Protein 4G3H (pdb70)

Radius of gyration: 38.0 Å; Cα contacts (8 Å, |Δi|>4): 2390; chains: 4; bounding box: 50×94×130 Å

CATH classification: 3.40.800.10

Secondary structure (DSSP, 8-state):
-EEEEEEETTTGGG-HHHHHHHHHHHHHHHTTTSEETTEES--EEEEEEE----GGGTHHHHHHHIIIIIHHHHHHHHTSSSPEEEE-SSGGGHHHHHHHHHHHTTTS-EEEEEE-SB--SS-B--B--HHHHHTT------HHHHHHHHHHHTTT-TT--PPP-GGGEEEES--B--HHHHHHHHHHT--EE-HHHHHH-HHHHHHHHHHHHTT-SEEEEEEEGGGB-TTT--SSSS--SS-B-HHHHHHHHHHHHHHTTTTEEEEEEE---GGG----SSHHHHHHHHHHHHHHHHH--/-E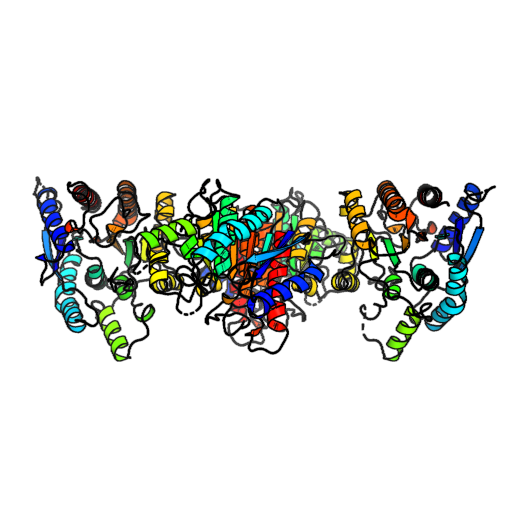EEEEEESSSGGG-HHHHHHHHHHHHHHHHHS------EEEEEEE----GGGTHHHHHHHIIIIIHHHHHHHHHSSSPEEEEEESGGGHHHHHHHHHHHTTTS-EEEEEE-SB--SS-EE-SSS-EEE--HHHHHTT--TT----HHHHHHHHHHHTTT-TTTPPPP-GGGEEEES--B--HHHHHHHHHTT--EE-HHHHHH-HHHHHHHHHHHHTT-SEEEEEEEGGGB-TTT--SSSS--SS-B-HHHHHHHHHHHHHHTTTTEEEEEEE---GGG-SS-SSHHHHHHHHHHHHHHHHH--/-EEEEEEETTTGGG-HHHHHHHHHHHHHHHHHSS-----S--EEEEEEE----GGGTHHHHHHHIIIIIHHHHHHHHHSSSPEEEE-SSGGGHHHHHHHHHHHTTTS-EEEEEE-SB--SS-EE-TT--EEE--HHHHHTT--GGGSS---HHHHHHHHHHHTTTTTT--PPP-GGGEEEES--B--HHHHHHHHHTT--EE-HHHHHH-HHHHHHHHHHHHTT-SEEEEEEEGGGB-TTT---SSS--SS-B-HHHHHHHHHHHHHHTTTTEEEEEEE---GGG-S--SSHHHHHHHHHHHHHHHHH--/-EEEEEEETTTGGG-HHHHHHHHHHHHHHHTTTSEETTEES--EEEEEEE----GGGTHHHHHHHIIIIIHHHHHHHHTSSSPEEEE-SSGGGHHHHHHHHHHHTTTS-EEEEEE-SS--SS------HHHHHTT------HHHHHHHHHHHTTT-TT--PPP-GGGEEEES-----HHHHHHHHHHT--EE-HHHHHH-HHHHHHHHHHHHTT-SEEEEEEEGGGB-TTT--SSSS--SS-B-HHHHHHHHHHHHHHTTTTEEEEEEE---GGG----SSHHHHHHHHHHHHHHHHH--

Solvent-accessible surface area: 50303 Å² total; per-residue (Å²): 16,0,3,0,0,0,62,7,84,131,46,18,91,190,51,13,14,8,83,0,6,106,95,4,41,106,31,2,52,68,61,22,19,62,24,51,56,3,107,78,26,7,73,64,85,58,54,3,80,1,48,68,25,119,59,98,165,6,32,92,77,11,16,78,19,1,101,113,68,5,7,51,39,0,60,95,2,14,101,82,198,52,36,6,0,0,2,0,2,28,8,35,8,0,1,0,0,0,0,0,1,9,11,37,38,112,107,86,61,8,0,0,0,0,0,0,0,3,0,4,0,15,25,4,196,122,23,19,20,3,0,0,4,5,18,91,68,24,222,285,72,59,140,72,83,90,143,23,35,92,78,0,4,22,6,29,23,154,198,31,30,88,157,18,44,33,69,4,0,0,0,0,0,10,62,34,32,74,56,41,0,104,24,4,16,25,94,39,25,8,28,25,21,13,10,69,14,1,124,96,41,17,35,65,5,8,76,83,0,60,100,39,0,131,68,5,66,13,0,0,0,0,0,4,0,5,0,3,17,1,135,89,3,0,3,3,48,41,93,35,72,116,3,0,32,30,43,27,0,36,18,0,0,6,19,0,1,47,24,4,61,126,63,7,82,0,0,0,4,3,32,9,16,16,79,67,29,106,66,182,86,84,88,6,36,99,37,0,40,76,0,0,52,17,0,0,11,12,13,103,122,10,0,0,0,0,0,36,6,81,128,47,19,87,191,46,13,13,9,76,0,6,109,98,4,30,107,25,1,50,75,95,26,24,98,164,99,40,7,70,64,80,59,49,2,76,1,49,71,24,120,44,97,165,7,32,94,77,9,14,81,18,1,82,112,66,4,8,50,40,0,57,96,2,14,101,86,200,54,22,6,0,0,2,0,2,30,8,39,8,0,0,0,0,0,0,0,0,12,14,37,38,112,108,88,60,7,0,0,0,0,0,0,0,3,0,4,0,9,28,3,98,36,66,104,112,122,77,20,14,12,20,3,0,0,5,5,7,44,87,11,110,63,66,264,47,60,139,62,82,60,112,26,29,62,90,0,5,48,1,13,35,106,158,78,26,92,134,10,43,23,86,5,0,0,0,0,0,9,32,0,21,36,58,32,0,68,36,9,15,45,110,29,59,0,0,61,14,42,11,74,38,0,120,127,61,13,108,86,4,7,100,49,0,76,60,13,0,123,63,6,67,12,0,0,0,0,0,4,0,4,0,3,16,2,143,87,2,0,2,3,48,42,99,18,66,68,5,0,32,29,86,27,0,57,92,0,0,15,46,0,2,122,38,2,90,119,61,7,87,0,0,0,4,3,31,9,19,22,79,68,34,118,76,187,72,87,93,5,29,112,41,0,37,79,0,0,59,45,0,1,80,31,8,88,201,12,1,1,0,0,1,62,8,79,130,47,19,87,186,49,12,14,8,78,0,6,111,83,4,40,107,25,2,54,78,79,27,21,81,72,127,194,176,67,37,7,72,64,81,58,52,3,78,1,48,69,24,119,37,99,163,7,35,109,77,8,14,78,18,1,90,113,66,4,6,52,39,0,60,96,2,15,101,83,198,52,16,6,0,0,2,0,2,31,9,37,8,0,0,0,0,0,0,0,0,10,12,37,39,91,107,89,65,7,0,0,0,0,0,0,0,4,0,4,0,9,28,4,98,27,64,116,99,96,77,19,13,13,7,3,0,0,6,6,7,55,79,3,133,63,39,103,142,193,14,65,138,75,84,40,122,32,20,72,109,0,5,36,2,20,32,131,162,41,35,90,150,15,42,22,77,5,0,0,0,0,0,9,33,0,22,37,59,30,0,68,34,5,14,45,110,31,60,0,1,61,13,44,10,72,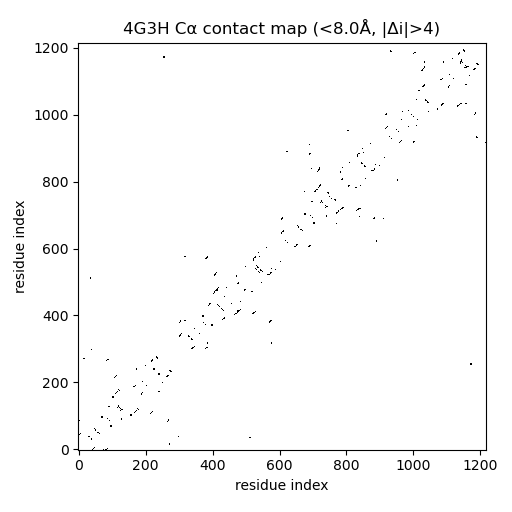37,0,119,122,61,13,112,86,5,7,107,52,0,86,62,14,0,124,63,7,66,13,0,0,0,0,0,4,0,5,0,4,13,2,139,86,2,0,2,4,46,34,95,18,64,66,5,0,31,31,85,29,0,58,94,0,0,27,51,1,3,122,36,2,83,122,60,8,86,0,0,0,4,3,30,7,16,17,78,65,31,112,70,186,87,75,81,7,31,94,37,0,40,83,0,0,59,41,0,1,70,29,7,93,192,14,0,3,0,0,0,61,6,85,130,45,18,92,190,46,12,12,8,65,0,6,118,100,4,42,120,33,1,50,68,62,22,21,62,21,47,49,2,98,74,25,6,73,64,86,59,52,3,77,0,49,74,25,118,75,98,162,8,34,95,76,11,16,78,19,1,80,112,68,4,7,52,39,0,61,94,3,14,100,86,198,49,36,7,0,0,1,0,1,27,9,37,8,0,0,0,0,0,0,0,1,10,10,36,42,105,107,87,62,7,0,0,0,0,0,0,0,3,0,3,0,11,62,36,155,21,18,14,2,0,0,5,6,19,74,44,22,128,77,103,59,157,73,91,53,151,23,31,68,85,0,3,55,1,10,35,118,191,29,31,100,166,16,42,31,68,4,0,0,0,0,0,11,58,29,31,76,58,31,0,102,21,0,16,22,96,41,29,8,28,26,21,14,10,70,14,1,117,98,44,16,32,68,5,8,57,84,0,58,101,39,0,130,66,5,64,12,0,0,0,0,0,4,0,5,0,3,18,1,135,84,2,0,2,3,48,42,87,35,69,117,4,0,32,31,43,28,0,34,20,0,0,8,16,0,1,44,21,4,61,129,65,8,85,0,0,0,5,3,30,8,17,16,79,69,29,104,65,177,80,85,88,6,46,90,37,0,38,75,0,0,53,16,0,0,20,20,15,110,99

Organism: Helicobacter pylori (strain ATCC 700392 / 26695) (NCBI:txid85962)

B-factor: mean 36.38, std 21.06, range [7.25, 158.78]

InterPro domains:
  IPR006035 Ureohydrolase [PF00491] (2-290)
  IPR006035 Ureohydrolase [PS51409] (1-293)
  IPR006035 Ureohydrolase [PTHR43782] (3-308)
  IPR014033 Arginase [TIGR01229] (3-311)
  IPR014033 Arginase [cd09989] (1-303)
  IPR023696 Ureohydrolase domain superfamily [SSF52768] (2-290)

Structure (mmCIF, N/CA/C/O backbone):
data_4G3H
#
_entry.id   4G3H
#
_cell.length_a   94.690
_cell.length_b   102.240
_cell.length_c   148.610
_cell.angle_alpha   90.00
_cell.angle_beta   90.00
_cell.angle_gamma   90.00
#
_symmetry.space_group_name_H-M   'P 21 21 21'
#
loop_
_entity.id
_entity.type
_entity.pdbx_description
1 polymer 'Arginase (RocF)'
2 non-polymer 'MANGANESE (II) ION'
3 water water
#
loop_
_atom_site.group_PDB
_atom_site.id
_atom_site.type_symbol
_atom_site.label_atom_id
_atom_site.label_alt_id
_atom_site.label_comp_id
_atom_site.label_asym_id
_atom_site.label_entity_id
_atom_site.label_seq_id
_atom_site.pdbx_PDB_ins_code
_atom_site.Cartn_x
_atom_site.Cartn_y
_atom_site.Cartn_z
_atom_site.occupancy
_atom_site.B_iso_or_equiv
_atom_site.auth_seq_id
_atom_site.auth_comp_id
_atom_site.auth_asym_id
_atom_site.auth_atom_id
_atom_site.pdbx_PDB_model_num
ATOM 1 N N . MET A 1 1 ? 33.380 12.029 29.280 1.00 18.93 1 MET A N 1
ATOM 2 C CA . MET A 1 1 ? 32.635 11.338 30.371 1.00 19.50 1 MET A CA 1
ATOM 3 C C . MET A 1 1 ? 32.155 9.962 29.922 1.00 19.31 1 MET A C 1
ATOM 4 O O . MET A 1 1 ? 31.887 9.748 28.745 1.00 18.56 1 MET A O 1
ATOM 9 N N . ILE A 1 2 ? 32.056 9.034 30.871 1.00 22.55 2 ILE A N 1
ATOM 10 C CA . ILE A 1 2 ? 31.598 7.676 30.591 1.00 23.37 2 ILE A CA 1
ATOM 11 C C . ILE A 1 2 ? 30.241 7.445 31.265 1.00 22.75 2 ILE A C 1
ATOM 12 O O . ILE A 1 2 ? 30.080 7.702 32.459 1.00 22.57 2 ILE A O 1
ATOM 17 N N . LEU A 1 3 ? 29.269 6.964 30.501 1.00 19.88 3 LEU A N 1
ATOM 18 C CA . LEU A 1 3 ? 27.958 6.676 31.055 1.00 19.23 3 LEU A CA 1
ATOM 19 C C . LEU A 1 3 ? 27.826 5.162 31.174 1.00 19.94 3 LEU A C 1
ATOM 20 O O . LEU A 1 3 ? 27.862 4.446 30.166 1.00 20.37 3 LEU A O 1
ATOM 25 N N . VAL A 1 4 ? 27.692 4.682 32.408 1.00 19.19 4 VAL A N 1
ATOM 26 C CA . VAL A 1 4 ? 27.553 3.253 32.670 1.00 17.44 4 VAL A CA 1
ATOM 27 C C . VAL A 1 4 ? 26.100 2.947 33.007 1.00 17.54 4 VAL A C 1
ATOM 28 O O . VAL A 1 4 ? 25.515 3.567 33.895 1.00 18.20 4 VAL A O 1
ATOM 32 N N . GLY A 1 5 ? 25.515 2.004 32.280 1.00 16.09 5 GLY A N 1
ATOM 33 C CA . GLY A 1 5 ? 24.134 1.632 32.524 1.00 17.00 5 GLY A CA 1
ATOM 34 C C . GLY A 1 5 ? 24.048 0.176 32.950 1.00 18.34 5 GLY A C 1
ATOM 35 O O . GLY A 1 5 ? 24.437 -0.717 32.199 1.00 18.47 5 GLY A O 1
ATOM 36 N N . LEU A 1 6 ? 23.558 -0.063 34.161 1.00 18.93 6 LEU A N 1
ATOM 37 C CA . LEU A 1 6 ? 23.421 -1.426 34.676 1.00 18.81 6 LEU A CA 1
ATOM 38 C C . LEU A 1 6 ? 22.114 -2.052 34.192 1.00 19.66 6 LEU A C 1
ATOM 39 O O . LEU A 1 6 ? 21.085 -1.378 34.094 1.00 17.51 6 LEU A O 1
ATOM 44 N N . GLU A 1 7 ? 22.166 -3.344 33.891 1.00 21.07 7 GLU A N 1
ATOM 45 C CA . GLU A 1 7 ? 20.994 -4.071 33.432 1.00 21.41 7 GLU A CA 1
ATOM 46 C C . GLU A 1 7 ? 21.119 -5.517 33.894 1.00 20.50 7 GLU A C 1
ATOM 47 O O . GLU A 1 7 ? 22.190 -6.124 33.776 1.00 19.89 7 GLU A O 1
ATOM 53 N N . ALA A 1 8 ? 20.031 -6.066 34.426 1.00 13.31 8 ALA A N 1
ATOM 54 C CA . ALA A 1 8 ? 20.053 -7.441 34.909 1.00 15.99 8 ALA A CA 1
ATOM 55 C C . ALA A 1 8 ? 20.293 -8.424 33.772 1.00 15.57 8 ALA A C 1
ATOM 56 O O . ALA A 1 8 ? 19.631 -8.363 32.734 1.00 15.32 8 ALA A O 1
ATOM 58 N N . GLU A 1 9 ? 21.244 -9.329 33.962 1.00 19.82 9 GLU A N 1
ATOM 59 C CA . GLU A 1 9 ? 21.513 -10.326 32.936 1.00 21.46 9 GLU A CA 1
ATOM 60 C C . GLU A 1 9 ? 20.241 -11.131 32.660 1.00 21.33 9 GLU A C 1
ATOM 61 O O . GLU A 1 9 ? 19.984 -11.515 31.518 1.00 19.91 9 GLU A O 1
ATOM 67 N N . LEU A 1 10 ? 19.445 -11.368 33.706 1.00 19.85 10 LEU A N 1
ATOM 68 C CA . LEU A 1 10 ? 18.204 -12.135 33.581 1.00 19.89 10 LEU A CA 1
ATOM 69 C C . LEU A 1 10 ? 16.963 -11.376 34.053 1.00 20.56 10 LEU A C 1
ATOM 70 O O . LEU A 1 10 ? 16.969 -10.766 35.122 1.00 19.81 10 LEU A O 1
ATOM 75 N N . GLY A 1 11 ? 15.901 -11.417 33.249 1.00 22.12 11 GLY A N 1
ATOM 76 C CA . GLY A 1 11 ? 14.649 -10.766 33.605 1.00 21.89 11 GLY A CA 1
ATOM 77 C C . GLY A 1 11 ? 14.633 -9.258 33.755 1.00 25.37 11 GLY A C 1
ATOM 78 O O . GLY A 1 11 ? 13.839 -8.711 34.532 1.00 25.94 11 GLY A O 1
ATOM 79 N N . ALA A 1 12 ? 15.482 -8.567 33.004 1.00 24.94 12 ALA A N 1
ATOM 80 C CA . ALA A 1 12 ? 15.545 -7.113 33.102 1.00 23.22 12 ALA A CA 1
ATOM 81 C C . ALA A 1 12 ? 14.219 -6.442 32.768 1.00 22.18 12 ALA A C 1
ATOM 82 O O . ALA A 1 12 ? 13.866 -5.417 33.355 1.00 19.78 12 ALA A O 1
ATOM 84 N N . SER A 1 13 ? 13.484 -7.015 31.822 1.00 20.12 13 SER A N 1
ATOM 85 C CA . SER A 1 13 ? 12.207 -6.434 31.415 1.00 21.66 13 SER A CA 1
ATOM 86 C C . SER A 1 13 ? 11.131 -6.515 32.499 1.00 21.94 13 SER A C 1
ATOM 87 O O . SER A 1 13 ? 10.077 -5.898 32.375 1.00 21.26 13 SER A O 1
ATOM 90 N N . LYS A 1 14 ? 11.402 -7.275 33.555 1.00 25.10 14 LYS A N 1
ATOM 91 C CA . LYS A 1 14 ? 10.461 -7.414 34.665 1.00 27.77 14 LYS A CA 1
ATOM 92 C C . LYS A 1 14 ? 10.835 -6.428 35.765 1.00 26.73 14 LYS A C 1
ATOM 93 O O . LYS A 1 14 ? 10.096 -6.260 36.733 1.00 29.18 14 LYS A O 1
ATOM 99 N N . ARG A 1 15 ? 11.985 -5.780 35.616 1.00 23.44 15 ARG A N 1
ATOM 100 C CA . ARG A 1 15 ? 12.467 -4.846 36.634 1.00 23.36 15 ARG A CA 1
ATOM 101 C C . ARG A 1 15 ? 12.210 -3.372 36.331 1.00 22.03 15 ARG A C 1
ATOM 102 O O . ARG A 1 15 ? 12.761 -2.818 35.376 1.00 21.90 15 ARG A O 1
ATOM 110 N N . GLY A 1 16 ? 11.378 -2.743 37.161 1.00 20.87 16 GLY A N 1
ATOM 111 C CA . GLY A 1 16 ? 11.048 -1.336 36.983 1.00 20.58 16 GLY A CA 1
ATOM 112 C C . GLY A 1 16 ? 12.236 -0.382 36.989 1.00 19.60 16 GLY A C 1
ATOM 113 O O . GLY A 1 16 ? 12.203 0.660 36.333 1.00 17.53 16 GLY A O 1
ATOM 114 N N . THR A 1 17 ? 13.284 -0.721 37.731 1.00 17.55 17 THR A N 1
ATOM 115 C CA . THR A 1 17 ? 14.464 0.131 37.787 1.00 18.24 17 THR A CA 1
ATOM 116 C C . THR A 1 17 ? 15.298 0.000 36.516 1.00 17.96 17 THR A C 1
ATOM 117 O O . THR A 1 17 ? 15.880 0.974 36.067 1.00 17.88 17 THR A O 1
ATOM 121 N N . ASP A 1 18 ? 15.358 -1.206 35.947 1.00 15.44 18 ASP A N 1
ATOM 122 C CA . ASP A 1 18 ? 16.115 -1.443 34.717 1.00 17.03 18 ASP A CA 1
ATOM 123 C C . ASP A 1 18 ? 15.485 -0.649 33.580 1.00 19.09 18 ASP A C 1
ATOM 124 O O . ASP A 1 18 ? 16.179 -0.154 32.689 1.00 16.54 18 ASP A O 1
ATOM 129 N N . LYS A 1 19 ? 14.160 -0.524 33.617 1.00 22.84 19 LYS A N 1
ATOM 130 C CA . LYS A 1 19 ? 13.443 0.236 32.604 1.00 24.87 19 LYS A CA 1
ATOM 131 C C . LYS A 1 19 ? 13.767 1.705 32.821 1.00 24.97 19 LYS A C 1
ATOM 132 O O . LYS A 1 19 ? 13.873 2.477 31.868 1.00 25.21 19 LYS A O 1
ATOM 138 N N . GLY A 1 20 ? 13.934 2.088 34.084 1.00 24.01 20 GLY A N 1
ATOM 139 C CA . GLY A 1 20 ? 14.280 3.465 34.382 1.00 21.83 20 GLY A CA 1
ATOM 140 C C . GLY A 1 20 ? 15.622 3.787 33.754 1.00 19.63 20 GLY A C 1
ATOM 141 O O . GLY A 1 20 ? 15.791 4.819 33.096 1.00 20.55 20 GLY A O 1
ATOM 142 N N . VAL A 1 21 ? 16.581 2.889 33.953 1.00 16.01 21 VAL A N 1
ATOM 143 C CA . VAL A 1 21 ? 17.919 3.054 33.400 1.00 16.80 21 VAL A CA 1
ATOM 144 C C . VAL A 1 21 ? 17.920 3.165 31.867 1.00 19.39 21 VAL A C 1
ATOM 145 O O . VAL A 1 21 ? 18.615 4.016 31.309 1.00 15.16 21 VAL A O 1
ATOM 149 N N . ARG A 1 22 ? 17.160 2.308 31.183 1.00 20.59 22 ARG A N 1
ATOM 150 C CA . ARG A 1 22 ? 17.136 2.368 29.723 1.00 23.60 22 ARG A CA 1
ATOM 151 C C . ARG A 1 22 ? 16.517 3.661 29.208 1.00 21.03 22 ARG A C 1
ATOM 152 O O . ARG A 1 22 ? 16.929 4.172 28.173 1.00 18.65 22 ARG A O 1
ATOM 160 N N . ARG A 1 23 ? 15.541 4.193 29.938 1.00 24.00 23 ARG A N 1
ATOM 161 C CA . ARG A 1 23 ? 14.895 5.451 29.560 1.00 23.91 23 ARG A CA 1
ATOM 162 C C . ARG A 1 23 ? 15.905 6.595 29.651 1.00 22.36 23 ARG A C 1
ATOM 163 O O . ARG A 1 23 ? 15.998 7.438 28.759 1.00 21.75 23 ARG A O 1
ATOM 171 N N . LEU A 1 24 ? 16.640 6.622 30.758 1.00 15.25 24 LEU A N 1
ATOM 172 C CA . LEU A 1 24 ? 17.638 7.650 30.998 1.00 14.76 24 LEU A CA 1
ATOM 173 C C . LEU A 1 24 ? 18.783 7.546 29.983 1.00 14.33 24 LEU A C 1
ATOM 174 O O . LEU A 1 24 ? 19.268 8.561 29.491 1.00 15.22 24 LEU A O 1
ATOM 179 N N . ARG A 1 25 ? 19.202 6.326 29.662 1.00 18.11 25 ARG A N 1
ATOM 180 C CA . ARG A 1 25 ? 20.276 6.119 28.687 1.00 20.54 25 ARG A CA 1
ATOM 181 C C . ARG A 1 25 ? 19.896 6.688 27.317 1.00 21.54 25 ARG A C 1
ATOM 182 O O . ARG A 1 25 ? 20.702 7.353 26.665 1.00 22.69 25 ARG A O 1
ATOM 190 N N . GLU A 1 26 ? 18.672 6.411 26.880 1.00 21.16 26 GLU A N 1
ATOM 191 C CA . GLU A 1 26 ? 18.208 6.895 25.587 1.00 23.71 26 GLU A CA 1
ATOM 192 C C . GLU A 1 26 ? 18.056 8.415 25.571 1.00 23.55 26 GLU A C 1
ATOM 193 O O . GLU A 1 26 ? 18.410 9.061 24.586 1.00 23.49 26 GLU A O 1
ATOM 199 N N . ALA A 1 27 ? 17.591 9.008 26.638 1.00 19.37 27 ALA A N 1
ATOM 200 C CA . ALA A 1 27 ? 17.494 10.360 26.818 1.00 19.86 27 ALA A CA 1
ATOM 201 C C . ALA A 1 27 ? 18.830 11.089 26.828 1.00 22.08 27 ALA A C 1
ATOM 202 O O . ALA A 1 27 ? 18.957 11.903 26.165 1.00 23.24 27 ALA A O 1
ATOM 204 N N . LEU A 1 28 ? 19.818 10.610 27.487 1.00 22.23 28 LEU A N 1
ATOM 205 C CA . LEU A 1 28 ? 21.112 11.062 27.524 1.00 23.48 28 LEU A CA 1
ATOM 206 C C . LEU A 1 28 ? 21.886 11.017 26.148 1.00 24.79 28 LEU A C 1
ATOM 207 O O . LEU A 1 28 ? 22.591 11.767 25.877 1.00 23.77 28 LEU A O 1
ATOM 212 N N . SER A 1 29 ? 21.638 10.017 25.422 1.00 25.35 29 SER A N 1
ATOM 213 C CA . SER A 1 29 ? 22.205 9.774 24.223 1.00 27.30 29 SER A CA 1
ATOM 214 C C . SER A 1 29 ? 21.936 10.801 23.200 1.00 29.56 29 SER A C 1
ATOM 215 O O . SER A 1 29 ? 22.676 11.124 22.572 1.00 30.43 29 SER A O 1
ATOM 218 N N . ALA A 1 30 ? 20.752 11.268 23.174 1.00 33.80 30 ALA A N 1
ATOM 219 C CA . ALA A 1 30 ? 20.317 12.345 22.475 1.00 34.89 30 ALA A CA 1
ATOM 220 C C . ALA A 1 30 ? 20.921 13.651 22.839 1.00 35.40 30 ALA A C 1
ATOM 221 O O . ALA A 1 30 ? 20.987 14.414 22.105 1.00 35.75 30 ALA A O 1
ATOM 223 N N . THR A 1 31 ? 21.192 13.887 24.063 1.00 30.32 31 THR A N 1
ATOM 224 C CA . THR A 1 31 ? 21.703 15.091 24.452 1.00 26.79 31 THR A CA 1
ATOM 225 C C . THR A 1 31 ? 23.144 15.223 24.763 1.00 26.34 31 THR A C 1
ATOM 226 O O . THR A 1 31 ? 23.827 15.439 23.909 1.00 25.00 31 THR A O 1
ATOM 230 N N . HIS A 1 32 ? 23.571 14.872 25.906 1.00 25.23 32 HIS A N 1
ATOM 231 C CA . HIS A 1 32 ? 24.902 14.817 26.442 1.00 24.23 32 HIS A CA 1
ATOM 232 C C . HIS A 1 32 ? 25.832 13.787 25.641 1.00 24.65 32 HIS A C 1
ATOM 233 O O . HIS A 1 32 ? 26.916 13.931 25.498 1.00 22.14 32 HIS A O 1
ATOM 240 N N . GLY A 1 33 ? 25.215 12.729 25.254 1.00 21.55 33 GLY A N 1
ATOM 241 C CA . GLY A 1 33 ? 25.695 11.706 24.466 1.00 23.99 33 GLY A CA 1
ATOM 242 C C . GLY A 1 33 ? 25.835 11.968 22.960 1.00 25.66 33 GLY A C 1
ATOM 243 O O . GLY A 1 33 ? 26.137 11.252 22.277 1.00 25.34 33 GLY A O 1
ATOM 244 N N . ASP A 1 34 ? 25.566 13.162 22.567 1.00 24.75 34 ASP A N 1
ATOM 245 C CA . ASP A 1 34 ? 25.648 13.530 21.167 1.00 26.77 34 ASP A CA 1
ATOM 246 C C . ASP A 1 34 ? 26.470 14.808 21.093 1.00 27.18 34 ASP A C 1
ATOM 247 O O . ASP A 1 34 ? 26.720 15.439 22.118 1.00 23.91 34 ASP A O 1
ATOM 252 N N . VAL A 1 35 ? 26.910 15.181 19.897 1.00 40.08 35 VAL A N 1
ATOM 253 C CA . VAL A 1 35 ? 27.700 16.397 19.741 1.00 41.97 35 VAL A CA 1
ATOM 254 C C . VAL A 1 35 ? 26.796 17.624 19.835 1.00 41.37 35 VAL A C 1
ATOM 255 O O . VAL A 1 35 ? 25.880 17.799 19.033 1.00 41.86 35 VAL A O 1
ATOM 259 N N . ILE A 1 36 ? 27.050 18.452 20.843 1.00 32.55 36 ILE A N 1
ATOM 260 C CA . ILE A 1 36 ? 26.285 19.673 21.071 1.00 32.06 36 ILE A CA 1
ATOM 261 C C . ILE A 1 36 ? 27.258 20.841 20.985 1.00 32.02 36 ILE A C 1
ATOM 262 O O . ILE A 1 36 ? 28.160 20.971 21.818 1.00 30.07 36 ILE A O 1
ATOM 267 N N . LYS A 1 37 ? 27.078 21.679 19.967 1.00 31.35 37 LYS A N 1
ATOM 268 C CA . LYS A 1 37 ? 27.941 22.837 19.752 1.00 30.69 37 LYS A CA 1
ATOM 269 C C . LYS A 1 37 ? 29.387 22.416 19.556 1.00 30.87 37 LYS A C 1
ATOM 270 O O . LYS A 1 37 ? 30.308 23.045 20.080 1.00 29.29 37 LYS A O 1
ATOM 276 N N . GLY A 1 38 ? 29.570 21.337 18.801 1.00 37.19 38 GLY A N 1
ATOM 277 C CA . GLY A 1 38 ? 30.900 20.835 18.507 1.00 38.73 38 GLY A CA 1
ATOM 278 C C . GLY A 1 38 ? 31.561 19.999 19.585 1.00 39.31 38 GLY A C 1
ATOM 279 O O . GLY A 1 38 ? 32.734 19.651 19.454 1.00 40.34 38 GLY A O 1
ATOM 280 N N . MET A 1 39 ? 30.823 19.653 20.636 1.00 31.96 39 MET A N 1
ATOM 281 C CA . MET A 1 39 ? 31.401 18.870 21.727 1.00 30.96 39 MET A CA 1
ATOM 282 C C . MET A 1 39 ? 30.549 17.689 22.202 1.00 29.58 39 MET A C 1
ATOM 283 O O . MET A 1 39 ? 29.342 17.816 22.401 1.00 28.09 39 MET A O 1
ATOM 288 N N . GLN A 1 40 ? 31.192 16.544 22.398 1.00 25.69 40 GLN A N 1
ATOM 289 C CA . GLN A 1 40 ? 30.484 15.368 22.867 1.00 27.49 40 GLN A CA 1
ATOM 290 C C . GLN A 1 40 ? 30.895 15.103 24.304 1.00 25.32 40 GLN A C 1
ATOM 291 O O . GLN A 1 40 ? 32.004 14.637 24.564 1.00 26.53 40 GLN A O 1
ATOM 297 N N . THR A 1 41 ? 30.001 15.400 25.239 1.00 27.06 41 THR A N 1
ATOM 298 C CA . THR A 1 41 ? 30.298 15.205 26.655 1.00 24.39 41 THR A CA 1
ATOM 299 C C . THR A 1 41 ? 30.463 13.728 27.008 1.00 23.20 41 THR A C 1
ATOM 300 O O . THR A 1 41 ? 31.491 13.330 27.561 1.00 21.79 41 THR A O 1
ATOM 304 N N . ILE A 1 42 ? 29.454 12.917 26.696 1.00 21.67 42 ILE A N 1
ATOM 305 C CA . ILE A 1 42 ? 29.516 11.487 26.979 1.00 20.98 42 ILE A CA 1
ATOM 306 C C . ILE A 1 42 ? 30.114 10.805 25.753 1.00 21.32 42 ILE A C 1
ATOM 307 O O . ILE A 1 42 ? 29.476 10.719 24.702 1.00 18.36 42 ILE A O 1
ATOM 312 N N . THR A 1 43 ? 31.349 10.332 25.894 1.00 21.55 43 THR A N 1
ATOM 313 C CA . THR A 1 43 ? 32.069 9.696 24.795 1.00 21.80 43 THR A CA 1
ATOM 314 C C . THR A 1 43 ? 31.823 8.202 24.706 1.00 22.26 43 THR A C 1
ATOM 315 O O . THR A 1 43 ? 32.176 7.564 23.719 1.00 23.09 43 THR A O 1
ATOM 319 N N . GLN A 1 44 ? 31.217 7.639 25.737 1.00 21.62 44 GLN A N 1
ATOM 320 C CA . GLN A 1 44 ? 30.966 6.215 25.733 1.00 22.03 44 GLN A CA 1
ATOM 321 C C . GLN A 1 44 ? 29.811 5.799 26.631 1.00 20.77 44 GLN A C 1
ATOM 322 O O . GLN A 1 44 ? 29.726 6.211 27.786 1.00 17.71 44 GLN A O 1
ATOM 328 N N . GLU A 1 45 ? 28.917 4.990 26.073 1.00 19.80 45 GLU A N 1
ATOM 329 C CA . GLU A 1 45 ? 27.784 4.465 26.811 1.00 19.28 45 GLU A CA 1
ATOM 330 C C . GLU A 1 45 ? 28.034 2.971 26.974 1.00 18.86 45 GLU A C 1
ATOM 331 O O . GLU A 1 45 ? 27.954 2.212 26.003 1.00 17.24 45 GLU A O 1
ATOM 337 N N . ARG A 1 46 ? 28.355 2.548 28.193 1.00 21.41 46 ARG A N 1
ATOM 338 C CA . ARG A 1 46 ? 28.587 1.134 28.423 1.00 21.76 46 ARG A CA 1
ATOM 339 C C . ARG A 1 46 ? 27.502 0.416 29.227 1.00 21.16 46 ARG A C 1
ATOM 340 O O . ARG A 1 46 ? 27.114 0.867 30.301 1.00 19.77 46 ARG A O 1
ATOM 348 N N . CYS A 1 47 ? 27.035 -0.715 28.708 1.00 19.03 47 CYS A N 1
ATOM 349 C CA . CYS A 1 47 ? 26.037 -1.512 29.405 1.00 19.36 47 CYS A CA 1
ATOM 350 C C . CYS A 1 47 ? 26.792 -2.536 30.236 1.00 18.84 47 CYS A C 1
ATOM 351 O O . CYS A 1 47 ? 27.704 -3.194 29.734 1.00 17.78 47 CYS A O 1
ATOM 354 N N . VAL A 1 48 ? 26.419 -2.656 31.508 1.00 17.83 48 VAL A N 1
ATOM 355 C CA . VAL A 1 48 ? 27.057 -3.604 32.412 1.00 17.56 48 VAL A CA 1
ATOM 356 C C . VAL A 1 48 ? 25.970 -4.485 33.018 1.00 17.69 48 VAL A C 1
ATOM 357 O O . VAL A 1 48 ? 24.998 -3.981 33.583 1.00 15.71 48 VAL A O 1
ATOM 361 N N . LEU A 1 49 ? 26.131 -5.798 32.877 1.00 19.10 49 LEU A N 1
ATOM 362 C CA . LEU A 1 49 ? 25.162 -6.750 33.397 1.00 20.08 49 LEU A CA 1
ATOM 363 C C . LEU A 1 49 ? 25.417 -7.080 34.861 1.00 21.81 49 LEU A C 1
ATOM 364 O O . LEU A 1 49 ? 26.563 -7.125 35.316 1.00 19.92 49 LEU A O 1
ATOM 369 N N . TYR A 1 50 ? 24.339 -7.307 35.601 1.00 19.88 50 TYR A N 1
ATOM 370 C CA . TYR A 1 50 ? 24.458 -7.639 37.011 1.00 20.44 50 TYR A CA 1
ATOM 371 C C . TYR A 1 50 ? 23.527 -8.781 37.380 1.00 21.64 50 TYR A C 1
ATOM 372 O O . TYR A 1 50 ? 22.617 -9.130 36.629 1.00 19.54 50 TYR A O 1
ATOM 381 N N . LYS A 1 51 ? 23.775 -9.360 38.547 1.00 23.86 51 LYS A N 1
ATOM 382 C CA . LYS A 1 51 ? 22.984 -10.463 39.057 1.00 27.61 51 LYS A CA 1
ATOM 383 C C . LYS A 1 51 ? 22.430 -10.017 40.403 1.00 29.81 51 LYS A C 1
ATOM 384 O O . LYS A 1 51 ? 23.164 -9.492 41.237 1.00 29.63 51 LYS A O 1
ATOM 390 N N . GLU A 1 52 ? 21.135 -10.213 40.611 1.00 27.95 52 GLU A N 1
ATOM 391 C CA . GLU A 1 52 ? 20.508 -9.815 41.866 1.00 32.86 52 GLU A CA 1
ATOM 392 C C . GLU A 1 52 ? 20.949 -10.720 43.015 1.00 33.86 52 GLU A C 1
ATOM 393 O O . GLU A 1 52 ? 21.027 -11.936 42.865 1.00 33.20 52 GLU A O 1
ATOM 399 N N . PHE A 1 53 ? 21.236 -10.122 44.164 1.00 34.53 53 PHE A N 1
ATOM 400 C CA . PHE A 1 53 ? 21.653 -10.891 45.331 1.00 38.42 53 PHE A CA 1
ATOM 401 C C . PHE A 1 53 ? 20.415 -11.296 46.131 1.00 41.26 53 PHE A C 1
ATOM 402 O O . PHE A 1 53 ? 19.697 -10.439 46.648 1.00 39.81 53 PHE A O 1
ATOM 410 N N . ARG A 1 54 ? 20.162 -12.600 46.214 1.00 64.19 54 ARG A N 1
ATOM 411 C CA . ARG A 1 54 ? 19.005 -13.107 46.944 1.00 70.34 54 ARG A CA 1
ATOM 412 C C . ARG A 1 54 ? 19.436 -13.831 48.214 1.00 73.37 54 ARG A C 1
ATOM 413 O O . ARG A 1 54 ? 18.768 -14.757 48.675 1.00 74.97 54 ARG A O 1
ATOM 421 N N . TYR A 1 55 ? 20.563 -13.397 48.770 1.00 96.92 55 TYR A N 1
ATOM 422 C CA . TYR A 1 55 ? 21.106 -13.971 49.994 1.00 99.18 55 TYR A CA 1
ATOM 423 C C . TYR A 1 55 ? 21.255 -15.485 49.909 1.00 99.20 55 TYR A C 1
ATOM 424 O O . TYR A 1 55 ? 21.985 -15.997 49.060 1.00 100.77 55 TYR A O 1
ATOM 433 N N . ALA A 1 56 ? 20.561 -16.198 50.787 1.00 70.13 56 ALA A N 1
ATOM 434 C CA . ALA A 1 56 ? 20.630 -17.653 50.809 1.00 70.13 56 ALA A CA 1
ATOM 435 C C . ALA A 1 56 ? 20.191 -18.278 49.486 1.00 70.26 56 ALA A C 1
ATOM 436 O O . ALA A 1 56 ? 20.719 -19.315 49.081 1.00 70.66 56 ALA A O 1
ATOM 438 N N . LYS A 1 57 ? 19.232 -17.647 48.815 1.00 70.17 57 LYS A N 1
ATOM 439 C CA . LYS A 1 57 ? 18.725 -18.165 47.548 1.00 69.44 57 LYS A CA 1
ATOM 440 C C . LYS A 1 57 ? 19.815 -18.441 46.509 1.00 67.92 57 LYS A C 1
ATOM 441 O O . LYS A 1 57 ? 19.806 -19.489 45.860 1.00 67.82 57 LYS A O 1
ATOM 447 N N . ASN A 1 58 ? 20.755 -17.512 46.352 1.00 57.69 58 ASN A N 1
ATOM 448 C CA . ASN A 1 58 ? 21.811 -17.679 45.355 1.00 54.45 58 ASN A CA 1
ATOM 449 C C . ASN A 1 58 ? 23.155 -17.081 45.768 1.00 52.08 58 ASN A C 1
ATOM 450 O O . ASN A 1 58 ? 23.861 -16.501 44.943 1.00 51.24 58 ASN A O 1
ATOM 455 N N . PHE A 1 59 ? 23.518 -17.240 47.035 1.00 41.69 59 PHE A N 1
ATOM 456 C CA . PHE A 1 59 ? 24.769 -16.684 47.537 1.00 39.43 59 PHE A CA 1
ATOM 457 C C . PHE A 1 59 ? 25.986 -16.997 46.672 1.00 39.13 59 PHE A C 1
ATOM 458 O O . PHE A 1 59 ? 26.728 -16.091 46.295 1.00 38.44 59 PHE A O 1
ATOM 466 N N . GLU A 1 60 ? 26.194 -18.271 46.360 1.00 38.24 60 GLU A N 1
ATOM 467 C CA . GLU A 1 60 ? 27.350 -18.671 45.566 1.00 40.03 60 GLU A CA 1
ATOM 468 C C . GLU A 1 60 ? 27.327 -18.093 44.151 1.00 38.26 60 GLU A C 1
ATOM 469 O O . GLU A 1 60 ? 28.343 -17.595 43.664 1.00 37.16 60 GLU A O 1
ATOM 475 N N . ASP A 1 61 ? 26.172 -18.158 43.496 1.00 39.30 61 ASP A N 1
ATOM 476 C CA . ASP A 1 61 ? 26.046 -17.632 42.141 1.00 38.75 61 ASP A CA 1
ATOM 477 C C . ASP A 1 61 ? 26.369 -16.143 42.128 1.00 36.64 61 ASP A C 1
ATOM 478 O O . ASP A 1 61 ? 27.101 -15.662 41.262 1.00 35.20 61 ASP A O 1
ATOM 483 N N . TYR A 1 62 ? 25.820 -15.423 43.101 1.00 38.47 62 TYR A N 1
ATOM 484 C CA . TYR A 1 62 ? 26.042 -13.990 43.213 1.00 35.70 62 TYR A CA 1
ATOM 485 C C . TYR A 1 62 ? 27.522 -13.726 43.434 1.00 33.63 62 TYR A C 1
ATOM 486 O O . TYR A 1 62 ? 28.109 -12.840 42.813 1.00 31.78 62 TYR A O 1
ATOM 495 N N . TYR A 1 63 ? 28.122 -14.503 44.325 1.00 30.74 63 TYR A N 1
ATOM 496 C CA . TYR A 1 63 ? 29.538 -14.346 44.622 1.00 30.95 63 TYR A CA 1
ATOM 497 C C . TYR A 1 63 ? 30.371 -14.481 43.355 1.00 29.65 63 TYR A C 1
ATOM 498 O O . TYR A 1 63 ? 31.168 -13.607 43.029 1.00 27.87 63 TYR A O 1
ATOM 507 N N . LEU A 1 64 ? 30.182 -15.590 42.649 1.00 31.17 64 LEU A N 1
ATOM 508 C CA . LEU A 1 64 ? 30.924 -15.853 41.425 1.00 30.55 64 LEU A CA 1
ATOM 509 C C . LEU A 1 64 ? 30.695 -14.791 40.362 1.00 29.05 64 LEU A C 1
ATOM 510 O O . LEU A 1 64 ? 31.641 -14.349 39.707 1.00 27.95 64 LEU A O 1
ATOM 515 N N . PHE A 1 65 ? 29.443 -14.381 40.190 1.00 26.20 65 PHE A N 1
ATOM 516 C CA . PHE A 1 65 ? 29.125 -13.375 39.186 1.00 27.03 65 PHE A CA 1
ATOM 517 C C . PHE A 1 65 ? 29.865 -12.075 39.466 1.00 27.06 65 PHE A C 1
ATOM 518 O O . PHE A 1 65 ? 30.459 -11.483 38.564 1.00 26.11 65 PHE A O 1
ATOM 526 N N . CYS A 1 66 ? 29.825 -11.632 40.718 1.00 27.86 66 CYS A N 1
ATOM 527 C CA . CYS A 1 66 ? 30.500 -10.399 41.101 1.00 30.20 66 CYS A CA 1
ATOM 528 C C . CYS A 1 66 ? 32.004 -10.485 40.866 1.00 30.91 66 CYS A C 1
ATOM 529 O O . CYS A 1 66 ? 32.601 -9.591 40.258 1.00 28.50 66 CYS A O 1
ATOM 532 N N . LYS A 1 67 ? 32.615 -11.564 41.347 1.00 28.44 67 LYS A N 1
ATOM 533 C CA . LYS A 1 67 ? 34.051 -11.747 41.183 1.00 29.76 67 LYS A CA 1
ATOM 534 C C . LYS A 1 67 ? 34.488 -11.879 39.727 1.00 29.39 67 LYS A C 1
ATOM 535 O O . LYS A 1 67 ? 35.509 -11.330 39.329 1.00 28.51 67 LYS A O 1
ATOM 541 N N . GLU A 1 68 ? 33.707 -12.598 38.931 1.00 30.67 68 GLU A N 1
ATOM 542 C CA . GLU A 1 68 ? 34.070 -12.837 37.539 1.00 32.52 68 GLU A CA 1
ATOM 543 C C . GLU A 1 68 ? 33.517 -11.884 36.485 1.00 31.16 68 GLU A C 1
ATOM 544 O O . GLU A 1 68 ? 34.140 -11.706 35.436 1.00 29.82 68 GLU A O 1
ATOM 550 N N . ASN A 1 69 ? 32.362 -11.276 36.747 1.00 32.94 69 ASN A N 1
ATOM 551 C CA . ASN A 1 69 ? 31.753 -10.375 35.770 1.00 31.88 69 ASN A CA 1
ATOM 552 C C . ASN A 1 69 ? 31.648 -8.907 36.161 1.00 29.56 69 ASN A C 1
ATOM 553 O O . ASN A 1 69 ? 32.367 -8.061 35.630 1.00 28.84 69 ASN A O 1
ATOM 558 N N . LEU A 1 70 ? 30.736 -8.610 37.081 1.00 24.08 70 LEU A N 1
ATOM 559 C CA . LEU A 1 70 ? 30.502 -7.240 37.512 1.00 21.66 70 LEU A CA 1
ATOM 560 C C . LEU A 1 70 ? 31.732 -6.454 37.947 1.00 19.90 70 LEU A C 1
ATOM 561 O O . LEU A 1 70 ? 32.004 -5.383 37.404 1.00 19.03 70 LEU A O 1
ATOM 566 N N . ILE A 1 71 ? 32.471 -6.969 38.923 1.00 23.00 71 ILE A N 1
ATOM 567 C CA . ILE A 1 71 ? 33.651 -6.258 39.413 1.00 23.70 71 ILE A CA 1
ATOM 568 C C . ILE A 1 71 ? 34.712 -6.041 38.333 1.00 23.37 71 ILE A C 1
ATOM 569 O O . ILE A 1 71 ? 35.219 -4.934 38.171 1.00 25.60 71 ILE A O 1
ATOM 574 N N . PRO A 1 72 ? 35.053 -7.087 37.566 1.00 27.02 72 PRO A N 1
ATOM 575 C CA . PRO A 1 72 ? 36.069 -6.887 36.525 1.00 26.42 72 PRO A CA 1
ATOM 576 C C . PRO A 1 72 ? 35.665 -5.814 35.506 1.00 26.79 72 PRO A C 1
ATOM 577 O O . PRO A 1 72 ? 36.495 -5.007 35.083 1.00 25.36 72 PRO A O 1
ATOM 581 N N . CYS A 1 73 ? 34.390 -5.809 35.115 1.00 21.63 73 CYS A N 1
ATOM 582 C CA . CYS A 1 73 ? 33.890 -4.827 34.153 1.00 21.27 73 CYS A CA 1
ATOM 583 C C . CYS A 1 73 ? 33.951 -3.410 34.714 1.00 21.17 73 CYS A C 1
ATOM 584 O O . CYS A 1 73 ? 34.369 -2.477 34.022 1.00 21.07 73 CYS A O 1
ATOM 587 N N . MET A 1 74 ? 33.525 -3.243 35.963 1.00 19.05 74 MET A N 1
ATOM 588 C CA . MET A 1 74 ? 33.553 -1.923 36.571 1.00 20.10 74 MET A CA 1
ATOM 589 C C . MET A 1 74 ? 34.987 -1.437 36.785 1.00 20.59 74 MET A C 1
ATOM 590 O O . MET A 1 74 ? 35.248 -0.235 36.725 1.00 22.66 74 MET A O 1
ATOM 595 N N . LYS A 1 75 ? 35.918 -2.353 37.038 1.00 27.50 75 LYS A N 1
ATOM 596 C CA . LYS A 1 75 ? 37.309 -1.947 37.223 1.00 28.37 75 LYS A CA 1
ATOM 597 C C . LYS A 1 75 ? 37.806 -1.352 35.913 1.00 28.19 75 LYS A C 1
ATOM 598 O O . LYS A 1 75 ? 38.525 -0.356 35.914 1.00 29.74 75 LYS A O 1
ATOM 604 N N . GLU A 1 76 ? 37.415 -1.960 34.796 1.00 22.39 76 GLU A N 1
ATOM 605 C CA . GLU A 1 76 ? 37.812 -1.453 33.482 1.00 24.84 76 GLU A CA 1
ATOM 606 C C . GLU A 1 76 ? 37.344 -0.013 33.329 1.00 24.05 76 GLU A C 1
ATOM 607 O O . GLU A 1 76 ? 38.058 0.831 32.791 1.00 24.87 76 GLU A O 1
ATOM 613 N N . VAL A 1 77 ? 36.132 0.264 33.800 1.00 25.97 77 VAL A N 1
ATOM 614 C CA . VAL A 1 77 ? 35.588 1.614 33.717 1.00 23.61 77 VAL A CA 1
ATOM 615 C C . VAL A 1 77 ? 36.368 2.570 34.618 1.00 24.64 77 VAL A C 1
ATOM 616 O O . VAL A 1 77 ? 36.808 3.631 34.179 1.00 23.72 77 VAL A O 1
ATOM 620 N N . PHE A 1 78 ? 36.559 2.186 35.876 1.00 25.42 78 PHE A N 1
ATOM 621 C CA . PHE A 1 78 ? 37.255 3.055 36.816 1.00 27.19 78 PHE A CA 1
ATOM 622 C C . PHE A 1 78 ? 38.739 3.258 36.525 1.00 30.49 78 PHE A C 1
ATOM 623 O O . PHE A 1 78 ? 39.363 4.166 37.076 1.00 28.15 78 PHE A O 1
ATOM 631 N N . GLU A 1 79 ? 39.302 2.424 35.656 1.00 40.41 79 GLU A N 1
ATOM 632 C CA . GLU A 1 79 ? 40.711 2.546 35.305 1.00 45.02 79 GLU A CA 1
ATOM 633 C C . GLU A 1 79 ? 40.945 3.616 34.240 1.00 47.82 79 GLU A C 1
ATOM 634 O O . GLU A 1 79 ? 42.073 4.063 34.042 1.00 48.69 79 GLU A O 1
ATOM 640 N N . LYS A 1 80 ? 39.879 4.023 33.555 1.00 36.70 80 LYS A N 1
ATOM 641 C CA . LYS A 1 80 ? 39.982 5.066 32.535 1.00 38.55 80 LYS A CA 1
ATOM 642 C C . LYS A 1 80 ? 40.039 6.409 33.259 1.00 39.13 80 LYS A C 1
ATOM 643 O O . LYS A 1 80 ? 39.585 6.522 34.397 1.00 37.10 80 LYS A O 1
ATOM 649 N N . LYS A 1 81 ? 40.583 7.425 32.600 1.00 53.10 81 LYS A N 1
ATOM 650 C CA . LYS A 1 81 ? 40.702 8.751 33.206 1.00 55.14 81 LYS A CA 1
ATOM 651 C C . LYS A 1 81 ? 39.377 9.514 33.188 1.00 51.81 81 LYS A C 1
ATOM 652 O O . LYS A 1 81 ? 39.120 10.364 34.038 1.00 51.92 81 LYS A O 1
ATOM 658 N N . GLU A 1 82 ? 38.541 9.193 32.210 1.00 42.64 82 GLU A N 1
ATOM 659 C CA . GLU A 1 82 ? 37.253 9.842 32.026 1.00 37.55 82 GLU A CA 1
ATOM 660 C C . GLU A 1 82 ? 36.292 9.677 33.210 1.00 33.24 82 GLU A C 1
ATOM 661 O O . GLU A 1 82 ? 36.183 8.596 33.786 1.00 31.71 82 GLU A O 1
ATOM 667 N N . PHE A 1 83 ? 35.595 10.759 33.560 1.00 28.86 83 PHE A N 1
ATOM 668 C CA . PHE A 1 83 ? 34.655 10.751 34.679 1.00 25.18 83 PHE A CA 1
ATOM 669 C C . PHE A 1 83 ? 33.478 9.819 34.406 1.00 23.58 83 PHE A C 1
ATOM 670 O O . PHE A 1 83 ? 32.852 9.884 33.346 1.00 22.06 83 PHE A O 1
ATOM 678 N N . PRO A 1 84 ? 33.156 8.939 35.364 1.00 21.82 84 PRO A N 1
ATOM 679 C CA . PRO A 1 84 ? 32.040 8.019 35.151 1.00 21.15 84 PRO A CA 1
ATOM 680 C C . PRO A 1 84 ? 30.720 8.377 35.837 1.00 21.20 84 PRO A C 1
ATOM 681 O O . PRO A 1 84 ? 30.677 8.667 37.039 1.00 21.21 84 PRO A O 1
ATOM 685 N N . LEU A 1 85 ? 29.644 8.364 35.061 1.00 20.01 85 LEU A N 1
ATOM 686 C CA . LEU A 1 85 ? 28.312 8.609 35.602 1.00 18.45 85 LEU A CA 1
ATOM 687 C C . LEU A 1 85 ? 27.685 7.218 35.571 1.00 17.26 85 LEU A C 1
ATOM 688 O O . LEU A 1 85 ? 27.515 6.628 34.504 1.00 17.53 85 LEU A O 1
ATOM 693 N N . ILE A 1 86 ? 27.346 6.695 36.742 1.00 16.07 86 ILE A N 1
ATOM 694 C CA . ILE A 1 86 ? 26.806 5.345 36.838 1.00 16.01 86 ILE A CA 1
ATOM 695 C C . ILE A 1 86 ? 25.333 5.214 37.232 1.00 17.28 86 ILE A C 1
ATOM 696 O O . ILE A 1 86 ? 24.945 5.568 38.344 1.00 17.58 86 ILE A O 1
ATOM 701 N N . LEU A 1 87 ? 24.578 4.739 36.369 1.00 19.23 87 LEU A N 1
ATOM 702 C CA . LEU A 1 87 ? 23.272 4.311 36.592 1.00 18.80 87 LEU A CA 1
ATOM 703 C C . LEU A 1 87 ? 23.127 2.876 37.006 1.00 17.59 87 LEU A C 1
ATOM 704 O O . LEU A 1 87 ? 22.988 2.114 36.286 1.00 18.46 87 LEU A O 1
ATOM 709 N N . SER A 1 88 ? 23.132 2.705 38.262 1.00 15.79 88 SER A N 1
ATOM 710 C CA . SER A 1 88 ? 23.148 1.526 38.999 1.00 16.69 88 SER A CA 1
ATOM 711 C C . SER A 1 88 ? 21.960 0.573 39.019 1.00 16.57 88 SER A C 1
ATOM 712 O O . SER A 1 88 ? 22.081 -0.370 39.378 1.00 13.83 88 SER A O 1
ATOM 715 N N . SER A 1 89 ? 20.827 1.128 38.668 1.00 15.94 89 SER A N 1
ATOM 716 C CA . SER A 1 89 ? 19.534 0.670 38.634 1.00 15.30 89 SER A CA 1
ATOM 717 C C . SER A 1 89 ? 18.967 0.491 40.012 1.00 17.42 89 SER A C 1
ATOM 718 O O . SER A 1 89 ? 18.286 1.085 40.288 1.00 18.38 89 SER A O 1
ATOM 721 N N . GLU A 1 90 ? 19.495 -0.354 40.775 1.00 17.73 90 GLU A N 1
ATOM 722 C CA . GLU A 1 90 ? 19.193 -0.630 42.102 1.00 21.94 90 GLU A CA 1
ATOM 723 C C . GLU A 1 90 ? 20.297 -0.430 43.080 1.00 20.92 90 GLU A C 1
ATOM 724 O O . GLU A 1 90 ? 21.293 -0.724 42.770 1.00 19.88 90 GLU A O 1
ATOM 730 N N . HIS A 1 91 ? 20.036 0.196 44.222 1.00 20.19 91 HIS A N 1
ATOM 731 C CA . HIS A 1 91 ? 21.122 0.457 45.143 1.00 20.32 91 HIS A CA 1
ATOM 732 C C . HIS A 1 91 ? 21.958 -0.734 45.572 1.00 20.33 91 HIS A C 1
ATOM 733 O O . HIS A 1 91 ? 23.136 -0.576 45.874 1.00 20.98 91 HIS A O 1
ATOM 740 N N . ALA A 1 92 ? 21.377 -1.925 45.595 1.00 21.37 92 ALA A N 1
ATOM 741 C CA . ALA A 1 92 ? 22.138 -3.100 46.000 1.00 22.46 92 ALA A CA 1
ATOM 742 C C . ALA A 1 92 ? 23.377 -3.291 45.127 1.00 22.78 92 ALA A C 1
ATOM 743 O O . ALA A 1 92 ? 24.375 -3.836 45.589 1.00 23.10 92 ALA A O 1
ATOM 745 N N . ASN A 1 93 ? 23.318 -2.832 43.875 1.00 21.76 93 ASN A N 1
ATOM 746 C CA . ASN A 1 93 ? 24.455 -2.969 42.957 1.00 20.44 93 ASN A CA 1
ATOM 747 C C . ASN A 1 93 ? 25.650 -2.110 43.360 1.00 19.89 93 ASN A C 1
ATOM 748 O O . ASN A 1 93 ? 26.754 -2.282 42.840 1.00 19.13 93 ASN A O 1
ATOM 753 N N . MET A 1 94 ? 25.421 -1.182 44.283 1.00 18.88 94 MET A N 1
ATOM 754 C CA . MET A 1 94 ? 26.476 -0.296 44.752 1.00 20.65 94 MET A CA 1
ATOM 755 C C . MET A 1 94 ? 27.638 -1.096 45.346 1.00 20.30 94 MET A C 1
ATOM 756 O O . MET A 1 94 ? 28.787 -0.677 45.266 1.00 18.71 94 MET A O 1
ATOM 761 N N . PHE A 1 95 ? 27.343 -2.252 45.929 1.00 21.50 95 PHE A N 1
ATOM 762 C CA . PHE A 1 95 ? 28.403 -3.064 46.518 1.00 23.11 95 PHE A CA 1
ATOM 763 C C . PHE A 1 95 ? 29.451 -3.468 45.486 1.00 22.94 95 PHE A C 1
ATOM 764 O O . PHE A 1 95 ? 30.626 -3.113 45.611 1.00 22.47 95 PHE A O 1
ATOM 772 N N . GLY A 1 96 ? 29.022 -4.218 44.474 1.00 18.83 96 GLY A N 1
ATOM 773 C CA . GLY A 1 96 ? 29.942 -4.658 43.440 1.00 18.82 96 GLY A CA 1
ATOM 774 C C . GLY A 1 96 ? 30.651 -3.497 42.763 1.00 17.89 96 GLY A C 1
ATOM 775 O O . GLY A 1 96 ? 31.849 -3.563 42.491 1.00 18.34 96 GLY A O 1
ATOM 776 N N . ILE A 1 97 ? 29.917 -2.424 42.494 1.00 19.14 97 ILE A N 1
ATOM 777 C CA . ILE A 1 97 ? 30.497 -1.251 41.845 1.00 19.77 97 ILE A CA 1
ATOM 778 C C . ILE A 1 97 ? 31.581 -0.596 42.715 1.00 20.40 97 ILE A C 1
ATOM 779 O O . ILE A 1 97 ? 32.669 -0.258 42.232 1.00 18.35 97 ILE A O 1
ATOM 784 N N . PHE A 1 98 ? 31.274 -0.420 43.997 1.00 19.84 98 PHE A N 1
ATOM 785 C CA . PHE A 1 98 ? 32.201 0.219 44.922 1.00 21.70 98 PHE A CA 1
ATOM 786 C C . PHE A 1 98 ? 33.437 -0.638 45.205 1.00 22.04 98 PHE A C 1
ATOM 787 O O . PHE A 1 98 ? 34.536 -0.103 45.375 1.00 20.54 98 PHE A O 1
ATOM 795 N N . GLN A 1 99 ? 33.263 -1.957 45.260 1.00 21.69 99 GLN A N 1
ATOM 796 C CA . GLN A 1 99 ? 34.395 -2.844 45.496 1.00 22.23 99 GLN A CA 1
ATOM 797 C C . GLN A 1 99 ? 35.372 -2.683 44.333 1.00 22.88 99 GLN A C 1
ATOM 798 O O . GLN A 1 99 ? 36.592 -2.686 44.527 1.00 21.46 99 GLN A O 1
ATOM 804 N N . ALA A 1 100 ? 34.835 -2.538 43.124 1.00 20.41 100 ALA A N 1
ATOM 805 C CA . ALA A 1 100 ? 35.679 -2.356 41.947 1.00 20.96 100 ALA A CA 1
ATOM 806 C C . ALA A 1 100 ? 36.415 -1.023 42.085 1.00 22.58 100 ALA A C 1
ATOM 807 O O . ALA A 1 100 ? 37.598 -0.911 41.759 1.00 22.22 100 ALA A O 1
ATOM 809 N N . PHE A 1 101 ? 35.697 -0.019 42.582 1.00 20.42 101 PHE A N 1
ATOM 810 C CA . PHE A 1 101 ? 36.242 1.317 42.789 1.00 22.02 101 PHE A CA 1
ATOM 811 C C . PHE A 1 101 ? 37.405 1.260 43.794 1.00 23.48 101 PHE A C 1
ATOM 812 O O . PHE A 1 101 ? 38.463 1.855 43.569 1.00 22.20 101 PHE A O 1
ATOM 820 N N . ARG A 1 102 ? 37.187 0.557 44.904 1.00 27.62 102 ARG A N 1
ATOM 821 C CA . ARG A 1 102 ? 38.204 0.396 45.941 1.00 29.59 102 ARG A CA 1
ATOM 822 C C . ARG A 1 102 ? 39.390 -0.384 45.375 1.00 30.97 102 ARG A C 1
ATOM 823 O O . ARG A 1 102 ? 40.541 -0.073 45.664 1.00 32.18 102 ARG A O 1
ATOM 831 N N . SER A 1 103 ? 39.096 -1.400 44.572 1.00 30.14 103 SER A N 1
ATOM 832 C CA . SER A 1 103 ? 40.130 -2.230 43.973 1.00 32.48 103 SER A CA 1
ATOM 833 C C . SER A 1 103 ? 41.061 -1.422 43.077 1.00 32.99 103 SER A C 1
ATOM 834 O O . SER A 1 103 ? 42.275 -1.597 43.130 1.00 34.91 103 SER A O 1
ATOM 837 N N . VAL A 1 104 ? 40.496 -0.545 42.253 1.00 28.67 104 VAL A N 1
ATOM 838 C CA . VAL A 1 104 ? 41.304 0.293 41.369 1.00 30.37 104 VAL A CA 1
ATOM 839 C C . VAL A 1 104 ? 42.125 1.318 42.161 1.00 33.17 104 VAL A C 1
ATOM 840 O O . VAL A 1 104 ? 43.262 1.621 41.802 1.00 34.32 104 VAL A O 1
ATOM 844 N N . HIS A 1 105 ? 41.547 1.850 43.233 1.00 38.95 105 HIS A N 1
ATOM 845 C CA . HIS A 1 105 ? 42.226 2.841 44.070 1.00 41.17 105 HIS A CA 1
ATOM 846 C C . HIS A 1 105 ? 42.626 2.189 45.390 1.00 44.20 105 HIS A C 1
ATOM 847 O O . HIS A 1 105 ? 42.343 2.722 46.462 1.00 44.75 105 HIS A O 1
ATOM 854 N N . LYS A 1 106 ? 43.292 1.040 45.299 1.00 45.19 106 LYS A N 1
ATOM 855 C CA . LYS A 1 106 ? 43.703 0.269 46.470 1.00 47.56 106 LYS A CA 1
ATOM 856 C C . LYS A 1 106 ? 44.534 0.963 47.541 1.00 47.27 106 LYS A C 1
ATOM 857 O O . LYS A 1 106 ? 44.438 0.608 48.714 1.00 48.33 106 LYS A O 1
ATOM 863 N N . ASP A 1 107 ? 45.339 1.946 47.159 1.00 44.76 107 ASP A N 1
ATOM 864 C CA . ASP A 1 107 ? 46.169 2.646 48.136 1.00 46.30 107 ASP A CA 1
ATOM 865 C C . ASP A 1 107 ? 45.657 4.044 48.466 1.00 44.93 107 ASP A C 1
ATOM 866 O O . ASP A 1 107 ? 46.422 4.903 48.900 1.00 46.19 107 ASP A O 1
ATOM 871 N N . LYS A 1 108 ? 44.364 4.270 48.269 1.00 39.77 108 LYS A N 1
ATOM 872 C CA . LYS A 1 108 ? 43.778 5.574 48.545 1.00 36.54 108 LYS A CA 1
ATOM 873 C C . LYS A 1 108 ? 42.722 5.507 49.638 1.00 33.42 108 LYS A C 1
ATOM 874 O O . LYS A 1 108 ? 42.023 4.505 49.773 1.00 32.69 108 LYS A O 1
ATOM 880 N N . LYS A 1 109 ? 42.622 6.573 50.425 1.00 34.80 109 LYS A N 1
ATOM 881 C CA . LYS A 1 109 ? 41.611 6.651 51.473 1.00 32.31 109 LYS A CA 1
ATOM 882 C C . LYS A 1 109 ? 40.373 7.191 50.754 1.00 29.84 109 LYS A C 1
ATOM 883 O O . LYS A 1 109 ? 40.421 8.252 50.127 1.00 27.21 109 LYS A O 1
ATOM 889 N N . ILE A 1 110 ? 39.269 6.457 50.845 1.00 30.01 110 ILE A N 1
ATOM 890 C CA . ILE A 1 110 ? 38.046 6.834 50.150 1.00 27.52 110 ILE A CA 1
ATOM 891 C C . ILE A 1 110 ? 36.918 7.353 51.024 1.00 24.80 110 ILE A C 1
ATOM 892 O O . ILE A 1 110 ? 36.601 6.775 52.063 1.00 23.70 110 ILE A O 1
ATOM 897 N N . GLY A 1 111 ? 36.315 8.454 50.586 1.00 20.97 111 GLY A N 1
ATOM 898 C CA . GLY A 1 111 ? 35.198 9.030 51.308 1.00 19.42 111 GLY A CA 1
ATOM 899 C C . GLY A 1 111 ? 33.940 8.719 50.522 1.00 19.61 111 GLY A C 1
ATOM 900 O O . GLY A 1 111 ? 33.997 8.582 49.296 1.00 18.73 111 GLY A O 1
ATOM 901 N N . ILE A 1 112 ? 32.806 8.612 51.211 1.00 23.32 112 ILE A N 1
ATOM 902 C CA . ILE A 1 112 ? 31.539 8.303 50.556 1.00 22.06 112 ILE A CA 1
ATOM 903 C C . ILE A 1 112 ? 30.434 9.308 50.884 1.00 19.53 112 ILE A C 1
ATOM 904 O O . ILE A 1 112 ? 30.148 9.565 52.044 1.00 20.57 112 ILE A O 1
ATOM 909 N N . LEU A 1 113 ? 29.824 9.880 49.854 1.00 16.78 113 LEU A N 1
ATOM 910 C CA . LEU A 1 113 ? 28.717 10.814 50.042 1.00 17.03 113 LEU A CA 1
ATOM 911 C C . LEU A 1 113 ? 27.537 9.951 49.647 1.00 17.11 113 LEU A C 1
ATOM 912 O O . LEU A 1 113 ? 27.418 9.552 48.486 1.00 13.17 113 LEU A O 1
ATOM 917 N N . TYR A 1 114 ? 26.685 9.645 50.622 1.00 16.40 114 TYR A N 1
ATOM 918 C CA . TYR A 1 114 ? 25.538 8.769 50.400 1.00 17.22 114 TYR A CA 1
ATOM 919 C C . TYR A 1 114 ? 24.217 9.504 50.623 1.00 17.19 114 TYR A C 1
ATOM 920 O O . TYR A 1 114 ? 23.821 9.737 51.764 1.00 16.89 114 TYR A O 1
ATOM 929 N N . LEU A 1 115 ? 23.540 9.865 49.537 1.00 20.74 115 LEU A N 1
ATOM 930 C CA . LEU A 1 115 ? 22.264 10.575 49.621 1.00 19.96 115 LEU A CA 1
ATOM 931 C C . LEU A 1 115 ? 21.176 9.531 49.495 1.00 21.25 115 LEU A C 1
ATOM 932 O O . LEU A 1 115 ? 21.015 8.920 48.437 1.00 19.32 115 LEU A O 1
ATOM 937 N N . ASP A 1 116 ? 20.408 9.346 50.566 1.00 22.12 116 ASP A N 1
ATOM 938 C CA . ASP A 1 116 ? 19.417 8.279 50.575 1.00 22.21 116 ASP A CA 1
ATOM 939 C C . ASP A 1 116 ? 18.448 8.445 51.746 1.00 23.74 116 ASP A C 1
ATOM 940 O O . ASP A 1 116 ? 18.781 9.062 52.760 1.00 23.01 116 ASP A O 1
ATOM 945 N N . ALA A 1 117 ? 17.249 7.893 51.603 1.00 21.25 117 ALA A N 1
ATOM 946 C CA . ALA A 1 117 ? 16.271 7.950 52.676 1.00 22.88 117 ALA A CA 1
ATOM 947 C C . ALA A 1 117 ? 16.626 6.827 53.650 1.00 23.77 117 ALA A C 1
ATOM 948 O O . ALA A 1 117 ? 16.188 6.835 54.801 1.00 24.48 117 ALA A O 1
ATOM 950 N N . HIS A 1 118 ? 17.432 5.873 53.175 1.00 20.68 118 HIS A N 1
ATOM 951 C CA . HIS A 1 118 ? 17.843 4.715 53.976 1.00 21.35 118 HIS A CA 1
ATOM 952 C C . HIS A 1 118 ? 19.349 4.624 54.225 1.00 19.44 118 HIS A C 1
ATOM 953 O O . HIS A 1 118 ? 20.149 5.186 53.482 1.00 17.74 118 HIS A O 1
ATOM 960 N N . ALA A 1 119 ? 19.724 3.889 55.267 1.00 20.18 119 ALA A N 1
ATOM 961 C CA . ALA A 1 119 ? 21.125 3.696 55.622 1.00 20.96 119 ALA A CA 1
ATOM 962 C C . ALA A 1 119 ? 21.724 2.526 54.835 1.00 21.56 119 ALA A C 1
ATOM 963 O O . ALA A 1 119 ? 22.938 2.451 54.640 1.00 21.29 119 ALA A O 1
ATOM 965 N N . ASP A 1 120 ? 20.864 1.612 54.391 1.00 21.21 120 ASP A N 1
ATOM 966 C CA . ASP A 1 120 ? 21.298 0.446 53.617 1.00 22.24 120 ASP A CA 1
ATOM 967 C C . ASP A 1 120 ? 22.408 -0.364 54.286 1.00 22.49 120 ASP A C 1
ATOM 968 O O . ASP A 1 120 ? 23.303 -0.881 53.611 1.00 21.65 120 ASP A O 1
ATOM 973 N N . ILE A 1 121 ? 22.350 -0.485 55.606 1.00 22.49 121 ILE A N 1
ATOM 974 C CA . ILE A 1 121 ? 23.361 -1.240 56.329 1.00 23.61 121 ILE A CA 1
ATOM 975 C C . ILE A 1 121 ? 22.915 -2.682 56.550 1.00 24.82 121 ILE A C 1
ATOM 976 O O . ILE A 1 121 ? 23.711 -3.613 56.438 1.00 25.19 121 ILE A O 1
ATOM 981 N N . HIS A 1 122 ? 21.637 -2.863 56.855 1.00 23.87 122 HIS A N 1
ATOM 982 C CA . HIS A 1 122 ? 21.094 -4.189 57.097 1.00 25.91 122 HIS A CA 1
ATOM 983 C C . HIS A 1 122 ? 19.807 -4.390 56.314 1.00 29.61 122 HIS A C 1
ATOM 984 O O . HIS A 1 122 ? 18.940 -3.513 56.277 1.00 29.07 122 HIS A O 1
ATOM 991 N N . THR A 1 123 ? 19.682 -5.551 55.687 1.00 38.38 123 THR A N 1
ATOM 992 C CA . THR A 1 123 ? 18.490 -5.860 54.914 1.00 43.21 123 THR A CA 1
ATOM 993 C C . THR A 1 123 ? 17.261 -5.797 55.812 1.00 46.11 123 THR A C 1
ATOM 994 O O . THR A 1 123 ? 17.235 -6.406 56.881 1.00 47.66 123 THR A O 1
ATOM 998 N N . ALA A 1 124 ? 16.248 -5.057 55.375 1.00 51.52 124 ALA A N 1
ATOM 999 C CA . ALA A 1 124 ? 15.015 -4.917 56.141 1.00 55.18 124 ALA A CA 1
ATOM 1000 C C . ALA A 1 124 ? 13.841 -5.433 55.307 1.00 59.42 124 ALA A C 1
ATOM 1001 O O . ALA A 1 124 ? 13.817 -5.254 54.093 1.00 59.61 124 ALA A O 1
ATOM 1003 N N . TYR A 1 125 ? 12.869 -6.077 55.943 1.00 73.66 125 TYR A N 1
ATOM 1004 C CA . TYR A 1 125 ? 11.723 -6.606 55.206 1.00 79.40 125 TYR A CA 1
ATOM 1005 C C . TYR A 1 125 ? 10.404 -5.964 55.618 1.00 80.17 125 TYR A C 1
ATOM 1006 O O . TYR A 1 125 ? 10.301 -5.364 56.686 1.00 81.26 125 TYR A O 1
ATOM 1015 N N . ILE A 1 132 ? 12.391 -4.849 51.099 1.00 58.80 132 ILE A N 1
ATOM 1016 C CA . ILE A 1 132 ? 12.408 -3.393 51.038 1.00 58.94 132 ILE A CA 1
ATOM 1017 C C . ILE A 1 132 ? 13.714 -2.868 50.444 1.00 59.33 132 ILE A C 1
ATOM 1018 O O . ILE A 1 132 ? 13.753 -2.472 49.280 1.00 60.62 132 ILE A O 1
ATOM 1023 N N . HIS A 1 133 ? 14.779 -2.862 51.240 1.00 65.40 133 HIS A N 1
ATOM 1024 C CA . HIS A 1 133 ? 16.070 -2.380 50.759 1.00 62.98 133 HIS A CA 1
ATOM 1025 C C . HIS A 1 133 ? 17.202 -3.345 51.105 1.00 61.56 133 HIS A C 1
ATOM 1026 O O . HIS A 1 133 ? 17.126 -4.080 52.091 1.00 63.52 133 HIS A O 1
ATOM 1033 N N . GLY A 1 134 ? 18.245 -3.339 50.279 1.00 43.47 134 GLY A N 1
ATOM 1034 C CA . GLY A 1 134 ? 19.387 -4.211 50.494 1.00 39.30 134 GLY A CA 1
ATOM 1035 C C . GLY A 1 134 ? 20.347 -3.724 51.568 1.00 37.18 134 GLY A C 1
ATOM 1036 O O . GLY A 1 134 ? 20.002 -2.876 52.395 1.00 35.02 134 GLY A O 1
ATOM 1037 N N . MET A 1 135 ? 21.564 -4.262 51.551 1.00 34.25 135 MET A N 1
ATOM 1038 C CA . MET A 1 135 ? 22.580 -3.897 52.533 1.00 31.85 135 MET A CA 1
ATOM 1039 C C . MET A 1 135 ? 23.973 -3.707 51.922 1.00 29.27 135 MET A C 1
ATOM 1040 O O . MET A 1 135 ? 24.965 -4.241 52.433 1.00 26.38 135 MET A O 1
ATOM 1045 N N . PRO A 1 136 ? 24.070 -2.934 50.826 1.00 27.70 136 PRO A N 1
ATOM 1046 C CA . PRO A 1 136 ? 25.383 -2.724 50.209 1.00 26.45 136 PRO A CA 1
ATOM 1047 C C . PRO A 1 136 ? 26.402 -2.112 51.166 1.00 24.22 136 PRO A C 1
ATOM 1048 O O . PRO A 1 136 ? 27.559 -2.524 51.189 1.00 23.72 136 PRO A O 1
ATOM 1052 N N . LEU A 1 137 ? 25.974 -1.133 51.957 1.00 21.55 137 LEU A N 1
ATOM 1053 C CA . LEU A 1 137 ? 26.886 -0.492 52.897 1.00 22.95 137 LEU A CA 1
ATOM 1054 C C . LEU A 1 137 ? 27.243 -1.425 54.052 1.00 22.83 137 LEU A C 1
ATOM 1055 O O . LEU A 1 137 ? 28.350 -1.358 54.589 1.00 20.32 137 LEU A O 1
ATOM 1060 N N . GLY A 1 138 ? 26.307 -2.295 54.424 1.00 24.13 138 GLY A N 1
ATOM 1061 C CA . GLY A 1 138 ? 26.563 -3.240 55.493 1.00 26.33 138 GLY A CA 1
ATOM 1062 C C . GLY A 1 138 ? 27.672 -4.189 55.074 1.00 29.37 138 GLY A C 1
ATOM 1063 O O . GLY A 1 138 ? 28.426 -4.689 55.910 1.00 31.09 138 GLY A O 1
ATOM 1064 N N . MET A 1 139 ? 27.771 -4.437 53.770 1.00 31.32 139 MET A N 1
ATOM 1065 C CA . MET A 1 139 ? 28.792 -5.325 53.223 1.00 32.99 139 MET A CA 1
ATOM 1066 C C . MET A 1 139 ? 30.096 -4.563 53.013 1.00 33.63 139 MET A C 1
ATOM 1067 O O . MET A 1 139 ? 31.183 -5.122 53.154 1.00 33.92 139 MET A O 1
ATOM 1072 N N . VAL A 1 140 ? 29.985 -3.286 52.663 1.00 32.97 140 VAL A N 1
ATOM 1073 C CA . VAL A 1 140 ? 31.168 -2.462 52.461 1.00 33.08 140 VAL A CA 1
ATOM 1074 C C . VAL A 1 140 ? 31.835 -2.223 53.809 1.00 34.07 140 VAL A C 1
ATOM 1075 O O . VAL A 1 140 ? 33.062 -2.182 53.904 1.00 34.90 140 VAL A O 1
ATOM 1079 N N . LEU A 1 141 ? 31.015 -2.080 54.849 1.00 31.94 141 LEU A N 1
ATOM 1080 C CA . LEU A 1 141 ? 31.505 -1.831 56.202 1.00 33.90 141 LEU A CA 1
ATOM 1081 C C . LEU A 1 141 ? 31.788 -3.101 57.006 1.00 37.51 141 LEU A C 1
ATOM 1082 O O . LEU A 1 141 ? 32.271 -3.030 58.135 1.00 37.91 141 LEU A O 1
ATOM 1087 N N . ASN A 1 142 ? 31.482 -4.259 56.434 1.00 44.50 142 ASN A N 1
ATOM 1088 C CA . ASN A 1 142 ? 31.704 -5.528 57.121 1.00 48.67 142 ASN A CA 1
ATOM 1089 C C . ASN A 1 142 ? 30.881 -5.701 58.390 1.00 50.51 142 ASN A C 1
ATOM 1090 O O . ASN A 1 142 ? 31.343 -6.299 59.360 1.00 51.34 142 ASN A O 1
ATOM 1095 N N . ARG A 1 143 ? 29.665 -5.171 58.383 1.00 42.17 143 ARG A N 1
ATOM 1096 C CA . ARG A 1 143 ? 28.770 -5.297 59.527 1.00 45.26 143 ARG A CA 1
ATOM 1097 C C . ARG A 1 143 ? 27.503 -5.989 59.044 1.00 46.30 143 ARG A C 1
ATOM 1098 O O . ARG A 1 143 ? 26.393 -5.518 59.278 1.00 45.55 143 ARG A O 1
ATOM 1106 N N . VAL A 1 144 ? 27.693 -7.116 58.366 1.00 65.03 144 VAL A N 1
ATOM 1107 C CA . VAL A 1 144 ? 26.593 -7.892 57.808 1.00 68.65 144 VAL A CA 1
ATOM 1108 C C . VAL A 1 144 ? 25.559 -8.367 58.831 1.00 71.09 144 VAL A C 1
ATOM 1109 O O . VAL A 1 144 ? 24.357 -8.317 58.569 1.00 71.19 144 VAL A O 1
ATOM 1113 N N . ARG A 1 145 ? 26.015 -8.828 59.990 1.00 69.62 145 ARG A N 1
ATOM 1114 C CA . ARG A 1 145 ? 25.092 -9.299 61.017 1.00 72.61 145 ARG A CA 1
ATOM 1115 C C . ARG A 1 145 ? 24.356 -8.135 61.680 1.00 72.94 145 ARG A C 1
ATOM 1116 O O . ARG A 1 145 ? 24.756 -7.653 62.741 1.00 72.69 145 ARG A O 1
ATOM 1124 N N . ARG A 1 150 ? 21.443 -15.400 64.031 1.00 83.53 150 ARG A N 1
ATOM 1125 C CA . ARG A 1 150 ? 21.965 -16.733 63.752 1.00 83.90 150 ARG A CA 1
ATOM 1126 C C . ARG A 1 150 ? 22.883 -16.757 62.533 1.00 82.41 150 ARG A C 1
ATOM 1127 O O . ARG A 1 150 ? 22.550 -16.201 61.487 1.00 82.68 150 ARG A O 1
ATOM 1135 N N . MET A 1 151 ? 24.037 -17.406 62.676 1.00 67.40 151 MET A N 1
ATOM 1136 C CA . MET A 1 151 ? 24.996 -17.519 61.580 1.00 65.92 151 MET A CA 1
ATOM 1137 C C . MET A 1 151 ? 26.111 -18.524 61.885 1.00 64.96 151 MET A C 1
ATOM 1138 O O . MET A 1 151 ? 26.832 -18.391 62.874 1.00 63.99 151 MET A O 1
ATOM 1143 N N . SER A 1 152 ? 26.240 -19.528 61.021 1.00 68.85 152 SER A N 1
ATOM 1144 C CA . SER A 1 152 ? 27.252 -20.571 61.168 1.00 68.22 152 SER A CA 1
ATOM 1145 C C . SER A 1 152 ? 28.646 -19.990 60.980 1.00 68.07 152 SER A C 1
ATOM 1146 O O . SER A 1 152 ? 28.796 -18.861 60.512 1.00 68.50 152 SER A O 1
ATOM 1149 N N . GLU A 1 153 ? 29.667 -20.762 61.342 1.00 60.16 153 GLU A N 1
ATOM 1150 C CA . GLU A 1 153 ? 31.040 -20.301 61.176 1.00 59.92 153 GLU A CA 1
ATOM 1151 C C . GLU A 1 153 ? 31.352 -20.379 59.686 1.00 58.75 153 GLU A C 1
ATOM 1152 O O . GLU A 1 153 ? 32.198 -19.647 59.174 1.00 57.49 153 GLU A O 1
ATOM 1158 N N . SER A 1 154 ? 30.665 -21.287 59.001 1.00 62.16 154 SER A N 1
ATOM 1159 C CA . SER A 1 154 ? 30.849 -21.464 57.568 1.00 61.93 154 SER A CA 1
ATOM 1160 C C . SER A 1 154 ? 30.175 -20.302 56.849 1.00 61.52 154 SER A C 1
ATOM 1161 O O . SER A 1 154 ? 30.642 -19.846 55.805 1.00 60.96 154 SER A O 1
ATOM 1164 N N . GLU A 1 155 ? 29.074 -19.826 57.423 1.00 44.36 155 GLU A N 1
ATOM 1165 C CA . GLU A 1 155 ? 28.333 -18.715 56.841 1.00 44.97 155 GLU A CA 1
ATOM 1166 C C . GLU A 1 155 ? 29.088 -17.405 57.009 1.00 44.42 155 GLU A C 1
ATOM 1167 O O . GLU A 1 155 ? 29.092 -16.564 56.109 1.00 42.71 155 GLU A O 1
ATOM 1173 N N . GLU A 1 156 ? 29.728 -17.230 58.162 1.00 58.98 156 GLU A N 1
ATOM 1174 C CA . GLU A 1 156 ? 30.495 -16.018 58.414 1.00 59.58 156 GLU A CA 1
ATOM 1175 C C . GLU A 1 156 ? 31.722 -16.053 57.509 1.00 56.29 156 GLU A C 1
ATOM 1176 O O . GLU A 1 156 ? 32.251 -15.016 57.107 1.00 55.20 156 GLU A O 1
ATOM 1182 N N . LYS A 1 157 ? 32.165 -17.262 57.186 1.00 46.26 157 LYS A N 1
ATOM 1183 C CA . LYS A 1 157 ? 33.322 -17.437 56.322 1.00 43.77 157 LYS A CA 1
ATOM 1184 C C . LYS A 1 157 ? 32.931 -17.027 54.906 1.00 40.13 157 LYS A C 1
ATOM 1185 O O . LYS A 1 157 ? 33.706 -16.390 54.192 1.00 37.62 157 LYS A O 1
ATOM 1191 N N . ALA A 1 158 ? 31.716 -17.399 54.517 1.00 39.45 158 ALA A N 1
ATOM 1192 C CA . ALA A 1 158 ? 31.191 -17.072 53.202 1.00 38.51 158 ALA A CA 1
ATOM 1193 C C . ALA A 1 158 ? 31.044 -15.555 53.073 1.00 37.57 158 ALA A C 1
ATOM 1194 O O . ALA A 1 158 ? 31.458 -14.967 52.074 1.00 35.52 158 ALA A O 1
ATOM 1196 N N . TRP A 1 159 ? 30.454 -14.926 54.085 1.00 38.19 159 TRP A N 1
ATOM 1197 C CA . TRP A 1 159 ? 30.277 -13.479 54.070 1.00 38.38 159 TRP A CA 1
ATOM 1198 C C . TRP A 1 159 ? 31.601 -12.727 54.032 1.00 37.97 159 TRP A C 1
ATOM 1199 O O . TRP A 1 159 ? 31.729 -11.718 53.336 1.00 36.14 159 TRP A O 1
ATOM 1210 N N . GLN A 1 160 ? 32.583 -13.214 54.785 1.00 37.66 160 GLN A N 1
ATOM 1211 C CA . GLN A 1 160 ? 33.888 -12.574 54.812 1.00 39.20 160 GLN A CA 1
ATOM 1212 C C . GLN A 1 160 ? 34.477 -12.687 53.416 1.00 37.99 160 GLN A C 1
ATOM 1213 O O . GLN A 1 160 ? 35.162 -11.785 52.948 1.00 36.87 160 GLN A O 1
ATOM 1219 N N . LYS A 1 161 ? 34.198 -13.806 52.756 1.00 46.15 161 LYS A N 1
ATOM 1220 C CA . LYS A 1 161 ? 34.689 -14.049 51.407 1.00 46.10 161 LYS A CA 1
ATOM 1221 C C . LYS A 1 161 ? 34.077 -13.006 50.467 1.00 44.41 161 LYS A C 1
ATOM 1222 O O . LYS A 1 161 ? 34.776 -12.375 49.675 1.00 43.83 161 LYS A O 1
ATOM 1228 N N . LEU A 1 162 ? 32.764 -12.831 50.579 1.00 38.42 162 LEU A N 1
ATOM 1229 C CA . LEU A 1 162 ? 32.017 -11.892 49.755 1.00 36.98 162 LEU A CA 1
ATOM 1230 C C . LEU A 1 162 ? 32.382 -10.421 49.995 1.00 35.71 162 LEU A C 1
ATOM 1231 O O . LEU A 1 162 ? 32.743 -9.708 49.055 1.00 34.11 162 LEU A O 1
ATOM 1236 N N . CYS A 1 163 ? 32.282 -9.974 51.247 1.00 32.65 163 CYS A N 1
ATOM 1237 C CA . CYS A 1 163 ? 32.603 -8.590 51.617 1.00 31.70 163 CYS A CA 1
ATOM 1238 C C . CYS A 1 163 ? 34.026 -8.260 51.223 1.00 30.70 163 CYS A C 1
ATOM 1239 O O . CYS A 1 163 ? 34.416 -7.097 51.127 1.00 29.05 163 CYS A O 1
ATOM 1242 N N . SER A 1 164 ? 34.832 -9.221 51.049 1.00 35.61 164 SER A N 1
ATOM 1243 C CA . SER A 1 164 ? 36.101 -9.048 50.562 1.00 37.16 164 SER A CA 1
ATOM 1244 C C . SER A 1 164 ? 36.409 -9.060 49.102 1.00 36.08 164 SER A C 1
ATOM 1245 O O . SER A 1 164 ? 37.449 -8.900 48.777 1.00 34.53 164 SER A O 1
ATOM 1248 N N . LEU A 1 165 ? 35.465 -9.302 48.292 1.00 28.45 165 LEU A N 1
ATOM 1249 C CA . LEU A 1 165 ? 35.701 -9.315 46.918 1.00 31.66 165 LEU A CA 1
ATOM 1250 C C . LEU A 1 165 ? 36.161 -8.071 46.386 1.00 32.71 165 LEU A C 1
ATOM 1251 O O . LEU A 1 165 ? 35.892 -7.083 46.783 1.00 30.97 165 LEU A O 1
ATOM 1256 N N . GLY A 1 166 ? 37.121 -8.306 45.631 1.00 41.65 166 GLY A N 1
ATOM 1257 C CA . GLY A 1 166 ? 37.959 -7.412 44.919 1.00 45.84 166 GLY A CA 1
ATOM 1258 C C . GLY A 1 166 ? 39.031 -6.726 45.671 1.00 48.20 166 GLY A C 1
ATOM 1259 O O . GLY A 1 166 ? 39.699 -6.029 45.166 1.00 47.82 166 GLY A O 1
ATOM 1260 N N . LEU A 1 167 ? 39.177 -6.986 46.916 1.00 59.41 167 LEU A N 1
ATOM 1261 C CA . LEU A 1 167 ? 40.278 -6.606 47.731 1.00 63.28 167 LEU A CA 1
ATOM 1262 C C . LEU A 1 167 ? 41.415 -7.623 48.080 1.00 66.70 167 LEU A C 1
ATOM 1263 O O . LEU A 1 167 ? 42.276 -7.341 48.777 1.00 66.31 167 LEU A O 1
ATOM 1268 N N . GLU A 1 168 ? 41.515 -8.802 47.619 1.00 111.74 168 GLU A N 1
ATOM 1269 C CA . GLU A 1 168 ? 42.696 -9.513 48.149 1.00 111.74 168 GLU A CA 1
ATOM 1270 C C . GLU A 1 168 ? 44.093 -9.399 47.520 1.00 111.74 168 GLU A C 1
ATOM 1271 O O . GLU A 1 168 ? 44.918 -10.193 47.766 1.00 111.74 168 GLU A O 1
ATOM 1277 N N . LYS A 1 169 ? 44.269 -8.485 46.646 1.00 104.28 169 LYS A N 1
ATOM 1278 C CA . LYS A 1 169 ? 45.480 -7.948 46.468 1.00 104.28 169 LYS A CA 1
ATOM 1279 C C . LYS A 1 169 ? 45.399 -6.739 47.375 1.00 104.28 169 LYS A C 1
ATOM 1280 O O . LYS A 1 169 ? 46.172 -5.793 47.241 1.00 104.28 169 LYS A O 1
ATOM 1286 N N . GLY A 1 170 ? 44.400 -6.661 48.225 1.00 85.80 170 GLY A N 1
ATOM 1287 C CA . GLY A 1 170 ? 44.369 -5.485 49.057 1.00 85.80 170 GLY A CA 1
ATOM 1288 C C . GLY A 1 170 ? 43.644 -4.152 48.727 1.00 85.80 170 GLY A C 1
ATOM 1289 O O . GLY A 1 170 ? 43.339 -3.844 47.622 1.00 85.80 170 GLY A O 1
ATOM 1290 N N . GLY A 1 171 ? 43.353 -3.411 49.813 1.00 81.59 171 GLY A N 1
ATOM 1291 C CA . GLY A 1 171 ? 42.773 -2.114 49.821 1.00 78.54 171 GLY A CA 1
ATOM 1292 C C . GLY A 1 171 ? 42.643 -1.901 51.228 1.00 76.00 171 GLY A C 1
ATOM 1293 O O . GLY A 1 171 ? 42.717 -2.699 51.954 1.00 75.24 171 GLY A O 1
ATOM 1294 N N . LEU A 1 172 ? 42.433 -0.718 51.551 1.00 59.07 172 LEU A N 1
ATOM 1295 C CA . LEU A 1 172 ? 42.184 -0.251 52.836 1.00 55.77 172 LEU A CA 1
ATOM 1296 C C . LEU A 1 172 ? 40.828 -0.513 53.233 1.00 53.12 172 LEU A C 1
ATOM 1297 O O . LEU A 1 172 ? 39.990 -0.601 52.559 1.00 53.27 172 LEU A O 1
ATOM 1302 N N . GLU A 1 173 ? 40.641 -0.570 54.433 1.00 42.72 173 GLU A N 1
ATOM 1303 C CA . GLU A 1 173 ? 39.292 -0.726 54.945 1.00 39.26 173 GLU A CA 1
ATOM 1304 C C . GLU A 1 173 ? 38.687 0.669 54.932 1.00 33.23 173 GLU A C 1
ATOM 1305 O O . GLU A 1 173 ? 39.405 1.662 55.040 1.00 31.60 173 GLU A O 1
ATOM 1311 N N . ILE A 1 174 ? 37.373 0.748 54.782 1.00 31.12 174 ILE A N 1
ATOM 1312 C CA . ILE A 1 174 ? 36.702 2.031 54.759 1.00 25.87 174 ILE A CA 1
ATOM 1313 C C . ILE A 1 174 ? 36.562 2.554 56.190 1.00 24.36 174 ILE A C 1
ATOM 1314 O O . ILE A 1 174 ? 36.178 1.815 57.091 1.00 22.13 174 ILE A O 1
ATOM 1319 N N . ASP A 1 175 ? 36.895 3.825 56.387 1.00 25.61 175 ASP A N 1
ATOM 1320 C CA . ASP A 1 175 ? 36.795 4.478 57.687 1.00 24.88 175 ASP A CA 1
ATOM 1321 C C . ASP A 1 175 ? 35.329 4.890 57.833 1.00 24.71 175 ASP A C 1
ATOM 1322 O O . ASP A 1 175 ? 34.858 5.787 57.132 1.00 23.09 175 ASP A O 1
ATOM 1327 N N . PRO A 1 176 ? 34.591 4.240 58.748 1.00 29.97 176 PRO A N 1
ATOM 1328 C CA . PRO A 1 176 ? 33.169 4.525 58.983 1.00 30.61 176 PRO A CA 1
ATOM 1329 C C . PRO A 1 176 ? 32.852 6.014 59.150 1.00 31.90 176 PRO A C 1
ATOM 1330 O O . PRO A 1 176 ? 31.734 6.461 58.865 1.00 30.86 176 PRO A O 1
ATOM 1334 N N . LYS A 1 177 ? 33.844 6.767 59.614 1.00 29.04 177 LYS A N 1
ATOM 1335 C CA . LYS A 1 177 ? 33.706 8.203 59.835 1.00 30.01 177 LYS A CA 1
ATOM 1336 C C . LYS A 1 177 ? 33.796 9.002 58.539 1.00 28.91 177 LYS A C 1
ATOM 1337 O O . LYS A 1 177 ? 33.533 10.203 58.527 1.00 28.90 177 LYS A O 1
ATOM 1343 N N . CYS A 1 178 ? 34.165 8.335 57.450 1.00 26.04 178 CYS A N 1
ATOM 1344 C CA . CYS A 1 178 ? 34.275 8.992 56.154 1.00 24.33 178 CYS A CA 1
ATOM 1345 C C . CYS A 1 178 ? 33.094 8.657 55.233 1.00 24.38 178 CYS A C 1
ATOM 1346 O O . CYS A 1 178 ? 33.119 8.923 54.026 1.00 24.32 178 CYS A O 1
ATOM 1349 N N . LEU A 1 179 ? 32.064 8.058 55.822 1.00 27.19 179 LEU A N 1
ATOM 1350 C CA . LEU A 1 179 ? 30.836 7.726 55.117 1.00 25.13 179 LEU A CA 1
ATOM 1351 C C . LEU A 1 179 ? 29.905 8.808 55.631 1.00 26.13 179 LEU A C 1
ATOM 1352 O O . LEU A 1 179 ? 29.714 8.935 56.840 1.00 27.82 179 LEU A O 1
ATOM 1357 N N . VAL A 1 180 ? 29.351 9.609 54.727 1.00 23.36 180 VAL A N 1
ATOM 1358 C CA . VAL A 1 180 ? 28.464 10.684 55.144 1.00 22.42 180 VAL A CA 1
ATOM 1359 C C . VAL A 1 180 ? 27.055 10.498 54.595 1.00 21.64 180 VAL A C 1
ATOM 1360 O O . VAL A 1 180 ? 26.829 10.534 53.382 1.00 22.33 180 VAL A O 1
ATOM 1364 N N . TYR A 1 181 ? 26.109 10.297 55.504 1.00 19.86 181 TYR A N 1
ATOM 1365 C CA . TYR A 1 181 ? 24.713 10.095 55.136 1.00 20.55 181 TYR A CA 1
ATOM 1366 C C . TYR A 1 181 ? 23.960 11.414 55.012 1.00 20.14 181 TYR A C 1
ATOM 1367 O O . TYR A 1 181 ? 24.115 12.304 55.843 1.00 21.48 181 TYR A O 1
ATOM 1376 N N . PHE A 1 182 ? 23.128 11.523 53.983 1.00 20.29 182 PHE A N 1
ATOM 1377 C CA . PHE A 1 182 ? 22.328 12.724 53.762 1.00 21.22 182 PHE A CA 1
ATOM 1378 C C . PHE A 1 182 ? 20.866 12.336 53.577 1.00 20.38 182 PHE A C 1
ATOM 1379 O O . PHE A 1 182 ? 20.541 11.557 52.681 1.00 20.02 182 PHE A O 1
ATOM 1387 N N . GLY A 1 183 ? 19.995 12.873 54.429 1.00 21.85 183 GLY A N 1
ATOM 1388 C CA . GLY A 1 183 ? 18.569 12.600 54.328 1.00 19.69 183 GLY A CA 1
ATOM 1389 C C . GLY A 1 183 ? 18.052 11.268 54.849 1.00 20.62 183 GLY A C 1
ATOM 1390 O O . GLY A 1 183 ? 16.873 10.949 54.668 1.00 21.45 183 GLY A O 1
ATOM 1391 N N . VAL A 1 184 ? 18.909 10.487 55.498 1.00 20.11 184 VAL A N 1
ATOM 1392 C CA . VAL A 1 184 ? 18.496 9.186 56.028 1.00 21.61 184 VAL A CA 1
ATOM 1393 C C . VAL A 1 184 ? 17.373 9.354 57.052 1.00 23.48 184 VAL A C 1
ATOM 1394 O O . VAL A 1 184 ? 17.499 10.121 58.005 1.00 21.44 184 VAL A O 1
ATOM 1398 N N . ARG A 1 185 ? 16.277 8.626 56.860 1.00 27.03 185 ARG A N 1
ATOM 1399 C CA . ARG A 1 185 ? 15.142 8.750 57.762 1.00 27.86 185 ARG A CA 1
ATOM 1400 C C . ARG A 1 185 ? 14.336 7.475 57.964 1.00 28.99 185 ARG A C 1
ATOM 1401 O O . ARG A 1 185 ? 13.359 7.475 58.706 1.00 31.02 185 ARG A O 1
ATOM 1409 N N . SER A 1 186 ? 14.731 6.395 57.304 1.00 23.57 186 SER A N 1
ATOM 1410 C CA . SER A 1 186 ? 14.016 5.133 57.433 1.00 25.18 186 SER A CA 1
ATOM 1411 C C . SER A 1 186 ? 15.040 4.038 57.669 1.00 25.97 186 SER A C 1
ATOM 1412 O O . SER A 1 186 ? 15.726 3.613 56.742 1.00 25.84 186 SER A O 1
ATOM 1415 N N . THR A 1 187 ? 15.135 3.578 58.913 1.00 29.70 187 THR A N 1
ATOM 1416 C CA . THR A 1 187 ? 16.113 2.559 59.276 1.00 31.12 187 THR A CA 1
ATOM 1417 C C . THR A 1 187 ? 15.614 1.548 60.311 1.00 32.91 187 THR A C 1
ATOM 1418 O O . THR A 1 187 ? 14.545 1.712 60.904 1.00 32.18 187 THR A O 1
ATOM 1422 N N . GLU A 1 188 ? 16.409 0.501 60.520 1.00 32.02 188 GLU A N 1
ATOM 1423 C CA . GLU A 1 188 ? 16.105 -0.528 61.513 1.00 32.20 188 GLU A CA 1
ATOM 1424 C C . GLU A 1 188 ? 16.968 -0.192 62.729 1.00 30.47 188 GLU A C 1
ATOM 1425 O O . GLU A 1 188 ? 18.049 0.382 62.581 1.00 28.45 188 GLU A O 1
ATOM 1431 N N . GLN A 1 189 ? 16.500 -0.542 63.924 1.00 31.82 189 GLN A N 1
ATOM 1432 C CA . GLN A 1 189 ? 17.267 -0.266 65.137 1.00 30.95 189 GLN A CA 1
ATOM 1433 C C . GLN A 1 189 ? 18.668 -0.853 65.018 1.00 28.71 189 GLN A C 1
ATOM 1434 O O . GLN A 1 189 ? 19.639 -0.273 65.506 1.00 28.06 189 GLN A O 1
ATOM 1440 N N . SER A 1 190 ? 18.770 -2.006 64.366 1.00 27.61 190 SER A N 1
ATOM 1441 C CA . SER A 1 190 ? 20.066 -2.652 64.194 1.00 27.40 190 SER A CA 1
ATOM 1442 C C . SER A 1 190 ? 20.988 -1.748 63.380 1.00 27.64 190 SER A C 1
ATOM 1443 O O . SER A 1 190 ? 22.197 -1.711 63.619 1.00 28.74 190 SER A O 1
ATOM 1446 N N . GLU A 1 191 ? 20.417 -1.026 62.416 1.00 21.70 191 GLU A N 1
ATOM 1447 C CA . GLU A 1 191 ? 21.201 -0.116 61.591 1.00 22.92 191 GLU A CA 1
ATOM 1448 C C . GLU A 1 191 ? 21.586 1.107 62.421 1.00 22.82 191 GLU A C 1
ATOM 1449 O O . GLU A 1 191 ? 22.711 1.612 62.327 1.00 19.69 191 GLU A O 1
ATOM 1455 N N . ARG A 1 192 ? 20.646 1.584 63.231 1.00 23.13 192 ARG A N 1
ATOM 1456 C CA . ARG A 1 192 ? 20.913 2.734 64.081 1.00 24.37 192 ARG A CA 1
ATOM 1457 C C . ARG A 1 192 ? 22.010 2.395 65.084 1.00 25.29 192 ARG A C 1
ATOM 1458 O O . ARG A 1 192 ? 22.794 3.266 65.462 1.00 24.24 192 ARG A O 1
ATOM 1466 N N . ASP A 1 193 ? 22.064 1.131 65.514 1.00 26.67 193 ASP A N 1
ATOM 1467 C CA . ASP A 1 193 ? 23.086 0.704 66.469 1.00 27.47 193 ASP A CA 1
ATOM 1468 C C . ASP A 1 193 ? 24.473 0.752 65.842 1.00 26.19 193 ASP A C 1
ATOM 1469 O O . ASP A 1 193 ? 25.449 1.088 66.511 1.00 26.48 193 ASP A O 1
ATOM 1474 N N . VAL A 1 194 ? 24.567 0.407 64.561 1.00 28.37 194 VAL A N 1
ATOM 1475 C CA . VAL A 1 194 ? 25.859 0.430 63.873 1.00 29.33 194 VAL A CA 1
ATOM 1476 C C . VAL A 1 194 ? 26.320 1.873 63.676 1.00 28.17 194 VAL A C 1
ATOM 1477 O O . VAL A 1 194 ? 27.492 2.194 63.865 1.00 28.69 194 VAL A O 1
ATOM 1481 N N . ILE A 1 195 ? 25.381 2.732 63.289 1.00 25.90 195 ILE A N 1
ATOM 1482 C CA . ILE A 1 195 ? 25.654 4.143 63.065 1.00 26.67 195 ILE A CA 1
ATOM 1483 C C . ILE A 1 195 ? 26.169 4.783 64.350 1.00 28.37 195 ILE A C 1
ATOM 1484 O O . ILE A 1 195 ? 27.178 5.487 64.338 1.00 27.09 195 ILE A O 1
ATOM 1489 N N . ARG A 1 196 ? 25.480 4.533 65.461 1.00 27.47 196 ARG A N 1
ATOM 1490 C CA . ARG A 1 196 ? 25.903 5.092 66.739 1.00 29.46 196 ARG A CA 1
ATOM 1491 C C . ARG A 1 196 ? 27.271 4.542 67.141 1.00 30.09 196 ARG A C 1
ATOM 1492 O O . ARG A 1 196 ? 28.186 5.297 67.479 1.00 30.70 196 ARG A O 1
ATOM 1500 N N . GLU A 1 197 ? 27.407 3.221 67.095 1.00 30.94 197 GLU A N 1
ATOM 1501 C CA . GLU A 1 197 ? 28.656 2.564 67.462 1.00 32.06 197 GLU A CA 1
ATOM 1502 C C . GLU A 1 197 ? 29.848 3.014 66.626 1.00 30.70 197 GLU A C 1
ATOM 1503 O O . GLU A 1 197 ? 30.905 3.319 67.172 1.00 30.55 197 GLU A O 1
ATOM 1509 N N . LEU A 1 198 ? 29.677 3.052 65.306 1.00 24.37 198 LEU A N 1
ATOM 1510 C CA . LEU A 1 198 ? 30.755 3.449 64.407 1.00 23.11 198 LEU A CA 1
ATOM 1511 C C . LEU A 1 198 ? 30.875 4.969 64.255 1.00 23.27 198 LEU A C 1
ATOM 1512 O O . LEU A 1 198 ? 31.794 5.472 63.600 1.00 21.82 198 LEU A O 1
ATOM 1517 N N . GLN A 1 199 ? 29.936 5.689 64.864 1.00 26.76 199 GLN A N 1
ATOM 1518 C CA . GLN A 1 199 ? 29.912 7.144 64.820 1.00 26.43 199 GLN A CA 1
ATOM 1519 C C . GLN A 1 199 ? 29.935 7.677 63.379 1.00 26.74 199 GLN A C 1
ATOM 1520 O O . GLN A 1 199 ? 30.762 8.522 63.013 1.00 26.64 199 GLN A O 1
ATOM 1526 N N . ILE A 1 200 ? 29.008 7.178 62.564 1.00 29.23 200 ILE A N 1
ATOM 1527 C CA . ILE A 1 200 ? 28.903 7.594 61.162 1.00 28.17 200 ILE A CA 1
ATOM 1528 C C . ILE A 1 200 ? 28.111 8.895 61.058 1.00 26.15 200 ILE A C 1
ATOM 1529 O O . ILE A 1 200 ? 26.954 8.957 61.472 1.00 27.10 200 ILE A O 1
ATOM 1534 N N . PRO A 1 201 ? 28.730 9.958 60.515 1.00 23.27 201 PRO A N 1
ATOM 1535 C CA . PRO A 1 201 ? 28.046 11.252 60.374 1.00 22.60 201 PRO A CA 1
ATOM 1536 C C . PRO A 1 201 ? 26.769 11.121 59.546 1.00 23.26 201 PRO A C 1
ATOM 1537 O O . PRO A 1 201 ? 26.784 10.524 58.471 1.00 23.66 201 PRO A O 1
ATOM 1541 N N . LEU A 1 202 ? 25.672 11.671 60.058 1.00 25.60 202 LEU A N 1
ATOM 1542 C CA . LEU A 1 202 ? 24.375 11.602 59.386 1.00 27.76 202 LEU A CA 1
ATOM 1543 C C . LEU A 1 202 ? 23.634 12.941 59.458 1.00 28.77 202 LEU A C 1
ATOM 1544 O O . LEU A 1 202 ? 23.275 13.413 60.543 1.00 29.22 202 LEU A O 1
ATOM 1549 N N . PHE A 1 203 ? 23.403 13.548 58.298 1.00 21.95 203 PHE A N 1
ATOM 1550 C CA . PHE A 1 203 ? 22.710 14.828 58.241 1.00 21.93 203 PHE A CA 1
ATOM 1551 C C . PHE A 1 203 ? 21.276 14.607 57.790 1.00 21.67 203 PHE A C 1
ATOM 1552 O O . PHE A 1 203 ? 21.025 14.241 56.644 1.00 19.27 203 PHE A O 1
ATOM 1560 N N . SER A 1 204 ? 20.338 14.828 58.707 1.00 24.46 204 SER A N 1
ATOM 1561 C CA . SER A 1 204 ? 18.920 14.624 58.423 1.00 22.94 204 SER A CA 1
ATOM 1562 C C . SER A 1 204 ? 18.334 15.655 57.480 1.00 23.16 204 SER A C 1
ATOM 1563 O O . SER A 1 204 ? 18.944 16.684 57.208 1.00 22.11 204 SER A O 1
ATOM 1566 N N . VAL A 1 205 ? 17.130 15.363 57.002 1.00 22.62 205 VAL A N 1
ATOM 1567 C CA . VAL A 1 205 ? 16.402 16.250 56.118 1.00 23.92 205 VAL A CA 1
ATOM 1568 C C . VAL A 1 205 ? 16.280 17.639 56.737 1.00 25.09 205 VAL A C 1
ATOM 1569 O O . VAL A 1 205 ? 16.424 18.646 56.046 1.00 26.37 205 VAL A O 1
ATOM 1573 N N . ASP A 1 206 ? 16.011 17.688 58.041 1.00 25.67 206 ASP A N 1
ATOM 1574 C CA . ASP A 1 206 ? 15.855 18.958 58.743 1.00 26.71 206 ASP A CA 1
ATOM 1575 C C . ASP A 1 206 ? 17.150 19.760 58.844 1.00 26.49 206 ASP A C 1
ATOM 1576 O O . ASP A 1 206 ? 17.138 20.977 58.662 1.00 28.65 206 ASP A O 1
ATOM 1581 N N . ALA A 1 207 ? 18.265 19.094 59.135 1.00 25.31 207 ALA A N 1
ATOM 1582 C CA . ALA A 1 207 ? 19.544 19.794 59.235 1.00 25.05 207 ALA A CA 1
ATOM 1583 C C . ALA A 1 207 ? 19.899 20.390 57.879 1.00 26.17 207 ALA A C 1
ATOM 1584 O O . ALA A 1 207 ? 20.404 21.508 57.793 1.00 26.78 207 ALA A O 1
ATOM 1586 N N . ILE A 1 208 ? 19.633 19.628 56.822 1.00 22.33 208 ILE A N 1
ATOM 1587 C CA . ILE A 1 208 ? 19.914 20.067 55.462 1.00 22.67 208 ILE A CA 1
ATOM 1588 C C . ILE A 1 208 ? 19.037 21.264 55.112 1.00 22.91 208 ILE A C 1
ATOM 1589 O O . ILE A 1 208 ? 19.503 22.242 54.536 1.00 21.75 208 ILE A O 1
ATOM 1594 N N . ARG A 1 209 ? 17.762 21.177 55.468 1.00 25.45 209 ARG A N 1
ATOM 1595 C CA . ARG A 1 209 ? 16.812 22.241 55.192 1.00 27.53 209 ARG A CA 1
ATOM 1596 C C . ARG A 1 209 ? 17.091 23.496 56.019 1.00 29.96 209 ARG A C 1
ATOM 1597 O O . ARG A 1 209 ? 16.970 24.613 55.517 1.00 28.29 209 ARG A O 1
ATOM 1605 N N . GLU A 1 210 ? 17.472 23.305 57.278 1.00 36.54 210 GLU A N 1
ATOM 1606 C CA . GLU A 1 210 ? 17.758 24.420 58.176 1.00 38.77 210 GLU A CA 1
ATOM 1607 C C . GLU A 1 210 ? 19.044 25.163 57.837 1.00 37.94 210 GLU A C 1
ATOM 1608 O O . GLU A 1 210 ? 19.087 26.391 57.876 1.00 39.47 210 GLU A O 1
ATOM 1614 N N . ASN A 1 211 ? 20.097 24.422 57.520 1.00 29.00 211 ASN A N 1
ATOM 1615 C CA . ASN A 1 211 ? 21.370 25.045 57.191 1.00 26.99 211 ASN A CA 1
ATOM 1616 C C . ASN A 1 211 ? 22.230 24.109 56.343 1.00 26.76 211 ASN A C 1
ATOM 1617 O O . ASN A 1 211 ? 23.031 23.314 56.856 1.00 25.45 211 ASN A O 1
ATOM 1622 N N . MET A 1 212 ? 22.052 24.221 55.035 1.00 25.97 212 MET A N 1
ATOM 1623 C CA . MET A 1 212 ? 22.785 23.412 54.081 1.00 26.46 212 MET A CA 1
ATOM 1624 C C . MET A 1 212 ? 24.268 23.764 54.117 1.00 25.02 212 MET A C 1
ATOM 1625 O O . MET A 1 212 ? 25.119 22.903 53.940 1.00 23.68 212 MET A O 1
ATOM 1630 N N . GLN A 1 213 ? 24.573 25.038 54.340 1.00 28.81 213 GLN A N 1
ATOM 1631 C CA . GLN A 1 213 ? 25.965 25.490 54.391 1.00 29.78 213 GLN A CA 1
ATOM 1632 C C . GLN A 1 213 ? 26.743 24.802 55.518 1.00 29.06 213 GLN A C 1
ATOM 1633 O O . GLN A 1 213 ? 27.880 24.376 55.331 1.00 28.30 213 GLN A O 1
ATOM 1639 N N . GLU A 1 214 ? 26.133 24.694 56.691 1.00 27.01 214 GLU A N 1
ATOM 1640 C CA . GLU A 1 214 ? 26.809 24.060 57.808 1.00 28.15 214 GLU A CA 1
ATOM 1641 C C . GLU A 1 214 ? 26.976 22.573 57.522 1.00 25.84 214 GLU A C 1
ATOM 1642 O O . GLU A 1 214 ? 28.016 21.992 57.815 1.00 26.71 214 GLU A O 1
ATOM 1648 N N . VAL A 1 215 ? 25.949 21.961 56.944 1.00 20.95 215 VAL A N 1
ATOM 1649 C CA . VAL A 1 215 ? 26.011 20.543 56.607 1.00 21.03 215 VAL A CA 1
ATOM 1650 C C . VAL A 1 215 ? 27.223 20.287 55.717 1.00 19.79 215 VAL A C 1
ATOM 1651 O O . VAL A 1 215 ? 28.010 19.389 55.981 1.00 18.72 215 VAL A O 1
ATOM 1655 N N . VAL A 1 216 ? 27.388 21.089 54.672 1.00 24.33 216 VAL A N 1
ATOM 1656 C CA . VAL A 1 216 ? 28.521 20.909 53.771 1.00 26.86 216 VAL A CA 1
ATOM 1657 C C . VAL A 1 216 ? 29.861 21.139 54.473 1.00 28.59 216 VAL A C 1
ATOM 1658 O O . VAL A 1 216 ? 30.830 20.405 54.249 1.00 29.03 216 VAL A O 1
ATOM 1662 N N . GLN A 1 217 ? 29.914 22.154 55.330 1.00 29.92 217 GLN A N 1
ATOM 1663 C CA . GLN A 1 217 ? 31.142 22.474 56.049 1.00 29.81 217 GLN A CA 1
ATOM 1664 C C . GLN A 1 217 ? 31.543 21.321 56.968 1.00 30.54 217 GLN A C 1
ATOM 1665 O O . GLN A 1 217 ? 32.719 20.946 57.041 1.00 30.08 217 GLN A O 1
ATOM 1671 N N . LYS A 1 218 ? 30.564 20.759 57.672 1.00 32.63 218 LYS A N 1
ATOM 1672 C CA . LYS A 1 218 ? 30.831 19.637 58.564 1.00 33.10 218 LYS A CA 1
ATOM 1673 C C . LYS A 1 218 ? 31.209 18.406 57.740 1.00 33.11 218 LYS A C 1
ATOM 1674 O O . LYS A 1 218 ? 31.916 17.520 58.226 1.00 33.25 218 LYS A O 1
ATOM 1680 N N . THR A 1 219 ? 30.731 18.353 56.495 1.00 30.01 219 THR A N 1
ATOM 1681 C CA . THR A 1 219 ? 31.048 17.231 55.608 1.00 29.61 219 THR A CA 1
ATOM 1682 C C . THR A 1 219 ? 32.527 17.305 55.230 1.00 28.84 219 THR A C 1
ATOM 1683 O O . THR A 1 219 ? 33.214 16.282 55.186 1.00 28.68 219 THR A O 1
ATOM 1687 N N . LYS A 1 220 ? 33.007 18.521 54.966 1.00 28.78 220 LYS A N 1
ATOM 1688 C CA . LYS A 1 220 ? 34.411 18.752 54.612 1.00 28.98 220 LYS A CA 1
ATOM 1689 C C . LYS A 1 220 ? 35.308 18.301 55.752 1.00 29.75 220 LYS A C 1
ATOM 1690 O O . LYS A 1 220 ? 36.344 17.675 55.537 1.00 29.61 220 LYS A O 1
ATOM 1696 N N . GLU A 1 221 ? 34.899 18.635 56.970 1.00 31.80 221 GLU A N 1
ATOM 1697 C CA . GLU A 1 221 ? 35.648 18.271 58.162 1.00 32.62 221 GLU A CA 1
ATOM 1698 C C . GLU A 1 221 ? 35.817 16.762 58.238 1.00 32.00 221 GLU A C 1
ATOM 1699 O O . GLU A 1 221 ? 36.926 16.269 58.431 1.00 31.88 221 GLU A O 1
ATOM 1705 N N . SER A 1 222 ? 34.718 16.034 58.065 1.00 33.02 222 SER A N 1
ATOM 1706 C CA . SER A 1 222 ? 34.742 14.573 58.111 1.00 32.38 222 SER A CA 1
ATOM 1707 C C . SER A 1 222 ? 35.576 13.958 56.991 1.00 32.51 222 SER A C 1
ATOM 1708 O O . SER A 1 222 ? 36.147 12.879 57.149 1.00 33.46 222 SER A O 1
ATOM 1711 N N . LEU A 1 223 ? 35.647 14.654 55.862 1.00 29.37 223 LEU A N 1
ATOM 1712 C CA . LEU A 1 223 ? 36.359 14.160 54.690 1.00 28.62 223 LEU A CA 1
ATOM 1713 C C . LEU A 1 223 ? 37.703 14.819 54.403 1.00 28.32 223 LEU A C 1
ATOM 1714 O O . LEU A 1 223 ? 38.324 14.546 53.377 1.00 28.31 223 LEU A O 1
ATOM 1719 N N . LYS A 1 224 ? 38.155 15.675 55.308 1.00 28.02 224 LYS A N 1
ATOM 1720 C CA . LYS A 1 224 ? 39.418 16.390 55.131 1.00 30.38 224 LYS A CA 1
ATOM 1721 C C . LYS A 1 224 ? 40.633 15.510 54.822 1.00 30.14 224 LYS A C 1
ATOM 1722 O O . LYS A 1 224 ? 41.556 15.946 54.133 1.00 30.44 224 LYS A O 1
ATOM 1728 N N . ALA A 1 225 ? 40.633 14.274 55.309 1.00 35.21 225 ALA A N 1
ATOM 1729 C CA . ALA A 1 225 ? 41.773 13.392 55.089 1.00 35.60 225 ALA A CA 1
ATOM 1730 C C . ALA A 1 225 ? 41.684 12.403 53.922 1.00 35.56 225 ALA A C 1
ATOM 1731 O O . ALA A 1 225 ? 42.693 11.793 53.560 1.00 36.49 225 ALA A O 1
ATOM 1733 N N . VAL A 1 226 ? 40.504 12.235 53.328 1.00 33.86 226 VAL A N 1
ATOM 1734 C CA . VAL A 1 226 ? 40.363 11.277 52.224 1.00 30.62 226 VAL A CA 1
ATOM 1735 C C . VAL A 1 226 ? 41.022 11.769 50.945 1.00 29.13 226 VAL A C 1
ATOM 1736 O O . VAL A 1 226 ? 41.111 12.971 50.712 1.00 27.88 226 VAL A O 1
ATOM 1740 N N . ASP A 1 227 ? 41.472 10.829 50.117 1.00 29.49 227 ASP A N 1
ATOM 1741 C CA . ASP A 1 227 ? 42.134 11.157 48.857 1.00 30.05 227 ASP A CA 1
ATOM 1742 C C . ASP A 1 227 ? 41.157 11.276 47.700 1.00 29.16 227 ASP A C 1
ATOM 1743 O O . ASP A 1 227 ? 41.357 12.083 46.796 1.00 29.00 227 ASP A O 1
ATOM 1748 N N . ILE A 1 228 ? 40.119 10.446 47.709 1.00 27.28 228 ILE A N 1
ATOM 1749 C CA . ILE A 1 228 ? 39.126 10.485 46.647 1.00 27.40 228 ILE A CA 1
ATOM 1750 C C . ILE A 1 228 ? 37.736 10.223 47.202 1.00 26.15 228 ILE A C 1
ATOM 1751 O O . ILE A 1 228 ? 37.572 9.570 48.231 1.00 24.37 228 ILE A O 1
ATOM 1756 N N . ILE A 1 229 ? 36.736 10.730 46.495 1.00 27.87 229 ILE A N 1
ATOM 1757 C CA . ILE A 1 229 ? 35.365 10.619 46.939 1.00 26.97 229 ILE A CA 1
ATOM 1758 C C . ILE A 1 229 ? 34.444 9.952 45.925 1.00 27.61 229 ILE A C 1
ATOM 1759 O O . ILE A 1 229 ? 34.595 10.124 44.711 1.00 28.59 229 ILE A O 1
ATOM 1764 N N . TYR A 1 230 ? 33.499 9.177 46.450 1.00 22.50 230 TYR A N 1
ATOM 1765 C CA . TYR A 1 230 ? 32.502 8.473 45.653 1.00 21.52 230 TYR A CA 1
ATOM 1766 C C . TYR A 1 230 ? 31.131 9.000 46.094 1.00 20.04 230 TYR A C 1
ATOM 1767 O O . TYR A 1 230 ? 30.807 8.967 47.286 1.00 18.33 230 TYR A O 1
ATOM 1776 N N . LEU A 1 231 ? 30.338 9.508 45.153 1.00 23.40 231 LEU A N 1
ATOM 1777 C CA . LEU A 1 231 ? 29.003 10.000 45.502 1.00 23.36 231 LEU A CA 1
ATOM 1778 C C . LEU A 1 231 ? 27.924 9.034 45.014 1.00 22.96 231 LEU A C 1
ATOM 1779 O O . LEU A 1 231 ? 27.862 8.687 43.829 1.00 22.14 231 LEU A O 1
ATOM 1784 N N . SER A 1 232 ? 27.079 8.598 45.941 1.00 19.59 232 SER A N 1
ATOM 1785 C CA . SER A 1 232 ? 26.002 7.680 45.607 1.00 20.26 232 SER A CA 1
ATOM 1786 C C . SER A 1 232 ? 24.669 8.339 45.935 1.00 18.85 232 SER A C 1
ATOM 1787 O O . SER A 1 232 ? 24.377 8.626 47.094 1.00 20.51 232 SER A O 1
ATOM 1790 N N . LEU A 1 233 ? 23.864 8.571 44.905 1.00 15.31 233 LEU A N 1
ATOM 1791 C CA . LEU A 1 233 ? 22.573 9.224 45.071 1.00 16.34 233 LEU A CA 1
ATOM 1792 C C . LEU A 1 233 ? 21.379 8.317 44.808 1.00 16.97 233 LEU A C 1
ATOM 1793 O O . LEU A 1 233 ? 21.212 7.796 43.699 1.00 14.47 233 LEU A O 1
ATOM 1798 N N . ASP A 1 234 ? 20.545 8.159 45.834 1.00 18.95 234 ASP A N 1
ATOM 1799 C CA . ASP A 1 234 ? 19.320 7.364 45.754 1.00 20.73 234 ASP A CA 1
ATOM 1800 C C . ASP A 1 234 ? 18.189 8.395 45.688 1.00 20.08 234 ASP A C 1
ATOM 1801 O O . ASP A 1 234 ? 18.014 9.186 46.611 1.00 21.24 234 ASP A O 1
ATOM 1806 N N . LEU A 1 235 ? 17.417 8.377 44.610 1.00 19.68 235 LEU A N 1
ATOM 1807 C CA . LEU A 1 235 ? 16.346 9.344 44.428 1.00 22.14 235 LEU A CA 1
ATOM 1808 C C . LEU A 1 235 ? 15.279 9.375 45.528 1.00 22.45 235 LEU A C 1
ATOM 1809 O O . LEU A 1 235 ? 14.552 10.360 45.660 1.00 20.70 235 LEU A O 1
ATOM 1814 N N . ASP A 1 236 ? 15.177 8.317 46.323 1.00 22.04 236 ASP A N 1
ATOM 1815 C CA . ASP A 1 236 ? 14.169 8.330 47.372 1.00 22.72 236 ASP A CA 1
ATOM 1816 C C . ASP A 1 236 ? 14.537 9.282 48.513 1.00 23.08 236 ASP A C 1
ATOM 1817 O O . ASP A 1 236 ? 13.844 9.337 49.530 1.00 21.36 236 ASP A O 1
ATOM 1822 N N . ILE A 1 237 ? 15.627 10.033 48.347 1.00 24.32 237 ILE A N 1
ATOM 1823 C CA . ILE A 1 237 ? 16.005 10.993 49.373 1.00 21.77 237 ILE A CA 1
ATOM 1824 C C . ILE A 1 237 ? 14.967 12.107 49.277 1.00 24.12 237 ILE A C 1
ATOM 1825 O O . ILE A 1 237 ? 14.692 12.815 50.250 1.00 24.08 237 ILE A O 1
ATOM 1830 N N . MET A 1 238 ? 14.383 12.256 48.092 1.00 16.91 238 MET A N 1
ATOM 1831 C CA . MET A 1 238 ? 13.345 13.262 47.893 1.00 19.87 238 MET A CA 1
ATOM 1832 C C . MET A 1 238 ? 12.068 12.762 48.565 1.00 19.68 238 MET A C 1
ATOM 1833 O O . MET A 1 238 ? 11.826 11.557 48.629 1.00 18.07 238 MET A O 1
ATOM 1838 N N . ASP A 1 239 ? 11.259 13.687 49.069 1.00 20.07 239 ASP A N 1
AT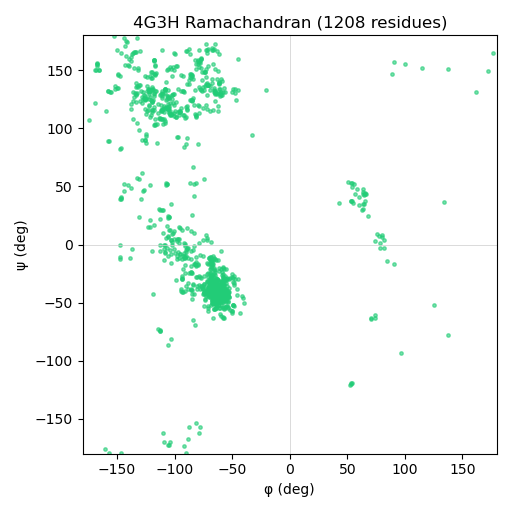OM 1839 C CA . ASP A 1 239 ? 10.020 13.325 49.742 1.00 21.34 239 ASP A CA 1
ATOM 1840 C C . ASP A 1 239 ? 9.169 12.334 48.944 1.00 21.44 239 ASP A C 1
ATOM 1841 O O . ASP A 1 239 ? 8.935 12.523 47.752 1.00 20.37 239 ASP A O 1
ATOM 1846 N N . GLY A 1 240 ? 8.684 11.299 49.625 1.00 29.95 240 GLY A N 1
ATOM 1847 C CA . GLY A 1 240 ? 7.864 10.283 48.986 1.00 30.01 240 GLY A CA 1
ATOM 1848 C C . GLY A 1 240 ? 6.583 10.776 48.334 1.00 31.35 240 GLY A C 1
ATOM 1849 O O . GLY A 1 240 ? 6.083 10.142 47.405 1.00 31.41 240 GLY A O 1
ATOM 1850 N N . LYS A 1 241 ? 6.043 11.891 48.820 1.00 25.89 241 LYS A N 1
ATOM 1851 C CA . LYS A 1 241 ? 4.819 12.457 48.256 1.00 27.74 241 LYS A CA 1
ATOM 1852 C C . LYS A 1 241 ? 5.131 13.255 46.994 1.00 27.22 241 LYS A C 1
ATOM 1853 O O . LYS A 1 241 ? 4.342 13.275 46.049 1.00 26.36 241 LYS A O 1
ATOM 1859 N N . LEU A 1 242 ? 6.281 13.922 46.997 1.00 25.13 242 LEU A N 1
ATOM 1860 C CA . LEU A 1 242 ? 6.708 14.741 45.868 1.00 26.17 242 LEU A CA 1
ATOM 1861 C C . LEU A 1 242 ? 7.284 13.926 44.705 1.00 26.39 242 LEU A C 1
ATOM 1862 O O . LEU A 1 242 ? 7.046 14.258 43.542 1.00 25.07 242 LEU A O 1
ATOM 1867 N N . PHE A 1 243 ? 8.035 12.869 45.013 1.00 28.76 243 PHE A N 1
ATOM 1868 C CA . PHE A 1 243 ? 8.640 12.036 43.971 1.00 28.25 243 PHE A CA 1
ATOM 1869 C C . PHE A 1 243 ? 8.206 10.594 44.179 1.00 28.90 243 PHE A C 1
ATOM 1870 O O . PHE A 1 243 ? 8.570 9.964 45.171 1.00 29.28 243 PHE A O 1
ATOM 1878 N N . THR A 1 244 ? 7.440 10.064 43.232 1.00 26.40 244 THR A N 1
ATOM 1879 C CA . THR A 1 244 ? 6.921 8.710 43.369 1.00 26.57 244 THR A CA 1
ATOM 1880 C C . THR A 1 244 ? 7.529 7.641 42.467 1.00 25.23 244 THR A C 1
ATOM 1881 O O . THR A 1 244 ? 7.215 6.461 42.617 1.00 23.91 244 THR A O 1
ATOM 1885 N N . SER A 1 245 ? 8.396 8.036 41.540 1.00 22.54 245 SER A N 1
ATOM 1886 C CA . SER A 1 245 ? 9.012 7.062 40.641 1.00 22.71 245 SER A CA 1
ATOM 1887 C C . SER A 1 245 ? 10.199 6.341 41.279 1.00 22.95 245 SER A C 1
ATOM 1888 O O . SER A 1 245 ? 11.293 6.298 40.717 1.00 22.55 245 SER A O 1
ATOM 1891 N N . THR A 1 246 ? 9.969 5.771 42.456 1.00 19.46 246 THR A N 1
ATOM 1892 C CA . THR A 1 246 ? 11.003 5.051 43.176 1.00 21.82 246 THR A CA 1
ATOM 1893 C C . THR A 1 246 ? 10.334 3.932 43.982 1.00 23.57 246 THR A C 1
ATOM 1894 O O . THR A 1 246 ? 9.204 4.082 44.459 1.00 23.49 246 THR A O 1
ATOM 1898 N N . GLY A 1 247 ? 11.034 2.813 44.123 1.00 27.43 247 GLY A N 1
ATOM 1899 C CA . GLY A 1 247 ? 10.493 1.661 44.824 1.00 29.56 247 GLY A CA 1
ATOM 1900 C C . GLY A 1 247 ? 10.104 1.771 46.286 1.00 32.01 247 GLY A C 1
ATOM 1901 O O . GLY A 1 247 ? 9.091 1.205 46.695 1.00 34.23 247 GLY A O 1
ATOM 1902 N N . VAL A 1 248 ? 10.899 2.475 47.085 1.00 30.75 248 VAL A N 1
ATOM 1903 C CA . VAL A 1 248 ? 10.598 2.611 48.506 1.00 30.48 248 VAL A CA 1
ATOM 1904 C C . VAL A 1 248 ? 10.527 4.076 48.904 1.00 30.18 248 VAL A C 1
ATOM 1905 O O . VAL A 1 248 ? 11.516 4.662 49.335 1.00 31.49 248 VAL A O 1
ATOM 1909 N N . ARG A 1 249 ? 9.344 4.658 48.749 1.00 29.82 249 ARG A N 1
ATOM 1910 C CA . ARG A 1 249 ? 9.110 6.059 49.075 1.00 28.67 249 ARG A CA 1
ATOM 1911 C C . ARG A 1 249 ? 9.015 6.293 50.578 1.00 27.93 249 ARG A C 1
ATOM 1912 O O . ARG A 1 249 ? 8.356 5.547 51.294 1.00 27.67 249 ARG A O 1
ATOM 1920 N N . GLU A 1 250 ? 9.677 7.344 51.048 1.00 26.31 250 GLU A N 1
ATOM 1921 C CA . GLU A 1 250 ? 9.670 7.682 52.460 1.00 26.53 250 GLU A CA 1
ATOM 1922 C C . GLU A 1 250 ? 9.254 9.139 52.625 1.00 27.90 250 GLU A C 1
ATOM 1923 O O . GLU A 1 250 ? 9.776 10.029 51.942 1.00 25.10 250 GLU A O 1
ATOM 1929 N N . ASN A 1 251 ? 8.303 9.376 53.524 1.00 29.76 251 ASN A N 1
ATOM 1930 C CA . ASN A 1 251 ? 7.817 10.727 53.782 1.00 31.14 251 ASN A CA 1
ATOM 1931 C C . ASN A 1 251 ? 8.859 11.548 54.526 1.00 30.72 251 ASN A C 1
ATOM 1932 O O . ASN A 1 251 ? 9.845 11.007 55.033 1.00 29.86 251 ASN A O 1
ATOM 1937 N N . ASN A 1 252 ? 8.637 12.857 54.578 1.00 29.85 252 ASN A N 1
ATOM 1938 C CA . ASN A 1 252 ? 9.539 13.773 55.262 1.00 30.31 252 ASN A CA 1
ATOM 1939 C C . ASN A 1 252 ? 10.909 13.831 54.591 1.00 29.79 252 ASN A C 1
ATOM 1940 O O . ASN A 1 252 ? 11.950 13.820 55.255 1.00 29.00 252 ASN A O 1
ATOM 1945 N N . GLY A 1 253 ? 10.895 13.903 53.263 1.00 26.49 253 GLY A N 1
ATOM 1946 C CA . GLY A 1 253 ? 12.135 13.976 52.511 1.00 24.79 253 GLY A CA 1
ATOM 1947 C C . GLY A 1 253 ? 12.414 15.371 51.987 1.00 24.07 253 GLY A C 1
ATOM 1948 O O . GLY A 1 253 ? 11.742 16.342 52.358 1.00 22.87 253 GLY A O 1
ATOM 1949 N N . LEU A 1 254 ? 13.416 15.472 51.123 1.00 25.13 254 LEU A N 1
ATOM 1950 C CA . LEU A 1 254 ? 13.791 16.749 50.539 1.00 25.28 254 LEU A CA 1
ATOM 1951 C C . LEU A 1 254 ? 12.901 17.078 49.357 1.00 24.72 254 LEU A C 1
ATOM 1952 O O . LEU A 1 254 ? 12.286 16.194 48.761 1.00 25.24 254 LEU A O 1
ATOM 1957 N N . SER A 1 255 ? 12.845 18.362 49.030 1.00 22.33 255 SER A N 1
ATOM 1958 C CA . SER A 1 255 ? 12.083 18.832 47.886 1.00 21.62 255 SER A CA 1
ATOM 1959 C C . SER A 1 255 ? 13.045 18.707 46.711 1.00 21.43 255 SER A C 1
ATOM 1960 O O . SER A 1 255 ? 14.252 18.571 46.902 1.00 19.57 255 SER A O 1
ATOM 1963 N N . PHE A 1 256 ? 12.515 18.762 45.498 1.00 24.21 256 PHE A N 1
ATOM 1964 C CA . PHE A 1 256 ? 13.339 18.674 44.303 1.00 22.33 256 PHE A CA 1
ATOM 1965 C C . PHE A 1 256 ? 14.412 19.774 44.301 1.00 24.17 256 PHE A C 1
ATOM 1966 O O . PHE A 1 256 ? 15.579 19.511 44.003 1.00 23.94 256 PHE A O 1
ATOM 1974 N N . ASP A 1 257 ? 14.024 21.001 44.647 1.00 21.22 257 ASP A N 1
ATOM 1975 C CA . ASP A 1 257 ? 14.970 22.125 44.670 1.00 21.21 257 ASP A CA 1
ATOM 1976 C C . ASP A 1 257 ? 16.015 22.010 45.777 1.00 20.05 257 ASP A C 1
ATOM 1977 O O . ASP A 1 257 ? 17.163 22.440 45.608 1.00 17.40 257 ASP A O 1
ATOM 1982 N N . GLU A 1 258 ? 15.621 21.439 46.909 1.00 19.84 258 GLU A N 1
ATOM 1983 C CA . GLU A 1 258 ? 16.554 21.256 48.005 1.00 22.21 258 GLU A CA 1
ATOM 1984 C C . GLU A 1 258 ? 17.661 20.294 47.561 1.00 22.27 258 GLU A C 1
ATOM 1985 O O . GLU A 1 258 ? 18.845 20.562 47.783 1.00 21.55 258 GLU A O 1
ATOM 1991 N N . LEU A 1 259 ? 17.275 19.186 46.923 1.00 20.29 259 LEU A N 1
ATOM 1992 C CA . LEU A 1 259 ? 18.247 18.201 46.436 1.00 21.50 259 LEU A CA 1
ATOM 1993 C C . LEU A 1 259 ? 19.185 18.852 45.427 1.00 21.97 259 LEU A C 1
ATOM 1994 O O . LEU A 1 259 ? 20.399 18.661 45.490 1.00 22.93 259 LEU A O 1
ATOM 1999 N N . LYS A 1 260 ? 18.620 19.620 44.495 1.00 22.48 260 LYS A N 1
ATOM 2000 C CA . LYS A 1 260 ? 19.423 20.320 43.490 1.00 24.68 260 LYS A CA 1
ATOM 2001 C C . LYS A 1 260 ? 20.429 21.259 44.149 1.00 23.47 260 LYS A C 1
ATOM 2002 O O . LYS A 1 260 ? 21.575 21.357 43.716 1.00 24.35 260 LYS A O 1
ATOM 2008 N N . GLN A 1 261 ? 19.994 21.950 45.196 1.00 21.56 261 GLN A N 1
ATOM 2009 C CA . GLN A 1 261 ? 20.873 22.860 45.913 1.00 23.30 261 GLN A CA 1
ATOM 2010 C C . GLN A 1 261 ? 21.970 22.091 46.640 1.00 22.36 261 GLN A C 1
ATOM 2011 O O . GLN A 1 261 ? 23.145 22.452 46.556 1.00 21.32 261 GLN A O 1
ATOM 2017 N N . LEU A 1 262 ? 21.587 21.036 47.354 1.00 18.45 262 LEU A N 1
ATOM 2018 C CA . LEU A 1 262 ? 22.571 20.240 48.079 1.00 19.06 262 LEU A CA 1
ATOM 2019 C C . LEU A 1 262 ? 23.561 19.624 47.097 1.00 19.18 262 LEU A C 1
ATOM 2020 O O . LEU A 1 262 ? 24.766 19.662 47.321 1.00 18.58 262 LEU A O 1
ATOM 2025 N N . LEU A 1 263 ? 23.050 19.055 46.010 1.00 21.43 263 LEU A N 1
ATOM 2026 C CA . LEU A 1 263 ? 23.911 18.440 45.008 1.00 22.85 263 LEU A CA 1
ATOM 2027 C C . LEU A 1 263 ? 24.921 19.414 44.413 1.00 21.53 263 LEU A C 1
ATOM 2028 O O . LEU A 1 263 ? 26.103 19.098 44.298 1.00 23.28 263 LEU A O 1
ATOM 2033 N N . GLY A 1 264 ? 24.449 20.595 44.028 1.00 25.00 264 GLY A N 1
ATOM 2034 C CA . GLY A 1 264 ? 25.333 21.589 43.442 1.00 25.11 264 GLY A CA 1
ATOM 2035 C C . GLY A 1 264 ? 26.483 21.981 44.353 1.00 25.90 264 GLY A C 1
ATOM 2036 O O . GLY A 1 264 ? 27.627 22.112 43.905 1.00 25.24 264 GLY A O 1
ATOM 2037 N N . LEU A 1 265 ? 26.173 22.169 45.633 1.00 24.32 265 LEU A N 1
ATOM 2038 C CA . LEU A 1 265 ? 27.169 22.545 46.633 1.00 24.92 265 LEU A CA 1
ATOM 2039 C C . LEU A 1 265 ? 28.176 21.423 46.878 1.00 24.97 265 LEU A C 1
ATOM 2040 O O . LEU A 1 265 ? 29.382 21.664 46.968 1.00 22.43 265 LEU A O 1
ATOM 2045 N N . LEU A 1 266 ? 27.682 20.194 46.992 1.00 21.23 266 LEU A N 1
ATOM 2046 C CA . LEU A 1 266 ? 28.568 19.066 47.222 1.00 22.14 266 LEU A CA 1
ATOM 2047 C C . LEU A 1 266 ? 29.495 18.852 46.027 1.00 22.52 266 LEU A C 1
ATOM 2048 O O . LEU A 1 266 ? 30.684 18.571 46.198 1.00 20.48 266 LEU A O 1
ATOM 2053 N N . LEU A 1 267 ? 28.948 18.972 44.820 1.00 24.64 267 LEU A N 1
ATOM 2054 C CA . LEU A 1 267 ? 29.745 18.772 43.617 1.00 27.30 267 LEU A CA 1
ATOM 2055 C C . LEU A 1 267 ? 30.825 19.842 43.486 1.00 28.61 267 LEU A C 1
ATOM 2056 O O . LEU A 1 267 ? 31.955 19.555 43.089 1.00 30.27 267 LEU A O 1
ATOM 2061 N N . GLU A 1 268 ? 30.478 21.075 43.826 1.00 22.56 268 GLU A N 1
ATOM 2062 C CA . GLU A 1 268 ? 31.432 22.167 43.739 1.00 26.00 268 GLU A CA 1
ATOM 2063 C C . GLU A 1 268 ? 32.452 22.086 44.879 1.00 24.62 268 GLU A C 1
ATOM 2064 O O . GLU A 1 268 ? 33.643 22.307 44.670 1.00 24.36 268 GLU A O 1
ATOM 2070 N N . SER A 1 269 ? 31.986 21.755 46.079 1.00 25.06 269 SER A N 1
ATOM 2071 C CA . SER A 1 269 ? 32.870 21.659 47.235 1.00 25.08 269 SER A CA 1
ATOM 2072 C C . SER A 1 269 ? 33.876 20.519 47.153 1.00 25.81 269 SER A C 1
ATOM 2073 O O . SER A 1 269 ? 34.949 20.600 47.746 1.00 26.15 269 SER A O 1
ATOM 2076 N N . PHE A 1 270 ? 33.537 19.456 46.429 1.00 26.77 270 PHE A N 1
ATOM 2077 C CA . PHE A 1 270 ? 34.435 18.308 46.315 1.00 27.06 270 PHE A CA 1
ATOM 2078 C C . PHE A 1 270 ? 34.823 17.992 44.876 1.00 28.98 270 PHE A C 1
ATOM 2079 O O . PHE A 1 270 ? 35.250 16.882 44.575 1.00 28.43 270 PHE A O 1
ATOM 2087 N N . LYS A 1 271 ? 34.693 18.979 43.998 1.00 31.46 271 LYS A N 1
ATOM 2088 C CA . LYS A 1 271 ? 35.012 18.815 42.581 1.00 35.52 271 LYS A CA 1
ATOM 2089 C C . LYS A 1 271 ? 36.345 18.107 42.300 1.00 35.33 271 LYS A C 1
ATOM 2090 O O . LYS A 1 271 ? 36.420 17.240 41.430 1.00 35.81 271 LYS A O 1
ATOM 2096 N N . ASP A 1 272 ? 37.386 18.474 43.040 1.00 32.92 272 ASP A N 1
ATOM 2097 C CA . ASP A 1 272 ? 38.718 17.903 42.849 1.00 33.66 272 ASP A CA 1
ATOM 2098 C C . ASP A 1 272 ? 38.905 16.437 43.215 1.00 31.46 272 ASP A C 1
ATOM 2099 O O . ASP A 1 272 ? 39.617 15.711 42.521 1.00 31.79 272 ASP A O 1
ATOM 2104 N N . ARG A 1 273 ? 38.280 15.992 44.298 1.00 26.18 273 ARG A N 1
ATOM 2105 C CA . ARG A 1 273 ? 38.447 14.606 44.722 1.00 23.70 273 ARG A CA 1
ATOM 2106 C C . ARG A 1 273 ? 37.318 13.648 44.328 1.00 22.38 273 ARG A C 1
ATOM 2107 O O . ARG A 1 273 ? 37.438 12.440 44.526 1.00 20.26 273 ARG A O 1
ATOM 2115 N N . LEU A 1 274 ? 36.229 14.182 43.781 1.00 28.48 274 LEU A N 1
ATOM 2116 C CA . LEU A 1 274 ? 35.101 13.349 43.355 1.00 28.08 274 LEU A CA 1
ATOM 2117 C C . LEU A 1 274 ? 35.516 12.579 42.106 1.00 27.76 274 LEU A C 1
ATOM 2118 O O . LEU A 1 274 ? 35.782 13.182 41.072 1.00 28.89 274 LEU A O 1
ATOM 2123 N N . LYS A 1 275 ? 35.564 11.251 42.198 1.00 29.27 275 LYS A N 1
ATOM 2124 C CA . LYS A 1 275 ? 35.964 10.426 41.060 1.00 29.28 275 LYS A CA 1
ATOM 2125 C C . LYS A 1 275 ? 34.824 9.638 40.419 1.00 28.20 275 LYS A C 1
ATOM 2126 O O . LYS A 1 275 ? 35.013 9.002 39.383 1.00 29.46 275 LYS A O 1
ATOM 2132 N N . ALA A 1 276 ? 33.645 9.665 41.029 1.00 23.28 276 ALA A N 1
ATOM 2133 C CA . ALA A 1 276 ? 32.510 8.958 40.451 1.00 22.57 276 ALA A CA 1
ATOM 2134 C C . ALA A 1 276 ? 31.188 9.359 41.070 1.00 21.83 276 ALA A C 1
ATOM 2135 O O . ALA A 1 276 ? 31.127 9.747 42.240 1.00 20.70 276 ALA A O 1
ATOM 2137 N N . VAL A 1 277 ? 30.131 9.279 40.266 1.00 20.61 277 VAL A N 1
ATOM 2138 C CA . VAL A 1 277 ? 28.792 9.576 40.739 1.00 18.62 277 VAL A CA 1
ATOM 2139 C C . VAL A 1 277 ? 27.842 8.476 40.286 1.00 19.94 277 VAL A C 1
ATOM 2140 O O . VAL A 1 277 ? 27.818 8.088 39.109 1.00 18.96 277 VAL A O 1
ATOM 2144 N N . GLU A 1 278 ? 27.070 7.974 41.242 1.00 17.07 278 GLU A N 1
ATOM 2145 C CA . GLU A 1 278 ? 26.098 6.924 41.005 1.00 17.82 278 GLU A CA 1
ATOM 2146 C C . GLU A 1 278 ? 24.705 7.474 41.323 1.00 19.37 278 GLU A C 1
ATOM 2147 O O . GLU A 1 278 ? 24.492 8.042 42.401 1.00 19.33 278 GLU A O 1
ATOM 2153 N N . VAL A 1 279 ? 23.769 7.333 40.388 1.00 18.96 279 VAL A N 1
ATOM 2154 C CA . VAL A 1 279 ? 22.392 7.785 40.618 1.00 19.33 279 VAL A CA 1
ATOM 2155 C C . VAL A 1 279 ? 21.574 6.522 40.440 1.00 18.90 279 VAL A C 1
ATOM 2156 O O . VAL A 1 279 ? 21.689 5.835 39.427 1.00 20.62 279 VAL A O 1
ATOM 2160 N N . THR A 1 280 ? 20.747 6.208 41.426 1.00 20.58 280 THR A N 1
ATOM 2161 C CA . THR A 1 280 ? 20.012 4.955 41.391 1.00 20.17 280 THR A CA 1
ATOM 2162 C C . THR A 1 280 ? 18.574 5.024 41.896 1.00 20.37 280 THR A C 1
ATOM 2163 O O . THR A 1 280 ? 18.121 6.047 42.405 1.00 19.42 280 THR A O 1
ATOM 2167 N N . GLU A 1 281 ? 17.871 3.905 41.746 1.00 21.93 281 GLU A N 1
ATOM 2168 C CA . GLU A 1 281 ? 16.490 3.759 42.190 1.00 22.34 281 GLU A CA 1
ATOM 2169 C C . GLU A 1 281 ? 15.467 4.624 41.465 1.00 22.97 281 GLU A C 1
ATOM 2170 O O . GLU A 1 281 ? 14.597 5.241 42.086 1.00 23.96 281 GLU A O 1
ATOM 2176 N N . TYR A 1 282 ? 15.586 4.693 40.147 1.00 20.88 282 TYR A N 1
ATOM 2177 C CA . TYR A 1 282 ? 14.604 5.419 39.364 1.00 20.53 282 TYR A CA 1
ATOM 2178 C C . TYR A 1 282 ? 13.704 4.328 38.806 1.00 20.45 282 TYR A C 1
ATOM 2179 O O . TYR A 1 282 ? 14.135 3.537 37.975 1.00 20.66 282 TYR A O 1
ATOM 2188 N N . ASN A 1 283 ? 12.468 4.267 39.289 1.00 23.25 283 ASN A N 1
ATOM 2189 C CA . ASN A 1 283 ? 11.514 3.261 38.834 1.00 23.73 283 ASN A CA 1
ATOM 2190 C C . ASN A 1 283 ? 10.240 3.955 38.357 1.00 25.68 283 ASN A C 1
ATOM 2191 O O . ASN A 1 283 ? 9.312 4.177 39.133 1.00 25.44 283 ASN A O 1
ATOM 2196 N N . PRO A 1 284 ? 10.177 4.299 37.066 1.00 27.07 284 PRO A N 1
ATOM 2197 C CA . PRO A 1 284 ? 9.004 4.974 36.507 1.00 29.01 284 PRO A CA 1
ATOM 2198 C C . PRO A 1 284 ? 7.714 4.152 36.499 1.00 31.11 284 PRO A C 1
ATOM 2199 O O . PRO A 1 284 ? 6.625 4.722 36.445 1.00 32.55 284 PRO A O 1
ATOM 2203 N N . THR A 1 285 ? 7.824 2.826 36.564 1.00 31.47 285 THR A N 1
ATOM 2204 C CA . THR A 1 285 ? 6.632 1.980 36.528 1.00 33.77 285 THR A CA 1
ATOM 2205 C C . THR A 1 285 ? 5.750 2.056 37.773 1.00 34.27 285 THR A C 1
ATOM 2206 O O . THR A 1 285 ? 4.569 1.717 37.705 1.00 34.77 285 THR A O 1
ATOM 2210 N N . VAL A 1 286 ? 6.308 2.491 38.903 1.00 34.28 286 VAL A N 1
ATOM 2211 C CA . VAL A 1 286 ? 5.525 2.596 40.132 1.00 32.82 286 VAL A CA 1
ATOM 2212 C C . VAL A 1 286 ? 5.025 4.014 40.397 1.00 33.04 286 VAL A C 1
ATOM 2213 O O . VAL A 1 286 ? 4.415 4.281 41.432 1.00 33.68 286 VAL A O 1
ATOM 2217 N N . SER A 1 287 ? 5.274 4.927 39.467 1.00 28.74 287 SER A N 1
ATOM 2218 C CA . SER A 1 287 ? 4.820 6.302 39.657 1.00 31.32 287 SER A CA 1
ATOM 2219 C C . SER A 1 287 ? 3.299 6.370 39.716 1.00 34.22 287 SER A C 1
ATOM 2220 O O . SER A 1 287 ? 2.609 5.648 38.997 1.00 33.76 287 SER A O 1
ATOM 2223 N N . ILE A 1 288 ? 2.782 7.239 40.578 1.00 48.58 288 ILE A N 1
ATOM 2224 C CA . ILE A 1 288 ? 1.341 7.397 40.721 1.00 51.81 288 ILE A CA 1
ATOM 2225 C C . ILE A 1 288 ? 0.858 8.597 39.918 1.00 54.22 288 ILE A C 1
ATOM 2226 O O . ILE A 1 288 ? -0.319 8.939 39.945 1.00 56.68 288 ILE A O 1
ATOM 2231 N N . LYS A 1 289 ? 1.775 9.239 39.204 1.00 40.85 289 LYS A N 1
ATOM 2232 C CA . LYS A 1 289 ? 1.419 10.395 38.394 1.00 42.55 289 LYS A CA 1
ATOM 2233 C C . LYS A 1 289 ? 1.260 9.985 36.939 1.00 43.96 289 LYS A C 1
ATOM 2234 O O . LYS A 1 289 ? 1.692 8.909 36.535 1.00 42.86 289 LYS A O 1
ATOM 2240 N N . HIS A 1 290 ? 0.627 10.842 36.152 1.00 55.75 290 HIS A N 1
ATOM 2241 C CA . HIS A 1 290 ? 0.419 10.538 34.748 1.00 58.59 290 HIS A CA 1
ATOM 2242 C C . HIS A 1 290 ? 0.908 11.689 33.886 1.00 58.58 290 HIS A C 1
ATOM 2243 O O . HIS A 1 290 ? 0.137 12.323 33.164 1.00 59.78 290 HIS A O 1
ATOM 2250 N N . ASN A 1 291 ? 2.204 11.956 33.986 1.00 46.29 291 ASN A N 1
ATOM 2251 C CA . ASN A 1 291 ? 2.840 13.016 33.224 1.00 43.98 291 ASN A CA 1
ATOM 2252 C C . ASN A 1 291 ? 4.351 12.811 33.152 1.00 42.29 291 ASN A C 1
ATOM 2253 O O . ASN A 1 291 ? 4.884 11.816 33.646 1.00 41.26 291 ASN A O 1
ATOM 2258 N N . ASN A 1 292 ? 5.027 13.775 32.539 1.00 38.58 292 ASN A N 1
ATOM 2259 C CA . ASN A 1 292 ? 6.470 13.743 32.353 1.00 36.54 292 ASN A CA 1
ATOM 2260 C C . ASN A 1 292 ? 7.241 14.385 33.500 1.00 33.93 292 ASN A C 1
ATOM 2261 O O . ASN A 1 292 ? 8.468 14.365 33.507 1.00 31.48 292 ASN A O 1
ATOM 2266 N N . GLU A 1 293 ? 6.522 14.960 34.456 1.00 34.63 293 GLU A N 1
ATOM 2267 C CA . GLU A 1 293 ? 7.139 15.646 35.583 1.00 34.12 293 GLU A CA 1
ATOM 2268 C C . GLU A 1 293 ? 8.337 14.985 36.262 1.00 30.40 293 GLU A C 1
ATOM 2269 O O . GLU A 1 293 ? 9.420 15.572 36.330 1.00 28.26 293 GLU A O 1
ATOM 2275 N N . GLU A 1 294 ? 8.149 13.776 36.774 1.00 26.96 294 GLU A N 1
ATOM 2276 C CA . GLU A 1 294 ? 9.224 13.097 37.477 1.00 24.75 294 GLU A CA 1
ATOM 2277 C C . GLU A 1 294 ? 10.408 12.727 36.583 1.00 23.73 294 GLU A C 1
ATOM 2278 O O . GLU A 1 294 ? 11.568 12.875 36.984 1.00 19.27 294 GLU A O 1
ATOM 2284 N N . GLU A 1 295 ? 10.133 12.263 35.370 1.00 22.85 295 GLU A N 1
ATOM 2285 C CA . GLU A 1 295 ? 11.229 11.915 34.490 1.00 23.50 295 GLU A CA 1
ATOM 2286 C C . GLU A 1 295 ? 12.051 13.169 34.205 1.00 22.55 295 GLU A C 1
ATOM 2287 O O . GLU A 1 295 ? 13.289 13.133 34.206 1.00 19.29 295 GLU A O 1
ATOM 2293 N N . LYS A 1 296 ? 11.362 14.282 33.972 1.00 23.71 296 LYS A N 1
ATOM 2294 C CA . LYS A 1 296 ? 12.041 15.541 33.704 1.00 25.68 296 LYS A CA 1
ATOM 2295 C C . LYS A 1 296 ? 12.916 15.946 34.892 1.00 23.85 296 LYS A C 1
ATOM 2296 O O . LYS A 1 296 ? 14.012 16.474 34.715 1.00 23.56 296 LYS A O 1
ATOM 2302 N N . GLN A 1 297 ? 12.434 15.696 36.101 1.00 25.42 297 GLN A N 1
ATOM 2303 C CA . GLN A 1 297 ? 13.205 16.048 37.285 1.00 25.71 297 GLN A CA 1
ATOM 2304 C C . GLN A 1 297 ? 14.501 15.244 37.368 1.00 24.67 297 GLN A C 1
ATOM 2305 O O . GLN A 1 297 ? 15.563 15.800 37.654 1.00 23.76 297 GLN A O 1
ATOM 2311 N N . VAL A 1 298 ? 14.411 13.942 37.110 1.00 21.71 298 VAL A N 1
ATOM 2312 C CA . VAL A 1 298 ? 15.581 13.072 37.142 1.00 21.40 298 VAL A CA 1
ATOM 2313 C C . VAL A 1 298 ? 16.568 13.539 36.065 1.00 21.61 298 VAL A C 1
ATOM 2314 O O . VAL A 1 298 ? 17.766 13.709 36.325 1.00 21.07 298 VAL A O 1
ATOM 2318 N N . LEU A 1 299 ? 16.058 13.766 34.858 1.00 20.64 299 LEU A N 1
ATOM 2319 C CA . LEU A 1 299 ? 16.899 14.231 33.766 1.00 20.07 299 LEU A CA 1
ATOM 2320 C C . LEU A 1 299 ? 17.585 15.546 34.134 1.00 19.46 299 LEU A C 1
ATOM 2321 O O . LEU A 1 299 ? 18.715 15.796 33.727 1.00 19.25 299 LEU A O 1
ATOM 2326 N N . GLU A 1 300 ? 16.904 16.382 34.908 1.00 18.03 300 GLU A N 1
ATOM 2327 C CA . GLU A 1 300 ? 17.488 17.647 35.343 1.00 19.60 300 GLU A CA 1
ATOM 2328 C C . GLU A 1 300 ? 18.590 17.384 36.367 1.00 17.70 300 GLU A C 1
ATOM 2329 O O . GLU A 1 300 ? 19.615 18.063 36.371 1.00 18.66 300 GLU A O 1
ATOM 2335 N N . ILE A 1 301 ? 18.379 16.393 37.228 1.00 21.21 301 ILE A N 1
ATOM 2336 C CA . ILE A 1 301 ? 19.381 16.014 38.222 1.00 20.80 301 ILE A CA 1
ATOM 2337 C C . ILE A 1 301 ? 20.631 15.591 37.444 1.00 18.87 301 ILE A C 1
ATOM 2338 O O . ILE A 1 301 ? 21.755 15.992 37.762 1.00 17.46 301 ILE A O 1
ATOM 2343 N N . LEU A 1 302 ? 20.417 14.777 36.417 1.00 18.47 302 LEU A N 1
ATOM 2344 C CA . LEU A 1 302 ? 21.510 14.284 35.584 1.00 20.79 302 LEU A CA 1
ATOM 2345 C C . LEU A 1 302 ? 22.243 15.418 34.861 1.00 21.25 302 LEU A C 1
ATOM 2346 O O . LEU A 1 302 ? 23.475 15.437 34.848 1.00 18.85 302 LEU A O 1
ATOM 2351 N N . ASP A 1 303 ? 21.501 16.360 34.272 1.00 17.19 303 ASP A N 1
ATOM 2352 C CA . ASP A 1 303 ? 22.132 17.499 33.593 1.00 17.68 303 ASP A CA 1
ATOM 2353 C C . ASP A 1 303 ? 23.030 18.256 34.566 1.00 16.99 303 ASP A C 1
ATOM 2354 O O . ASP A 1 303 ? 24.143 18.646 34.227 1.00 16.33 303 ASP A O 1
ATOM 2359 N N . LEU A 1 304 ? 22.521 18.478 35.772 1.00 18.80 304 LEU A N 1
ATOM 2360 C CA . LEU A 1 304 ? 23.262 19.188 36.800 1.00 20.39 304 LEU A CA 1
ATOM 2361 C C . LEU A 1 304 ? 24.563 18.460 37.147 1.00 20.32 304 LEU A C 1
ATOM 2362 O O . LEU A 1 304 ? 25.619 19.080 37.264 1.00 19.96 304 LEU A O 1
ATOM 2367 N N . ILE A 1 305 ? 24.485 17.146 37.316 1.00 19.36 305 ILE A N 1
ATOM 2368 C CA . ILE A 1 305 ? 25.669 16.356 37.640 1.00 17.63 305 ILE A CA 1
ATOM 2369 C C . ILE A 1 305 ? 26.660 16.366 36.484 1.00 17.40 305 ILE A C 1
ATOM 2370 O O . ILE A 1 305 ? 27.859 16.595 36.671 1.00 15.11 305 ILE A O 1
ATOM 2375 N N . ILE A 1 306 ? 26.149 16.111 35.286 1.00 17.85 306 ILE A N 1
ATOM 2376 C CA . ILE A 1 306 ? 26.986 16.070 34.098 1.00 19.21 306 ILE A CA 1
ATOM 2377 C C . ILE A 1 306 ? 27.649 17.406 33.799 1.00 20.84 306 ILE A C 1
ATOM 2378 O O . ILE A 1 306 ? 28.861 17.467 33.555 1.00 19.84 306 ILE A O 1
ATOM 2383 N N . ASN A 1 307 ? 26.863 18.479 33.833 1.00 21.60 307 ASN A N 1
ATOM 2384 C CA . ASN A 1 307 ? 27.395 19.802 33.549 1.00 24.28 307 ASN A CA 1
ATOM 2385 C C . ASN A 1 307 ? 28.411 20.303 34.572 1.00 24.42 307 ASN A C 1
ATOM 2386 O O . ASN A 1 307 ? 29.271 21.116 34.248 1.00 24.71 307 ASN A O 1
ATOM 2391 N N . SER A 1 308 ? 28.335 19.811 35.800 1.00 26.72 308 SER A N 1
ATOM 2392 C CA . SER A 1 308 ? 29.289 20.230 36.824 1.00 27.65 308 SER A CA 1
ATOM 2393 C C . SER A 1 308 ? 30.571 19.406 36.769 1.00 28.52 308 SER A C 1
ATOM 2394 O O . SER A 1 308 ? 31.661 19.942 36.939 1.00 29.39 308 SER A O 1
ATOM 2397 N N . CYS A 1 309 ? 30.438 18.107 36.516 1.00 28.59 309 CYS A N 1
ATOM 2398 C CA . CYS A 1 309 ? 31.593 17.212 36.490 1.00 31.62 309 CYS A CA 1
ATOM 2399 C C . CYS A 1 309 ? 32.371 17.105 35.178 1.00 33.31 309 CYS A C 1
ATOM 2400 O O . CYS A 1 309 ? 33.516 16.653 35.182 1.00 33.99 309 CYS A O 1
ATOM 2403 N N . LYS A 1 310 ? 31.772 17.509 34.063 1.00 31.52 310 LYS A N 1
ATOM 2404 C CA . LYS A 1 310 ? 32.470 17.394 32.788 1.00 34.47 310 LYS A CA 1
ATOM 2405 C C . LYS A 1 310 ? 33.706 18.289 32.696 1.00 37.86 310 LYS A C 1
ATOM 2406 O O . LYS A 1 310 ? 34.672 17.949 32.016 1.00 37.09 310 LYS A O 1
ATOM 2412 N N . ILE A 1 311 ? 33.682 19.426 33.383 1.00 51.46 311 ILE A N 1
ATOM 2413 C CA . ILE A 1 311 ? 34.821 20.336 33.355 1.00 55.02 311 ILE A CA 1
ATOM 2414 C C . ILE A 1 311 ? 36.063 19.635 33.895 1.00 55.48 311 ILE A C 1
ATOM 2415 O O . ILE A 1 311 ? 37.180 19.924 33.473 1.00 56.59 311 ILE A O 1
ATOM 2420 N N . MET B 1 1 ? 37.350 29.594 -11.768 1.00 36.09 1 MET B N 1
ATOM 2421 C CA . MET B 1 1 ? 36.115 29.812 -10.969 1.00 35.33 1 MET B CA 1
ATOM 2422 C C . MET B 1 1 ? 35.319 31.021 -11.451 1.00 33.67 1 MET B C 1
ATOM 2423 O O . MET B 1 1 ? 35.807 31.825 -12.247 1.00 32.71 1 MET B O 1
ATOM 2428 N N . ILE B 1 2 ? 34.084 31.133 -10.971 1.00 29.41 2 ILE B N 1
ATOM 2429 C CA . ILE B 1 2 ? 33.210 32.235 -11.349 1.00 27.53 2 ILE B CA 1
ATOM 2430 C C . ILE B 1 2 ? 33.251 33.332 -10.289 1.00 26.44 2 ILE B C 1
ATOM 2431 O O . ILE B 1 2 ? 33.183 33.052 -9.091 1.00 26.68 2 ILE B O 1
ATOM 2436 N N . LEU B 1 3 ? 33.382 34.575 -10.733 1.00 26.55 3 LEU B N 1
ATOM 2437 C CA . LEU B 1 3 ? 33.364 35.709 -9.824 1.00 25.73 3 LEU B CA 1
ATOM 2438 C C . LEU B 1 3 ? 32.006 36.379 -10.031 1.00 25.95 3 LEU B C 1
ATOM 2439 O O . LEU B 1 3 ? 31.696 36.854 -11.133 1.00 25.13 3 LEU B O 1
ATOM 2444 N N . VAL B 1 4 ? 31.192 36.383 -8.978 1.00 22.85 4 VAL B N 1
ATOM 2445 C CA . VAL B 1 4 ? 29.874 36.994 -9.024 1.00 20.64 4 VAL B CA 1
ATOM 2446 C C . VAL B 1 4 ? 29.917 38.300 -8.242 1.00 21.78 4 VAL B C 1
ATOM 2447 O O . VAL B 1 4 ? 30.363 38.333 -7.093 1.00 20.45 4 VAL B O 1
ATOM 2451 N N . GLY B 1 5 ? 29.462 39.374 -8.876 1.00 26.95 5 GLY B N 1
ATOM 2452 C CA . GLY B 1 5 ? 29.450 40.668 -8.220 1.00 26.08 5 GLY B CA 1
ATOM 2453 C C . GLY B 1 5 ? 28.045 41.225 -8.105 1.00 26.71 5 GLY B C 1
ATOM 2454 O O . GLY B 1 5 ? 27.349 41.385 -9.108 1.00 27.02 5 GLY B O 1
ATOM 2455 N N . LEU B 1 6 ? 27.617 41.510 -6.880 1.00 19.75 6 LEU B N 1
ATOM 2456 C CA . LEU B 1 6 ? 26.290 42.064 -6.657 1.00 18.66 6 LEU B CA 1
ATOM 2457 C C . LEU B 1 6 ? 26.347 43.580 -6.813 1.00 17.18 6 LEU B C 1
ATOM 2458 O O . LEU B 1 6 ? 27.328 44.230 -6.445 1.00 17.41 6 LEU B O 1
ATOM 2463 N N . GLU B 1 7 ? 25.282 44.131 -7.372 1.00 18.45 7 GLU B N 1
ATOM 2464 C CA . GLU B 1 7 ? 25.174 45.563 -7.597 1.00 18.80 7 GLU B CA 1
ATOM 2465 C C . GLU B 1 7 ? 23.702 45.902 -7.518 1.00 16.89 7 GLU B C 1
ATOM 2466 O O . GLU B 1 7 ? 22.865 45.194 -8.077 1.00 17.38 7 GLU B O 1
ATOM 2472 N N . ALA B 1 8 ? 23.382 46.974 -6.811 1.00 15.77 8 ALA B N 1
ATOM 2473 C CA . ALA B 1 8 ? 22.001 47.381 -6.690 1.00 15.40 8 ALA B CA 1
ATOM 2474 C C . ALA B 1 8 ? 21.487 47.809 -8.051 1.00 17.34 8 ALA B C 1
ATOM 2475 O O . ALA B 1 8 ? 22.155 48.550 -8.774 1.00 15.99 8 ALA B O 1
ATOM 2477 N N . GLU B 1 9 ? 20.295 47.345 -8.399 1.00 18.71 9 GLU B N 1
ATOM 2478 C CA . GLU B 1 9 ? 19.692 47.724 -9.661 1.00 22.25 9 GLU B CA 1
ATOM 2479 C C . GLU B 1 9 ? 19.426 49.232 -9.638 1.00 22.96 9 GLU B C 1
ATOM 2480 O O . GLU B 1 9 ? 19.574 49.919 -10.654 1.00 23.18 9 GLU B O 1
ATOM 2486 N N . LEU B 1 10 ? 19.043 49.745 -8.473 1.00 19.56 10 LEU B N 1
ATOM 2487 C CA . LEU B 1 10 ? 18.743 51.163 -8.334 1.00 20.72 10 LEU B CA 1
ATOM 2488 C C . LEU B 1 10 ? 19.644 51.861 -7.326 1.00 19.46 10 LEU B C 1
ATOM 2489 O O . LEU B 1 10 ? 19.872 51.352 -6.236 1.00 20.33 10 LEU B O 1
ATOM 2494 N N . GLY B 1 11 ? 20.165 53.024 -7.709 1.00 22.54 11 GLY B N 1
ATOM 2495 C CA . GLY B 1 11 ? 21.012 53.813 -6.826 1.00 19.57 11 GLY B CA 1
ATOM 2496 C C . GLY B 1 11 ? 22.321 53.197 -6.375 1.00 20.30 11 GLY B C 1
ATOM 2497 O O . GLY B 1 11 ? 22.820 53.517 -5.293 1.00 20.16 11 GLY B O 1
ATOM 2498 N N . ALA B 1 12 ? 22.901 52.337 -7.204 1.00 16.18 12 ALA B N 1
ATOM 2499 C CA . ALA B 1 12 ? 24.154 51.685 -6.850 1.00 16.01 12 ALA B CA 1
ATOM 2500 C C . ALA B 1 12 ? 25.275 52.674 -6.539 1.00 15.80 12 ALA B C 1
ATOM 2501 O O . ALA B 1 12 ? 26.111 52.416 -5.675 1.00 17.06 12 ALA B O 1
ATOM 2503 N N . SER B 1 13 ? 25.294 53.805 -7.233 1.00 16.48 13 SER B N 1
ATOM 2504 C CA . SER B 1 13 ? 26.340 54.798 -7.017 1.00 18.53 13 SER B CA 1
ATOM 2505 C C . SER B 1 13 ? 26.273 55.491 -5.658 1.00 19.67 13 SER B C 1
ATOM 2506 O O . SER B 1 13 ? 27.237 56.125 -5.238 1.00 18.49 13 SER B O 1
ATOM 2509 N N . LYS B 1 14 ? 25.140 55.372 -4.972 1.00 25.21 14 LYS B N 1
ATOM 2510 C CA . LYS B 1 14 ? 24.989 55.970 -3.644 1.00 26.12 14 LYS B CA 1
ATOM 2511 C C . LYS B 1 14 ? 25.382 54.953 -2.567 1.00 27.22 14 LYS B C 1
ATOM 2512 O O . LYS B 1 14 ? 25.455 55.296 -1.387 1.00 29.43 14 LYS B O 1
ATOM 2518 N N . ARG B 1 15 ? 25.628 53.706 -2.962 1.00 22.32 15 ARG B N 1
ATOM 2519 C CA . ARG B 1 15 ? 25.950 52.663 -1.985 1.00 22.75 15 ARG B CA 1
ATOM 2520 C C . ARG B 1 15 ? 27.433 52.315 -1.850 1.00 22.42 15 ARG B C 1
ATOM 2521 O O . ARG B 1 15 ? 28.048 51.758 -2.766 1.00 20.92 15 ARG B O 1
ATOM 2529 N N . GLY B 1 16 ? 27.988 52.635 -0.686 1.00 20.15 16 GLY B N 1
ATOM 2530 C CA . GLY B 1 16 ? 29.392 52.381 -0.418 1.00 21.06 16 GLY B CA 1
ATOM 2531 C C . GLY B 1 16 ? 29.855 50.957 -0.663 1.00 20.40 16 GLY B C 1
ATOM 2532 O O . GLY B 1 16 ? 30.949 50.743 -1.196 1.00 19.95 16 GLY B O 1
ATOM 2533 N N . THR B 1 17 ? 29.035 49.982 -0.278 1.00 22.40 17 THR B N 1
ATOM 2534 C CA . THR B 1 17 ? 29.395 48.581 -0.462 1.00 21.54 17 THR B CA 1
ATOM 2535 C C . THR B 1 17 ? 29.452 48.204 -1.943 1.00 21.95 17 THR B C 1
ATOM 2536 O O . THR B 1 17 ? 30.317 47.436 -2.355 1.00 23.40 17 THR B O 1
ATOM 2540 N N . ASP B 1 18 ? 28.533 48.739 -2.740 1.00 17.89 18 ASP B N 1
ATOM 2541 C CA . ASP B 1 18 ? 28.527 48.455 -4.172 1.00 20.01 18 ASP B CA 1
ATOM 2542 C C . ASP B 1 18 ? 29.813 48.990 -4.801 1.00 19.40 18 ASP B C 1
ATOM 2543 O O . ASP B 1 18 ? 30.353 48.396 -5.730 1.00 18.31 18 ASP B O 1
ATOM 2548 N N . LYS B 1 19 ? 30.303 50.111 -4.282 1.00 22.71 19 LYS B N 1
ATOM 2549 C CA . LYS B 1 19 ? 31.536 50.702 -4.788 1.00 22.67 19 LYS B CA 1
ATOM 2550 C C . LYS B 1 19 ? 32.688 49.801 -4.397 1.00 22.82 19 LYS B C 1
ATOM 2551 O O . LYS B 1 19 ? 33.663 49.665 -5.135 1.00 23.52 19 LYS B O 1
ATOM 2557 N N . GLY B 1 20 ? 32.572 49.191 -3.220 1.00 21.24 20 GLY B N 1
ATOM 2558 C CA . GLY B 1 20 ? 33.604 48.282 -2.768 1.00 21.14 20 GLY B CA 1
ATOM 2559 C C . GLY B 1 20 ? 33.696 47.136 -3.758 1.00 20.54 20 GLY B C 1
ATOM 2560 O O . GLY B 1 20 ? 34.787 46.762 -4.202 1.00 18.78 20 GLY B O 1
ATOM 2561 N N . VAL B 1 21 ? 32.534 46.592 -4.113 1.00 19.00 21 VAL B N 1
ATOM 2562 C CA . VAL B 1 21 ? 32.445 45.487 -5.056 1.00 18.92 21 VAL B CA 1
ATOM 2563 C C . VAL B 1 21 ? 33.029 45.876 -6.414 1.00 20.46 21 VAL B C 1
ATOM 2564 O O . VAL B 1 21 ? 33.817 45.127 -6.986 1.00 21.36 21 VAL B O 1
ATOM 2568 N N . ARG B 1 22 ? 32.637 47.043 -6.922 1.00 18.84 22 ARG B N 1
ATOM 2569 C CA . ARG B 1 22 ? 33.129 47.545 -8.202 0.50 21.06 22 ARG B CA 1
ATOM 2570 C C . ARG B 1 22 ? 34.662 47.573 -8.185 1.00 24.21 22 ARG B C 1
ATOM 2571 O O . ARG B 1 22 ? 35.319 47.122 -9.123 1.00 23.88 22 ARG B O 1
ATOM 2579 N N . ARG B 1 23 ? 35.221 48.096 -7.100 1.00 27.56 23 ARG B N 1
ATOM 2580 C CA . ARG B 1 23 ? 36.665 48.199 -6.936 1.00 31.53 23 ARG B CA 1
ATOM 2581 C C . ARG B 1 23 ? 37.318 46.815 -6.919 1.00 30.29 23 ARG B C 1
ATOM 2582 O O . ARG B 1 23 ? 38.350 46.597 -7.555 1.00 30.36 23 ARG B O 1
ATOM 2590 N N . LEU B 1 24 ? 36.716 45.881 -6.189 1.00 30.88 24 LEU B N 1
ATOM 2591 C CA . LEU B 1 24 ? 37.256 44.531 -6.105 1.00 28.57 24 LEU B CA 1
ATOM 2592 C C . LEU B 1 24 ? 37.135 43.794 -7.439 1.00 27.49 24 LEU B C 1
ATOM 2593 O O . LEU B 1 24 ? 38.074 43.119 -7.859 1.00 26.37 24 LEU B O 1
ATOM 2598 N N . ARG B 1 25 ? 35.988 43.918 -8.100 1.00 22.52 25 ARG B N 1
ATOM 2599 C CA . ARG B 1 25 ? 35.793 43.254 -9.393 1.00 25.14 25 ARG B CA 1
ATOM 2600 C C . ARG B 1 25 ? 36.885 43.650 -10.395 1.00 25.92 25 ARG B C 1
ATOM 2601 O O . ARG B 1 25 ? 37.422 42.806 -11.109 1.00 26.95 25 ARG B O 1
ATOM 2609 N N . GLU B 1 26 ? 37.207 44.939 -10.437 1.00 28.71 26 GLU B N 1
ATOM 2610 C CA . GLU B 1 26 ? 38.219 45.453 -11.351 1.00 31.10 26 GLU B CA 1
ATOM 2611 C C . GLU B 1 26 ? 39.639 45.020 -10.990 1.00 31.64 26 GLU B C 1
ATOM 2612 O O . GLU B 1 26 ? 40.474 44.812 -11.874 1.00 31.84 26 GLU B O 1
ATOM 2618 N N . ALA B 1 27 ? 39.906 44.866 -9.697 1.00 33.64 27 ALA B N 1
ATOM 2619 C CA . ALA B 1 27 ? 41.228 44.452 -9.243 1.00 34.57 27 ALA B CA 1
ATOM 2620 C C . ALA B 1 27 ? 41.467 42.974 -9.517 1.00 35.56 27 ALA B C 1
ATOM 2621 O O . ALA B 1 27 ? 42.559 42.582 -9.921 1.00 37.41 27 ALA B O 1
ATOM 2623 N N . LEU B 1 28 ? 40.444 42.154 -9.297 1.00 31.24 28 LEU B N 1
ATOM 2624 C CA . LEU B 1 28 ? 40.555 40.715 -9.517 1.00 32.55 28 LEU B CA 1
ATOM 2625 C C . LEU B 1 28 ? 40.542 40.366 -10.994 1.00 34.22 28 LEU B C 1
ATOM 2626 O O . LEU B 1 28 ? 41.192 39.412 -11.421 1.00 33.93 28 LEU B O 1
ATOM 2631 N N . SER B 1 29 ? 39.788 41.132 -11.773 1.00 35.94 29 SER B N 1
ATOM 2632 C CA . SER B 1 29 ? 39.705 40.881 -13.200 1.00 38.67 29 SER B CA 1
ATOM 2633 C C . SER B 1 29 ? 41.086 41.023 -13.819 1.00 41.35 29 SER B C 1
ATOM 2634 O O . SER B 1 29 ? 41.462 40.261 -14.710 1.00 41.98 29 SER B O 1
ATOM 2637 N N . ALA B 1 30 ? 41.845 41.993 -13.320 1.00 50.45 30 ALA B N 1
ATOM 2638 C CA . ALA B 1 30 ? 43.187 42.258 -13.818 1.00 54.10 30 ALA B CA 1
ATOM 2639 C C . ALA B 1 30 ? 44.254 41.277 -13.324 1.00 56.72 30 ALA B C 1
ATOM 2640 O O . ALA B 1 30 ? 45.238 41.032 -14.021 1.00 57.20 30 ALA B O 1
ATOM 2642 N N . THR B 1 31 ? 44.065 40.707 -12.136 1.00 61.54 31 THR B N 1
ATOM 2643 C CA . THR B 1 31 ? 45.055 39.784 -11.581 1.00 64.78 31 THR B CA 1
ATOM 2644 C C . THR B 1 31 ? 44.770 38.290 -11.754 1.00 66.99 31 THR B C 1
ATOM 2645 O O . THR B 1 31 ? 45.703 37.489 -11.851 1.00 67.40 31 THR B O 1
ATOM 2649 N N . HIS B 1 32 ? 43.494 37.911 -11.787 1.00 52.53 32 HIS B N 1
ATOM 2650 C CA . HIS B 1 32 ? 43.127 36.504 -11.926 1.00 54.30 32 HIS B CA 1
ATOM 2651 C C . HIS B 1 32 ? 42.294 36.213 -13.168 1.00 56.60 32 HIS B C 1
ATOM 2652 O O . HIS B 1 32 ? 42.004 35.053 -13.463 1.00 55.30 32 HIS B O 1
ATOM 2659 N N . GLY B 1 33 ? 41.913 37.258 -13.896 1.00 75.58 33 GLY B N 1
ATOM 2660 C CA . GLY B 1 33 ? 41.096 37.067 -15.081 1.00 80.09 33 GLY B CA 1
ATOM 2661 C C . GLY B 1 33 ? 41.841 36.978 -16.399 1.00 83.25 33 GLY B C 1
ATOM 2662 O O . GLY B 1 33 ? 41.229 37.074 -17.461 1.00 84.57 33 GLY B O 1
ATOM 2663 N N . ASP B 1 34 ? 43.155 36.789 -16.346 1.00 78.00 34 ASP B N 1
ATOM 2664 C CA . ASP B 1 34 ? 43.944 36.696 -17.569 1.00 80.69 34 ASP B CA 1
ATOM 2665 C C . ASP B 1 34 ? 44.319 35.263 -17.922 1.00 81.52 34 ASP B C 1
ATOM 2666 O O . ASP B 1 34 ? 44.571 34.439 -17.041 1.00 81.41 34 ASP B O 1
ATOM 2671 N N . VAL B 1 35 ? 44.351 34.974 -19.220 1.00 81.02 35 VAL B N 1
ATOM 2672 C CA . VAL B 1 35 ? 44.694 33.642 -19.707 1.00 81.96 35 VAL B CA 1
ATOM 2673 C C . VAL B 1 35 ? 46.206 33.436 -19.680 1.00 81.88 35 VAL B C 1
ATOM 2674 O O . VAL B 1 35 ? 46.688 32.310 -19.561 1.00 82.11 35 VAL B O 1
ATOM 2678 N N . GLN B 1 40 ? 43.894 30.756 -16.699 1.00 69.98 40 GLN B N 1
ATOM 2679 C CA . GLN B 1 40 ? 42.964 31.778 -16.234 1.00 69.36 40 GLN B CA 1
ATOM 2680 C C . GLN B 1 40 ? 42.117 31.221 -15.090 1.00 66.68 40 GLN B C 1
ATOM 2681 O O . GLN B 1 40 ? 41.229 30.400 -15.314 1.00 67.65 40 GLN B O 1
ATOM 2687 N N . THR B 1 41 ? 42.395 31.666 -13.868 1.00 36.03 41 THR B N 1
ATOM 2688 C CA . THR B 1 41 ? 41.654 31.196 -12.699 1.00 33.49 41 THR B CA 1
ATOM 2689 C C . THR B 1 41 ? 40.174 31.576 -12.733 1.00 31.91 41 THR B C 1
ATOM 2690 O O . THR B 1 41 ? 39.310 30.715 -12.605 1.00 31.33 41 THR B O 1
ATOM 2694 N N . ILE B 1 42 ? 39.881 32.861 -12.888 1.00 36.99 42 ILE B N 1
ATOM 2695 C CA . ILE B 1 42 ? 38.494 33.306 -12.961 1.00 35.34 42 ILE B CA 1
ATOM 2696 C C . ILE B 1 42 ? 38.115 33.324 -14.434 1.00 34.00 42 ILE B C 1
ATOM 2697 O O . ILE B 1 42 ? 38.628 34.136 -15.201 1.00 33.95 42 ILE B O 1
ATOM 2702 N N . THR B 1 43 ? 37.221 32.421 -14.824 1.00 33.22 43 THR B N 1
ATOM 2703 C CA . THR B 1 43 ? 36.802 32.302 -16.216 1.00 34.68 43 THR B CA 1
ATOM 2704 C C . THR B 1 43 ? 35.570 33.118 -16.563 1.00 34.84 43 THR B C 1
ATOM 2705 O O . THR B 1 43 ? 35.208 33.243 -17.735 1.00 36.43 43 THR B O 1
ATOM 2709 N N . GLN B 1 44 ? 34.917 33.667 -15.549 1.00 31.97 44 GLN B N 1
ATOM 2710 C CA . GLN B 1 44 ? 33.718 34.449 -15.789 1.00 30.77 44 GLN B CA 1
ATOM 2711 C C . GLN B 1 44 ? 33.408 35.420 -14.661 1.00 30.41 44 GLN B C 1
ATOM 2712 O O . GLN B 1 44 ? 33.444 35.057 -13.481 1.00 28.64 44 GLN B O 1
ATOM 2718 N N . GLU B 1 45 ? 33.133 36.664 -15.037 1.00 26.06 45 GLU B N 1
ATOM 2719 C CA . GLU B 1 45 ? 32.782 37.701 -14.082 1.00 26.34 45 GLU B CA 1
ATOM 2720 C C . GLU B 1 45 ? 31.336 38.042 -14.372 1.00 27.24 45 GLU B C 1
ATOM 2721 O O . GLU B 1 45 ? 31.039 38.643 -15.403 1.00 29.14 45 GLU B O 1
ATOM 2727 N N . ARG B 1 46 ? 30.432 37.651 -13.481 1.00 23.32 46 ARG B N 1
ATOM 2728 C CA . ARG B 1 46 ? 29.026 37.944 -13.697 1.00 23.63 46 ARG B CA 1
ATOM 2729 C C . ARG B 1 46 ? 28.489 38.966 -12.704 1.00 22.51 46 ARG B C 1
ATOM 2730 O O . ARG B 1 46 ? 28.714 38.868 -11.500 1.00 23.29 46 ARG B O 1
ATOM 2738 N N . CYS B 1 47 ? 27.781 39.956 -13.230 1.00 22.36 47 CYS B N 1
ATOM 2739 C CA . CYS B 1 47 ? 27.180 40.985 -12.406 1.00 21.31 47 CYS B CA 1
ATOM 2740 C C . CYS B 1 47 ? 25.752 40.527 -12.151 1.00 20.65 47 CYS B C 1
ATOM 2741 O O . CYS B 1 47 ? 25.063 40.099 -13.069 1.00 20.98 47 CYS B O 1
ATOM 2744 N N . VAL B 1 48 ? 25.334 40.583 -10.895 1.00 20.85 48 VAL B N 1
ATOM 2745 C CA . VAL B 1 48 ? 23.989 40.189 -10.501 1.00 19.02 48 VAL B CA 1
ATOM 2746 C C . VAL B 1 48 ? 23.356 41.364 -9.767 1.00 19.67 48 VAL B C 1
ATOM 2747 O O . VAL B 1 48 ? 23.933 41.885 -8.811 1.00 20.37 48 VAL B O 1
ATOM 2751 N N . LEU B 1 49 ? 22.182 41.781 -10.232 1.00 20.66 49 LEU B N 1
ATOM 2752 C CA . LEU B 1 49 ? 21.464 42.902 -9.641 1.00 22.36 49 LEU B CA 1
ATOM 2753 C C . LEU B 1 49 ? 20.588 42.471 -8.471 1.00 22.73 49 LEU B C 1
ATOM 2754 O O . LEU B 1 49 ? 20.002 41.389 -8.489 1.00 21.53 49 LEU B O 1
ATOM 2759 N N . TYR B 1 50 ? 20.502 43.328 -7.456 1.00 19.16 50 TYR B N 1
ATOM 2760 C CA . TYR B 1 50 ? 19.693 43.029 -6.288 1.00 22.11 50 TYR B CA 1
ATOM 2761 C C . TYR B 1 50 ? 18.824 44.213 -5.891 1.00 24.16 50 TYR B C 1
ATOM 2762 O O . TYR B 1 50 ? 19.022 45.333 -6.360 1.00 22.12 50 TYR B O 1
ATOM 2771 N N . LYS B 1 51 ? 17.850 43.946 -5.031 1.00 21.48 51 LYS B N 1
ATOM 2772 C CA . LYS B 1 51 ? 16.947 44.974 -4.546 1.00 24.30 51 LYS B CA 1
ATOM 2773 C C . LYS B 1 51 ? 17.072 44.967 -3.030 1.00 25.43 51 LYS B C 1
ATOM 2774 O O . LYS B 1 51 ? 17.069 43.907 -2.415 1.00 23.81 51 LYS B O 1
ATOM 2780 N N . GLU B 1 52 ? 17.200 46.146 -2.433 1.00 27.11 52 GLU B N 1
ATOM 2781 C CA . GLU B 1 52 ? 17.330 46.246 -0.982 1.00 32.64 52 GLU B CA 1
ATOM 2782 C C . GLU B 1 52 ? 16.008 45.938 -0.282 1.00 33.22 52 GLU B C 1
ATOM 2783 O O . GLU B 1 52 ? 14.943 46.381 -0.714 1.00 31.90 52 GLU B O 1
ATOM 2789 N N . PHE B 1 53 ? 16.077 45.177 0.802 1.00 30.51 53 PHE B N 1
ATOM 2790 C CA . PHE B 1 53 ? 14.878 44.841 1.553 1.00 34.69 53 PHE B CA 1
ATOM 2791 C C . PHE B 1 53 ? 14.658 45.926 2.600 1.00 38.31 53 PHE B C 1
ATOM 2792 O O . PHE B 1 53 ? 15.510 46.153 3.464 1.00 36.99 53 PHE B O 1
ATOM 2800 N N . ARG B 1 54 ? 13.523 46.613 2.505 1.00 42.25 54 ARG B N 1
ATOM 2801 C CA . ARG B 1 54 ? 13.201 47.672 3.453 1.00 47.38 54 ARG B CA 1
ATOM 2802 C C . ARG B 1 54 ? 12.001 47.280 4.307 1.00 49.51 54 ARG B C 1
ATOM 2803 O O . ARG B 1 54 ? 11.230 48.131 4.747 1.00 49.89 54 ARG B O 1
ATOM 2811 N N . TYR B 1 55 ? 11.857 45.978 4.536 1.00 44.67 55 TYR B N 1
ATOM 2812 C CA . TYR B 1 55 ? 10.771 45.439 5.346 1.00 47.40 55 TYR B CA 1
ATOM 2813 C C . TYR B 1 55 ? 9.409 45.932 4.876 1.00 47.66 55 TYR B C 1
ATOM 2814 O O . TYR B 1 55 ? 9.022 45.708 3.730 1.00 46.45 55 TYR B O 1
ATOM 2823 N N . ALA B 1 56 ? 8.684 46.605 5.764 1.00 65.30 56 ALA B N 1
ATOM 2824 C CA . ALA B 1 56 ? 7.362 47.120 5.434 1.00 66.29 56 ALA B CA 1
ATOM 2825 C C . ALA B 1 56 ? 7.386 48.085 4.250 1.00 65.64 56 ALA B C 1
ATOM 2826 O O . ALA B 1 56 ? 6.426 48.149 3.480 1.00 66.28 56 ALA B O 1
ATOM 2828 N N . LYS B 1 57 ? 8.481 48.828 4.103 1.00 60.14 57 LYS B N 1
ATOM 2829 C CA . LYS B 1 57 ? 8.605 49.795 3.015 1.00 58.14 57 LYS B CA 1
ATOM 2830 C C . LYS B 1 57 ? 8.364 49.201 1.627 1.00 55.57 57 LYS B C 1
ATOM 2831 O O . LYS B 1 57 ? 7.656 49.796 0.814 1.00 55.44 57 LYS B O 1
ATOM 2837 N N . ASN B 1 58 ? 8.942 48.032 1.354 1.00 48.85 58 ASN B N 1
ATOM 2838 C CA . ASN B 1 58 ? 8.795 47.415 0.036 1.00 46.09 58 ASN B CA 1
ATOM 2839 C C . ASN B 1 58 ? 8.765 45.887 0.065 1.00 44.34 58 ASN B C 1
ATOM 2840 O O . ASN B 1 58 ? 9.326 45.238 -0.824 1.00 42.89 58 ASN B O 1
ATOM 2845 N N . PHE B 1 59 ? 8.097 45.317 1.066 1.00 45.49 59 PHE B N 1
ATOM 2846 C CA . PHE B 1 59 ? 8.029 43.865 1.217 1.00 43.40 59 PHE B CA 1
ATOM 2847 C C . PHE B 1 59 ? 7.651 43.122 -0.061 1.00 43.39 59 PHE B C 1
ATOM 2848 O O . PHE B 1 59 ? 8.357 42.205 -0.482 1.00 42.44 59 PHE B O 1
ATOM 2856 N N . GLU B 1 60 ? 6.545 43.513 -0.681 1.00 37.02 60 GLU B N 1
ATOM 2857 C CA . GLU B 1 60 ? 6.097 42.845 -1.899 1.00 38.14 60 GLU B CA 1
ATOM 2858 C C . GLU B 1 60 ? 7.094 42.973 -3.055 1.00 35.99 60 GLU B C 1
ATOM 2859 O O . GLU B 1 60 ? 7.384 41.993 -3.746 1.00 34.28 60 GLU B O 1
ATOM 2865 N N . ASP B 1 61 ? 7.616 44.176 -3.268 1.00 37.60 61 ASP B N 1
ATOM 2866 C CA . ASP B 1 61 ? 8.580 44.399 -4.342 1.00 36.82 61 ASP B CA 1
ATOM 2867 C C . ASP B 1 61 ? 9.811 43.524 -4.139 1.00 34.74 61 ASP B C 1
ATOM 2868 O O . ASP B 1 61 ? 10.308 42.899 -5.079 1.00 33.21 61 ASP B O 1
ATOM 2873 N N . TYR B 1 62 ? 10.300 43.486 -2.903 1.00 31.46 62 TYR B N 1
ATOM 2874 C CA . TYR B 1 62 ? 11.471 42.688 -2.573 1.00 28.63 62 TYR B CA 1
ATOM 2875 C C . TYR B 1 62 ? 11.167 41.220 -2.837 1.00 26.70 62 TYR B C 1
ATOM 2876 O O . TYR B 1 62 ? 11.961 40.503 -3.458 1.00 22.62 62 TYR B O 1
ATOM 2885 N N . TYR B 1 63 ? 10.006 40.778 -2.363 1.00 28.62 63 TYR B N 1
ATOM 2886 C CA . TYR B 1 63 ? 9.587 39.397 -2.552 1.00 28.24 63 TYR B CA 1
ATOM 2887 C C . TYR B 1 63 ? 9.624 39.017 -4.027 1.00 27.24 63 TYR B C 1
ATOM 2888 O O . TYR B 1 63 ? 10.259 38.034 -4.407 1.00 26.87 63 TYR B O 1
ATOM 2897 N N . LEU B 1 64 ? 8.937 39.801 -4.852 1.00 34.80 64 LEU B N 1
ATOM 2898 C CA . LEU B 1 64 ? 8.882 39.547 -6.290 1.00 35.03 64 LEU B CA 1
ATOM 2899 C C . LEU B 1 64 ? 10.248 39.577 -6.954 1.00 34.26 64 LEU B C 1
ATOM 2900 O O . LEU B 1 64 ? 10.552 38.733 -7.791 1.00 34.93 64 LEU B O 1
ATOM 2905 N N . PHE B 1 65 ? 11.072 40.550 -6.583 1.00 28.67 65 PHE B N 1
ATOM 2906 C CA . PHE B 1 65 ? 12.396 40.665 -7.174 1.00 28.90 65 PHE B CA 1
ATOM 2907 C C . PHE B 1 65 ? 13.237 39.426 -6.881 1.00 28.99 65 PHE B C 1
ATOM 2908 O O . PHE B 1 65 ? 13.893 38.888 -7.772 1.00 27.07 65 PHE B O 1
ATOM 2916 N N . CYS B 1 66 ? 13.222 38.982 -5.627 1.00 31.34 66 CYS B N 1
ATOM 2917 C CA . CYS B 1 66 ? 13.984 37.804 -5.231 1.00 32.91 66 CYS B CA 1
ATOM 2918 C C . CYS B 1 66 ? 13.520 36.562 -5.989 1.00 33.71 66 CYS B C 1
ATOM 2919 O O . CYS B 1 66 ? 14.333 35.828 -6.560 1.00 32.12 66 CYS B O 1
ATOM 2922 N N . LYS B 1 67 ? 12.210 36.338 -6.003 1.00 34.10 67 LYS B N 1
ATOM 2923 C CA . LYS B 1 67 ? 11.649 35.183 -6.685 1.00 35.89 67 LYS B CA 1
ATOM 2924 C C . LYS B 1 67 ? 11.861 35.200 -8.194 1.00 35.82 67 LYS B C 1
ATOM 2925 O O . LYS B 1 67 ? 12.141 34.161 -8.793 1.00 35.68 67 LYS B O 1
ATOM 2931 N N . GLU B 1 68 ? 11.736 36.374 -8.805 1.00 38.82 68 GLU B N 1
ATOM 2932 C CA . GLU B 1 68 ? 11.867 36.492 -10.254 1.00 39.85 68 GLU B CA 1
ATOM 2933 C C . GLU B 1 68 ? 13.241 36.842 -10.812 1.00 39.00 68 GLU B C 1
ATOM 2934 O O . GLU B 1 68 ? 13.565 36.441 -11.929 1.00 40.54 68 GLU B O 1
ATOM 2940 N N . ASN B 1 69 ? 14.047 37.581 -10.053 1.00 31.94 69 ASN B N 1
ATOM 2941 C CA . ASN B 1 69 ? 15.370 37.980 -10.530 1.00 30.18 69 ASN B CA 1
ATOM 2942 C C . ASN B 1 69 ? 16.572 37.376 -9.817 1.00 26.31 69 ASN B C 1
ATOM 2943 O O . ASN B 1 69 ? 17.246 36.506 -10.359 1.00 23.78 69 ASN B O 1
ATOM 2948 N N . LEU B 1 70 ? 16.845 37.863 -8.610 1.00 24.73 70 LEU B N 1
ATOM 2949 C CA . LEU B 1 70 ? 17.988 37.402 -7.835 1.00 23.50 70 LEU B CA 1
ATOM 2950 C C . LEU B 1 70 ? 18.139 35.884 -7.690 1.00 24.17 70 LEU B C 1
ATOM 2951 O O . LEU B 1 70 ? 19.176 35.326 -8.059 1.00 23.68 70 LEU B O 1
ATOM 2956 N N . ILE B 1 71 ? 17.124 35.210 -7.156 1.00 19.66 71 ILE B N 1
ATOM 2957 C CA . ILE B 1 71 ? 17.228 33.767 -6.964 1.00 20.59 71 ILE B CA 1
ATOM 2958 C C . ILE B 1 71 ? 17.444 32.990 -8.265 1.00 19.66 71 ILE B C 1
ATOM 2959 O O . ILE B 1 71 ? 18.316 32.119 -8.339 1.00 18.84 71 ILE B O 1
ATOM 2964 N N . PRO B 1 72 ? 16.660 33.289 -9.311 1.00 27.72 72 PRO B N 1
ATOM 2965 C CA . PRO B 1 72 ? 16.867 32.555 -10.564 1.00 25.96 72 PRO B CA 1
ATOM 2966 C C . PRO B 1 72 ? 18.286 32.731 -11.102 1.00 26.30 72 PRO B C 1
ATOM 2967 O O . PRO B 1 72 ? 18.906 31.773 -11.566 1.00 25.89 72 PRO B O 1
ATOM 2971 N N . CYS B 1 73 ? 18.801 33.959 -11.033 1.00 28.17 73 CYS B N 1
ATOM 2972 C CA . CYS B 1 73 ? 20.145 34.252 -11.520 1.00 26.32 73 CYS B CA 1
ATOM 2973 C C . CYS B 1 73 ? 21.210 33.483 -10.748 1.00 26.75 73 CYS B C 1
ATOM 2974 O O . CYS B 1 73 ? 22.121 32.905 -11.341 1.00 27.59 73 CYS B O 1
ATOM 2977 N N . MET B 1 74 ? 21.095 33.482 -9.424 1.00 28.24 74 MET B N 1
ATOM 2978 C CA . MET B 1 74 ? 22.061 32.784 -8.585 1.00 29.28 74 MET B CA 1
ATOM 2979 C C . MET B 1 74 ? 21.972 31.273 -8.765 1.00 28.78 74 MET B C 1
ATOM 2980 O O . MET B 1 74 ? 22.974 30.575 -8.633 1.00 28.60 74 MET B O 1
ATOM 2985 N N . LYS B 1 75 ? 20.777 30.761 -9.051 1.00 21.67 75 LYS B N 1
ATOM 2986 C CA . LYS B 1 75 ? 20.641 29.325 -9.272 1.00 23.34 75 LYS B CA 1
ATOM 2987 C C . LYS B 1 75 ? 21.461 28.966 -10.500 1.00 24.09 75 LYS B C 1
ATOM 2988 O O . LYS B 1 75 ? 22.119 27.933 -10.525 1.00 25.41 75 LYS B O 1
ATOM 2994 N N . GLU B 1 76 ? 21.428 29.828 -11.515 1.00 32.31 76 GLU B N 1
ATOM 2995 C CA . GLU B 1 76 ? 22.191 29.583 -12.736 1.00 34.19 76 GLU B CA 1
ATOM 2996 C C . GLU B 1 76 ? 23.665 29.465 -12.391 1.00 34.26 76 GLU B C 1
ATOM 2997 O O . GLU B 1 76 ? 24.377 28.613 -12.930 1.00 33.82 76 GLU B O 1
ATOM 3003 N N . VAL B 1 77 ? 24.123 30.320 -11.481 1.00 27.54 77 VAL B N 1
ATOM 3004 C CA . VAL B 1 77 ? 25.520 30.291 -11.076 1.00 27.46 77 VAL B CA 1
ATOM 3005 C C . VAL B 1 77 ? 25.850 29.001 -10.333 1.00 27.05 77 VAL B C 1
ATOM 3006 O O . VAL B 1 77 ? 26.808 28.310 -10.670 1.00 27.24 77 VAL B O 1
ATOM 3010 N N . PHE B 1 78 ? 25.045 28.677 -9.330 1.00 26.17 78 PHE B N 1
ATOM 3011 C CA . PHE B 1 78 ? 25.277 27.488 -8.531 1.00 27.91 78 PHE B CA 1
ATOM 3012 C C . PHE B 1 78 ? 25.097 26.166 -9.277 1.00 30.78 78 PHE B C 1
ATOM 3013 O O . PHE B 1 78 ? 25.563 25.128 -8.809 1.00 30.59 78 PHE B O 1
ATOM 3021 N N . GLU B 1 79 ? 24.435 26.200 -10.430 1.00 37.79 79 GLU B N 1
ATOM 3022 C CA . GLU B 1 79 ? 24.226 24.982 -11.213 1.00 40.89 79 GLU B CA 1
ATOM 3023 C C . GLU B 1 79 ? 25.460 24.606 -12.023 1.00 43.47 79 GLU B C 1
ATOM 3024 O O . GLU B 1 79 ? 25.583 23.473 -12.483 1.00 45.76 79 GLU B O 1
ATOM 3030 N N . LYS B 1 80 ? 26.374 25.556 -12.198 1.00 39.68 80 LYS B N 1
ATOM 3031 C CA . LYS B 1 80 ? 27.607 25.287 -12.930 1.00 43.12 80 LYS B CA 1
ATOM 3032 C C . LYS B 1 80 ? 28.532 24.502 -12.000 1.00 44.58 80 LYS B C 1
ATOM 3033 O O . LYS B 1 80 ? 28.356 24.526 -10.780 1.00 43.35 80 LYS B O 1
ATOM 3039 N N . LYS B 1 81 ? 29.512 23.809 -12.571 1.00 68.33 81 LYS B N 1
ATOM 3040 C CA . LYS B 1 81 ? 30.446 23.012 -11.780 1.00 70.41 81 LYS B CA 1
ATOM 3041 C C . LYS B 1 81 ? 31.550 23.870 -11.177 1.00 67.30 81 LYS B C 1
ATOM 3042 O O . LYS B 1 81 ? 32.106 23.543 -10.130 1.00 69.08 81 LYS B O 1
ATOM 3048 N N . GLU B 1 82 ? 31.858 24.972 -11.849 1.00 41.79 82 GLU B N 1
ATOM 3049 C CA . GLU B 1 82 ? 32.907 25.891 -11.424 1.00 36.63 82 GLU B CA 1
ATOM 3050 C C . GLU B 1 82 ? 32.655 26.519 -10.048 1.00 33.08 82 GLU B C 1
ATOM 3051 O O . GLU B 1 82 ? 31.525 26.892 -9.722 1.00 30.62 82 GLU B O 1
ATOM 3057 N N . PHE B 1 83 ? 33.718 26.641 -9.254 1.00 34.63 83 PHE B N 1
ATOM 3058 C CA . PHE B 1 83 ? 33.623 27.206 -7.911 1.00 31.10 83 PHE B CA 1
ATOM 3059 C C . PHE B 1 83 ? 33.248 28.686 -7.942 1.00 29.83 83 PHE B C 1
ATOM 3060 O O . PHE B 1 83 ? 33.849 29.476 -8.664 1.00 28.33 83 PHE B O 1
ATOM 3068 N N . PRO B 1 84 ? 32.250 29.082 -7.142 1.00 29.82 84 PRO B N 1
ATOM 3069 C CA . PRO B 1 84 ? 31.854 30.490 -7.142 1.00 29.35 84 PRO B CA 1
ATOM 3070 C C . PRO B 1 84 ? 32.344 31.341 -5.969 1.00 29.02 84 PRO B C 1
ATOM 3071 O O . PRO B 1 84 ? 32.170 30.973 -4.803 1.00 29.76 84 PRO B O 1
ATOM 3075 N N . LEU B 1 85 ? 32.959 32.476 -6.292 1.00 24.69 85 LEU B N 1
ATOM 3076 C CA . LEU B 1 85 ? 33.413 33.433 -5.287 1.00 23.54 85 LEU B CA 1
ATOM 3077 C C . LEU B 1 85 ? 32.394 34.570 -5.434 1.00 24.33 85 LEU B C 1
ATOM 3078 O O . LEU B 1 85 ? 32.304 35.211 -6.495 1.00 21.62 85 LEU B O 1
ATOM 3083 N N . ILE B 1 86 ? 31.629 34.809 -4.371 1.00 24.51 86 ILE B N 1
ATOM 3084 C CA . ILE B 1 86 ? 30.569 35.805 -4.393 1.00 24.29 86 ILE B CA 1
ATOM 3085 C C . ILE B 1 86 ? 30.776 37.063 -3.559 1.00 24.84 86 ILE B C 1
ATOM 3086 O O . ILE B 1 86 ? 30.862 37.010 -2.338 1.00 24.79 86 ILE B O 1
ATOM 3091 N N . LEU B 1 87 ? 30.838 38.201 -4.237 1.00 26.41 87 LEU B N 1
ATOM 3092 C CA . LEU B 1 87 ? 30.992 39.493 -3.577 1.00 24.85 87 LEU B CA 1
ATOM 3093 C C . LEU B 1 87 ? 29.568 40.028 -3.503 1.00 23.54 87 LEU B C 1
ATOM 3094 O O . LEU B 1 87 ? 29.107 40.704 -4.402 1.00 23.19 87 LEU B O 1
ATOM 3099 N N . SER B 1 88 ? 28.895 39.801 -2.487 1.00 21.69 88 SER B N 1
ATOM 3100 C CA . SER B 1 88 ? 27.547 40.142 -2.231 1.00 20.87 88 SER B CA 1
ATOM 3101 C C . SER B 1 88 ? 27.207 41.602 -1.886 1.00 21.55 88 SER B C 1
ATOM 3102 O O . SER B 1 88 ? 26.212 41.894 -1.831 1.00 20.02 88 SER B O 1
ATOM 3105 N N . SER B 1 89 ? 28.191 42.395 -1.664 1.00 17.42 89 SER B N 1
ATOM 3106 C CA . SER B 1 89 ? 28.162 43.735 -1.320 1.00 18.54 89 SER B CA 1
ATOM 3107 C C . SER B 1 89 ? 27.742 44.030 0.157 1.00 19.88 89 SER B C 1
ATOM 3108 O O . SER B 1 89 ? 28.439 44.405 0.793 1.00 17.01 89 SER B O 1
ATOM 3111 N N . GLU B 1 90 ? 26.528 43.677 0.519 1.00 20.71 90 GLU B N 1
ATOM 3112 C CA . GLU B 1 90 ? 25.892 43.700 1.827 1.00 24.30 90 GLU B CA 1
ATOM 3113 C C . GLU B 1 90 ? 25.333 42.384 2.309 1.00 24.00 90 GLU B C 1
ATOM 3114 O O . GLU B 1 90 ? 24.811 41.722 1.589 1.00 20.82 90 GLU B O 1
ATOM 3120 N N . HIS B 1 91 ? 25.658 42.066 3.541 1.00 22.01 91 HIS B N 1
ATOM 3121 C CA . HIS B 1 91 ? 25.229 40.786 4.083 1.00 21.92 91 HIS B CA 1
ATOM 3122 C C . HIS B 1 91 ? 23.759 40.433 3.942 1.00 19.13 91 HIS B C 1
ATOM 3123 O O . HIS B 1 91 ? 23.409 39.259 3.871 1.00 20.39 91 HIS B O 1
ATOM 3130 N N . ALA B 1 92 ? 22.891 41.430 3.885 1.00 18.42 92 ALA B N 1
ATOM 3131 C CA . ALA B 1 92 ? 21.469 41.145 3.732 1.00 20.61 92 ALA B CA 1
ATOM 3132 C C . ALA B 1 92 ? 21.189 40.328 2.463 1.00 20.16 92 ALA B C 1
ATOM 3133 O O . ALA B 1 92 ? 20.217 39.576 2.416 1.00 20.88 92 ALA B O 1
ATOM 3135 N N . ASN B 1 93 ? 22.041 40.470 1.447 1.00 23.33 93 ASN B N 1
ATOM 3136 C CA . ASN B 1 93 ? 21.862 39.743 0.184 1.00 24.04 93 ASN B CA 1
ATOM 3137 C C . ASN B 1 93 ? 22.130 38.247 0.317 1.00 24.79 93 ASN B C 1
ATOM 3138 O O . ASN B 1 93 ? 21.833 37.469 -0.590 1.00 26.10 93 ASN B O 1
ATOM 3143 N N . MET B 1 94 ? 22.702 37.851 1.445 1.00 26.86 94 MET B N 1
ATOM 3144 C CA . MET B 1 94 ? 23.003 36.451 1.692 1.00 27.71 94 MET B CA 1
ATOM 3145 C C . MET B 1 94 ? 21.730 35.610 1.638 1.00 27.19 94 MET B C 1
ATOM 3146 O O . MET B 1 94 ? 21.764 34.454 1.223 1.00 27.11 94 MET B O 1
ATOM 3151 N N . PHE B 1 95 ? 20.604 36.192 2.037 1.00 23.49 95 PHE B N 1
ATOM 3152 C CA . PHE B 1 95 ? 19.347 35.449 2.019 1.00 24.10 95 PHE B CA 1
ATOM 3153 C C . PHE B 1 95 ? 19.011 34.926 0.631 1.00 23.85 95 PHE B C 1
ATOM 3154 O O . PHE B 1 95 ? 18.935 33.716 0.421 1.00 24.98 95 PHE B O 1
ATOM 3162 N N . GLY B 1 96 ? 18.801 35.846 -0.309 1.00 26.13 96 GLY B N 1
ATOM 3163 C CA . GLY B 1 96 ? 18.469 35.457 -1.670 1.00 25.00 96 GLY B CA 1
ATOM 3164 C C . GLY B 1 96 ? 19.505 34.536 -2.290 1.00 24.53 96 GLY B C 1
ATOM 3165 O O . GLY B 1 96 ? 19.162 33.601 -3.008 1.00 25.98 96 GLY B O 1
ATOM 3166 N N . ILE B 1 97 ? 20.776 34.804 -2.016 1.00 24.12 97 ILE B N 1
ATOM 3167 C CA . ILE B 1 97 ? 21.865 33.990 -2.542 1.00 24.87 97 ILE B CA 1
ATOM 3168 C C . ILE B 1 97 ? 21.817 32.565 -1.987 1.00 26.65 97 ILE B C 1
ATOM 3169 O O . ILE B 1 97 ? 21.919 31.591 -2.739 1.00 27.03 97 ILE B O 1
ATOM 3174 N N . PHE B 1 98 ? 21.660 32.449 -0.670 1.00 20.74 98 PHE B N 1
ATOM 3175 C CA . PHE B 1 98 ? 21.623 31.145 -0.018 1.00 22.10 98 PHE B CA 1
ATOM 3176 C C . PHE B 1 98 ? 20.368 30.339 -0.377 1.00 22.13 98 PHE B C 1
ATOM 3177 O O . PHE B 1 98 ? 20.427 29.111 -0.495 1.00 19.52 98 PHE B O 1
ATOM 3185 N N . GLN B 1 99 ? 19.236 31.020 -0.539 1.00 25.17 99 GLN B N 1
ATOM 3186 C CA . GLN B 1 99 ? 18.009 30.323 -0.918 1.00 25.23 99 GLN B CA 1
ATOM 3187 C C . GLN B 1 99 ? 18.211 29.674 -2.289 1.00 25.05 99 GLN B C 1
ATOM 3188 O O . GLN B 1 99 ? 17.707 28.585 -2.546 1.00 25.51 99 GLN B O 1
ATOM 3194 N N . ALA B 1 100 ? 18.950 30.344 -3.172 1.00 22.38 100 ALA B N 1
ATOM 3195 C CA . ALA B 1 100 ? 19.211 29.790 -4.495 1.00 23.20 100 ALA B CA 1
ATOM 3196 C C . ALA B 1 100 ? 20.132 28.588 -4.321 1.00 24.71 100 ALA B C 1
ATOM 3197 O O . ALA B 1 100 ? 20.001 27.573 -5.013 1.00 24.46 100 ALA B O 1
ATOM 3199 N N . PHE B 1 101 ? 21.064 28.712 -3.382 1.00 29.38 101 PHE B N 1
ATOM 3200 C CA . PHE B 1 101 ? 22.017 27.647 -3.098 1.00 30.95 101 PHE B CA 1
ATOM 3201 C C . PHE B 1 101 ? 21.265 26.406 -2.600 1.00 32.11 101 PHE B C 1
ATOM 3202 O O . PHE B 1 101 ? 21.529 25.288 -3.040 1.00 31.83 101 PHE B O 1
ATOM 3210 N N . ARG B 1 102 ? 20.329 26.618 -1.681 1.00 31.41 102 ARG B N 1
ATOM 3211 C CA . ARG B 1 102 ? 19.529 25.529 -1.129 1.00 34.39 102 ARG B CA 1
ATOM 3212 C C . ARG B 1 102 ? 18.665 24.909 -2.227 1.00 35.65 102 ARG B C 1
ATOM 3213 O O . ARG B 1 102 ? 18.495 23.694 -2.288 1.00 36.70 102 ARG B O 1
ATOM 3221 N N . SER B 1 103 ? 18.121 25.761 -3.089 1.00 37.18 103 SER B N 1
ATOM 3222 C CA . SER B 1 103 ? 17.263 25.319 -4.177 1.00 38.05 103 SER B CA 1
ATOM 3223 C C . SER B 1 103 ? 17.989 24.391 -5.148 1.00 38.85 103 SER B C 1
ATOM 3224 O O . SER B 1 103 ? 17.428 23.392 -5.592 1.00 40.55 103 SER B O 1
ATOM 3227 N N . VAL B 1 104 ? 19.235 24.720 -5.475 1.00 36.49 104 VAL B N 1
ATOM 3228 C CA . VAL B 1 104 ? 20.020 23.898 -6.389 1.00 36.15 104 VAL B CA 1
ATOM 3229 C C . VAL B 1 104 ? 20.412 22.579 -5.734 1.00 39.23 104 VAL B C 1
ATOM 3230 O O . VAL B 1 104 ? 20.451 21.543 -6.396 1.00 39.45 104 VAL B O 1
ATOM 3234 N N . HIS B 1 105 ? 20.708 22.624 -4.437 1.00 39.73 105 HIS B N 1
ATOM 3235 C CA . HIS B 1 105 ? 21.093 21.430 -3.686 1.00 41.42 105 HIS B CA 1
ATOM 3236 C C . HIS B 1 105 ? 19.937 21.026 -2.770 1.00 44.58 105 HIS B C 1
ATOM 3237 O O . HIS B 1 105 ? 20.126 20.821 -1.568 1.00 45.42 105 HIS B O 1
ATOM 3244 N N . LYS B 1 106 ? 18.746 20.901 -3.346 1.00 43.55 106 LYS B N 1
ATOM 3245 C CA . LYS B 1 106 ? 17.545 20.571 -2.583 1.00 47.42 106 LYS B CA 1
ATOM 3246 C C . LYS B 1 106 ? 17.546 19.301 -1.734 1.00 47.53 106 LYS B C 1
ATOM 3247 O O . LYS B 1 106 ? 16.870 19.247 -0.704 1.00 47.76 106 LYS B O 1
ATOM 3253 N N . ASP B 1 107 ? 18.295 18.284 -2.143 1.00 46.92 107 ASP B N 1
ATOM 3254 C CA . ASP B 1 107 ? 18.327 17.041 -1.381 1.00 47.70 107 ASP B CA 1
ATOM 3255 C C . ASP B 1 107 ? 19.618 16.860 -0.587 1.00 46.41 107 ASP B C 1
ATOM 3256 O O . ASP B 1 107 ? 19.991 15.741 -0.243 1.00 47.30 107 ASP B O 1
ATOM 3261 N N . LYS B 1 108 ? 20.298 17.959 -0.288 1.00 40.99 108 LYS B N 1
ATOM 3262 C CA . LYS B 1 108 ? 21.546 17.883 0.456 1.00 39.24 108 LYS B CA 1
ATOM 3263 C C . LYS B 1 108 ? 21.452 18.577 1.806 1.00 36.29 108 LYS B C 1
ATOM 3264 O O . LYS B 1 108 ? 20.724 19.555 1.959 1.00 37.02 108 LYS B O 1
ATOM 3270 N N . LYS B 1 109 ? 22.181 18.057 2.788 1.00 32.84 109 LYS B N 1
ATOM 3271 C CA . LYS B 1 109 ? 22.207 18.670 4.109 1.00 30.34 109 LYS B CA 1
ATOM 3272 C C . LYS B 1 109 ? 23.304 19.721 3.999 1.00 26.64 109 LYS B C 1
ATOM 3273 O O . LYS B 1 109 ? 24.434 19.404 3.639 1.00 22.79 109 LYS B O 1
ATOM 3279 N N . ILE B 1 110 ? 22.964 20.971 4.303 1.00 28.11 110 ILE B N 1
ATOM 3280 C CA . ILE B 1 110 ? 23.917 22.065 4.179 1.00 25.12 110 ILE B CA 1
ATOM 3281 C C . ILE B 1 110 ? 24.440 22.661 5.482 1.00 22.39 110 ILE B C 1
ATOM 3282 O O . ILE B 1 110 ? 23.672 22.962 6.396 1.00 20.36 110 ILE B O 1
ATOM 3287 N N . GLY B 1 111 ? 25.758 22.828 5.543 1.00 19.29 111 GLY B N 1
ATOM 3288 C CA . GLY B 1 111 ? 26.393 23.425 6.702 1.00 20.43 111 GLY B CA 1
ATOM 3289 C C . GLY B 1 111 ? 26.766 24.861 6.355 1.00 20.90 111 GLY B C 1
ATOM 3290 O O . GLY B 1 111 ? 27.025 25.176 5.186 1.00 21.19 111 GLY B O 1
ATOM 3291 N N . ILE B 1 112 ? 26.798 25.737 7.353 1.00 27.78 112 ILE B N 1
ATOM 3292 C CA . ILE B 1 112 ? 27.133 27.137 7.114 1.00 26.28 112 ILE B CA 1
ATOM 3293 C C . ILE B 1 112 ? 28.245 27.639 8.024 1.00 26.67 112 ILE B C 1
ATOM 3294 O O . ILE B 1 112 ? 28.147 27.540 9.250 1.00 27.68 112 ILE B O 1
ATOM 3299 N N . LEU B 1 113 ? 29.296 28.181 7.419 1.00 23.60 113 LEU B N 1
ATOM 3300 C CA . LEU B 1 113 ? 30.415 28.754 8.162 1.00 23.26 113 LEU B CA 1
ATOM 3301 C C . LEU B 1 113 ? 30.162 30.253 8.041 1.00 23.73 113 LEU B C 1
ATOM 3302 O O . LEU B 1 113 ? 30.249 30.819 6.953 1.00 23.53 113 LEU B O 1
ATOM 3307 N N . TYR B 1 114 ? 29.832 30.887 9.160 1.00 22.03 114 TYR B N 1
ATOM 3308 C CA . TYR B 1 114 ? 29.493 32.309 9.169 1.00 20.39 114 TYR B CA 1
ATOM 3309 C C . TYR B 1 114 ? 30.479 33.128 9.993 1.00 19.69 114 TYR B C 1
ATOM 3310 O O . TYR B 1 114 ? 30.421 33.122 11.226 1.00 20.10 114 TYR B O 1
ATOM 3319 N N . LEU B 1 115 ? 31.386 33.822 9.311 1.00 20.43 115 LEU B N 1
ATOM 3320 C CA . LEU B 1 115 ? 32.385 34.653 9.977 1.00 20.81 115 LEU B CA 1
ATOM 3321 C C . LEU B 1 115 ? 31.820 36.065 10.008 1.00 22.01 115 LEU B C 1
ATOM 3322 O O . LEU B 1 115 ? 31.652 36.697 8.966 1.00 23.06 115 LEU B O 1
ATOM 3327 N N . ASP B 1 116 ? 31.551 36.566 11.208 1.00 17.83 116 ASP B N 1
ATOM 3328 C CA . ASP B 1 116 ? 30.914 37.862 11.335 1.00 18.31 116 ASP B CA 1
ATOM 3329 C C . ASP B 1 116 ? 30.983 38.357 12.776 1.00 18.78 116 ASP B C 1
ATOM 3330 O O . ASP B 1 116 ? 31.110 37.562 13.714 1.00 16.54 116 ASP B O 1
ATOM 3335 N N . ALA B 1 117 ? 30.905 39.672 12.948 1.00 18.48 117 ALA B N 1
ATOM 3336 C CA . ALA B 1 117 ? 30.903 40.261 14.281 1.00 20.10 117 ALA B CA 1
ATOM 3337 C C . ALA B 1 117 ? 29.476 40.158 14.807 1.00 17.93 117 ALA B C 1
ATOM 3338 O O . ALA B 1 117 ? 29.244 40.244 16.005 1.00 20.33 117 ALA B O 1
ATOM 3340 N N . HIS B 1 118 ? 28.530 39.950 13.895 1.00 16.03 118 HIS B N 1
ATOM 3341 C CA . HIS B 1 118 ? 27.106 39.865 14.232 1.00 17.32 118 HIS B CA 1
ATOM 3342 C C . HIS B 1 118 ? 26.481 38.515 13.903 1.00 18.44 118 HIS B C 1
ATOM 3343 O O . HIS B 1 118 ? 26.986 37.774 13.052 1.00 14.88 118 HIS B O 1
ATOM 3350 N N . ALA B 1 119 ? 25.365 38.217 14.566 1.00 21.80 119 ALA B N 1
ATOM 3351 C CA . ALA B 1 119 ? 24.642 36.968 14.343 1.00 23.42 119 ALA B CA 1
ATOM 3352 C C . ALA B 1 119 ? 23.668 37.097 13.164 1.00 23.27 119 ALA B C 1
ATOM 3353 O O . ALA B 1 119 ? 23.305 36.102 12.542 1.00 23.52 119 ALA B O 1
ATOM 3355 N N . ASP B 1 120 ? 23.242 38.323 12.874 1.00 21.13 120 ASP B N 1
ATOM 3356 C CA . ASP B 1 120 ? 22.335 38.589 11.760 1.00 22.36 120 ASP B CA 1
ATOM 3357 C C . ASP B 1 120 ? 21.051 37.766 11.797 1.00 23.58 120 ASP B C 1
ATOM 3358 O O . ASP B 1 120 ? 20.544 37.347 10.753 1.00 22.67 120 ASP B O 1
ATOM 3363 N N . ILE B 1 121 ? 20.519 37.544 12.994 1.00 21.76 121 ILE B N 1
ATOM 3364 C CA . ILE B 1 121 ? 19.289 36.776 13.144 1.00 23.57 121 ILE B CA 1
ATOM 3365 C C . ILE B 1 121 ? 18.059 37.682 13.192 1.00 24.33 121 ILE B C 1
ATOM 3366 O O . ILE B 1 121 ? 17.009 37.355 12.639 1.00 24.95 121 ILE B O 1
ATOM 3371 N N . HIS B 1 122 ? 18.199 38.822 13.858 1.00 26.93 122 HIS B N 1
ATOM 3372 C CA . HIS B 1 122 ? 17.110 39.783 13.984 1.00 28.92 122 HIS B CA 1
ATOM 3373 C C . HIS B 1 122 ? 17.602 41.187 13.671 1.00 30.41 122 HIS B C 1
ATOM 3374 O O . HIS B 1 122 ? 18.676 41.589 14.117 1.00 29.60 122 HIS B O 1
ATOM 3381 N N . THR B 1 123 ? 16.809 41.930 12.908 1.00 24.70 123 THR B N 1
ATOM 3382 C CA . THR B 1 123 ? 17.173 43.288 12.548 1.00 28.87 123 THR B CA 1
ATOM 3383 C C . THR B 1 123 ? 17.327 44.119 13.813 1.00 30.70 123 THR B C 1
ATOM 3384 O O . THR B 1 123 ? 16.459 44.108 14.682 1.00 30.49 123 THR B O 1
ATOM 3388 N N . ALA B 1 124 ? 18.438 44.840 13.910 1.00 29.12 124 ALA B N 1
ATOM 3389 C CA . ALA B 1 124 ? 18.706 45.666 15.077 1.00 31.82 124 ALA B CA 1
ATOM 3390 C C . ALA B 1 124 ? 18.871 47.144 14.729 1.00 34.21 124 ALA B C 1
ATOM 3391 O O . ALA B 1 124 ? 19.359 47.491 13.650 1.00 32.98 124 ALA B O 1
ATOM 3393 N N . TYR B 1 125 ? 18.473 48.000 15.672 1.00 40.17 125 TYR B N 1
ATOM 3394 C CA . TYR B 1 125 ? 18.548 49.455 15.530 1.00 43.72 125 TYR B CA 1
ATOM 3395 C C . TYR B 1 125 ? 19.121 50.106 16.800 1.00 46.37 125 TYR B C 1
ATOM 3396 O O . TYR B 1 125 ? 19.189 49.475 17.855 1.00 46.54 125 TYR B O 1
ATOM 3405 N N . ASP B 1 126 ? 19.519 51.373 16.683 1.00 49.36 126 ASP B N 1
ATOM 3406 C CA . ASP B 1 126 ? 20.057 52.153 17.800 1.00 51.26 126 ASP B CA 1
ATOM 3407 C C . ASP B 1 126 ? 18.911 52.895 18.465 1.00 52.49 126 ASP B C 1
ATOM 3408 O O . ASP B 1 126 ? 17.751 52.696 18.110 1.00 52.45 126 ASP B O 1
ATOM 3413 N N . SER B 1 127 ? 19.242 53.761 19.423 1.00 56.22 127 SER B N 1
ATOM 3414 C CA . SER B 1 127 ? 18.229 54.576 20.080 1.00 58.69 127 SER B CA 1
ATOM 3415 C C . SER B 1 127 ? 17.943 55.623 19.009 1.00 60.15 127 SER B C 1
ATOM 3416 O O . SER B 1 127 ? 16.799 56.048 18.828 1.00 59.52 127 SER B O 1
ATOM 3419 N N . ASP B 1 128 ? 18.994 56.057 18.311 1.00 95.38 128 ASP B N 1
ATOM 3420 C CA . ASP B 1 128 ? 18.773 56.952 17.185 1.00 97.71 128 ASP B CA 1
ATOM 3421 C C . ASP B 1 128 ? 18.159 55.812 16.378 1.00 98.70 128 ASP B C 1
ATOM 3422 O O . ASP B 1 128 ? 18.688 54.706 16.433 1.00 99.97 128 ASP B O 1
ATOM 3427 N N . SER B 1 129 ? 17.064 56.028 15.657 1.00 88.37 129 SER B N 1
ATOM 3428 C CA . SER B 1 129 ? 16.481 54.911 14.911 1.00 87.40 129 SER B CA 1
ATOM 3429 C C . SER B 1 129 ? 17.257 54.509 13.655 1.00 85.47 129 SER B C 1
ATOM 3430 O O . SER B 1 129 ? 16.704 54.475 12.548 1.00 86.65 129 SER B O 1
ATOM 3433 N N . LYS B 1 130 ? 18.542 54.197 13.838 1.00 54.93 130 LYS B N 1
ATOM 3434 C CA . LYS B 1 130 ? 19.401 53.784 12.732 1.00 51.92 130 LYS B CA 1
ATOM 3435 C C . LYS B 1 130 ? 19.665 52.276 12.749 1.00 50.07 130 LYS B C 1
ATOM 3436 O O . LYS B 1 130 ? 20.102 51.691 13.749 1.00 47.90 130 LYS B O 1
ATOM 3442 N N . HIS B 1 131 ? 19.361 51.672 11.609 1.00 55.63 131 HIS B N 1
ATOM 3443 C CA . HIS B 1 131 ? 19.503 50.249 11.349 1.00 53.79 131 HIS B CA 1
ATOM 3444 C C . HIS B 1 131 ? 20.966 49.809 11.441 1.00 51.25 131 HIS B C 1
ATOM 3445 O O . HIS B 1 131 ? 21.814 50.297 10.700 1.00 50.71 131 HIS B O 1
ATOM 3452 N N . ILE B 1 132 ? 21.252 48.896 12.366 1.00 48.87 132 ILE B N 1
ATOM 3453 C CA . ILE B 1 132 ? 22.604 48.382 12.565 1.00 45.43 132 ILE B CA 1
ATOM 3454 C C . ILE B 1 132 ? 22.870 47.254 11.577 1.00 44.89 132 ILE B C 1
ATOM 3455 O O . ILE B 1 132 ? 23.731 47.377 10.706 1.00 47.54 132 ILE B O 1
ATOM 3460 N N . HIS B 1 133 ? 22.140 46.150 11.719 1.00 37.69 133 HIS B N 1
ATOM 3461 C CA . HIS B 1 133 ? 22.279 45.014 10.805 1.00 34.23 133 HIS B CA 1
ATOM 3462 C C . HIS B 1 133 ? 20.921 44.407 10.476 1.00 32.70 133 HIS B C 1
ATOM 3463 O O . HIS B 1 133 ? 19.933 44.626 11.193 1.00 29.27 133 HIS B O 1
ATOM 3470 N N . GLY B 1 134 ? 20.881 43.668 9.370 1.00 31.78 134 GLY B N 1
ATOM 3471 C CA . GLY B 1 134 ? 19.659 43.024 8.934 1.00 27.94 134 GLY B CA 1
ATOM 3472 C C . GLY B 1 134 ? 19.523 41.665 9.581 1.00 26.58 134 GLY B C 1
ATOM 3473 O O . GLY B 1 134 ? 20.126 41.412 10.621 1.00 24.96 134 GLY B O 1
ATOM 3474 N N . MET B 1 135 ? 18.750 40.781 8.964 1.00 28.20 135 MET B N 1
ATOM 3475 C CA . MET B 1 135 ? 18.536 39.453 9.526 1.00 29.34 135 MET B CA 1
ATOM 3476 C C . MET B 1 135 ? 18.505 38.326 8.493 1.00 25.64 135 MET B C 1
ATOM 3477 O O . MET B 1 135 ? 17.574 37.523 8.479 1.00 26.64 135 MET B O 1
ATOM 3482 N N . PRO B 1 136 ? 19.521 38.250 7.614 1.00 25.74 136 PRO B N 1
ATOM 3483 C CA . PRO B 1 136 ? 19.546 37.182 6.604 1.00 24.84 136 PRO B CA 1
ATOM 3484 C C . PRO B 1 136 ? 19.398 35.767 7.185 1.00 26.12 136 PRO B C 1
ATOM 3485 O O . PRO B 1 136 ? 18.667 34.938 6.642 1.00 26.66 136 PRO B O 1
ATOM 3489 N N . LEU B 1 137 ? 20.088 35.495 8.288 1.00 25.99 137 LEU B N 1
ATOM 3490 C CA . LEU B 1 137 ? 20.025 34.178 8.916 1.00 26.85 137 LEU B CA 1
ATOM 3491 C C . LEU B 1 137 ? 18.696 33.922 9.611 1.00 26.36 137 LEU B C 1
ATOM 3492 O O . LEU B 1 137 ? 18.236 32.783 9.686 1.00 27.07 137 LEU B O 1
ATOM 3497 N N . GLY B 1 138 ? 18.085 34.976 10.132 1.00 24.31 138 GLY B N 1
ATOM 3498 C CA . GLY B 1 138 ? 16.806 34.802 10.784 1.00 26.44 138 GLY B CA 1
ATOM 3499 C C . GLY B 1 138 ? 15.803 34.298 9.760 1.00 27.30 138 GLY B C 1
ATOM 3500 O O . GLY B 1 138 ? 14.944 33.466 10.061 1.00 27.00 138 GLY B O 1
ATOM 3501 N N . MET B 1 139 ? 15.918 34.809 8.539 1.00 24.76 139 MET B N 1
ATOM 3502 C CA . MET B 1 139 ? 15.027 34.418 7.458 1.00 25.56 139 MET B CA 1
ATOM 3503 C C . MET B 1 139 ? 15.399 33.030 6.977 1.00 25.22 139 MET B C 1
ATOM 3504 O O . MET B 1 139 ? 14.525 32.196 6.728 1.00 24.35 139 MET B O 1
ATOM 3509 N N . VAL B 1 140 ? 16.697 32.775 6.849 1.00 25.99 140 VAL B N 1
ATOM 3510 C CA . VAL B 1 140 ? 17.154 31.459 6.414 1.00 27.40 140 VAL B CA 1
ATOM 3511 C C . VAL B 1 140 ? 16.659 30.395 7.390 1.00 30.49 140 VAL B C 1
ATOM 3512 O O . VAL B 1 140 ? 16.285 29.294 6.982 1.00 30.12 140 VAL B O 1
ATOM 3516 N N . LEU B 1 141 ? 16.659 30.738 8.678 1.00 35.08 141 LEU B N 1
ATOM 3517 C CA . LEU B 1 141 ? 16.216 29.829 9.733 1.00 37.77 141 LEU B CA 1
ATOM 3518 C C . LEU B 1 141 ? 14.726 29.957 9.985 1.00 40.32 141 LEU B C 1
ATOM 3519 O O . LEU B 1 141 ? 14.164 29.235 10.807 1.00 42.98 141 LEU B O 1
ATOM 3524 N N . ASN B 1 142 ? 14.085 30.881 9.282 1.00 39.79 142 ASN B N 1
ATOM 3525 C CA . ASN B 1 142 ? 12.660 31.108 9.465 1.00 42.63 142 ASN B CA 1
ATOM 3526 C C . ASN B 1 142 ? 12.381 31.272 10.960 1.00 43.72 142 ASN B C 1
ATOM 3527 O O . ASN B 1 142 ? 11.551 30.567 11.531 1.00 43.13 142 ASN B O 1
ATOM 3532 N N . ARG B 1 143 ? 13.099 32.199 11.586 1.00 37.57 143 ARG B N 1
ATOM 3533 C CA . ARG B 1 143 ? 12.949 32.480 13.010 1.00 39.19 143 ARG B CA 1
ATOM 3534 C C . ARG B 1 143 ? 12.769 33.982 13.176 1.00 40.81 143 ARG B C 1
ATOM 3535 O O . ARG B 1 143 ? 13.295 34.583 14.114 1.00 39.60 143 ARG B O 1
ATOM 3543 N N . VAL B 1 144 ? 12.022 34.578 12.254 1.00 44.61 144 VAL B N 1
ATOM 3544 C CA . VAL B 1 144 ? 11.778 36.013 12.263 1.00 48.12 144 VAL B CA 1
ATOM 3545 C C . VAL B 1 144 ? 10.810 36.460 13.357 1.00 50.84 144 VAL B C 1
ATOM 3546 O O . VAL B 1 144 ? 11.085 37.417 14.079 1.00 50.07 144 VAL B O 1
ATOM 3550 N N . ARG B 1 145 ? 9.686 35.765 13.488 1.00 78.84 145 ARG B N 1
ATOM 3551 C CA . ARG B 1 145 ? 8.691 36.132 14.488 1.00 83.88 145 ARG B CA 1
ATOM 3552 C C . ARG B 1 145 ? 9.149 36.012 15.939 1.00 84.43 145 ARG B C 1
ATOM 3553 O O . ARG B 1 145 ? 8.486 36.529 16.837 1.00 85.74 145 ARG B O 1
ATOM 3561 N N . SER B 1 146 ? 10.275 35.344 16.176 1.00 88.04 146 SER B N 1
ATOM 3562 C CA . SER B 1 146 ? 10.776 35.189 17.541 1.00 87.75 146 SER B CA 1
ATOM 3563 C C . SER B 1 146 ? 11.579 36.411 17.982 1.00 87.42 146 SER B C 1
ATOM 3564 O O . SER B 1 146 ? 12.231 36.397 19.027 1.00 88.46 146 SER B O 1
ATOM 3567 N N . GLY B 1 147 ? 11.525 37.469 17.179 1.00 51.75 147 GLY B N 1
ATOM 3568 C CA . GLY B 1 147 ? 12.240 38.689 17.502 1.00 49.63 147 GLY B CA 1
ATOM 3569 C C . GLY B 1 147 ? 11.341 39.904 17.385 1.00 48.29 147 GLY B C 1
ATOM 3570 O O . GLY B 1 147 ? 11.686 40.990 17.847 1.00 46.26 147 GLY B O 1
ATOM 3571 N N . ARG B 1 150 ? 2.069 39.658 18.006 1.00 100.46 150 ARG B N 1
ATOM 3572 C CA . ARG B 1 150 ? 3.030 40.613 17.468 1.00 100.79 150 ARG B CA 1
ATOM 3573 C C . ARG B 1 150 ? 2.696 40.930 16.013 1.00 100.28 150 ARG B C 1
ATOM 3574 O O . ARG B 1 150 ? 2.573 42.095 15.636 1.00 100.79 150 ARG B O 1
ATOM 3582 N N . MET B 1 151 ? 2.549 39.887 15.202 1.00 73.89 151 MET B N 1
ATOM 3583 C CA . MET B 1 151 ? 2.236 40.056 13.786 1.00 72.84 151 MET B CA 1
ATOM 3584 C C . MET B 1 151 ? 0.799 39.653 13.493 1.00 72.68 151 MET B C 1
ATOM 3585 O O . MET B 1 151 ? 0.304 38.659 14.023 1.00 71.92 151 MET B O 1
ATOM 3590 N N . SER B 1 152 ? 0.131 40.426 12.645 1.00 72.94 152 SER B N 1
ATOM 3591 C CA . SER B 1 152 ? -1.239 40.114 12.270 1.00 73.77 152 SER B CA 1
ATOM 3592 C C . SER B 1 152 ? -1.177 38.819 11.466 1.00 74.49 152 SER B C 1
ATOM 3593 O O . SER B 1 152 ? -0.138 38.499 10.889 1.00 74.06 152 SER B O 1
ATOM 3596 N N . GLU B 1 153 ? -2.277 38.073 11.432 1.00 80.39 153 GLU B N 1
ATOM 3597 C CA . GLU B 1 153 ? -2.305 36.816 10.693 1.00 81.52 153 GLU B CA 1
ATOM 3598 C C . GLU B 1 153 ? -1.727 37.005 9.294 1.00 80.24 153 GLU B C 1
ATOM 3599 O O . GLU B 1 153 ? -1.153 36.080 8.720 1.00 79.60 153 GLU B O 1
ATOM 3605 N N . SER B 1 154 ? -1.879 38.212 8.756 1.00 82.10 154 SER B N 1
ATOM 3606 C CA . SER B 1 154 ? -1.374 38.526 7.425 1.00 80.33 154 SER B CA 1
ATOM 3607 C C . SER B 1 154 ? 0.144 38.671 7.433 1.00 79.23 154 SER B C 1
ATOM 3608 O O . SER B 1 154 ? 0.834 38.113 6.580 1.00 79.18 154 SER B O 1
ATOM 3611 N N . GLU B 1 155 ? 0.666 39.425 8.396 1.00 53.15 155 GLU B N 1
ATOM 3612 C CA . GLU B 1 155 ? 2.108 39.617 8.497 1.00 51.40 155 GLU B CA 1
ATOM 3613 C C . GLU B 1 155 ? 2.761 38.252 8.688 1.00 50.84 155 GLU B C 1
ATOM 3614 O O . GLU B 1 155 ? 3.823 37.973 8.129 1.00 48.79 155 GLU B O 1
ATOM 3620 N N . GLU B 1 156 ? 2.103 37.407 9.476 1.00 57.22 156 GLU B N 1
ATOM 3621 C CA . GLU B 1 156 ? 2.577 36.057 9.751 1.00 57.40 156 GLU B CA 1
ATOM 3622 C C . GLU B 1 156 ? 2.728 35.271 8.459 1.00 54.66 156 GLU B C 1
ATOM 3623 O O . GLU B 1 156 ? 3.762 34.653 8.218 1.00 53.69 156 GLU B O 1
ATOM 3629 N N . LYS B 1 157 ? 1.692 35.298 7.625 1.00 56.68 157 LYS B N 1
ATOM 3630 C CA . LYS B 1 157 ? 1.726 34.571 6.363 1.00 53.73 157 LYS B CA 1
ATOM 3631 C C . LYS B 1 157 ? 2.724 35.188 5.385 1.00 49.52 157 LYS B C 1
ATOM 3632 O O . LYS B 1 157 ? 3.419 34.472 4.663 1.00 47.51 157 LYS B O 1
ATOM 3638 N N . ALA B 1 158 ? 2.798 36.515 5.371 1.00 51.07 158 ALA B N 1
ATOM 3639 C CA . ALA B 1 158 ? 3.716 37.219 4.482 1.00 47.44 158 ALA B CA 1
ATOM 3640 C C . ALA B 1 158 ? 5.156 36.747 4.690 1.00 45.01 158 ALA B C 1
ATOM 3641 O O . ALA B 1 158 ? 5.827 36.337 3.743 1.00 44.36 158 ALA B O 1
ATOM 3643 N N . TRP B 1 159 ? 5.625 36.801 5.931 1.00 42.85 159 TRP B N 1
ATOM 3644 C CA . TRP B 1 159 ? 6.987 36.382 6.243 1.00 40.06 159 TRP B CA 1
ATOM 3645 C C . TRP B 1 159 ? 7.261 34.921 5.917 1.00 38.19 159 TRP B C 1
ATOM 3646 O O . TRP B 1 159 ? 8.355 34.575 5.478 1.00 36.71 159 TRP B O 1
ATOM 3657 N N . GLN B 1 160 ? 6.275 34.058 6.127 1.00 37.66 160 GLN B N 1
ATOM 3658 C CA . GLN B 1 160 ? 6.465 32.642 5.833 1.00 38.12 160 GLN B CA 1
ATOM 3659 C C . GLN B 1 160 ? 6.648 32.438 4.334 1.00 36.16 160 GLN B C 1
ATOM 3660 O O . GLN B 1 160 ? 7.439 31.599 3.899 1.00 34.80 160 GLN B O 1
ATOM 3666 N N . LYS B 1 161 ? 5.916 33.219 3.548 1.00 39.07 161 LYS B N 1
ATOM 3667 C CA . LYS B 1 161 ? 5.994 33.143 2.094 1.00 39.85 161 LYS B CA 1
ATOM 3668 C C . LYS B 1 161 ? 7.376 33.593 1.619 1.00 37.76 161 LYS B C 1
ATOM 3669 O O . LYS B 1 161 ? 7.973 32.983 0.730 1.00 37.91 161 LYS B O 1
ATOM 3675 N N . LEU B 1 162 ? 7.872 34.673 2.216 1.00 35.12 162 LEU B N 1
ATOM 3676 C CA . LEU B 1 162 ? 9.179 35.219 1.868 1.00 32.58 162 LEU B CA 1
ATOM 3677 C C . LEU B 1 162 ? 10.308 34.268 2.274 1.00 32.31 162 LEU B C 1
ATOM 3678 O O . LEU B 1 162 ? 11.203 33.974 1.476 1.00 28.36 162 LEU B O 1
ATOM 3683 N N . CYS B 1 163 ? 10.261 33.783 3.513 1.00 31.69 163 CYS B N 1
ATOM 3684 C CA . CYS B 1 163 ? 11.290 32.872 4.003 1.00 32.89 163 CYS B CA 1
ATOM 3685 C C . CYS B 1 163 ? 11.296 31.528 3.277 1.00 33.48 163 CYS B C 1
ATOM 3686 O O . CYS B 1 163 ? 12.243 30.744 3.411 1.00 30.49 163 CYS B O 1
ATOM 3689 N N . SER B 1 164 ? 10.248 31.267 2.499 1.00 39.59 164 SER B N 1
ATOM 3690 C CA . SER B 1 164 ? 10.146 30.009 1.767 1.00 42.80 164 SER B CA 1
ATOM 3691 C C . SER B 1 164 ? 10.619 30.070 0.318 1.00 43.35 164 SER B C 1
ATOM 3692 O O . SER B 1 164 ? 10.648 29.045 -0.362 1.00 44.83 164 SER B O 1
ATOM 3695 N N . LEU B 1 165 ? 11.088 31.191 -0.144 1.00 41.47 165 LEU B N 1
ATOM 3696 C CA . LEU B 1 165 ? 11.515 31.331 -1.517 1.00 42.48 165 LEU B CA 1
ATOM 3697 C C . LEU B 1 165 ? 12.619 30.484 -1.893 1.00 42.88 165 LEU B C 1
ATOM 3698 O O . LEU B 1 165 ? 13.413 30.311 -1.237 1.00 43.02 165 LEU B O 1
ATOM 3703 N N . GLY B 1 166 ? 12.469 29.820 -2.938 1.00 41.24 166 GLY B N 1
ATOM 3704 C CA . GLY B 1 166 ? 13.289 28.857 -3.431 1.00 41.73 166 GLY B CA 1
ATOM 3705 C C . GLY B 1 166 ? 13.137 27.525 -2.854 1.00 43.38 166 GLY B C 1
ATOM 3706 O O . GLY B 1 166 ? 13.749 26.679 -3.240 1.00 42.22 166 GLY B O 1
ATOM 3707 N N . LEU B 1 167 ? 12.291 27.378 -1.897 1.00 61.54 167 LEU B N 1
ATOM 3708 C CA . LEU B 1 167 ? 12.042 26.075 -1.352 1.00 63.15 167 LEU B CA 1
ATOM 3709 C C . LEU B 1 167 ? 10.823 25.387 -1.913 1.00 62.88 167 LEU B C 1
ATOM 3710 O O . LEU B 1 167 ? 10.546 24.371 -1.596 1.00 64.05 167 LEU B O 1
ATOM 3715 N N . GLU B 1 168 ? 10.191 25.946 -2.862 1.00 112.76 168 GLU B N 1
ATOM 3716 C CA . GLU B 1 168 ? 8.921 25.545 -3.304 1.00 112.76 168 GLU B CA 1
ATOM 3717 C C . GLU B 1 168 ? 8.893 24.138 -3.825 1.00 112.76 168 GLU B C 1
ATOM 3718 O O . GLU B 1 168 ? 7.887 23.507 -3.698 1.00 112.76 168 GLU B O 1
ATOM 3724 N N . LYS B 1 169 ? 9.939 23.686 -4.468 1.00 77.42 169 LYS B N 1
ATOM 3725 C CA . LYS B 1 169 ? 9.989 22.351 -4.708 1.00 77.69 169 LYS B CA 1
ATOM 3726 C C . LYS B 1 169 ? 10.522 21.544 -3.609 1.00 77.38 169 LYS B C 1
ATOM 3727 O O . LYS B 1 169 ? 11.412 20.878 -3.844 1.00 78.32 169 LYS B O 1
ATOM 3733 N N . GLY B 1 170 ? 9.892 21.416 -2.463 1.00 116.65 170 GLY B N 1
ATOM 3734 C CA . GLY B 1 170 ? 10.254 20.389 -1.499 1.00 114.48 170 GLY B CA 1
ATOM 3735 C C . GLY B 1 170 ? 11.411 20.454 -0.461 1.00 112.48 170 GLY B C 1
ATOM 3736 O O . GLY B 1 170 ? 11.571 19.513 0.326 1.00 113.61 170 GLY B O 1
ATOM 3737 N N . GLY B 1 171 ? 12.106 21.553 -0.357 1.00 71.17 171 GLY B N 1
ATOM 3738 C CA . GLY B 1 171 ? 13.326 21.604 0.424 1.00 66.31 171 GLY B CA 1
ATOM 3739 C C . GLY B 1 171 ? 13.662 21.443 1.915 1.00 62.48 171 GLY B C 1
ATOM 3740 O O . GLY B 1 171 ? 12.982 21.730 2.784 1.00 61.41 171 GLY B O 1
ATOM 3741 N N . LEU B 1 172 ? 14.846 20.978 2.114 1.00 50.44 172 LEU B N 1
ATOM 3742 C CA . LEU B 1 172 ? 15.373 20.648 3.424 1.00 46.27 172 LEU B CA 1
ATOM 3743 C C . LEU B 1 172 ? 15.517 21.877 4.325 1.00 43.29 172 LEU B C 1
ATOM 3744 O O . LEU B 1 172 ? 16.042 22.915 3.916 1.00 42.15 172 LEU B O 1
ATOM 3749 N N . GLU B 1 173 ? 15.035 21.757 5.555 1.00 35.36 173 GLU B N 1
ATOM 3750 C CA . GLU B 1 173 ? 15.125 22.842 6.518 1.00 32.37 173 GLU B CA 1
ATOM 3751 C C . GLU B 1 173 ? 16.571 22.857 7.010 1.00 28.71 173 GLU B C 1
ATOM 3752 O O . GLU B 1 173 ? 17.177 21.796 7.176 1.00 25.61 173 GLU B O 1
ATOM 3758 N N . ILE B 1 174 ? 17.138 24.043 7.221 1.00 32.82 174 ILE B N 1
ATOM 3759 C CA . ILE B 1 174 ? 18.520 24.123 7.688 1.00 29.86 174 ILE B CA 1
ATOM 3760 C C . ILE B 1 174 ? 18.595 23.786 9.173 1.00 28.27 174 ILE B C 1
ATOM 3761 O O . ILE B 1 174 ? 17.814 24.297 9.973 1.00 27.54 174 ILE B O 1
ATOM 3766 N N . ASP B 1 175 ? 19.535 22.914 9.524 1.00 30.66 175 ASP B N 1
ATOM 3767 C CA . ASP B 1 175 ? 19.746 22.493 10.908 1.00 29.41 175 ASP B CA 1
ATOM 3768 C C . ASP B 1 175 ? 20.574 23.538 11.653 1.00 27.80 175 ASP B C 1
ATOM 3769 O O . ASP B 1 175 ? 21.768 23.681 11.396 1.00 26.76 175 ASP B O 1
ATOM 3774 N N . PRO B 1 176 ? 19.953 24.264 12.599 1.00 25.22 176 PRO B N 1
ATOM 3775 C CA . PRO B 1 176 ? 20.617 25.302 13.399 1.00 25.09 176 PRO B CA 1
ATOM 3776 C C . PRO B 1 176 ? 21.979 24.866 13.960 1.00 24.68 176 PRO B C 1
ATOM 3777 O O . PRO B 1 176 ? 22.923 25.657 14.003 1.00 22.37 176 PRO B O 1
ATOM 3781 N N . LYS B 1 177 ? 22.074 23.608 14.383 1.00 26.98 177 LYS B N 1
ATOM 3782 C CA . LYS B 1 177 ? 23.313 23.079 14.948 1.00 26.86 177 LYS B CA 1
ATOM 3783 C C . LYS B 1 177 ? 24.420 22.999 13.898 1.00 27.73 177 LYS B C 1
ATOM 3784 O O . LYS B 1 177 ? 25.593 22.808 14.227 1.00 26.59 177 LYS B O 1
ATOM 3790 N N . CYS B 1 178 ? 24.041 23.140 12.634 1.00 29.73 178 CYS B N 1
ATOM 3791 C CA . CYS B 1 178 ? 25.006 23.088 11.546 1.00 29.80 178 CYS B CA 1
ATOM 3792 C C . CYS B 1 178 ? 25.364 24.482 11.034 1.00 28.19 178 CYS B C 1
ATOM 3793 O O . CYS B 1 178 ? 26.011 24.639 9.992 1.00 27.47 178 CYS B O 1
ATOM 3796 N N . LEU B 1 179 ? 24.924 25.490 11.779 1.00 22.71 179 LEU B N 1
ATOM 3797 C CA . LEU B 1 179 ? 25.230 26.880 11.471 1.00 20.66 179 LEU B CA 1
ATOM 3798 C C . LEU B 1 179 ? 26.334 27.195 12.469 1.00 20.94 179 LEU B C 1
ATOM 3799 O O . LEU B 1 179 ? 26.097 27.213 13.680 1.00 19.34 179 LEU B O 1
ATOM 3804 N N . VAL B 1 180 ? 27.545 27.413 11.970 1.00 22.41 180 VAL B N 1
ATOM 3805 C CA . VAL B 1 180 ? 28.677 27.703 12.842 1.00 20.99 180 VAL B CA 1
ATOM 3806 C C . VAL B 1 180 ? 29.147 29.158 12.748 1.00 20.78 180 VAL B C 1
ATOM 3807 O O . VAL B 1 180 ? 29.554 29.616 11.685 1.00 21.07 180 VAL B O 1
ATOM 3811 N N . TYR B 1 181 ? 29.088 29.872 13.872 1.00 21.90 181 TYR B N 1
ATOM 3812 C CA . TYR B 1 181 ? 29.503 31.276 13.955 1.00 22.31 181 TYR B CA 1
ATOM 3813 C C . TYR B 1 181 ? 30.946 31.412 14.422 1.00 23.61 181 TYR B C 1
ATOM 3814 O O . TYR B 1 181 ? 31.407 30.622 15.249 1.00 22.93 181 TYR B O 1
ATOM 3823 N N . PHE B 1 182 ? 31.633 32.434 13.907 1.00 26.11 182 PHE B N 1
ATOM 3824 C CA . PHE B 1 182 ? 33.025 32.751 14.270 1.00 25.08 182 PHE B CA 1
ATOM 3825 C C . PHE B 1 182 ? 33.132 34.267 14.487 1.00 25.07 182 PHE B C 1
ATOM 3826 O O . PHE B 1 182 ? 32.732 35.051 13.622 1.00 26.49 182 PHE B O 1
ATOM 3834 N N . GLY B 1 183 ? 33.657 34.678 15.636 1.00 20.08 183 GLY B N 1
ATOM 3835 C CA . GLY B 1 183 ? 33.839 36.098 15.907 1.00 16.66 183 GLY B CA 1
ATOM 3836 C C . GLY B 1 183 ? 32.641 36.928 16.329 1.00 16.05 183 GLY B C 1
ATOM 3837 O O . GLY B 1 183 ? 32.786 38.118 16.612 1.00 16.44 183 GLY B O 1
ATOM 3838 N N . VAL B 1 184 ? 31.459 36.327 16.376 1.00 19.98 184 VAL B N 1
ATOM 3839 C CA . VAL B 1 184 ? 30.266 37.066 16.768 1.00 20.40 184 VAL B CA 1
ATOM 3840 C C . VAL B 1 184 ? 30.507 37.682 18.136 1.00 22.11 184 VAL B C 1
ATOM 3841 O O . VAL B 1 184 ? 30.972 37.006 19.048 1.00 23.11 184 VAL B O 1
ATOM 3845 N N . ARG B 1 185 ? 30.204 38.971 18.269 1.00 22.14 185 ARG B N 1
ATOM 3846 C CA . ARG B 1 185 ? 30.437 39.681 19.526 1.00 24.36 185 ARG B CA 1
ATOM 3847 C C . ARG B 1 185 ? 29.392 40.768 19.772 1.00 24.57 185 ARG B C 1
ATOM 3848 O O . ARG B 1 185 ? 29.307 41.318 20.871 1.00 25.42 185 ARG B O 1
ATOM 3856 N N . SER B 1 186 ? 28.614 41.086 18.743 1.00 24.21 186 SER B N 1
ATOM 3857 C CA . SER B 1 186 ? 27.576 42.111 18.845 1.00 25.61 186 SER B CA 1
ATOM 3858 C C . SER B 1 186 ? 26.238 41.454 18.530 1.00 25.98 186 SER B C 1
ATOM 3859 O O . SER B 1 186 ? 25.987 41.070 17.388 1.00 27.19 186 SER B O 1
ATOM 3862 N N . THR B 1 187 ? 25.378 41.333 19.538 1.00 22.89 187 THR B N 1
ATOM 3863 C CA . THR B 1 187 ? 24.082 40.679 19.356 1.00 24.33 187 THR B CA 1
ATOM 3864 C C . THR B 1 187 ? 22.976 41.289 20.212 1.00 25.38 187 THR B C 1
ATOM 3865 O O . THR B 1 187 ? 23.243 42.039 21.154 1.00 26.72 187 THR B O 1
ATOM 3869 N N . GLU B 1 188 ? 21.735 40.951 19.870 1.00 24.72 188 GLU B N 1
ATOM 3870 C CA . GLU B 1 188 ? 20.553 41.404 20.602 1.00 25.22 188 GLU B CA 1
ATOM 3871 C C . GLU B 1 188 ? 20.117 40.231 21.484 1.00 24.90 188 GLU B C 1
ATOM 3872 O O . GLU B 1 188 ? 20.363 39.076 21.141 1.00 24.70 188 GLU B O 1
ATOM 3878 N N . GLN B 1 189 ? 19.471 40.514 22.609 1.00 26.60 189 GLN B N 1
ATOM 3879 C CA . GLN B 1 189 ? 19.029 39.446 23.509 1.00 25.29 189 GLN B CA 1
ATOM 3880 C C . GLN B 1 189 ? 18.148 38.425 22.783 1.00 24.36 189 GLN B C 1
ATOM 3881 O O . GLN B 1 189 ? 18.239 37.223 23.031 1.00 24.16 189 GLN B O 1
ATOM 3887 N N . SER B 1 190 ? 17.301 38.899 21.877 1.00 24.95 190 SER B N 1
ATOM 3888 C CA . SER B 1 190 ? 16.423 37.992 21.152 1.00 25.08 190 SER B CA 1
ATOM 3889 C C . SER B 1 190 ? 17.256 37.035 20.302 1.00 24.55 190 SER B C 1
ATOM 3890 O O . SER B 1 190 ? 16.871 35.890 20.090 1.00 24.73 190 SER B O 1
ATOM 3893 N N . GLU B 1 191 ? 18.409 37.497 19.830 1.00 23.93 191 GLU B N 1
ATOM 3894 C CA . GLU B 1 191 ? 19.272 36.646 19.015 1.00 24.34 191 GLU B CA 1
ATOM 3895 C C . GLU B 1 191 ? 19.985 35.627 19.895 1.00 24.98 191 GLU B C 1
ATOM 3896 O O . GLU B 1 191 ? 20.195 34.480 19.491 1.00 24.56 191 GLU B O 1
ATOM 3902 N N . ARG B 1 192 ? 20.368 36.047 21.096 1.00 22.54 192 ARG B N 1
ATOM 3903 C CA . ARG B 1 192 ? 21.045 35.145 22.011 1.00 25.17 192 ARG B CA 1
ATOM 3904 C C . ARG B 1 192 ? 20.095 34.040 22.476 1.00 25.11 192 ARG B C 1
ATOM 3905 O O . ARG B 1 192 ? 20.529 32.935 22.789 1.00 26.87 192 ARG B O 1
ATOM 3913 N N . ASP B 1 193 ? 18.799 34.338 22.511 1.00 21.95 193 ASP B N 1
ATOM 3914 C CA . ASP B 1 193 ? 17.813 33.351 22.925 1.00 23.28 193 ASP B CA 1
ATOM 3915 C C . ASP B 1 193 ? 17.719 32.263 21.863 1.00 23.89 193 ASP B C 1
ATOM 3916 O O . ASP B 1 193 ? 17.698 31.070 22.175 1.00 23.77 193 ASP B O 1
ATOM 3921 N N . VAL B 1 194 ? 17.661 32.684 20.604 1.00 32.25 194 VAL B N 1
ATOM 3922 C CA . VAL B 1 194 ? 17.577 31.759 19.482 1.00 30.63 194 VAL B CA 1
ATOM 3923 C C . VAL B 1 194 ? 18.811 30.865 19.448 1.00 31.24 194 VAL B C 1
ATOM 3924 O O . VAL B 1 194 ? 18.717 29.652 19.254 1.00 33.86 194 VAL B O 1
ATOM 3928 N N . ILE B 1 195 ? 19.973 31.477 19.638 1.00 21.69 195 ILE B N 1
ATOM 3929 C CA . ILE B 1 195 ? 21.226 30.745 19.636 1.00 21.07 195 ILE B CA 1
ATOM 3930 C C . ILE B 1 195 ? 21.229 29.705 20.754 1.00 22.01 195 ILE B C 1
ATOM 3931 O O . ILE B 1 195 ? 21.686 28.579 20.560 1.00 20.28 195 ILE B O 1
ATOM 3936 N N . ARG B 1 196 ? 20.704 30.088 21.914 1.00 24.66 196 ARG B N 1
ATOM 3937 C CA . ARG B 1 196 ? 20.650 29.195 23.068 1.00 26.52 196 ARG B CA 1
ATOM 3938 C C . ARG B 1 196 ? 19.634 28.080 22.848 1.00 27.40 196 ARG B C 1
ATOM 3939 O O . ARG B 1 196 ? 19.966 26.894 22.913 1.00 25.12 196 ARG B O 1
ATOM 3947 N N . GLU B 1 197 ? 18.394 28.475 22.585 1.00 28.50 197 GLU B N 1
ATOM 3948 C CA . GLU B 1 197 ? 17.316 27.526 22.366 1.00 31.16 197 GLU B CA 1
ATOM 3949 C C . GLU B 1 197 ? 17.572 26.556 21.212 1.00 30.94 197 GLU B C 1
ATOM 3950 O O . GLU B 1 197 ? 17.256 25.375 21.322 1.00 32.07 197 GLU B O 1
ATOM 3956 N N . LEU B 1 198 ? 18.147 27.035 20.113 1.00 27.63 198 LEU B N 1
ATOM 3957 C CA . LEU B 1 198 ? 18.416 26.153 18.979 1.00 27.38 198 LEU B CA 1
ATOM 3958 C C . LEU B 1 198 ? 19.808 25.528 19.039 1.00 25.34 198 LEU B C 1
ATOM 3959 O O . LEU B 1 198 ? 20.200 24.786 18.143 1.00 25.88 198 LEU B O 1
ATOM 3964 N N . GLN B 1 199 ? 20.552 25.841 20.093 1.00 26.22 199 GLN B N 1
ATOM 3965 C CA . GLN B 1 199 ? 21.897 25.298 20.287 1.00 27.96 199 GLN B CA 1
ATOM 3966 C C . GLN B 1 199 ? 22.845 25.505 19.103 1.00 26.72 199 GLN B C 1
ATOM 3967 O O . GLN B 1 199 ? 23.472 24.560 18.611 1.00 26.26 199 GLN B O 1
ATOM 3973 N N . ILE B 1 200 ? 22.960 26.752 18.658 1.00 27.38 200 ILE B N 1
ATOM 3974 C CA . ILE B 1 200 ? 23.838 27.091 17.542 1.00 23.37 200 ILE B CA 1
ATOM 3975 C C . ILE B 1 200 ? 25.261 27.291 18.070 1.00 22.74 200 ILE B C 1
ATOM 3976 O O . ILE B 1 200 ? 25.474 28.068 19.002 1.00 20.19 200 ILE B O 1
ATOM 3981 N N . PRO B 1 201 ? 26.251 26.580 17.493 1.00 24.40 201 PRO B N 1
ATOM 3982 C CA . PRO B 1 201 ? 27.636 26.736 17.958 1.00 25.26 201 PRO B CA 1
ATOM 3983 C C . PRO B 1 201 ? 28.215 28.098 17.596 1.00 26.88 201 PRO B C 1
ATOM 3984 O O . PRO B 1 201 ? 28.037 28.586 16.476 1.00 28.15 201 PRO B O 1
ATOM 3988 N N . LEU B 1 202 ? 28.910 28.706 18.548 1.00 22.96 202 LEU B N 1
ATOM 3989 C CA . LEU B 1 202 ? 29.512 30.013 18.339 1.00 25.30 202 LEU B CA 1
ATOM 3990 C C . LEU B 1 202 ? 30.911 30.025 18.942 1.00 25.50 202 LEU B C 1
ATOM 3991 O O . LEU B 1 202 ? 31.090 29.787 20.137 1.00 26.11 202 LEU B O 1
ATOM 3996 N N . PHE B 1 203 ? 31.903 30.299 18.104 1.00 28.28 203 PHE B N 1
ATOM 3997 C CA . PHE B 1 203 ? 33.290 30.328 18.539 1.00 27.40 203 PHE B CA 1
ATOM 3998 C C . PHE B 1 203 ? 33.798 31.756 18.566 1.00 27.00 203 PHE B C 1
ATOM 3999 O O . PHE B 1 203 ? 34.082 32.362 17.532 1.00 27.61 203 PHE B O 1
ATOM 4007 N N . SER B 1 204 ? 33.894 32.280 19.783 1.00 18.57 204 SER B N 1
ATOM 4008 C CA . SER B 1 204 ? 34.316 33.649 20.035 1.00 20.48 204 SER B CA 1
ATOM 4009 C C . SER B 1 204 ? 35.714 34.013 19.568 1.00 19.35 204 SER B C 1
ATOM 4010 O O . SER B 1 204 ? 36.549 33.152 19.294 1.00 16.79 204 SER B O 1
ATOM 4013 N N . VAL B 1 205 ? 35.950 35.318 19.493 1.00 25.17 205 VAL B N 1
ATOM 4014 C CA . VAL B 1 205 ? 37.244 35.848 19.104 1.00 27.32 205 VAL B CA 1
ATOM 4015 C C . VAL B 1 205 ? 38.306 35.278 20.046 1.00 28.45 205 VAL B C 1
ATOM 4016 O O . VAL B 1 205 ? 39.361 34.818 19.601 1.00 28.69 205 VAL B O 1
ATOM 4020 N N . ASP B 1 206 ? 38.018 35.296 21.346 1.00 30.81 206 ASP B N 1
ATOM 4021 C CA . ASP B 1 206 ? 38.960 34.777 22.332 1.00 32.03 206 ASP B CA 1
ATOM 4022 C C . ASP B 1 206 ? 39.278 33.297 22.115 1.00 31.49 206 ASP B C 1
ATOM 4023 O O . ASP B 1 206 ? 40.443 32.899 22.161 1.00 30.97 206 ASP B O 1
ATOM 4028 N N . ALA B 1 207 ? 38.252 32.485 21.872 1.00 27.40 207 ALA B N 1
ATOM 4029 C CA . ALA B 1 207 ? 38.464 31.059 21.642 1.00 26.55 207 ALA B CA 1
ATOM 4030 C C . ALA B 1 207 ? 39.277 30.841 20.369 1.00 27.00 207 ALA B C 1
ATOM 4031 O O . ALA B 1 207 ? 40.136 29.956 20.314 1.00 25.89 207 ALA B O 1
ATOM 4033 N N . ILE B 1 208 ? 39.002 31.643 19.344 1.00 25.68 208 ILE B N 1
ATOM 4034 C CA . ILE B 1 208 ? 39.726 31.527 18.081 1.00 27.40 208 ILE B CA 1
ATOM 4035 C C . ILE B 1 208 ? 41.187 31.906 18.298 1.00 29.35 208 ILE B C 1
ATOM 4036 O O . ILE B 1 208 ? 42.093 31.284 17.746 1.00 28.06 208 ILE B O 1
ATOM 4041 N N . ARG B 1 209 ? 41.406 32.925 19.120 1.00 36.04 209 ARG B N 1
ATOM 4042 C CA . ARG B 1 209 ? 42.749 33.390 19.411 1.00 39.59 209 ARG B CA 1
ATOM 4043 C C . ARG B 1 209 ? 43.511 32.419 20.307 1.00 42.78 209 ARG B C 1
ATOM 4044 O O . ARG B 1 209 ? 44.701 32.187 20.097 1.00 44.01 209 ARG B O 1
ATOM 4052 N N . GLU B 1 210 ? 42.830 31.844 21.294 1.00 52.63 210 GLU B N 1
ATOM 4053 C CA . GLU B 1 210 ? 43.477 30.900 22.203 1.00 55.88 210 GLU B CA 1
ATOM 4054 C C . GLU B 1 210 ? 43.880 29.581 21.544 1.00 54.52 210 GLU B C 1
ATOM 4055 O O . GLU B 1 210 ? 45.029 29.161 21.650 1.00 56.32 210 GLU B O 1
ATOM 4061 N N . ASN B 1 211 ? 42.941 28.931 20.863 1.00 41.70 211 ASN B N 1
ATOM 4062 C CA . ASN B 1 211 ? 43.227 27.659 20.208 1.00 38.77 211 ASN B CA 1
ATOM 4063 C C . ASN B 1 211 ? 42.422 27.512 18.919 1.00 37.58 211 ASN B C 1
ATOM 4064 O O . ASN B 1 211 ? 41.371 26.866 18.897 1.00 35.73 211 ASN B O 1
ATOM 4069 N N . MET B 1 212 ? 42.929 28.100 17.844 1.00 33.37 212 MET B N 1
ATOM 4070 C CA . MET B 1 212 ? 42.256 28.054 16.558 1.00 32.29 212 MET B CA 1
ATOM 4071 C C . MET B 1 212 ? 42.039 26.622 16.074 1.00 32.93 212 MET B C 1
ATOM 4072 O O . MET B 1 212 ? 40.946 26.264 15.626 1.00 32.66 212 MET B O 1
ATOM 4077 N N . GLN B 1 213 ? 43.083 25.804 16.160 1.00 34.72 213 GLN B N 1
ATOM 4078 C CA . GLN B 1 213 ? 42.992 24.412 15.731 1.00 36.15 213 GLN B CA 1
ATOM 4079 C C . GLN B 1 213 ? 41.849 23.705 16.457 1.00 34.86 213 GLN B C 1
ATOM 4080 O O . GLN B 1 213 ? 41.131 22.894 15.871 1.00 34.34 213 GLN B O 1
ATOM 4086 N N . GLU B 1 214 ? 41.686 24.018 17.736 1.00 34.86 214 GLU B N 1
ATOM 4087 C CA . GLU B 1 214 ? 40.630 23.416 18.540 1.00 35.75 214 GLU B CA 1
ATOM 4088 C C . GLU B 1 214 ? 39.268 23.805 17.972 1.00 34.29 214 GLU B C 1
ATOM 4089 O O . GLU B 1 214 ? 38.388 22.959 17.784 1.00 33.71 214 GLU B O 1
ATOM 4095 N N . VAL B 1 215 ? 39.107 25.094 17.695 1.00 34.02 215 VAL B N 1
ATOM 4096 C CA . VAL B 1 215 ? 37.867 25.615 17.140 1.00 31.87 215 VAL B CA 1
ATOM 4097 C C . VAL B 1 215 ? 37.503 24.872 15.863 1.00 30.52 215 VAL B C 1
ATOM 4098 O O . VAL B 1 215 ? 36.351 24.496 15.660 1.00 31.21 215 VAL B O 1
ATOM 4102 N N . VAL B 1 216 ? 38.493 24.650 15.006 1.00 26.85 216 VAL B N 1
ATOM 4103 C CA . VAL B 1 216 ? 38.250 23.954 13.750 1.00 27.47 216 VAL B CA 1
ATOM 4104 C C . VAL B 1 216 ? 37.833 22.506 13.987 1.00 28.47 216 VAL B C 1
ATOM 4105 O O . VAL B 1 216 ? 36.989 21.973 13.268 1.00 26.99 216 VAL B O 1
ATOM 4109 N N . GLN B 1 217 ? 38.420 21.863 14.994 1.00 34.75 217 GLN B N 1
ATOM 4110 C CA . GLN B 1 217 ? 38.055 20.479 15.288 1.00 36.36 217 GLN B CA 1
ATOM 4111 C C . GLN B 1 217 ? 36.608 20.383 15.751 1.00 34.16 217 GLN B C 1
ATOM 4112 O O . GLN B 1 217 ? 35.874 19.500 15.317 1.00 34.55 217 GLN B O 1
ATOM 4118 N N . LYS B 1 218 ? 36.196 21.292 16.629 1.00 28.65 218 LYS B N 1
ATOM 4119 C CA . LYS B 1 218 ? 34.822 21.283 17.102 1.00 28.77 218 LYS B CA 1
ATOM 4120 C C . LYS B 1 218 ? 33.913 21.573 15.916 1.00 27.96 218 LYS B C 1
ATOM 4121 O O . LYS B 1 218 ? 32.824 21.005 15.803 1.00 26.27 218 LYS B O 1
ATOM 4127 N N . THR B 1 219 ? 34.374 22.460 15.032 1.00 28.91 219 THR B N 1
ATOM 4128 C CA . THR B 1 219 ? 33.605 22.823 13.846 1.00 28.05 219 THR B CA 1
ATOM 4129 C C . THR B 1 219 ? 33.357 21.570 13.024 1.00 28.77 219 THR B C 1
ATOM 4130 O O . THR B 1 219 ? 32.266 21.384 12.478 1.00 28.61 219 THR B O 1
ATOM 4134 N N . LYS B 1 220 ? 34.368 20.706 12.943 1.00 32.81 220 LYS B N 1
ATOM 4135 C CA . LYS B 1 220 ? 34.233 19.452 12.207 1.00 34.81 220 LYS B CA 1
ATOM 4136 C C . LYS B 1 220 ? 33.176 18.563 12.859 1.00 34.80 220 LYS B C 1
ATOM 4137 O O . LYS B 1 220 ? 32.380 17.934 12.166 1.00 35.43 220 LYS B O 1
ATOM 4143 N N . GLU B 1 221 ? 33.173 18.509 14.190 1.00 31.53 221 GLU B N 1
ATOM 4144 C CA . GLU B 1 221 ? 32.190 17.701 14.916 1.00 31.16 221 GLU B CA 1
ATOM 4145 C C . GLU B 1 221 ? 30.774 18.172 14.600 1.00 29.95 221 GLU B C 1
ATOM 4146 O O . GLU B 1 221 ? 29.865 17.362 14.412 1.00 29.04 221 GLU B O 1
ATOM 4152 N N . SER B 1 222 ? 30.589 19.488 14.547 1.00 27.72 222 SER B N 1
ATOM 4153 C CA . SER B 1 222 ? 29.283 20.055 14.244 1.00 28.48 222 SER B CA 1
ATOM 4154 C C . SER B 1 222 ? 28.858 19.781 12.803 1.00 27.51 222 SER B C 1
ATOM 4155 O O . SER B 1 222 ? 27.676 19.608 12.518 1.00 25.57 222 SER B O 1
ATOM 4158 N N . LEU B 1 223 ? 29.831 19.733 11.901 1.00 33.44 223 LEU B N 1
ATOM 4159 C CA . LEU B 1 223 ? 29.550 19.532 10.484 1.00 35.44 223 LEU B CA 1
ATOM 4160 C C . LEU B 1 223 ? 29.790 18.137 9.907 1.00 36.83 223 LEU B C 1
ATOM 4161 O O . LEU B 1 223 ? 29.544 17.914 8.719 1.00 35.56 223 LEU B O 1
ATOM 4166 N N . LYS B 1 224 ? 30.254 17.200 10.730 1.00 33.20 224 LYS B N 1
ATOM 4167 C CA . LYS B 1 224 ? 30.537 15.847 10.247 1.00 35.80 224 LYS B CA 1
ATOM 4168 C C . LYS B 1 224 ? 29.412 15.194 9.446 1.00 35.91 224 LYS B C 1
ATOM 4169 O O . LYS B 1 224 ? 29.670 14.324 8.618 1.00 37.04 224 LYS B O 1
ATOM 4175 N N . ALA B 1 225 ? 28.172 15.619 9.671 1.00 38.17 225 ALA B N 1
ATOM 4176 C CA . ALA B 1 225 ? 27.044 15.016 8.971 1.00 38.89 225 ALA B CA 1
ATOM 4177 C C . ALA B 1 225 ? 26.496 15.732 7.731 1.00 39.43 225 ALA B C 1
ATOM 4178 O O . ALA B 1 225 ? 25.709 15.146 6.992 1.00 41.18 225 ALA B O 1
ATOM 4180 N N . VAL B 1 226 ? 26.883 16.980 7.489 1.00 37.84 226 VAL B N 1
ATOM 4181 C CA . VAL B 1 226 ? 26.358 17.672 6.313 1.00 35.71 226 VAL B CA 1
ATOM 4182 C C . VAL B 1 226 ? 27.066 17.238 5.034 1.00 34.87 226 VAL B C 1
ATOM 4183 O O . VAL B 1 226 ? 28.230 16.832 5.058 1.00 34.15 226 VAL B O 1
ATOM 4187 N N . ASP B 1 227 ? 26.346 17.336 3.922 1.00 29.32 227 ASP B N 1
ATOM 4188 C CA . ASP B 1 227 ? 26.871 16.971 2.611 1.00 30.84 227 ASP B CA 1
ATOM 4189 C C . ASP B 1 227 ? 27.694 18.095 1.974 1.00 30.71 227 ASP B C 1
ATOM 4190 O O . ASP B 1 227 ? 28.745 17.844 1.386 1.00 30.21 227 ASP B O 1
ATOM 4195 N N . ILE B 1 228 ? 27.207 19.330 2.086 1.00 29.48 228 ILE B N 1
ATOM 4196 C CA . ILE B 1 228 ? 27.894 20.481 1.500 1.00 31.19 228 ILE B CA 1
ATOM 4197 C C . ILE B 1 228 ? 27.978 21.682 2.434 1.00 29.77 228 ILE B C 1
ATOM 4198 O O . ILE B 1 228 ? 27.108 21.889 3.285 1.00 28.94 228 ILE B O 1
ATOM 4203 N N . ILE B 1 229 ? 29.017 22.489 2.241 1.00 31.38 229 ILE B N 1
ATOM 4204 C CA . ILE B 1 229 ? 29.245 23.663 3.073 1.00 31.13 229 ILE B CA 1
ATOM 4205 C C . ILE B 1 229 ? 29.254 24.990 2.310 1.00 30.92 229 ILE B C 1
ATOM 4206 O O . ILE B 1 229 ? 29.733 25.072 1.178 1.00 30.77 229 ILE B O 1
ATOM 4211 N N . TYR B 1 230 ? 28.714 26.021 2.956 1.00 31.85 230 TYR B N 1
ATOM 4212 C CA . TYR B 1 230 ? 28.631 27.373 2.402 1.00 30.16 230 TYR B CA 1
ATOM 4213 C C . TYR B 1 230 ? 29.360 28.325 3.362 1.00 29.81 230 TYR B C 1
ATOM 4214 O O . TYR B 1 230 ? 28.986 28.427 4.533 1.00 29.16 230 TYR B O 1
ATOM 4223 N N . LEU B 1 231 ? 30.396 29.013 2.885 1.00 26.35 231 LEU B N 1
ATOM 4224 C CA . LEU B 1 231 ? 31.129 29.939 3.751 1.00 26.76 231 LEU B CA 1
ATOM 4225 C C . LEU B 1 231 ? 30.816 31.404 3.446 1.00 27.29 231 LEU B C 1
ATOM 4226 O O . LEU B 1 231 ? 30.925 31.857 2.302 1.00 28.15 231 LEU B O 1
ATOM 4231 N N . SER B 1 232 ? 30.432 32.144 4.482 1.00 24.42 232 SER B N 1
ATOM 4232 C CA . SER B 1 232 ? 30.086 33.553 4.331 1.00 22.89 232 SER B CA 1
ATOM 4233 C C . SER B 1 232 ? 30.950 34.400 5.249 1.00 23.22 232 SER B C 1
ATOM 4234 O O . SER B 1 232 ? 30.869 34.282 6.468 1.00 24.31 232 SER B O 1
ATOM 4237 N N . LEU B 1 233 ? 31.779 35.248 4.652 1.00 27.23 233 LEU B N 1
ATOM 4238 C CA . LEU B 1 233 ? 32.681 36.109 5.401 1.00 25.44 233 LEU B CA 1
ATOM 4239 C C . LEU B 1 233 ? 32.304 37.586 5.371 1.00 27.06 233 LEU B C 1
ATOM 4240 O O . LEU B 1 233 ? 32.289 38.215 4.304 1.00 25.40 233 LEU B O 1
ATOM 4245 N N . ASP B 1 234 ? 31.997 38.120 6.553 1.00 23.13 234 ASP B N 1
ATOM 4246 C CA . ASP B 1 234 ? 31.666 39.533 6.732 1.00 22.35 234 ASP B CA 1
ATOM 4247 C C . ASP B 1 234 ? 32.984 40.116 7.223 1.00 20.83 234 ASP B C 1
ATOM 4248 O O . ASP B 1 234 ? 33.517 39.661 8.234 1.00 21.77 234 ASP B O 1
ATOM 4253 N N . LEU B 1 235 ? 33.514 41.107 6.515 1.00 22.41 235 LEU B N 1
ATOM 4254 C CA . LEU B 1 235 ? 34.797 41.704 6.886 1.00 20.40 235 LEU B CA 1
ATOM 4255 C C . LEU B 1 235 ? 34.835 42.334 8.279 1.00 19.55 235 LEU B C 1
ATOM 4256 O O . LEU B 1 235 ? 35.913 42.500 8.856 1.00 17.85 235 LEU B O 1
ATOM 4261 N N . ASP B 1 236 ? 33.674 42.676 8.834 1.00 15.88 236 ASP B N 1
ATOM 4262 C CA . ASP B 1 236 ? 33.668 43.269 10.168 1.00 17.15 236 ASP B CA 1
ATOM 4263 C C . ASP B 1 236 ? 34.002 42.270 11.269 1.00 17.64 236 ASP B C 1
ATOM 4264 O O . ASP B 1 236 ? 33.944 42.605 12.448 1.00 18.58 236 ASP B O 1
ATOM 4269 N N . ILE B 1 237 ? 34.328 41.034 10.905 1.00 20.84 237 ILE B N 1
ATOM 4270 C CA . ILE B 1 237 ? 34.720 40.080 11.934 1.00 21.91 237 ILE B CA 1
ATOM 4271 C C . ILE B 1 237 ? 36.062 40.584 12.459 1.00 22.11 237 ILE B C 1
ATOM 4272 O O . ILE B 1 237 ? 36.427 40.322 13.595 1.00 23.38 237 ILE B O 1
ATOM 4277 N N . MET B 1 238 ? 36.798 41.306 11.617 1.00 19.15 238 MET B N 1
ATOM 4278 C CA . MET B 1 238 ? 38.082 41.867 12.025 1.00 21.03 238 MET B CA 1
ATOM 4279 C C . MET B 1 238 ? 37.832 43.044 12.959 1.00 20.34 238 MET B C 1
ATOM 4280 O O . MET B 1 238 ? 36.834 43.753 12.831 1.00 20.02 238 MET B O 1
ATOM 4285 N N . ASP B 1 239 ? 38.746 43.256 13.895 1.00 23.43 239 ASP B N 1
ATOM 4286 C CA . ASP B 1 239 ? 38.625 44.347 14.856 1.00 23.18 239 ASP B CA 1
ATOM 4287 C C . ASP B 1 239 ? 38.279 45.694 14.207 1.00 23.61 239 ASP B C 1
ATOM 4288 O O . ASP B 1 239 ? 38.933 46.125 13.255 1.00 19.62 239 ASP B O 1
ATOM 4293 N N . GLY B 1 240 ? 37.263 46.361 14.752 1.00 25.78 240 GLY B N 1
ATOM 4294 C CA . GLY B 1 240 ? 36.824 47.644 14.228 1.00 28.29 240 GLY B CA 1
ATOM 4295 C C . GLY B 1 240 ? 37.842 48.773 14.281 1.00 29.56 240 GLY B C 1
ATOM 4296 O O . GLY B 1 240 ? 37.654 49.812 13.652 1.00 28.69 240 GLY B O 1
ATOM 4297 N N . LYS B 1 241 ? 38.915 48.581 15.035 1.00 32.59 241 LYS B N 1
ATOM 4298 C CA . LYS B 1 241 ? 39.962 49.592 15.144 1.00 36.85 241 LYS B CA 1
ATOM 4299 C C . LYS B 1 241 ? 40.982 49.382 14.033 1.00 36.40 241 LYS B C 1
ATOM 4300 O O . LYS B 1 241 ? 41.562 50.339 13.524 1.00 38.90 241 LYS B O 1
ATOM 4306 N N . LEU B 1 242 ? 41.189 48.123 13.661 1.00 35.83 242 LEU B N 1
ATOM 4307 C CA . LEU B 1 242 ? 42.143 47.771 12.616 1.00 36.61 242 LEU B CA 1
ATOM 4308 C C . LEU B 1 242 ? 41.567 47.867 11.205 1.00 35.67 242 LEU B C 1
ATOM 4309 O O . LEU B 1 242 ? 42.200 48.427 10.315 1.00 37.45 242 LEU B O 1
ATOM 4314 N N . PHE B 1 243 ? 40.377 47.315 10.994 1.00 33.37 243 PHE B N 1
ATOM 4315 C CA . PHE B 1 243 ? 39.752 47.362 9.674 1.00 29.82 243 PHE B CA 1
ATOM 4316 C C . PHE B 1 243 ? 38.568 48.315 9.742 1.00 28.19 243 PHE B C 1
ATOM 4317 O O . PHE B 1 243 ? 37.584 48.037 10.424 1.00 28.24 243 PHE B O 1
ATOM 4325 N N . THR B 1 244 ? 38.657 49.431 9.024 1.00 20.31 244 THR B N 1
ATOM 4326 C CA . THR B 1 244 ? 37.598 50.432 9.059 1.00 21.00 244 THR B CA 1
ATOM 4327 C C . THR B 1 244 ? 36.758 50.551 7.792 1.00 21.47 244 THR B C 1
ATOM 4328 O O . THR B 1 244 ? 35.832 51.360 7.742 1.00 22.85 244 THR B O 1
ATOM 4332 N N . SER B 1 245 ? 37.065 49.758 6.772 1.00 24.98 245 SER B N 1
ATOM 4333 C CA . SER B 1 245 ? 36.302 49.827 5.526 1.00 24.39 245 SER B CA 1
ATOM 4334 C C . SER B 1 245 ? 35.071 48.940 5.584 1.00 21.89 245 SER B C 1
ATOM 4335 O O . SER B 1 245 ? 34.846 48.111 4.703 1.00 22.74 245 SER B O 1
ATOM 4338 N N . THR B 1 246 ? 34.275 49.123 6.628 1.00 19.02 246 THR B N 1
ATOM 4339 C CA . THR B 1 246 ? 33.057 48.349 6.806 1.00 19.63 246 THR B CA 1
ATOM 4340 C C . THR B 1 246 ? 32.025 49.238 7.504 1.00 19.37 246 THR B C 1
ATOM 4341 O O . THR B 1 246 ? 32.377 50.073 8.342 1.00 19.67 246 THR B O 1
ATOM 4345 N N . GLY B 1 247 ? 30.755 49.061 7.148 1.00 22.89 247 GLY B N 1
ATOM 4346 C CA . GLY B 1 247 ? 29.683 49.866 7.714 1.00 22.73 247 GLY B CA 1
ATOM 4347 C C . GLY B 1 247 ? 29.484 49.857 9.222 1.00 24.70 247 GLY B C 1
ATOM 4348 O O . GLY B 1 247 ? 29.218 50.899 9.820 1.00 25.58 247 GLY B O 1
ATOM 4349 N N . VAL B 1 248 ? 29.605 48.692 9.845 1.00 25.99 248 VAL B N 1
ATOM 4350 C CA . VAL B 1 248 ? 29.408 48.588 11.284 1.00 27.13 248 VAL B CA 1
ATOM 4351 C C . VAL B 1 248 ? 30.621 47.967 11.963 1.00 27.31 248 VAL B C 1
ATOM 4352 O O . VAL B 1 248 ? 30.747 46.747 12.038 1.00 28.79 248 VAL B O 1
ATOM 4356 N N . ARG B 1 249 ? 31.512 48.812 12.464 1.00 22.58 249 ARG B N 1
ATOM 4357 C CA . ARG B 1 249 ? 32.710 48.328 13.128 1.00 23.03 249 ARG B CA 1
ATOM 4358 C C . ARG B 1 249 ? 32.478 47.949 14.586 1.00 22.45 249 ARG B C 1
ATOM 4359 O O . ARG B 1 249 ? 31.862 48.694 15.348 1.00 22.19 249 ARG B O 1
ATOM 4367 N N . GLU B 1 250 ? 32.984 46.780 14.966 1.00 22.64 250 GLU B N 1
ATOM 4368 C CA . GLU B 1 250 ? 32.843 46.287 16.326 1.00 21.86 250 GLU B CA 1
ATOM 4369 C C . GLU B 1 250 ? 34.218 46.052 16.942 1.00 21.60 250 GLU B C 1
ATOM 4370 O O . GLU B 1 250 ? 35.087 45.433 16.326 1.00 20.52 250 GLU B O 1
ATOM 4376 N N . ASN B 1 251 ? 34.411 46.544 18.160 1.00 22.34 251 ASN B N 1
ATOM 4377 C CA . ASN B 1 251 ? 35.679 46.365 18.855 1.00 23.86 251 ASN B CA 1
ATOM 4378 C C . ASN B 1 251 ? 35.873 44.924 19.316 1.00 23.34 251 ASN B C 1
ATOM 4379 O O . ASN B 1 251 ? 34.922 44.132 19.335 1.00 21.22 251 ASN B O 1
ATOM 4384 N N . ASN B 1 252 ? 37.114 44.594 19.670 1.00 21.58 252 ASN B N 1
ATOM 4385 C CA . ASN B 1 252 ? 37.475 43.265 20.151 1.00 22.39 252 ASN B CA 1
ATOM 4386 C C . ASN B 1 252 ? 37.324 42.167 19.109 1.00 22.34 252 ASN B C 1
ATOM 4387 O O . ASN B 1 252 ? 36.835 41.082 19.409 1.00 24.32 252 ASN B O 1
ATOM 4392 N N . GLY B 1 253 ? 37.760 42.442 17.886 1.00 18.85 253 GLY B N 1
ATOM 4393 C CA . GLY B 1 253 ? 37.662 41.452 16.831 1.00 18.41 253 GLY B CA 1
ATOM 4394 C C . GLY B 1 253 ? 39.005 40.834 16.503 1.00 20.06 253 GLY B C 1
ATOM 4395 O O . GLY B 1 253 ? 39.995 41.073 17.191 1.00 19.74 253 GLY B O 1
ATOM 4396 N N . LEU B 1 254 ? 39.043 40.032 15.447 1.00 22.44 254 LEU B N 1
ATOM 4397 C CA . LEU B 1 254 ? 40.280 39.382 15.037 1.00 23.97 254 LEU B CA 1
ATOM 4398 C C . LEU B 1 254 ? 41.203 40.355 14.319 1.00 23.07 254 LEU B C 1
ATOM 4399 O O . LEU B 1 254 ? 40.767 41.398 13.829 1.00 20.56 254 LEU B O 1
ATOM 4404 N N . SER B 1 255 ? 42.483 39.997 14.265 1.00 28.46 255 SER B N 1
ATOM 4405 C CA . SER B 1 255 ? 43.488 40.802 13.579 1.00 29.99 255 SER B CA 1
ATOM 4406 C C . SER B 1 255 ? 43.499 40.274 12.156 1.00 29.98 255 SER B C 1
ATOM 4407 O O . SER B 1 255 ? 42.942 39.205 11.889 1.00 27.54 255 SER B O 1
ATOM 4410 N N . PHE B 1 256 ? 44.135 41.013 11.251 1.00 34.65 256 PHE B N 1
ATOM 4411 C CA . PHE B 1 256 ? 44.208 40.610 9.851 1.00 36.15 256 PHE B CA 1
ATOM 4412 C C . PHE B 1 256 ? 44.858 39.240 9.690 1.00 35.35 256 PHE B C 1
ATOM 4413 O O . PHE B 1 256 ? 44.400 38.424 8.893 1.00 36.77 256 PHE B O 1
ATOM 4421 N N . ASP B 1 257 ? 45.922 38.983 10.444 1.00 28.42 257 ASP B N 1
ATOM 4422 C CA . ASP B 1 257 ? 46.598 37.689 10.365 1.00 29.59 257 ASP B CA 1
ATOM 4423 C C . ASP B 1 257 ? 45.749 36.553 10.945 1.00 28.07 257 ASP B C 1
ATOM 4424 O O . ASP B 1 257 ? 45.744 35.438 10.421 1.00 28.16 257 ASP B O 1
ATOM 4429 N N . GLU B 1 258 ? 45.033 36.829 12.027 1.00 28.10 258 GLU B N 1
ATOM 4430 C CA . GLU B 1 258 ? 44.192 35.807 12.636 1.00 28.46 258 GLU B CA 1
ATOM 4431 C C . GLU B 1 258 ? 43.102 35.373 11.657 1.00 27.93 258 GLU B C 1
ATOM 4432 O O . GLU B 1 258 ? 42.820 34.176 11.508 1.00 26.08 258 GLU B O 1
ATOM 4438 N N . LEU B 1 259 ? 42.496 36.346 10.982 1.00 27.51 259 LEU B N 1
ATOM 4439 C CA . LEU B 1 259 ? 41.454 36.041 10.007 1.00 27.42 259 LEU B CA 1
ATOM 4440 C C . LEU B 1 259 ? 42.035 35.171 8.893 1.00 27.01 259 LEU B C 1
ATOM 4441 O O . LEU B 1 259 ? 41.422 34.195 8.461 1.00 24.85 259 LEU B O 1
ATOM 4446 N N . LYS B 1 260 ? 43.227 35.523 8.432 1.00 26.28 260 LYS B N 1
ATOM 4447 C CA . LYS B 1 260 ? 43.866 34.757 7.368 1.00 28.72 260 LYS B CA 1
ATOM 4448 C C . LYS B 1 260 ? 44.130 33.320 7.807 1.00 27.72 260 LYS B C 1
ATOM 4449 O O . LYS B 1 260 ? 43.941 32.379 7.032 1.00 25.63 260 LYS B O 1
ATOM 4455 N N . GLN B 1 261 ? 44.569 33.157 9.052 1.00 32.10 261 GLN B N 1
ATOM 4456 C CA . GLN B 1 261 ? 44.857 31.833 9.593 1.00 33.17 261 GLN B CA 1
ATOM 4457 C C . GLN B 1 261 ? 43.586 31.006 9.650 1.00 31.41 261 GLN B C 1
ATOM 4458 O O . GLN B 1 261 ? 43.526 29.898 9.119 1.00 30.06 261 GLN B O 1
ATOM 4464 N N . LEU B 1 262 ? 42.572 31.553 10.311 1.00 29.87 262 LEU B N 1
ATOM 4465 C CA . LEU B 1 262 ? 41.294 30.877 10.438 1.00 29.15 262 LEU B CA 1
ATOM 4466 C C . LEU B 1 262 ? 40.769 30.485 9.054 1.00 30.01 262 LEU B C 1
ATOM 4467 O O . LEU B 1 262 ? 40.355 29.344 8.838 1.00 30.01 262 LEU B O 1
ATOM 4472 N N . LEU B 1 263 ? 40.789 31.435 8.120 1.00 32.55 263 LEU B N 1
ATOM 4473 C CA . LEU B 1 263 ? 40.312 31.187 6.760 1.00 34.29 263 LEU B CA 1
ATOM 4474 C C . LEU B 1 263 ? 41.065 30.025 6.131 1.00 33.80 263 LEU B C 1
ATOM 4475 O O . LEU B 1 263 ? 40.462 29.136 5.530 1.00 34.95 263 LEU B O 1
ATOM 4480 N N . GLY B 1 264 ? 42.387 30.043 6.270 1.00 33.05 264 GLY B N 1
ATOM 4481 C CA . GLY B 1 264 ? 43.204 28.976 5.721 1.00 33.68 264 GLY B CA 1
ATOM 4482 C C . GLY B 1 264 ? 42.792 27.625 6.273 1.00 34.01 264 GLY B C 1
ATOM 4483 O O . GLY B 1 264 ? 42.473 26.711 5.510 1.00 33.35 264 GLY B O 1
ATOM 4484 N N . LEU B 1 265 ? 42.793 27.496 7.600 1.00 33.65 265 LEU B N 1
ATOM 4485 C CA . LEU B 1 265 ? 42.405 26.241 8.247 1.00 33.02 265 LEU B CA 1
ATOM 4486 C C . LEU B 1 265 ? 41.037 25.777 7.771 1.00 31.93 265 LEU B C 1
ATOM 4487 O O . LEU B 1 265 ? 40.866 24.624 7.382 1.00 31.93 265 LEU B O 1
ATOM 4492 N N . LEU B 1 266 ? 40.060 26.679 7.795 1.00 29.61 266 LEU B N 1
ATOM 4493 C CA . LEU B 1 266 ? 38.710 26.332 7.365 1.00 29.29 266 LEU B CA 1
ATOM 4494 C C . LEU B 1 266 ? 38.652 25.875 5.912 1.00 29.91 266 LEU B C 1
ATOM 4495 O O . LEU B 1 266 ? 37.977 24.898 5.591 1.00 29.03 266 LEU B O 1
ATOM 4500 N N . LEU B 1 267 ? 39.352 26.578 5.029 1.00 30.76 267 LEU B N 1
ATOM 4501 C CA . LEU B 1 267 ? 39.342 26.208 3.617 1.00 33.76 267 LEU B CA 1
ATOM 4502 C C . LEU B 1 267 ? 39.923 24.810 3.410 1.00 36.17 267 LEU B C 1
ATOM 4503 O O . LEU B 1 267 ? 39.408 24.024 2.609 1.00 34.49 267 LEU B O 1
ATOM 4508 N N . GLU B 1 268 ? 40.983 24.498 4.148 1.00 43.80 268 GLU B N 1
ATOM 4509 C CA . GLU B 1 268 ? 41.627 23.193 4.043 1.00 47.70 268 GLU B CA 1
ATOM 4510 C C . GLU B 1 268 ? 40.756 22.092 4.644 1.00 46.05 268 GLU B C 1
ATOM 4511 O O . GLU B 1 268 ? 40.467 21.090 3.991 1.00 46.50 268 GLU B O 1
ATOM 4517 N N . SER B 1 269 ? 40.331 22.292 5.887 1.00 36.44 269 SER B N 1
ATOM 4518 C CA . SER B 1 269 ? 39.511 21.312 6.592 1.00 34.69 269 SER B CA 1
ATOM 4519 C C . SER B 1 269 ? 38.194 20.956 5.912 1.00 34.10 269 SER B C 1
ATOM 4520 O O . SER B 1 269 ? 37.663 19.865 6.119 1.00 34.16 269 SER B O 1
ATOM 4523 N N . PHE B 1 270 ? 37.659 21.861 5.102 1.00 33.43 270 PHE B N 1
ATOM 4524 C CA . PHE B 1 270 ? 36.384 21.588 4.452 1.00 33.86 270 PHE B CA 1
ATOM 4525 C C . PHE B 1 270 ? 36.418 21.680 2.931 1.00 34.77 270 PHE B C 1
ATOM 4526 O O . PHE B 1 270 ? 35.376 21.728 2.276 1.00 32.75 270 PHE B O 1
ATOM 4534 N N . LYS B 1 271 ? 37.629 21.685 2.384 1.00 41.66 271 LYS B N 1
ATOM 4535 C CA . LYS B 1 271 ? 37.856 21.763 0.943 1.00 44.69 271 LYS B CA 1
ATOM 4536 C C . LYS B 1 271 ? 36.871 20.925 0.126 1.00 44.85 271 LYS B C 1
ATOM 4537 O O . LYS B 1 271 ? 36.253 21.414 -0.818 1.00 44.53 271 LYS B O 1
ATOM 4543 N N . ASP B 1 272 ? 36.723 19.664 0.512 1.00 44.00 272 ASP B N 1
ATOM 4544 C CA . ASP B 1 272 ? 35.861 18.720 -0.188 1.00 44.68 272 ASP B CA 1
ATOM 4545 C C . ASP B 1 272 ? 34.370 19.031 -0.277 1.00 42.31 272 ASP B C 1
ATOM 4546 O O . ASP B 1 272 ? 33.741 18.749 -1.295 1.00 42.42 272 ASP B O 1
ATOM 4551 N N . ARG B 1 273 ? 33.793 19.604 0.771 1.00 39.40 273 ARG B N 1
ATOM 4552 C CA . ARG B 1 273 ? 32.360 19.884 0.750 1.00 36.65 273 ARG B CA 1
ATOM 4553 C C . ARG B 1 273 ? 31.976 21.355 0.562 1.00 34.81 273 ARG B C 1
ATOM 4554 O O . ARG B 1 273 ? 30.806 21.675 0.329 1.00 33.89 273 ARG B O 1
ATOM 4562 N N . LEU B 1 274 ? 32.966 22.239 0.648 1.00 32.70 274 LEU B N 1
ATOM 4563 C CA . LEU B 1 274 ? 32.746 23.672 0.475 1.00 31.57 274 LEU B CA 1
ATOM 4564 C C . LEU B 1 274 ? 32.389 23.959 -0.987 1.00 30.98 274 LEU B C 1
ATOM 4565 O O . LEU B 1 274 ? 33.219 23.772 -1.877 1.00 31.08 274 LEU B O 1
ATOM 4570 N N . LYS B 1 275 ? 31.165 24.419 -1.236 1.00 30.10 275 LYS B N 1
ATOM 4571 C CA . LYS B 1 275 ? 30.738 24.699 -2.606 1.00 30.50 275 LYS B CA 1
ATOM 4572 C C . LYS B 1 275 ? 30.585 26.176 -2.976 1.00 28.42 275 LYS B C 1
ATOM 4573 O O . LYS B 1 275 ? 30.229 26.502 -4.110 1.00 28.45 275 LYS B O 1
ATOM 4579 N N . ALA B 1 276 ? 30.847 27.073 -2.036 1.00 29.39 276 ALA B N 1
ATOM 4580 C CA . ALA B 1 276 ? 30.732 28.496 -2.331 1.00 27.68 276 ALA B CA 1
ATOM 4581 C C . ALA B 1 276 ? 31.311 29.347 -1.225 1.00 26.57 276 ALA B C 1
ATOM 4582 O O . ALA B 1 276 ? 31.307 28.962 -0.058 1.00 25.94 276 ALA B O 1
ATOM 4584 N N . VAL B 1 277 ? 31.816 30.510 -1.609 1.00 27.95 277 VAL B N 1
ATOM 4585 C CA . VAL B 1 277 ? 32.382 31.443 -0.661 1.00 27.06 277 VAL B CA 1
ATOM 4586 C C . VAL B 1 277 ? 31.844 32.834 -0.954 1.00 28.12 277 VAL B C 1
ATOM 4587 O O . VAL B 1 277 ? 31.888 33.310 -2.092 1.00 27.41 277 VAL B O 1
ATOM 4591 N N . GLU B 1 278 ? 31.328 33.471 0.091 1.00 24.21 278 GLU B N 1
ATOM 4592 C CA . GLU B 1 278 ? 30.774 34.806 -0.010 1.00 23.39 278 GLU B CA 1
ATOM 4593 C C . GLU B 1 278 ? 31.577 35.763 0.865 1.00 23.75 278 GLU B C 1
ATOM 4594 O O . GLU B 1 278 ? 31.841 35.478 2.039 1.00 23.14 278 GLU B O 1
ATOM 4600 N N . VAL B 1 279 ? 31.991 36.884 0.285 1.00 22.27 279 VAL B N 1
ATOM 4601 C CA . VAL B 1 279 ? 32.724 37.891 1.040 1.00 23.24 279 VAL B CA 1
ATOM 4602 C C . VAL B 1 279 ? 31.909 39.170 0.912 1.00 24.41 279 VAL B C 1
ATOM 4603 O O . VAL B 1 279 ? 31.509 39.560 -0.193 1.00 26.12 279 VAL B O 1
ATOM 4607 N N . THR B 1 280 ? 31.653 39.830 2.037 1.00 19.81 280 THR B N 1
ATOM 4608 C CA . THR B 1 280 ? 30.815 41.013 1.996 1.00 19.53 280 THR B CA 1
ATOM 4609 C C . THR B 1 280 ? 31.156 42.111 3.006 1.00 18.66 280 THR B C 1
ATOM 4610 O O . THR B 1 280 ? 32.103 42.000 3.797 1.00 17.58 280 THR B O 1
ATOM 4614 N N . GLU B 1 281 ? 30.366 43.176 2.946 1.00 19.06 281 GLU B N 1
ATOM 4615 C CA . GLU B 1 281 ? 30.503 44.340 3.811 1.00 20.06 281 GLU B CA 1
ATOM 4616 C C . GLU B 1 281 ? 31.796 45.141 3.646 1.00 20.53 281 GLU B C 1
ATOM 4617 O O . GLU B 1 281 ? 32.342 45.671 4.612 1.00 22.63 281 GLU B O 1
ATOM 4623 N N . TYR B 1 282 ? 32.298 45.225 2.422 1.00 21.75 282 TYR B N 1
ATOM 4624 C CA . TYR B 1 282 ? 33.486 46.027 2.181 1.00 21.43 282 TYR B CA 1
ATOM 4625 C C . TYR B 1 282 ? 32.969 47.379 1.695 1.00 21.01 282 TYR B C 1
ATOM 4626 O O . TYR B 1 282 ? 32.381 47.477 0.611 1.00 21.58 282 TYR B O 1
ATOM 4635 N N . ASN B 1 283 ? 33.154 48.404 2.522 1.00 20.50 283 ASN B N 1
ATOM 4636 C CA . ASN B 1 283 ? 32.722 49.760 2.201 1.00 22.67 283 ASN B CA 1
ATOM 4637 C C . ASN B 1 283 ? 33.906 50.702 2.397 1.00 24.03 283 ASN B C 1
ATOM 4638 O O . ASN B 1 283 ? 34.112 51.248 3.487 1.00 23.08 283 ASN B O 1
ATOM 4643 N N . PRO B 1 284 ? 34.699 50.911 1.332 1.00 25.22 284 PRO B N 1
ATOM 4644 C CA . PRO B 1 284 ? 35.870 51.786 1.393 1.00 24.78 284 PRO B CA 1
ATOM 4645 C C . PRO B 1 284 ? 35.557 53.256 1.650 1.00 25.57 284 PRO B C 1
ATOM 4646 O O . PRO B 1 284 ? 36.410 53.998 2.137 1.00 27.82 284 PRO B O 1
ATOM 4650 N N . THR B 1 285 ? 34.331 53.671 1.346 1.00 23.09 285 THR B N 1
ATOM 4651 C CA . THR B 1 285 ? 33.943 55.065 1.525 1.00 24.03 285 THR B CA 1
ATOM 4652 C C . THR B 1 285 ? 33.875 55.532 2.976 1.00 24.39 285 THR B C 1
ATOM 4653 O O . THR B 1 285 ? 33.888 56.734 3.236 1.00 23.94 285 THR B O 1
ATOM 4657 N N . VAL B 1 286 ? 33.803 54.601 3.921 1.00 20.45 286 VAL B N 1
ATOM 4658 C CA . VAL B 1 286 ? 33.737 54.989 5.326 1.00 21.55 286 VAL B CA 1
ATOM 4659 C C . VAL B 1 286 ? 35.071 54.790 6.034 1.00 24.99 286 VAL B C 1
ATOM 4660 O O . VAL B 1 286 ? 35.172 54.989 7.244 1.00 24.83 286 VAL B O 1
ATOM 4664 N N . SER B 1 287 ? 36.089 54.383 5.283 1.00 30.82 287 SER B N 1
ATOM 4665 C CA . SER B 1 287 ? 37.413 54.169 5.852 1.00 35.65 287 SER B CA 1
ATOM 4666 C C . SER B 1 287 ? 37.934 55.463 6.470 1.00 40.41 287 SER B C 1
ATOM 4667 O O . SER B 1 287 ? 37.706 56.546 5.931 1.00 41.00 287 SER B O 1
ATOM 4670 N N . ILE B 1 288 ? 38.624 55.349 7.601 1.00 53.30 288 ILE B N 1
ATOM 4671 C CA . ILE B 1 288 ? 39.178 56.522 8.270 1.00 59.18 288 ILE B CA 1
ATOM 4672 C C . ILE B 1 288 ? 40.613 56.745 7.802 1.00 62.58 288 ILE B C 1
ATOM 4673 O O . ILE B 1 288 ? 41.153 57.844 7.916 1.00 63.48 288 ILE B O 1
ATOM 4678 N N . LYS B 1 289 ? 41.224 55.689 7.277 1.00 57.63 289 LYS B N 1
ATOM 4679 C CA . LYS B 1 289 ? 42.592 55.766 6.786 1.00 61.58 289 LYS B CA 1
ATOM 4680 C C . LYS B 1 289 ? 42.604 56.426 5.414 1.00 66.11 289 LYS B C 1
ATOM 4681 O O . LYS B 1 289 ? 41.556 56.603 4.793 1.00 66.22 289 LYS B O 1
ATOM 4687 N N . HIS B 1 290 ? 43.790 56.801 4.947 1.00 86.88 290 HIS B N 1
ATOM 4688 C CA . HIS B 1 290 ? 43.913 57.426 3.640 1.00 92.57 290 HIS B CA 1
ATOM 4689 C C . HIS B 1 290 ? 45.012 56.734 2.842 1.00 92.51 290 HIS B C 1
ATOM 4690 O O . HIS B 1 290 ? 45.969 57.364 2.395 1.00 93.32 290 HIS B O 1
ATOM 4697 N N . ASN B 1 291 ? 44.864 55.426 2.678 1.00 69.44 291 ASN B N 1
ATOM 4698 C CA . ASN B 1 291 ? 45.819 54.619 1.932 1.00 67.32 291 ASN B CA 1
ATOM 4699 C C . ASN B 1 291 ? 45.074 53.418 1.372 1.00 65.88 291 ASN B C 1
ATOM 4700 O O . ASN B 1 291 ? 43.872 53.278 1.593 1.00 65.81 291 ASN B O 1
ATOM 4705 N N . ASN B 1 292 ? 45.777 52.554 0.648 1.00 52.10 292 ASN B N 1
ATOM 4706 C CA . ASN B 1 292 ? 45.141 51.379 0.064 1.00 50.36 292 ASN B CA 1
ATOM 4707 C C . ASN B 1 292 ? 45.407 50.113 0.867 1.00 47.73 292 ASN B C 1
ATOM 4708 O O . ASN B 1 292 ? 45.115 49.009 0.410 1.00 47.16 292 ASN B O 1
ATOM 4713 N N . GLU B 1 293 ? 45.944 50.274 2.071 1.00 47.28 293 GLU B N 1
ATOM 4714 C CA . GLU B 1 293 ? 46.259 49.125 2.907 1.00 44.59 293 GLU B CA 1
ATOM 4715 C C . GLU B 1 293 ? 45.062 48.215 3.178 1.00 39.53 293 GLU B C 1
ATOM 4716 O O . GLU B 1 293 ? 45.182 46.993 3.089 1.00 37.61 293 GLU B O 1
ATOM 4722 N N . GLU B 1 294 ? 43.912 48.799 3.501 1.00 46.02 294 GLU B N 1
ATOM 4723 C CA . GLU B 1 294 ? 42.722 47.998 3.769 1.00 40.69 294 GLU B CA 1
ATOM 4724 C C . GLU B 1 294 ? 42.224 47.336 2.490 1.00 36.95 294 GLU B C 1
ATOM 4725 O O . GLU B 1 294 ? 41.684 46.234 2.533 1.00 35.44 294 GLU B O 1
ATOM 4731 N N . GLU B 1 295 ? 42.405 47.997 1.350 1.00 34.29 295 GLU B N 1
ATOM 4732 C CA . GLU B 1 295 ? 41.974 47.396 0.094 1.00 33.06 295 GLU B CA 1
ATOM 4733 C C . GLU B 1 295 ? 42.909 46.234 -0.223 1.00 31.35 295 GLU B C 1
ATOM 4734 O O . GLU B 1 295 ? 42.470 45.189 -0.703 1.00 30.41 295 GLU B O 1
ATOM 4740 N N . LYS B 1 296 ? 44.198 46.411 0.049 1.00 33.65 296 LYS B N 1
ATOM 4741 C CA . LYS B 1 296 ? 45.161 45.345 -0.207 1.00 33.71 296 LYS B CA 1
ATOM 4742 C C . LYS B 1 296 ? 44.861 44.135 0.670 1.00 31.66 296 LYS B C 1
ATOM 4743 O O . LYS B 1 296 ? 44.922 42.994 0.208 1.00 30.20 296 LYS B O 1
ATOM 4749 N N . GLN B 1 297 ? 44.535 44.381 1.935 1.00 27.96 297 GLN B N 1
ATOM 4750 C CA . GLN B 1 297 ? 44.211 43.287 2.842 1.00 26.65 297 GLN B CA 1
ATOM 4751 C C . GLN B 1 297 ? 43.028 42.487 2.305 1.00 25.17 297 GLN B C 1
ATOM 4752 O O . GLN B 1 297 ? 43.054 41.254 2.306 1.00 24.07 297 GLN B O 1
ATOM 4758 N N . VAL B 1 298 ? 41.993 43.182 1.841 1.00 25.45 298 VAL B N 1
ATOM 4759 C CA . VAL B 1 298 ? 40.823 42.497 1.304 1.00 25.18 298 VAL B CA 1
ATOM 4760 C C . VAL B 1 298 ? 41.227 41.661 0.093 1.00 25.80 298 VAL B C 1
ATOM 4761 O O . VAL B 1 298 ? 40.753 40.536 -0.078 1.00 25.05 298 VAL B O 1
ATOM 4765 N N . LEU B 1 299 ? 42.118 42.199 -0.738 1.00 28.78 299 LEU B N 1
ATOM 4766 C CA . LEU B 1 299 ? 42.572 41.470 -1.921 1.00 30.09 299 LEU B CA 1
ATOM 4767 C C . LEU B 1 299 ? 43.441 40.263 -1.552 1.00 30.80 299 LEU B C 1
ATOM 4768 O O . LEU B 1 299 ? 43.464 39.268 -2.274 1.00 32.62 299 LEU B O 1
ATOM 4773 N N . GLU B 1 300 ? 44.158 40.344 -0.435 1.00 27.61 300 GLU B N 1
ATOM 4774 C CA . GLU B 1 300 ? 44.976 39.214 0.009 1.00 29.68 300 GLU B CA 1
ATOM 4775 C C . GLU B 1 300 ? 44.041 38.081 0.439 1.00 29.16 300 GLU B C 1
ATOM 4776 O O . GLU B 1 300 ? 44.274 36.914 0.134 1.00 29.20 300 GLU B O 1
ATOM 4782 N N . ILE B 1 301 ? 42.984 38.438 1.162 1.00 30.55 301 ILE B N 1
ATOM 4783 C CA . ILE B 1 301 ? 42.006 37.460 1.625 1.00 29.90 301 ILE B CA 1
ATOM 4784 C C . ILE B 1 301 ? 41.337 36.796 0.424 1.00 29.68 301 ILE B C 1
ATOM 4785 O O . ILE B 1 301 ? 41.137 35.580 0.406 1.00 28.35 301 ILE B O 1
ATOM 4790 N N . LEU B 1 302 ? 41.005 37.597 -0.584 1.00 26.09 302 LEU B N 1
ATOM 4791 C CA . LEU B 1 302 ? 40.385 37.078 -1.798 1.00 28.63 302 LEU B CA 1
ATOM 4792 C C . LEU B 1 302 ? 41.377 36.183 -2.528 1.00 29.63 302 LEU B C 1
ATOM 4793 O O . LEU B 1 302 ? 41.013 35.128 -3.046 1.00 30.91 302 LEU B O 1
ATOM 4798 N N . ASP B 1 303 ? 42.633 36.612 -2.562 1.00 30.23 303 ASP B N 1
ATOM 4799 C CA . ASP B 1 303 ? 43.692 35.844 -3.206 1.00 32.88 303 ASP B CA 1
ATOM 4800 C C . ASP B 1 303 ? 43.792 34.469 -2.544 1.00 31.58 303 ASP B C 1
ATOM 4801 O O . ASP B 1 303 ? 43.910 33.443 -3.211 1.00 29.51 303 ASP B O 1
ATOM 4806 N N . LEU B 1 304 ? 43.743 34.472 -1.218 1.00 32.59 304 LEU B N 1
ATOM 4807 C CA . LEU B 1 304 ? 43.823 33.255 -0.424 1.00 32.67 304 LEU B CA 1
ATOM 4808 C C . LEU B 1 304 ? 42.677 32.309 -0.778 1.00 32.12 304 LEU B C 1
ATOM 4809 O O . LEU B 1 304 ? 42.888 31.111 -0.982 1.00 30.54 304 LEU B O 1
ATOM 4814 N N . ILE B 1 305 ? 41.468 32.855 -0.863 1.00 35.57 305 ILE B N 1
ATOM 4815 C CA . ILE B 1 305 ? 40.283 32.066 -1.190 1.00 34.94 305 ILE B CA 1
ATOM 4816 C C . ILE B 1 305 ? 40.378 31.457 -2.586 1.00 36.72 305 ILE B C 1
ATOM 4817 O O . ILE B 1 305 ? 40.075 30.281 -2.789 1.00 36.38 305 ILE B O 1
ATOM 4822 N N . ILE B 1 306 ? 40.797 32.274 -3.544 1.00 35.80 306 ILE B N 1
ATOM 4823 C CA . ILE B 1 306 ? 40.924 31.846 -4.927 1.00 36.62 306 ILE B CA 1
ATOM 4824 C C . ILE B 1 306 ? 41.920 30.699 -5.109 1.00 38.68 306 ILE B C 1
ATOM 4825 O O . ILE B 1 306 ? 41.553 29.623 -5.579 1.00 38.91 306 ILE B O 1
ATOM 4830 N N . ASN B 1 307 ? 43.173 30.926 -4.730 1.00 50.44 307 ASN B N 1
ATOM 4831 C CA . ASN B 1 307 ? 44.208 29.905 -4.870 1.00 54.24 307 ASN B CA 1
ATOM 4832 C C . ASN B 1 307 ? 43.866 28.584 -4.182 1.00 55.77 307 ASN B C 1
ATOM 4833 O O . ASN B 1 307 ? 44.238 27.512 -4.657 1.00 57.43 307 ASN B O 1
ATOM 4838 N N . SER B 1 308 ? 43.151 28.663 -3.067 1.00 40.55 308 SER B N 1
ATOM 4839 C CA . SER B 1 308 ? 42.775 27.472 -2.322 1.00 40.33 308 SER B CA 1
ATOM 4840 C C . SER B 1 308 ? 41.563 26.741 -2.893 1.00 40.87 308 SER B C 1
ATOM 4841 O O . SER B 1 308 ? 41.518 25.506 -2.905 1.00 39.83 308 SER B O 1
ATOM 4844 N N . CYS B 1 309 ? 40.586 27.501 -3.373 1.00 38.07 309 CYS B N 1
ATOM 4845 C CA . CYS B 1 309 ? 39.363 26.920 -3.917 1.00 40.41 309 CYS B CA 1
ATOM 4846 C C . CYS B 1 309 ? 39.369 26.634 -5.413 1.00 43.52 309 CYS B C 1
ATOM 4847 O O . CYS B 1 309 ? 38.467 25.962 -5.912 1.00 42.95 309 CYS B O 1
ATOM 4850 N N . LYS B 1 310 ? 40.367 27.140 -6.131 1.00 61.25 310 LYS B N 1
ATOM 4851 C CA . LYS B 1 310 ? 40.429 26.912 -7.572 1.00 66.57 310 LYS B CA 1
ATOM 4852 C C . LYS B 1 310 ? 40.442 25.425 -7.913 1.00 70.15 310 LYS B C 1
ATOM 4853 O O . LYS B 1 310 ? 41.158 24.640 -7.292 1.00 71.28 310 LYS B O 1
ATOM 4859 N N . ILE B 1 311 ? 39.632 25.053 -8.903 1.00 95.83 311 ILE B N 1
ATOM 4860 C CA . ILE B 1 311 ? 39.503 23.670 -9.353 1.00 99.57 311 ILE B CA 1
ATOM 4861 C C . ILE B 1 311 ? 38.702 22.855 -8.345 1.00 100.49 311 ILE B C 1
ATOM 4862 O O . ILE B 1 311 ? 37.620 23.265 -7.922 1.00 102.34 311 ILE B O 1
ATOM 4867 N N . MET C 1 1 ? 37.006 21.819 101.441 1.00 28.29 1 MET C N 1
ATOM 4868 C CA . MET C 1 1 ? 35.789 21.526 100.637 1.00 27.83 1 MET C CA 1
ATOM 4869 C C . MET C 1 1 ? 35.013 20.335 101.189 1.00 25.49 1 MET C C 1
ATOM 4870 O O . MET C 1 1 ? 35.485 19.633 102.080 1.00 24.34 1 MET C O 1
ATOM 4875 N N . ILE C 1 2 ? 33.815 20.122 100.657 1.00 24.47 2 ILE C N 1
ATOM 4876 C CA . ILE C 1 2 ? 32.953 19.030 101.095 1.00 22.53 2 ILE C CA 1
ATOM 4877 C C . ILE C 1 2 ? 32.932 17.921 100.056 1.00 21.23 2 ILE C C 1
ATOM 4878 O O . ILE C 1 2 ? 32.772 18.186 98.862 1.00 21.61 2 ILE C O 1
ATOM 4883 N N . LEU C 1 3 ? 33.099 16.683 100.507 1.00 19.88 3 LEU C N 1
ATOM 4884 C CA . LEU C 1 3 ? 33.039 15.545 99.605 1.00 19.62 3 LEU C CA 1
ATOM 4885 C C . LEU C 1 3 ? 31.662 14.896 99.768 1.00 19.54 3 LEU C C 1
ATOM 4886 O O . LEU C 1 3 ? 31.283 14.495 100.869 1.00 18.79 3 LEU C O 1
ATOM 4891 N N . VAL C 1 4 ? 30.915 14.813 98.672 1.00 17.02 4 VAL C N 1
ATOM 4892 C CA . VAL C 1 4 ? 29.596 14.207 98.694 1.00 15.89 4 VAL C CA 1
ATOM 4893 C C . VAL C 1 4 ? 29.647 12.897 97.924 1.00 16.89 4 VAL C C 1
ATOM 4894 O O . VAL C 1 4 ? 30.079 12.857 96.773 1.00 16.88 4 VAL C O 1
ATOM 4898 N N . GLY C 1 5 ? 29.209 11.825 98.568 1.00 20.64 5 GLY C N 1
ATOM 4899 C CA . GLY C 1 5 ? 29.200 10.534 97.917 1.00 19.82 5 GLY C CA 1
ATOM 4900 C C . GLY C 1 5 ? 27.788 9.987 97.852 1.00 21.41 5 GLY C C 1
ATOM 4901 O O . GLY C 1 5 ? 27.121 9.853 98.877 1.00 22.91 5 GLY C O 1
ATOM 4902 N N . LEU C 1 6 ? 27.327 9.685 96.643 1.00 18.08 6 LEU C N 1
ATOM 4903 C CA . LEU C 1 6 ? 25.991 9.140 96.449 1.00 17.08 6 LEU C CA 1
ATOM 4904 C C . LEU C 1 6 ? 26.043 7.624 96.598 1.00 15.49 6 LEU C C 1
ATOM 4905 O O . LEU C 1 6 ? 27.037 6.977 96.250 1.00 14.72 6 LEU C O 1
ATOM 4910 N N . GLU C 1 7 ? 24.964 7.067 97.126 1.00 13.14 7 GLU C N 1
ATOM 4911 C CA . GLU C 1 7 ? 24.851 5.633 97.333 1.00 13.94 7 GLU C CA 1
ATOM 4912 C C . GLU C 1 7 ? 23.378 5.278 97.260 1.00 13.65 7 GLU C C 1
ATOM 4913 O O . GLU C 1 7 ? 22.544 5.955 97.861 1.00 14.03 7 GLU C O 1
ATOM 4919 N N . ALA C 1 8 ? 23.056 4.224 96.522 1.00 13.49 8 ALA C N 1
ATOM 4920 C CA . ALA C 1 8 ? 21.670 3.805 96.395 1.00 15.25 8 ALA C CA 1
ATOM 4921 C C . ALA C 1 8 ? 21.112 3.375 97.742 1.00 16.19 8 ALA C C 1
ATOM 4922 O O . ALA C 1 8 ? 21.717 2.564 98.442 1.00 14.91 8 ALA C O 1
ATOM 4924 N N . GLU C 1 9 ? 19.955 3.911 98.108 1.00 15.53 9 GLU C N 1
ATOM 4925 C CA . GLU C 1 9 ? 19.342 3.523 99.366 1.00 18.75 9 GLU C CA 1
ATOM 4926 C C . GLU C 1 9 ? 19.096 2.004 99.375 1.00 18.75 9 GLU C C 1
ATOM 4927 O O . GLU C 1 9 ? 19.255 1.340 100.403 1.00 17.98 9 GLU C O 1
ATOM 4933 N N . LEU C 1 10 ? 18.719 1.459 98.225 1.00 16.97 10 LEU C N 1
ATOM 4934 C CA . LEU C 1 10 ? 18.447 0.030 98.120 1.00 19.60 10 LEU C CA 1
ATOM 4935 C C . LEU C 1 10 ? 19.367 -0.669 97.131 1.00 18.89 10 LEU C C 1
ATOM 4936 O O . LEU C 1 10 ? 19.591 -0.177 96.029 1.00 20.98 10 LEU C O 1
ATOM 4941 N N . GLY C 1 11 ? 19.906 -1.813 97.546 1.00 20.96 11 GLY C N 1
ATOM 4942 C CA . GLY C 1 11 ? 20.779 -2.609 96.693 1.00 18.80 11 GLY C CA 1
ATOM 4943 C C . GLY C 1 11 ? 22.060 -1.977 96.192 1.00 18.61 11 GLY C C 1
ATOM 4944 O O . GLY C 1 11 ? 22.505 -2.279 95.086 1.00 20.14 11 GLY C O 1
ATOM 4945 N N . ALA C 1 12 ? 22.668 -1.114 96.998 1.00 17.22 12 ALA C N 1
ATOM 4946 C CA . ALA C 1 12 ? 23.910 -0.454 96.603 1.00 17.94 12 ALA C CA 1
ATOM 4947 C C . ALA C 1 12 ? 25.029 -1.452 96.309 1.00 17.65 12 ALA C C 1
ATOM 4948 O O . ALA C 1 12 ? 25.879 -1.207 95.453 1.00 17.65 12 ALA C O 1
ATOM 4950 N N . SER C 1 13 ? 25.032 -2.575 97.019 1.00 18.07 13 SER C N 1
ATOM 4951 C CA . SER C 1 13 ? 26.071 -3.582 96.825 1.00 19.69 13 SER C CA 1
ATOM 4952 C C . SER C 1 13 ? 26.012 -4.286 95.471 1.00 19.53 13 SER C C 1
ATOM 4953 O O . SER C 1 13 ? 26.967 -4.946 95.077 1.00 20.36 13 SER C O 1
ATOM 4956 N N . LYS C 1 14 ? 24.897 -4.146 94.762 1.00 22.18 14 LYS C N 1
ATOM 4957 C CA . LYS C 1 14 ? 24.748 -4.762 93.443 1.00 23.20 14 LYS C CA 1
ATOM 4958 C C . LYS C 1 14 ? 25.142 -3.771 92.340 1.00 23.90 14 LYS C C 1
ATOM 4959 O O . LYS C 1 14 ? 25.311 -4.155 91.177 1.00 22.04 14 LYS C O 1
ATOM 4965 N N . ARG C 1 15 ? 25.290 -2.499 92.704 1.00 22.55 15 ARG C N 1
ATOM 4966 C CA . ARG C 1 15 ? 25.609 -1.467 91.716 1.00 23.22 15 ARG C CA 1
ATOM 4967 C C . ARG C 1 15 ? 27.096 -1.154 91.585 1.00 23.04 15 ARG C C 1
ATOM 4968 O O . ARG C 1 15 ? 27.718 -0.625 92.511 1.00 24.84 15 ARG C O 1
ATOM 4976 N N . GLY C 1 16 ? 27.655 -1.464 90.420 1.00 17.74 16 GLY C N 1
ATOM 4977 C CA . GLY C 1 16 ? 29.069 -1.228 90.183 1.00 15.98 16 GLY C CA 1
ATOM 4978 C C . GLY C 1 16 ? 29.537 0.198 90.433 1.00 16.94 16 GLY C C 1
ATOM 4979 O O . GLY C 1 16 ? 30.600 0.410 91.024 1.00 16.43 16 GLY C O 1
ATOM 4980 N N . THR C 1 17 ? 28.760 1.178 89.979 1.00 15.91 17 THR C N 1
ATOM 4981 C CA . THR C 1 17 ? 29.127 2.573 90.167 1.00 16.01 17 THR C CA 1
ATOM 4982 C C . THR C 1 17 ? 29.177 2.948 91.652 1.00 16.01 17 THR C C 1
ATOM 4983 O O . THR C 1 17 ? 30.009 3.759 92.059 1.00 17.13 17 THR C O 1
ATOM 4987 N N . ASP C 1 18 ? 28.285 2.374 92.457 1.00 15.06 18 ASP C N 1
ATOM 4988 C CA . ASP C 1 18 ? 28.277 2.663 93.894 1.00 17.86 18 ASP C CA 1
ATOM 4989 C C . ASP C 1 18 ? 29.552 2.104 94.547 1.00 18.19 18 ASP C C 1
ATOM 4990 O O . ASP C 1 18 ? 30.092 2.694 95.484 1.00 14.81 18 ASP C O 1
ATOM 4995 N N . LYS C 1 19 ? 30.029 0.964 94.049 1.00 20.21 19 LYS C N 1
ATOM 4996 C CA . LYS C 1 19 ? 31.254 0.370 94.571 1.00 21.39 19 LYS C CA 1
ATOM 4997 C C . LYS C 1 19 ? 32.395 1.311 94.210 1.00 21.90 19 LYS C C 1
ATOM 4998 O O . LYS C 1 19 ? 33.339 1.490 94.978 1.00 23.27 19 LYS C O 1
ATOM 5004 N N . GLY C 1 20 ? 32.309 1.907 93.024 1.00 21.83 20 GLY C N 1
ATOM 5005 C CA . GLY C 1 20 ? 33.332 2.844 92.604 1.00 21.17 20 GLY C CA 1
ATOM 5006 C C . GLY C 1 20 ? 33.386 4.024 93.561 1.00 21.67 20 GLY C C 1
ATOM 5007 O O . GLY C 1 20 ? 34.463 4.432 94.004 1.00 19.49 20 GLY C O 1
ATOM 5008 N N . VAL C 1 21 ? 32.216 4.572 93.882 1.00 20.43 21 VAL C N 1
ATOM 5009 C CA . VAL C 1 21 ? 32.127 5.705 94.797 1.00 19.00 21 VAL C CA 1
ATOM 5010 C C . VAL C 1 21 ? 32.703 5.327 96.163 1.00 20.38 21 VAL C C 1
ATOM 5011 O O . VAL C 1 21 ? 33.453 6.100 96.765 1.00 17.42 21 VAL C O 1
ATOM 5015 N N . ARG C 1 22 ? 32.353 4.135 96.639 1.00 15.85 22 ARG C N 1
ATOM 5016 C CA . ARG C 1 22 ? 32.829 3.648 97.927 1.00 19.57 22 ARG C CA 1
ATOM 5017 C C . ARG C 1 22 ? 34.359 3.642 97.968 1.00 20.66 22 ARG C C 1
ATOM 5018 O O . ARG C 1 22 ? 34.962 4.104 98.930 1.00 18.84 22 ARG C O 1
ATOM 5026 N N . ARG C 1 23 ? 34.985 3.112 96.921 1.00 26.42 23 ARG C N 1
ATOM 5027 C CA . ARG C 1 23 ? 36.440 3.055 96.859 1.00 26.20 23 ARG C CA 1
ATOM 5028 C C . ARG C 1 23 ? 37.074 4.440 96.771 1.00 25.48 23 ARG C C 1
ATOM 5029 O O . ARG C 1 23 ? 38.112 4.692 97.388 1.00 25.50 23 ARG C O 1
ATOM 5037 N N . LEU C 1 24 ? 36.452 5.342 96.015 1.00 22.65 24 LEU C N 1
ATOM 5038 C CA . LEU C 1 24 ? 36.985 6.695 95.887 1.00 20.32 24 LEU C CA 1
ATOM 5039 C C . LEU C 1 24 ? 36.837 7.445 97.208 1.00 18.62 24 LEU C C 1
ATOM 5040 O O . LEU C 1 24 ? 37.760 8.145 97.639 1.00 18.61 24 LEU C O 1
ATOM 5045 N N . ARG C 1 25 ? 35.686 7.291 97.855 1.00 18.06 25 ARG C N 1
ATOM 5046 C CA . ARG C 1 25 ? 35.449 7.956 99.136 1.00 20.42 25 ARG C CA 1
ATOM 5047 C C . ARG C 1 25 ? 36.533 7.605 100.154 1.00 20.58 25 ARG C C 1
ATOM 5048 O O . ARG C 1 25 ? 37.043 8.481 100.848 1.00 20.56 25 ARG C O 1
ATOM 5056 N N . GLU C 1 26 ? 36.880 6.323 100.236 1.00 23.82 26 GLU C N 1
ATOM 5057 C CA . GLU C 1 26 ? 37.892 5.859 101.182 1.00 27.83 26 GLU C CA 1
ATOM 5058 C C . GLU C 1 26 ? 39.303 6.343 100.852 1.00 27.36 26 GLU C C 1
ATOM 5059 O O . GLU C 1 26 ? 40.065 6.705 101.751 1.00 28.92 26 GLU C O 1
ATOM 5065 N N . ALA C 1 27 ? 39.648 6.361 99.569 1.00 24.22 27 ALA C N 1
ATOM 5066 C CA . ALA C 1 27 ? 40.971 6.818 99.153 1.00 24.41 27 ALA C CA 1
ATOM 5067 C C . ALA C 1 27 ? 41.117 8.311 99.416 1.00 24.56 27 ALA C C 1
ATOM 5068 O O . ALA C 1 27 ? 42.130 8.752 99.939 1.00 26.57 27 ALA C O 1
ATOM 5070 N N . LEU C 1 28 ? 40.096 9.091 99.079 1.00 25.18 28 LEU C N 1
ATOM 5071 C CA . LEU C 1 28 ? 40.155 10.535 99.294 1.00 25.85 28 LEU C CA 1
ATOM 5072 C C . LEU C 1 28 ? 40.139 10.903 100.772 1.00 26.36 28 LEU C C 1
ATOM 5073 O O . LEU C 1 28 ? 40.731 11.903 101.175 1.00 25.99 28 LEU C O 1
ATOM 5078 N N . SER C 1 29 ? 39.460 10.105 101.586 1.00 23.57 29 SER C N 1
ATOM 5079 C CA . SER C 1 29 ? 39.401 10.395 103.011 1.00 25.79 29 SER C CA 1
ATOM 5080 C C . SER C 1 29 ? 40.812 10.323 103.586 1.00 27.24 29 SER C C 1
ATOM 5081 O O . SER C 1 29 ? 41.240 11.194 104.349 1.00 26.24 29 SER C O 1
ATOM 5084 N N . ALA C 1 30 ? 41.531 9.280 103.193 1.00 33.78 30 ALA C N 1
ATOM 5085 C CA . ALA C 1 30 ? 42.893 9.054 103.647 1.00 36.88 30 ALA C CA 1
ATOM 5086 C C . ALA C 1 30 ? 43.871 10.147 103.209 1.00 39.43 30 ALA C C 1
ATOM 5087 O O . ALA C 1 30 ? 44.705 10.589 103.999 1.00 39.82 30 ALA C O 1
ATOM 5089 N N . THR C 1 31 ? 43.761 10.599 101.962 1.00 48.26 31 THR C N 1
ATOM 5090 C CA . THR C 1 31 ? 44.685 11.609 101.453 1.00 49.76 31 THR C CA 1
ATOM 5091 C C . THR C 1 31 ? 44.324 13.078 101.675 1.00 51.56 31 THR C C 1
AT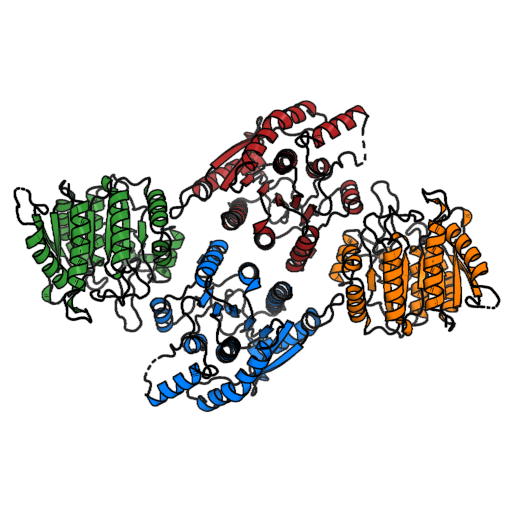OM 5092 O O . THR C 1 31 ? 45.203 13.892 101.949 1.00 53.58 31 THR C O 1
ATOM 5096 N N . HIS C 1 32 ? 43.047 13.426 101.572 1.00 40.66 32 HIS C N 1
ATOM 5097 C CA . HIS C 1 32 ? 42.644 14.820 101.729 1.00 41.49 32 HIS C CA 1
ATOM 5098 C C . HIS C 1 32 ? 41.880 15.150 103.008 1.00 43.30 32 HIS C C 1
ATOM 5099 O O . HIS C 1 32 ? 41.713 16.324 103.347 1.00 40.94 32 HIS C O 1
ATOM 5106 N N . GLY C 1 33 ? 41.418 14.121 103.713 1.00 43.84 33 GLY C N 1
ATOM 5107 C CA . GLY C 1 33 ? 40.660 14.343 104.931 1.00 47.36 33 GLY C CA 1
ATOM 5108 C C . GLY C 1 33 ? 41.505 14.411 106.186 1.00 50.48 33 GLY C C 1
ATOM 5109 O O . GLY C 1 33 ? 41.010 14.778 107.252 1.00 50.09 33 GLY C O 1
ATOM 5110 N N . ASP C 1 34 ? 42.779 14.060 106.072 1.00 59.36 34 ASP C N 1
ATOM 5111 C CA . ASP C 1 34 ? 43.664 14.093 107.227 1.00 63.65 34 ASP C CA 1
ATOM 5112 C C . ASP C 1 34 ? 44.015 15.541 107.559 1.00 65.36 34 ASP C C 1
ATOM 5113 O O . ASP C 1 34 ? 44.360 16.325 106.677 1.00 65.76 34 ASP C O 1
ATOM 5118 N N . VAL C 1 35 ? 43.920 15.901 108.832 1.00 72.14 35 VAL C N 1
ATOM 5119 C CA . VAL C 1 35 ? 44.239 17.264 109.249 1.00 73.73 35 VAL C CA 1
ATOM 5120 C C . VAL C 1 35 ? 45.743 17.486 109.377 1.00 75.34 35 VAL C C 1
ATOM 5121 O O . VAL C 1 35 ? 46.311 17.336 110.459 1.00 76.52 35 VAL C O 1
ATOM 5125 N N . ILE C 1 36 ? 46.379 17.847 108.266 1.00 65.70 36 ILE C N 1
ATOM 5126 C CA . ILE C 1 36 ? 47.811 18.085 108.236 1.00 66.60 36 ILE C CA 1
ATOM 5127 C C . ILE C 1 36 ? 48.023 19.594 108.504 1.00 66.99 36 ILE C C 1
ATOM 5128 O O . ILE C 1 36 ? 48.115 20.434 107.601 1.00 66.02 36 ILE C O 1
ATOM 5133 N N . LYS C 1 37 ? 48.030 19.872 109.814 1.00 73.21 37 LYS C N 1
ATOM 5134 C CA . LYS C 1 37 ? 48.175 21.181 110.487 1.00 73.99 37 LYS C CA 1
ATOM 5135 C C . LYS C 1 37 ? 49.039 22.285 109.864 1.00 73.45 37 LYS C C 1
ATOM 5136 O O . LYS C 1 37 ? 49.540 22.196 108.744 1.00 73.30 37 LYS C O 1
ATOM 5142 N N . MET C 1 39 ? 45.230 22.485 108.954 1.00 64.22 39 MET C N 1
ATOM 5143 C CA . MET C 1 39 ? 44.597 22.409 107.639 1.00 62.69 39 MET C CA 1
ATOM 5144 C C . MET C 1 39 ? 44.268 20.960 107.252 1.00 58.79 39 MET C C 1
ATOM 5145 O O . MET C 1 39 ? 44.981 20.023 107.595 1.00 58.35 39 MET C O 1
ATOM 5150 N N . GLN C 1 40 ? 43.174 20.828 106.516 1.00 54.84 40 GLN C N 1
ATOM 5151 C CA . GLN C 1 40 ? 42.575 19.583 106.053 1.00 50.41 40 GLN C CA 1
ATOM 5152 C C . GLN C 1 40 ? 41.710 20.061 104.885 1.00 46.80 40 GLN C C 1
ATOM 5153 O O . GLN C 1 40 ? 40.767 20.818 105.088 1.00 46.70 40 GLN C O 1
ATOM 5159 N N . THR C 1 41 ? 42.031 19.642 103.666 1.00 34.40 41 THR C N 1
ATOM 5160 C CA . THR C 1 41 ? 41.277 20.094 102.496 1.00 32.50 41 THR C CA 1
ATOM 5161 C C . THR C 1 41 ? 39.803 19.720 102.534 1.00 30.14 41 THR C C 1
ATOM 5162 O O . THR C 1 41 ? 38.940 20.575 102.404 1.00 28.29 41 THR C O 1
ATOM 5166 N N . ILE C 1 42 ? 39.518 18.437 102.705 1.00 31.15 42 ILE C N 1
ATOM 5167 C CA . ILE C 1 42 ? 38.137 17.976 102.770 1.00 29.65 42 ILE C CA 1
ATOM 5168 C C . ILE C 1 42 ? 37.750 17.964 104.238 1.00 28.47 42 ILE C C 1
ATOM 5169 O O . ILE C 1 42 ? 38.250 17.157 105.014 1.00 28.18 42 ILE C O 1
ATOM 5174 N N . THR C 1 43 ? 36.855 18.869 104.614 1.00 22.25 43 THR C N 1
ATOM 5175 C CA . THR C 1 43 ? 36.416 18.995 106.001 1.00 23.02 43 THR C CA 1
ATOM 5176 C C . THR C 1 43 ? 35.182 18.177 106.335 1.00 23.68 43 THR C C 1
ATOM 5177 O O . THR C 1 43 ? 34.809 18.053 107.498 1.00 23.29 43 THR C O 1
ATOM 5181 N N . GLN C 1 44 ? 34.545 17.619 105.319 1.00 24.63 44 GLN C N 1
ATOM 5182 C CA . GLN C 1 44 ? 33.347 16.836 105.552 1.00 24.82 44 GLN C CA 1
ATOM 5183 C C . GLN C 1 44 ? 33.058 15.850 104.430 1.00 24.04 44 GLN C C 1
ATOM 5184 O O . GLN C 1 44 ? 33.115 16.200 103.249 1.00 22.66 44 GLN C O 1
ATOM 5190 N N . GLU C 1 45 ? 32.782 14.608 104.813 1.00 23.80 45 GLU C N 1
ATOM 5191 C CA . GLU C 1 45 ? 32.436 13.563 103.858 1.00 23.96 45 GLU C CA 1
ATOM 5192 C C . GLU C 1 45 ? 30.975 13.215 104.135 1.00 24.45 45 GLU C C 1
ATOM 5193 O O . GLU C 1 45 ? 30.660 12.626 105.168 1.00 24.95 45 GLU C O 1
ATOM 5199 N N . ARG C 1 46 ? 30.083 13.590 103.227 1.00 21.66 46 ARG C N 1
ATOM 5200 C CA . ARG C 1 46 ? 28.668 13.301 103.420 1.00 22.46 46 ARG C CA 1
ATOM 5201 C C . ARG C 1 46 ? 28.121 12.280 102.430 1.00 21.31 46 ARG C C 1
ATOM 5202 O O . ARG C 1 46 ? 28.303 12.393 101.211 1.00 20.84 46 ARG C O 1
ATOM 5210 N N . CYS C 1 47 ? 27.443 11.280 102.974 1.00 18.26 47 CYS C N 1
ATOM 5211 C CA . CYS C 1 47 ? 26.843 10.247 102.166 1.00 17.83 47 CYS C CA 1
ATOM 5212 C C . CYS C 1 47 ? 25.420 10.701 101.890 1.00 17.18 47 CYS C C 1
ATOM 5213 O O . CYS C 1 47 ? 24.713 11.132 102.797 1.00 17.40 47 CYS C O 1
ATOM 5216 N N . VAL C 1 48 ? 25.016 10.628 100.630 1.00 19.12 48 VAL C N 1
ATOM 5217 C CA . VAL C 1 48 ? 23.674 11.017 100.224 1.00 17.83 48 VAL C CA 1
ATOM 5218 C C . VAL C 1 48 ? 23.053 9.840 99.483 1.00 19.33 48 VAL C C 1
ATOM 5219 O O . VAL C 1 48 ? 23.620 9.342 98.509 1.00 19.78 48 VAL C O 1
ATOM 5223 N N . LEU C 1 49 ? 21.893 9.395 99.958 1.00 19.28 49 LEU C N 1
ATOM 5224 C CA . LEU C 1 49 ? 21.190 8.269 99.359 1.00 19.88 49 LEU C CA 1
ATOM 5225 C C . LEU C 1 49 ? 20.327 8.698 98.184 1.00 19.96 49 LEU C C 1
ATOM 5226 O O . LEU C 1 49 ? 19.757 9.789 98.183 1.00 18.24 49 LEU C O 1
ATOM 5231 N N . TYR C 1 50 ? 20.233 7.831 97.181 1.00 18.28 50 TYR C N 1
ATOM 5232 C CA . TYR C 1 50 ? 19.428 8.130 96.011 1.00 20.22 50 TYR C CA 1
ATOM 5233 C C . TYR C 1 50 ? 18.572 6.937 95.604 1.00 21.96 50 TYR C C 1
ATOM 5234 O O . TYR C 1 50 ? 18.778 5.815 96.068 1.00 19.91 50 TYR C O 1
ATOM 5243 N N . LYS C 1 51 ? 17.595 7.201 94.745 1.00 18.68 51 LYS C N 1
ATOM 5244 C CA . LYS C 1 51 ? 16.705 6.170 94.247 1.00 21.68 51 LYS C CA 1
ATOM 5245 C C . LYS C 1 51 ? 16.848 6.188 92.732 1.00 22.52 51 LYS C C 1
ATOM 5246 O O . LYS C 1 51 ? 16.843 7.256 92.120 1.00 21.93 51 LYS C O 1
ATOM 5252 N N . GLU C 1 52 ? 17.004 5.015 92.134 1.00 19.53 52 GLU C N 1
ATOM 5253 C CA . GLU C 1 52 ? 17.142 4.917 90.685 1.00 25.78 52 GLU C CA 1
ATOM 5254 C C . GLU C 1 52 ? 15.812 5.206 89.978 1.00 26.48 52 GLU C C 1
ATOM 5255 O O . GLU C 1 52 ? 14.749 4.763 90.417 1.00 24.78 52 GLU C O 1
ATOM 5261 N N . PHE C 1 53 ? 15.876 5.951 88.882 1.00 32.72 53 PHE C N 1
ATOM 5262 C CA . PHE C 1 53 ? 14.676 6.272 88.122 1.00 37.52 53 PHE C CA 1
ATOM 5263 C C . PHE C 1 53 ? 14.462 5.186 87.072 1.00 40.75 53 PHE C C 1
ATOM 5264 O O . PHE C 1 53 ? 15.307 4.974 86.200 1.00 39.57 53 PHE C O 1
ATOM 5272 N N . ARG C 1 54 ? 13.338 4.484 87.173 1.00 45.53 54 ARG C N 1
ATOM 5273 C CA . ARG C 1 54 ? 13.026 3.420 86.228 1.00 50.83 54 ARG C CA 1
ATOM 5274 C C . ARG C 1 54 ? 11.830 3.801 85.364 1.00 52.99 54 ARG C C 1
ATOM 5275 O O . ARG C 1 54 ? 11.067 2.941 84.922 1.00 53.44 54 ARG C O 1
ATOM 5283 N N . TYR C 1 55 ? 11.680 5.101 85.133 1.00 49.66 55 TYR C N 1
ATOM 5284 C CA . TYR C 1 55 ? 10.597 5.634 84.317 1.00 52.53 55 TYR C CA 1
ATOM 5285 C C . TYR C 1 55 ? 9.232 5.144 84.779 1.00 53.19 55 TYR C C 1
ATOM 5286 O O . TYR C 1 55 ? 8.835 5.380 85.920 1.00 52.44 55 TYR C O 1
ATOM 5295 N N . ALA C 1 56 ? 8.516 4.462 83.892 1.00 69.67 56 ALA C N 1
ATOM 5296 C CA . ALA C 1 56 ? 7.191 3.949 84.216 1.00 70.09 56 ALA C CA 1
ATOM 5297 C C . ALA C 1 56 ? 7.211 2.992 85.405 1.00 69.21 56 ALA C C 1
ATOM 5298 O O . ALA C 1 56 ? 6.251 2.934 86.174 1.00 69.92 56 ALA C O 1
ATOM 5300 N N . LYS C 1 57 ? 8.306 2.249 85.557 1.00 53.30 57 LYS C N 1
ATOM 5301 C CA . LYS C 1 57 ? 8.430 1.285 86.648 1.00 50.97 57 LYS C CA 1
ATOM 5302 C C . LYS C 1 57 ? 8.179 1.880 88.033 1.00 48.42 57 LYS C C 1
ATOM 5303 O O . LYS C 1 57 ? 7.483 1.274 88.847 1.00 47.76 57 LYS C O 1
ATOM 5309 N N . ASN C 1 58 ? 8.738 3.059 88.302 1.00 53.54 58 ASN C N 1
ATOM 5310 C CA . ASN C 1 58 ? 8.584 3.682 89.619 1.00 50.84 58 ASN C CA 1
ATOM 5311 C C . ASN C 1 58 ? 8.553 5.209 89.583 1.00 48.85 58 ASN C C 1
ATOM 5312 O O . ASN C 1 58 ? 9.104 5.864 90.468 1.00 48.16 58 ASN C O 1
ATOM 5317 N N . PHE C 1 59 ? 7.893 5.771 88.576 1.00 39.51 59 PHE C N 1
ATOM 5318 C CA . PHE C 1 59 ? 7.823 7.220 88.418 1.00 37.34 59 PHE C CA 1
ATOM 5319 C C . PHE C 1 59 ? 7.428 7.967 89.688 1.00 37.36 59 PHE C C 1
ATOM 5320 O O . PHE C 1 59 ? 8.119 8.899 90.102 1.00 36.44 59 PHE C O 1
ATOM 5328 N N . GLU C 1 60 ? 6.323 7.565 90.305 1.00 35.30 60 GLU C N 1
ATOM 5329 C CA . GLU C 1 60 ? 5.856 8.236 91.511 1.00 36.88 60 GLU C CA 1
ATOM 5330 C C . GLU C 1 60 ? 6.845 8.125 92.670 1.00 35.07 60 GLU C C 1
ATOM 5331 O O . GLU C 1 60 ? 7.133 9.118 93.341 1.00 34.25 60 GLU C O 1
ATOM 5337 N N . ASP C 1 61 ? 7.361 6.923 92.909 1.00 34.94 61 ASP C N 1
ATOM 5338 C CA . ASP C 1 61 ? 8.321 6.712 93.990 1.00 34.26 61 ASP C CA 1
ATOM 5339 C C . ASP C 1 61 ? 9.548 7.594 93.796 1.00 32.18 61 ASP C C 1
ATOM 5340 O O . ASP C 1 61 ? 10.037 8.219 94.743 1.00 30.71 61 ASP C O 1
ATOM 5345 N N . TYR C 1 62 ? 10.045 7.632 92.562 1.00 34.03 62 TYR C N 1
ATOM 5346 C CA . TYR C 1 62 ? 11.217 8.429 92.228 1.00 31.13 62 TYR C CA 1
ATOM 5347 C C . TYR C 1 62 ? 10.913 9.894 92.489 1.00 29.26 62 TYR C C 1
ATOM 5348 O O . TYR C 1 62 ? 11.702 10.609 93.115 1.00 26.09 62 TYR C O 1
ATOM 5357 N N . TYR C 1 63 ? 9.753 10.334 92.012 1.00 29.56 63 TYR C N 1
ATOM 5358 C CA . TYR C 1 63 ? 9.334 11.717 92.193 1.00 28.42 63 TYR C CA 1
ATOM 5359 C C . TYR C 1 63 ? 9.351 12.108 93.663 1.00 27.86 63 TYR C C 1
ATOM 5360 O O . TYR C 1 63 ? 9.956 13.110 94.046 1.00 27.28 63 TYR C O 1
ATOM 5369 N N . LEU C 1 64 ? 8.672 11.316 94.484 1.00 32.29 64 LEU C N 1
ATOM 5370 C CA . LEU C 1 64 ? 8.595 11.582 95.917 1.00 32.92 64 LEU C CA 1
ATOM 5371 C C . LEU C 1 64 ? 9.952 11.559 96.596 1.00 31.56 64 LEU C C 1
ATOM 5372 O O . LEU C 1 64 ? 10.237 12.402 97.443 1.00 31.27 64 LEU C O 1
ATOM 5377 N N . PHE C 1 65 ? 10.786 10.590 96.233 1.00 25.24 65 PHE C N 1
ATOM 5378 C CA . PHE C 1 65 ? 12.111 10.478 96.834 1.00 24.71 65 PHE C CA 1
ATOM 5379 C C . PHE C 1 65 ? 12.947 11.718 96.529 1.00 24.99 65 PHE C C 1
ATOM 5380 O O . PHE C 1 65 ? 13.607 12.269 97.413 1.00 23.76 65 PHE C O 1
ATOM 5388 N N . CYS C 1 66 ? 12.923 12.151 95.272 1.00 26.05 66 CYS C N 1
ATOM 5389 C CA . CYS C 1 66 ? 13.682 13.327 94.872 1.00 28.54 66 CYS C CA 1
ATOM 5390 C C . CYS C 1 66 ? 13.215 14.573 95.618 1.00 28.98 66 CYS C C 1
ATOM 5391 O O . CYS C 1 66 ? 14.025 15.309 96.182 1.00 28.50 66 CYS C O 1
ATOM 5394 N N . LYS C 1 67 ? 11.906 14.804 95.623 1.00 28.19 67 LYS C N 1
ATOM 5395 C CA . LYS C 1 67 ? 11.334 15.962 96.300 1.00 28.90 67 LYS C CA 1
ATOM 5396 C C . LYS C 1 67 ? 11.530 15.949 97.813 1.00 29.69 67 LYS C C 1
ATOM 5397 O O . LYS C 1 67 ? 11.794 16.990 98.412 1.00 29.58 67 LYS C O 1
ATOM 5403 N N . GLU C 1 68 ? 11.410 14.778 98.430 1.00 37.29 68 GLU C N 1
ATOM 5404 C CA . GLU C 1 68 ? 11.533 14.671 99.882 1.00 39.60 68 GLU C CA 1
ATOM 5405 C C . GLU C 1 68 ? 12.906 14.326 100.457 1.00 38.74 68 GLU C C 1
ATOM 5406 O O . GLU C 1 68 ? 13.219 14.728 101.576 1.00 40.26 68 GLU C O 1
ATOM 5412 N N . ASN C 1 69 ? 13.722 13.585 99.712 1.00 31.19 69 ASN C N 1
ATOM 5413 C CA . ASN C 1 69 ? 15.043 13.197 100.206 1.00 28.83 69 ASN C CA 1
ATOM 5414 C C . ASN C 1 69 ? 16.246 13.809 99.491 1.00 25.26 69 ASN C C 1
ATOM 5415 O O . ASN C 1 69 ? 16.914 14.683 100.034 1.00 22.48 69 ASN C O 1
ATOM 5420 N N . LEU C 1 70 ? 16.523 13.324 98.283 1.00 27.83 70 LEU C N 1
ATOM 5421 C CA . LEU C 1 70 ? 17.666 13.779 97.505 1.00 26.97 70 LEU C CA 1
ATOM 5422 C C . LEU C 1 70 ? 17.820 15.290 97.349 1.00 26.41 70 LEU C C 1
ATOM 5423 O O . LEU C 1 70 ? 18.855 15.848 97.710 1.00 26.85 70 LEU C O 1
ATOM 5428 N N . ILE C 1 71 ? 16.808 15.956 96.809 1.00 21.26 71 ILE C N 1
ATOM 5429 C CA . ILE C 1 71 ? 16.909 17.396 96.611 1.00 20.88 71 ILE C CA 1
ATOM 5430 C C . ILE C 1 71 ? 17.112 18.164 97.914 1.00 20.14 71 ILE C C 1
ATOM 5431 O O . ILE C 1 71 ? 17.995 19.020 98.004 1.00 20.11 71 ILE C O 1
ATOM 5436 N N . PRO C 1 72 ? 16.316 17.867 98.952 1.00 26.09 72 PRO C N 1
ATOM 5437 C CA . PRO C 1 72 ? 16.515 18.598 100.209 1.00 26.09 72 PRO C CA 1
ATOM 5438 C C . PRO C 1 72 ? 17.932 18.433 100.772 1.00 24.90 72 PRO C C 1
ATOM 5439 O O . PRO C 1 72 ? 18.532 19.390 101.258 1.00 24.47 72 PRO C O 1
ATOM 5443 N N . CYS C 1 73 ? 18.464 17.214 100.703 1.00 23.08 73 CYS C N 1
ATOM 5444 C CA . CYS C 1 73 ? 19.809 16.948 101.212 1.00 21.54 73 CYS C CA 1
ATOM 5445 C C . CYS C 1 73 ? 20.861 17.720 100.427 1.00 21.51 73 CYS C C 1
ATOM 5446 O O . CYS C 1 73 ? 21.759 18.333 101.012 1.00 21.11 73 CYS C O 1
ATOM 5449 N N . MET C 1 74 ? 20.752 17.694 99.102 1.00 22.08 74 MET C N 1
ATOM 5450 C CA . MET C 1 74 ? 21.714 18.401 98.266 1.00 23.28 74 MET C CA 1
ATOM 5451 C C . MET C 1 74 ? 21.622 19.912 98.451 1.00 23.64 74 MET C C 1
ATOM 5452 O O . MET C 1 74 ? 22.631 20.610 98.353 1.00 24.25 74 MET C O 1
ATOM 5457 N N . LYS C 1 75 ? 20.423 20.428 98.712 1.00 26.29 75 LYS C N 1
ATOM 5458 C CA . LYS C 1 75 ? 20.286 21.867 98.932 1.00 28.03 75 LYS C CA 1
ATOM 5459 C C . LYS C 1 75 ? 21.094 22.236 100.169 1.00 28.80 75 LYS C C 1
ATOM 5460 O O . LYS C 1 75 ? 21.755 23.272 100.196 1.00 30.03 75 LYS C O 1
ATOM 5466 N N . GLU C 1 76 ? 21.048 21.384 101.191 1.00 27.18 76 GLU C N 1
ATOM 5467 C CA . GLU C 1 76 ? 21.808 21.640 102.411 1.00 29.31 76 GLU C CA 1
ATOM 5468 C C . GLU C 1 76 ? 23.286 21.763 102.065 1.00 29.29 76 GLU C C 1
ATOM 5469 O O . GLU C 1 76 ? 23.993 22.626 102.599 1.00 28.79 76 GLU C O 1
ATOM 5475 N N . VAL C 1 77 ? 23.752 20.899 101.165 1.00 22.93 77 VAL C N 1
ATOM 5476 C CA . VAL C 1 77 ? 25.152 20.929 100.765 1.00 21.61 77 VAL C CA 1
ATOM 5477 C C . VAL C 1 77 ? 25.492 22.212 100.018 1.00 21.45 77 VAL C C 1
ATOM 5478 O O . VAL C 1 77 ? 26.456 22.895 100.352 1.00 20.61 77 VAL C O 1
ATOM 5482 N N . PHE C 1 78 ? 24.691 22.539 99.012 1.00 20.68 78 PHE C N 1
ATOM 5483 C CA . PHE C 1 78 ? 24.927 23.729 98.207 1.00 22.84 78 PHE C CA 1
ATOM 5484 C C . PHE C 1 78 ? 24.732 25.052 98.941 1.00 24.88 78 PHE C C 1
ATOM 5485 O O . PHE C 1 78 ? 25.187 26.092 98.469 1.00 24.03 78 PHE C O 1
ATOM 5493 N N . GLU C 1 79 ? 24.063 25.018 100.090 1.00 30.25 79 GLU C N 1
ATOM 5494 C CA . GLU C 1 79 ? 23.838 26.233 100.866 1.00 34.70 79 GLU C CA 1
ATOM 5495 C C . GLU C 1 79 ? 25.066 26.618 101.683 1.00 38.15 79 GLU C C 1
ATOM 5496 O O . GLU C 1 79 ? 25.180 27.754 102.139 1.00 39.70 79 GLU C O 1
ATOM 5502 N N . LYS C 1 80 ? 25.985 25.673 101.869 1.00 37.91 80 LYS C N 1
ATOM 5503 C CA . LYS C 1 80 ? 27.211 25.951 102.613 1.00 41.54 80 LYS C CA 1
ATOM 5504 C C . LYS C 1 80 ? 28.143 26.729 101.688 1.00 42.80 80 LYS C C 1
ATOM 5505 O O . LYS C 1 80 ? 27.984 26.687 100.466 1.00 41.67 80 LYS C O 1
ATOM 5511 N N . LYS C 1 81 ? 29.113 27.429 102.266 1.00 50.39 81 LYS C N 1
ATOM 5512 C CA . LYS C 1 81 ? 30.050 28.226 101.481 1.00 51.96 81 LYS C CA 1
ATOM 5513 C C . LYS C 1 81 ? 31.160 27.369 100.889 1.00 48.40 81 LYS C C 1
ATOM 5514 O O . LYS C 1 81 ? 31.721 27.694 99.847 1.00 49.46 81 LYS C O 1
ATOM 5520 N N . GLU C 1 82 ? 31.465 26.270 101.565 1.00 37.36 82 GLU C N 1
ATOM 5521 C CA . GLU C 1 82 ? 32.522 25.356 101.151 1.00 32.43 82 GLU C CA 1
ATOM 5522 C C . GLU C 1 82 ? 32.288 24.712 99.780 1.00 28.26 82 GLU C C 1
ATOM 5523 O O . GLU C 1 82 ? 31.171 24.310 99.460 1.00 27.12 82 GLU C O 1
ATOM 5529 N N . PHE C 1 83 ? 33.352 24.607 98.984 1.00 28.17 83 PHE C N 1
ATOM 5530 C CA . PHE C 1 83 ? 33.269 24.034 97.642 1.00 24.25 83 PHE C CA 1
ATOM 5531 C C . PHE C 1 83 ? 32.905 22.553 97.665 1.00 23.35 83 PHE C C 1
ATOM 5532 O O . PHE C 1 83 ? 33.528 21.759 98.365 1.00 22.03 83 PHE C O 1
ATOM 5540 N N . PRO C 1 84 ? 31.899 22.155 96.875 1.00 25.01 84 PRO C N 1
ATOM 5541 C CA . PRO C 1 84 ? 31.513 20.743 96.873 1.00 24.45 84 PRO C CA 1
ATOM 5542 C C . PRO C 1 84 ? 32.028 19.889 95.716 1.00 24.08 84 PRO C C 1
ATOM 5543 O O . PRO C 1 84 ? 31.898 20.260 94.549 1.00 24.66 84 PRO C O 1
ATOM 5547 N N . LEU C 1 85 ? 32.624 18.747 96.052 1.00 23.92 85 LEU C N 1
ATOM 5548 C CA . LEU C 1 85 ? 33.093 17.800 95.048 1.00 23.48 85 LEU C CA 1
ATOM 5549 C C . LEU C 1 85 ? 32.072 16.669 95.179 1.00 23.18 85 LEU C C 1
ATOM 5550 O O . LEU C 1 85 ? 31.966 16.032 96.230 1.00 21.23 85 LEU C O 1
ATOM 5555 N N . ILE C 1 86 ? 31.321 16.427 94.110 1.00 19.99 86 ILE C N 1
ATOM 5556 C CA . ILE C 1 86 ? 30.264 15.419 94.139 1.00 20.83 86 ILE C CA 1
ATOM 5557 C C . ILE C 1 86 ? 30.488 14.149 93.320 1.00 20.32 86 ILE C C 1
ATOM 5558 O O . ILE C 1 86 ? 30.576 14.194 92.096 1.00 21.59 86 ILE C O 1
ATOM 5563 N N . LEU C 1 87 ? 30.558 13.013 94.004 1.00 17.86 87 LEU C N 1
ATOM 5564 C CA . LEU C 1 87 ? 30.717 11.729 93.335 1.00 17.58 87 LEU C CA 1
ATOM 5565 C C . LEU C 1 87 ? 29.288 11.179 93.250 1.00 16.68 87 LEU C C 1
ATOM 5566 O O . LEU C 1 87 ? 28.818 10.484 94.147 1.00 17.21 87 LEU C O 1
ATOM 5571 N N . SER C 1 88 ? 28.615 11.413 92.238 1.00 20.81 88 SER C N 1
ATOM 5572 C CA . SER C 1 88 ? 27.240 11.111 91.893 1.00 20.82 88 SER C CA 1
ATOM 5573 C C . SER C 1 88 ? 26.844 9.622 91.605 1.00 20.67 88 SER C C 1
ATOM 5574 O O . SER C 1 88 ? 25.853 9.373 91.652 1.00 18.88 88 SER C O 1
ATOM 5577 N N . SER C 1 89 ? 27.827 8.790 91.367 1.00 17.15 89 SER C N 1
ATOM 5578 C CA . SER C 1 89 ? 27.861 7.472 91.039 1.00 17.82 89 SER C CA 1
ATOM 5579 C C . SER C 1 89 ? 27.458 7.160 89.607 1.00 19.65 89 SER C C 1
ATOM 5580 O O . SER C 1 89 ? 28.169 6.755 88.965 1.00 17.78 89 SER C O 1
ATOM 5583 N N . GLU C 1 90 ? 26.250 7.484 89.227 1.00 19.75 90 GLU C N 1
ATOM 5584 C CA . GLU C 1 90 ? 25.713 7.420 87.916 1.00 23.42 90 GLU C CA 1
ATOM 5585 C C . GLU C 1 90 ? 25.152 8.740 87.418 1.00 23.70 90 GLU C C 1
ATOM 5586 O O . GLU C 1 90 ? 24.647 9.431 88.133 1.00 23.25 90 GLU C O 1
ATOM 5592 N N . HIS C 1 91 ? 25.434 9.079 86.199 1.00 22.40 91 HIS C N 1
ATOM 5593 C CA . HIS C 1 91 ? 25.008 10.352 85.655 1.00 22.61 91 HIS C CA 1
ATOM 5594 C C . HIS C 1 91 ? 23.540 10.708 85.797 1.00 20.89 91 HIS C C 1
ATOM 5595 O O . HIS C 1 91 ? 23.201 11.886 85.880 1.00 22.18 91 HIS C O 1
ATOM 5602 N N . ALA C 1 92 ? 22.662 9.716 85.844 1.00 19.83 92 ALA C N 1
ATOM 5603 C CA . ALA C 1 92 ? 21.239 10.016 85.984 1.00 22.71 92 ALA C CA 1
ATOM 5604 C C . ALA C 1 92 ? 20.953 10.834 87.246 1.00 22.84 92 ALA C C 1
ATOM 5605 O O . ALA C 1 92 ? 19.988 11.596 87.278 1.00 23.45 92 ALA C O 1
ATOM 5607 N N . ASN C 1 93 ? 21.796 10.686 88.271 1.00 20.18 93 ASN C N 1
ATOM 5608 C CA . ASN C 1 93 ? 21.609 11.413 89.530 1.00 19.63 93 ASN C CA 1
ATOM 5609 C C . ASN C 1 93 ? 21.878 12.901 89.383 1.00 19.65 93 ASN C C 1
ATOM 5610 O O . ASN C 1 93 ? 21.574 13.688 90.279 1.00 19.09 93 ASN C O 1
ATOM 5615 N N . MET C 1 94 ? 22.465 13.288 88.257 1.00 20.60 94 MET C N 1
ATOM 5616 C CA . MET C 1 94 ? 22.763 14.691 88.004 1.00 20.52 94 MET C CA 1
ATOM 5617 C C . MET C 1 94 ? 21.478 15.529 88.048 1.00 20.63 94 MET C C 1
ATOM 5618 O O . MET C 1 94 ? 21.497 16.682 88.479 1.00 18.94 94 MET C O 1
ATOM 5623 N N . PHE C 1 95 ? 20.357 14.945 87.628 1.00 24.18 95 PHE C N 1
ATOM 5624 C CA . PHE C 1 95 ? 19.096 15.680 87.640 1.00 24.09 95 PHE C CA 1
ATOM 5625 C C . PHE C 1 95 ? 18.739 16.205 89.028 1.00 23.93 95 PHE C C 1
ATOM 5626 O O . PHE C 1 95 ? 18.640 17.417 89.235 1.00 24.61 95 PHE C O 1
ATOM 5634 N N . GLY C 1 96 ? 18.534 15.290 89.972 1.00 22.16 96 GLY C N 1
ATOM 5635 C CA . GLY C 1 96 ? 18.183 15.686 91.326 1.00 21.66 96 GLY C CA 1
ATOM 5636 C C . GLY C 1 96 ? 19.210 16.615 91.949 1.00 21.90 96 GLY C C 1
ATOM 5637 O O . GLY C 1 96 ? 18.857 17.556 92.651 1.00 21.71 96 GLY C O 1
ATOM 5638 N N . ILE C 1 97 ? 20.487 16.347 91.691 1.00 22.59 97 ILE C N 1
ATOM 5639 C CA . ILE C 1 97 ? 21.567 17.167 92.224 1.00 22.82 97 ILE C CA 1
ATOM 5640 C C . ILE C 1 97 ? 21.519 18.586 91.662 1.00 22.99 97 ILE C C 1
ATOM 5641 O O . ILE C 1 97 ? 21.625 19.560 92.412 1.00 22.24 97 ILE C O 1
ATOM 5646 N N . PHE C 1 98 ? 21.357 18.698 90.344 1.00 16.59 98 PHE C N 1
ATOM 5647 C CA . PHE C 1 98 ? 21.320 20.003 89.691 1.00 17.29 98 PHE C CA 1
ATOM 5648 C C . PHE C 1 98 ? 20.064 20.808 90.054 1.00 17.40 98 PHE C C 1
ATOM 5649 O O . PHE C 1 98 ? 20.120 22.031 90.198 1.00 15.09 98 PHE C O 1
ATOM 5657 N N . GLN C 1 99 ? 18.931 20.128 90.202 1.00 20.82 99 GLN C N 1
ATOM 5658 C CA . GLN C 1 99 ? 17.706 20.827 90.577 1.00 20.78 99 GLN C CA 1
ATOM 5659 C C . GLN C 1 99 ? 17.922 21.487 91.943 1.00 21.34 99 GLN C C 1
ATOM 5660 O O . GLN C 1 99 ? 17.451 22.597 92.185 1.00 20.09 99 GLN C O 1
ATOM 5666 N N . ALA C 1 100 ? 18.638 20.804 92.833 1.00 18.83 100 ALA C N 1
ATOM 5667 C CA . ALA C 1 100 ? 18.916 21.362 94.153 1.00 21.44 100 ALA C CA 1
ATOM 5668 C C . ALA C 1 100 ? 19.826 22.570 93.988 1.00 22.09 100 ALA C C 1
ATOM 5669 O O . ALA C 1 100 ? 19.695 23.575 94.693 1.00 22.62 100 ALA C O 1
ATOM 5671 N N . PHE C 1 101 ? 20.755 22.457 93.047 1.00 25.04 101 PHE C N 1
ATOM 5672 C CA . PHE C 1 101 ? 21.705 23.522 92.760 1.00 25.27 101 PHE C CA 1
ATOM 5673 C C . PHE C 1 101 ? 20.947 24.752 92.248 1.00 26.10 101 PHE C C 1
ATOM 5674 O O . PHE C 1 101 ? 21.199 25.869 92.689 1.00 25.70 101 PHE C O 1
ATOM 5682 N N . ARG C 1 102 ? 20.022 24.533 91.317 1.00 25.11 102 ARG C N 1
ATOM 5683 C CA . ARG C 1 102 ? 19.215 25.615 90.756 1.00 28.44 102 ARG C CA 1
ATOM 5684 C C . ARG C 1 102 ? 18.331 26.226 91.844 1.00 29.61 102 ARG C C 1
ATOM 5685 O O . ARG C 1 102 ? 18.138 27.438 91.894 1.00 29.83 102 ARG C O 1
ATOM 5693 N N . SER C 1 103 ? 17.797 25.373 92.710 1.00 23.98 103 SER C N 1
ATOM 5694 C CA . SER C 1 103 ? 16.929 25.822 93.787 1.00 26.67 103 SER C CA 1
ATOM 5695 C C . SER C 1 103 ? 17.646 26.763 94.754 1.00 28.66 103 SER C C 1
ATOM 5696 O O . SER C 1 103 ? 17.081 27.772 95.175 1.00 29.48 103 SER C O 1
ATOM 5699 N N . VAL C 1 104 ? 18.890 26.438 95.101 1.00 32.63 104 VAL C N 1
ATOM 5700 C CA . VAL C 1 104 ? 19.666 27.275 96.014 1.00 32.74 104 VAL C CA 1
ATOM 5701 C C . VAL C 1 104 ? 20.057 28.601 95.362 1.00 35.58 104 VAL C C 1
ATOM 5702 O O . VAL C 1 104 ? 20.082 29.638 96.022 1.00 35.71 104 VAL C O 1
ATOM 5706 N N . HIS C 1 105 ? 20.367 28.560 94.069 1.00 35.46 105 HIS C N 1
ATOM 5707 C CA . HIS C 1 105 ? 20.747 29.754 93.315 1.00 36.69 105 HIS C CA 1
ATOM 5708 C C . HIS C 1 105 ? 19.591 30.128 92.388 1.00 39.06 105 HIS C C 1
ATOM 5709 O O . HIS C 1 105 ? 19.781 30.292 91.182 1.00 38.94 105 HIS C O 1
ATOM 5716 N N . LYS C 1 106 ? 18.398 30.268 92.956 1.00 39.73 106 LYS C N 1
ATOM 5717 C CA . LYS C 1 106 ? 17.199 30.575 92.178 1.00 43.98 106 LYS C CA 1
ATOM 5718 C C . LYS C 1 106 ? 17.200 31.837 91.317 1.00 44.00 106 LYS C C 1
ATOM 5719 O O . LYS C 1 106 ? 16.549 31.872 90.273 1.00 44.68 106 LYS C O 1
ATOM 5725 N N . ASP C 1 107 ? 17.929 32.866 91.731 1.00 50.49 107 ASP C N 1
ATOM 5726 C CA . ASP C 1 107 ? 17.960 34.106 90.960 1.00 51.88 107 ASP C CA 1
ATOM 5727 C C . ASP C 1 107 ? 19.259 34.291 90.178 1.00 50.36 107 ASP C C 1
ATOM 5728 O O . ASP C 1 10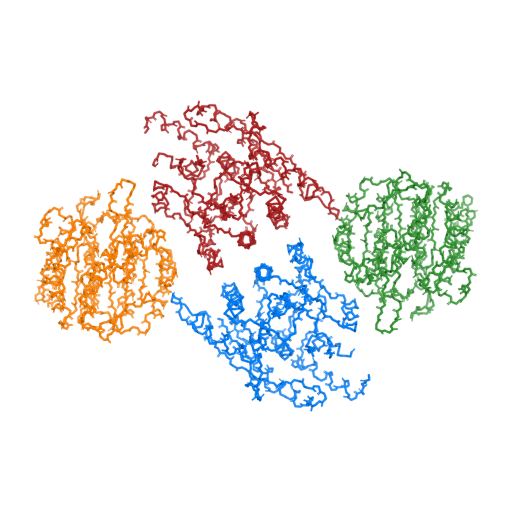7 ? 19.632 35.413 89.840 1.00 51.67 107 ASP C O 1
ATOM 5733 N N . LYS C 1 108 ? 19.942 33.192 89.881 1.00 36.10 108 LYS C N 1
ATOM 5734 C CA . LYS C 1 108 ? 21.198 33.266 89.150 1.00 33.37 108 LYS C CA 1
ATOM 5735 C C . LYS C 1 108 ? 21.123 32.561 87.805 1.00 29.92 108 LYS C C 1
ATOM 5736 O O . LYS C 1 108 ? 20.426 31.560 87.662 1.00 30.33 108 LYS C O 1
ATOM 5742 N N . LYS C 1 109 ? 21.830 33.096 86.816 1.00 31.03 109 LYS C N 1
ATOM 5743 C CA . LYS C 1 109 ? 21.877 32.469 85.503 1.00 28.78 109 LYS C CA 1
ATOM 5744 C C . LYS C 1 109 ? 22.983 31.414 85.620 1.00 25.16 109 LYS C C 1
ATOM 5745 O O . LYS C 1 109 ? 24.115 31.729 85.976 1.00 22.61 109 LYS C O 1
ATOM 5751 N N . ILE C 1 110 ? 22.650 30.163 85.329 1.00 25.47 110 ILE C N 1
ATOM 5752 C CA . ILE C 1 110 ? 23.616 29.081 85.464 1.00 23.72 110 ILE C CA 1
ATOM 5753 C C . ILE C 1 110 ? 24.149 28.486 84.169 1.00 21.46 110 ILE C C 1
ATOM 5754 O O . ILE C 1 110 ? 23.389 28.191 83.249 1.00 20.97 110 ILE C O 1
ATOM 5759 N N . GLY C 1 111 ? 25.466 28.310 84.119 1.00 18.36 111 GLY C N 1
ATOM 5760 C CA . GLY C 1 111 ? 26.099 27.706 82.964 1.00 18.63 111 GLY C CA 1
ATOM 5761 C C . GLY C 1 111 ? 26.482 26.277 83.324 1.00 18.23 111 GLY C C 1
ATOM 5762 O O . GLY C 1 111 ? 26.726 25.968 84.495 1.00 18.50 111 GLY C O 1
ATOM 5763 N N . ILE C 1 112 ? 26.543 25.399 82.332 1.00 20.15 112 ILE C N 1
ATOM 5764 C CA . ILE C 1 112 ? 26.882 24.005 82.591 1.00 18.75 112 ILE C CA 1
ATOM 5765 C C . ILE C 1 112 ? 28.010 23.528 81.692 1.00 19.05 112 ILE C C 1
ATOM 5766 O O . ILE C 1 112 ? 27.942 23.672 80.471 1.00 19.74 112 ILE C O 1
ATOM 5771 N N . LEU C 1 113 ? 29.047 22.968 82.302 1.00 19.23 113 LEU C N 1
ATOM 5772 C CA . LEU C 1 113 ? 30.176 22.405 81.560 1.00 19.82 113 LEU C CA 1
ATOM 5773 C C . LEU C 1 113 ? 29.913 20.909 81.689 1.00 19.19 113 LEU C C 1
ATOM 5774 O O . LEU C 1 113 ? 29.953 20.360 82.789 1.00 17.68 113 LEU C O 1
ATOM 5779 N N . TYR C 1 114 ? 29.620 20.262 80.565 1.00 18.85 114 TYR C N 1
ATOM 5780 C CA . TYR C 1 114 ? 29.277 18.844 80.559 1.00 17.43 114 TYR C CA 1
ATOM 5781 C C . TYR C 1 114 ? 30.268 18.019 79.746 1.00 16.63 114 TYR C C 1
ATOM 5782 O O . TYR C 1 114 ? 30.215 18.016 78.513 1.00 16.87 114 TYR C O 1
ATOM 5791 N N . LEU C 1 115 ? 31.165 17.321 80.440 1.00 17.66 115 LEU C N 1
ATOM 5792 C CA . LEU C 1 115 ? 32.175 16.485 79.788 1.00 18.96 115 LEU C CA 1
ATOM 5793 C C . LEU C 1 115 ? 31.625 15.069 79.750 1.00 19.44 115 LEU C C 1
ATOM 5794 O O . LEU C 1 115 ? 31.467 14.425 80.785 1.00 20.64 115 LEU C O 1
ATOM 5799 N N . ASP C 1 116 ? 31.359 14.573 78.546 1.00 16.48 116 ASP C N 1
ATOM 5800 C CA . ASP C 1 116 ? 30.724 13.274 78.418 1.00 15.10 116 ASP C CA 1
ATOM 5801 C C . ASP C 1 116 ? 30.796 12.770 76.985 1.00 15.82 116 ASP C C 1
ATOM 5802 O O . ASP C 1 116 ? 30.884 13.560 76.046 1.00 14.43 116 ASP C O 1
ATOM 5807 N N . ALA C 1 117 ? 30.766 11.451 76.813 1.00 14.63 117 ALA C N 1
ATOM 5808 C CA . ALA C 1 117 ? 30.762 10.892 75.467 1.00 17.46 117 ALA C CA 1
ATOM 5809 C C . ALA C 1 117 ? 29.318 10.961 74.948 1.00 15.09 117 ALA C C 1
ATOM 5810 O O . ALA C 1 117 ? 29.079 10.840 73.755 1.00 17.94 117 ALA C O 1
ATOM 5812 N N . HIS C 1 118 ? 28.371 11.177 75.858 1.00 13.27 118 HIS C N 1
ATOM 5813 C CA . HIS C 1 118 ? 26.948 11.242 75.518 1.00 15.44 118 HIS C CA 1
ATOM 5814 C C . HIS C 1 118 ? 26.296 12.596 75.824 1.00 16.56 118 HIS C C 1
ATOM 5815 O O . HIS C 1 118 ? 26.770 13.359 76.671 1.00 13.89 118 HIS C O 1
ATOM 5822 N N . ALA C 1 119 ? 25.188 12.876 75.143 1.00 18.47 119 ALA C N 1
ATOM 5823 C CA . ALA C 1 119 ? 24.465 14.124 75.357 1.00 19.08 119 ALA C CA 1
ATOM 5824 C C . ALA C 1 119 ? 23.499 14.000 76.543 1.00 19.02 119 ALA C C 1
ATOM 5825 O O . ALA C 1 119 ? 23.143 14.997 77.166 1.00 20.33 119 ALA C O 1
ATOM 5827 N N . ASP C 1 120 ? 23.078 12.774 76.841 1.00 16.56 120 ASP C N 1
ATOM 5828 C CA . ASP C 1 120 ? 22.166 12.510 77.952 1.00 18.91 120 ASP C CA 1
ATOM 5829 C C . ASP C 1 120 ? 20.875 13.325 77.900 1.00 18.92 120 ASP C C 1
ATOM 5830 O O . ASP C 1 120 ? 20.352 13.736 78.933 1.00 17.52 120 ASP C O 1
ATOM 5835 N N . ILE C 1 121 ? 20.361 13.551 76.698 1.00 20.24 121 ILE C N 1
ATOM 5836 C CA . ILE C 1 121 ? 19.128 14.314 76.537 1.00 21.85 121 ILE C CA 1
ATOM 5837 C C . ILE C 1 121 ? 17.907 13.394 76.503 1.00 22.83 121 ILE C C 1
ATOM 5838 O O . ILE C 1 121 ? 16.874 13.705 77.088 1.00 23.59 121 ILE C O 1
ATOM 5843 N N . HIS C 1 122 ? 18.042 12.263 75.820 1.00 23.76 122 HIS C N 1
ATOM 5844 C CA . HIS C 1 122 ? 16.964 11.289 75.699 1.00 25.90 122 HIS C CA 1
ATOM 5845 C C . HIS C 1 122 ? 17.467 9.893 76.017 1.00 26.49 122 HIS C C 1
ATOM 5846 O O . HIS C 1 122 ? 18.556 9.506 75.587 1.00 25.58 122 HIS C O 1
ATOM 5853 N N . THR C 1 123 ? 16.670 9.145 76.771 1.00 22.33 123 THR C N 1
ATOM 5854 C CA . THR C 1 123 ? 17.030 7.788 77.147 1.00 26.88 123 THR C CA 1
ATOM 5855 C C . THR C 1 123 ? 17.200 6.948 75.894 1.00 28.63 123 THR C C 1
ATOM 5856 O O . THR C 1 123 ? 16.329 6.932 75.027 1.00 29.00 123 THR C O 1
ATOM 5860 N N . ALA C 1 124 ? 18.326 6.249 75.807 1.00 27.18 124 ALA C N 1
ATOM 5861 C CA . ALA C 1 124 ? 18.615 5.409 74.655 1.00 30.35 124 ALA C CA 1
ATOM 5862 C C . ALA C 1 124 ? 18.799 3.935 75.009 1.00 32.74 124 ALA C C 1
ATOM 5863 O O . ALA C 1 124 ? 19.289 3.592 76.089 1.00 31.93 124 ALA C O 1
ATOM 5865 N N . TYR C 1 125 ? 18.415 3.082 74.059 1.00 41.94 125 TYR C N 1
ATOM 5866 C CA . TYR C 1 125 ? 18.500 1.625 74.170 1.00 44.17 125 TYR C CA 1
ATOM 5867 C C . TYR C 1 125 ? 19.001 1.092 72.825 1.00 45.56 125 TYR C C 1
ATOM 5868 O O . TYR C 1 125 ? 18.922 1.786 71.811 1.00 45.88 125 TYR C O 1
ATOM 5877 N N . ASP C 1 126 ? 19.505 -0.137 72.808 1.00 39.94 126 ASP C N 1
ATOM 5878 C CA . ASP C 1 126 ? 19.975 -0.736 71.563 1.00 41.70 126 ASP C CA 1
ATOM 5879 C C . ASP C 1 126 ? 19.002 -1.848 71.177 1.00 43.43 126 ASP C C 1
ATOM 5880 O O . ASP C 1 126 ? 17.875 -1.887 71.682 1.00 42.85 126 ASP C O 1
ATOM 5885 N N . SER C 1 127 ? 19.426 -2.745 70.290 1.00 45.13 127 SER C N 1
ATOM 5886 C CA . SER C 1 127 ? 18.569 -3.848 69.857 1.00 48.80 127 SER C CA 1
ATOM 5887 C C . SER C 1 127 ? 18.307 -4.873 70.956 1.00 51.13 127 SER C C 1
ATOM 5888 O O . SER C 1 127 ? 17.270 -5.533 70.960 1.00 50.23 127 SER C O 1
ATOM 5891 N N . ASP C 1 128 ? 19.245 -5.010 71.885 1.00 98.28 128 ASP C N 1
ATOM 5892 C CA . ASP C 1 128 ? 19.083 -5.960 72.978 1.00 102.07 128 ASP C CA 1
ATOM 5893 C C . ASP C 1 128 ? 18.283 -5.303 74.094 1.00 103.06 128 ASP C C 1
ATOM 5894 O O . ASP C 1 128 ? 18.406 -5.683 75.259 1.00 104.43 128 ASP C O 1
ATOM 5899 N N . SER C 1 129 ? 17.465 -4.318 73.727 1.00 88.08 129 SER C N 1
ATOM 5900 C CA . SER C 1 129 ? 16.656 -3.580 74.694 1.00 86.64 129 SER C CA 1
ATOM 5901 C C . SER C 1 129 ? 17.511 -3.267 75.914 1.00 85.48 129 SER C C 1
ATOM 5902 O O . SER C 1 129 ? 17.036 -3.273 77.050 1.00 86.44 129 SER C O 1
ATOM 5905 N N . LYS C 1 130 ? 18.784 -2.994 75.650 1.00 61.53 130 LYS C N 1
ATOM 5906 C CA . LYS C 1 130 ? 19.752 -2.681 76.685 1.00 58.85 130 LYS C CA 1
ATOM 5907 C C . LYS C 1 130 ? 19.847 -1.166 76.858 1.00 57.66 130 LYS C C 1
ATOM 5908 O O . LYS C 1 130 ? 20.231 -0.440 75.935 1.00 57.09 130 LYS C O 1
ATOM 5914 N N . HIS C 1 131 ? 19.482 -0.703 78.050 1.00 60.14 131 HIS C N 1
ATOM 5915 C CA . HIS C 1 131 ? 19.508 0.715 78.390 1.00 58.24 131 HIS C CA 1
ATOM 5916 C C . HIS C 1 131 ? 20.936 1.262 78.309 1.00 56.40 131 HIS C C 1
ATOM 5917 O O . HIS C 1 131 ? 21.814 0.854 79.069 1.00 56.08 131 HIS C O 1
ATOM 5924 N N . ILE C 1 132 ? 21.156 2.185 77.376 1.00 67.13 132 ILE C N 1
ATOM 5925 C CA . ILE C 1 132 ? 22.471 2.785 77.179 1.00 64.26 132 ILE C CA 1
ATOM 5926 C C . ILE C 1 132 ? 22.721 3.923 78.167 1.00 63.12 132 ILE C C 1
ATOM 5927 O O . ILE C 1 132 ? 23.559 3.795 79.060 1.00 66.52 132 ILE C O 1
ATOM 5932 N N . HIS C 1 133 ? 22.008 5.035 78.002 1.00 42.82 133 HIS C N 1
ATOM 5933 C CA . HIS C 1 133 ? 22.144 6.176 78.911 1.00 36.42 133 HIS C CA 1
ATOM 5934 C C . HIS C 1 133 ? 20.786 6.796 79.225 1.00 34.46 133 HIS C C 1
ATOM 5935 O O . HIS C 1 133 ? 19.837 6.674 78.446 1.00 33.36 133 HIS C O 1
ATOM 5942 N N . GLY C 1 134 ? 20.695 7.439 80.384 1.00 30.22 134 GLY C N 1
ATOM 5943 C CA . GLY C 1 134 ? 19.457 8.076 80.787 1.00 27.28 134 GLY C CA 1
ATOM 5944 C C . GLY C 1 134 ? 19.316 9.432 80.129 1.00 25.75 134 GLY C C 1
ATOM 5945 O O . GLY C 1 134 ? 19.889 9.670 79.066 1.00 23.32 134 GLY C O 1
ATOM 5946 N N . MET C 1 135 ? 18.579 10.334 80.768 1.00 26.53 135 MET C N 1
ATOM 5947 C CA . MET C 1 135 ? 18.362 11.657 80.199 1.00 28.20 135 MET C CA 1
ATOM 5948 C C . MET C 1 135 ? 18.302 12.790 81.226 1.00 25.78 135 MET C C 1
ATOM 5949 O O . MET C 1 135 ? 17.358 13.586 81.221 1.00 27.17 135 MET C O 1
ATOM 5954 N N . PRO C 1 136 ? 19.308 12.885 82.114 1.00 23.41 136 PRO C N 1
ATOM 5955 C CA . PRO C 1 136 ? 19.304 13.957 83.119 1.00 21.77 136 PRO C CA 1
ATOM 5956 C C . PRO C 1 136 ? 19.168 15.363 82.522 1.00 21.67 136 PRO C C 1
ATOM 5957 O O . PRO C 1 136 ? 18.416 16.193 83.037 1.00 21.89 136 PRO C O 1
ATOM 5961 N N . LEU C 1 137 ? 19.882 15.625 81.431 1.00 22.10 137 LEU C N 1
ATOM 5962 C CA . LEU C 1 137 ? 19.833 16.938 80.790 1.00 23.31 137 LEU C CA 1
ATOM 5963 C C . LEU C 1 137 ? 18.514 17.185 80.068 1.00 23.45 137 LEU C C 1
ATOM 5964 O O . LEU C 1 137 ? 18.048 18.321 79.981 1.00 23.72 137 LEU C O 1
ATOM 5969 N N . GLY C 1 138 ? 17.917 16.122 79.544 1.00 22.40 138 GLY C N 1
ATOM 5970 C CA . GLY C 1 138 ? 16.646 16.278 78.867 1.00 25.51 138 GLY C CA 1
ATOM 5971 C C . GLY C 1 138 ? 15.611 16.780 79.862 1.00 26.67 138 GLY C C 1
ATOM 5972 O O . GLY C 1 138 ? 14.754 17.597 79.522 1.00 25.53 138 GLY C O 1
ATOM 5973 N N . MET C 1 139 ? 15.699 16.283 81.095 1.00 26.52 139 MET C N 1
ATOM 5974 C CA . MET C 1 139 ? 14.785 16.666 82.169 1.00 27.80 139 MET C CA 1
ATOM 5975 C C . MET C 1 139 ? 15.128 18.069 82.655 1.00 28.11 139 MET C C 1
ATOM 5976 O O . MET C 1 139 ? 14.244 18.884 82.915 1.00 27.36 139 MET C O 1
ATOM 5981 N N . VAL C 1 140 ? 16.420 18.350 82.781 1.00 29.81 140 VAL C N 1
ATOM 5982 C CA . VAL C 1 140 ? 16.858 19.673 83.207 1.00 30.89 140 VAL C CA 1
ATOM 5983 C C . VAL C 1 140 ? 16.382 20.710 82.191 1.00 31.87 140 VAL C C 1
ATOM 5984 O O . VAL C 1 140 ? 15.920 21.792 82.561 1.00 30.34 140 VAL C O 1
ATOM 5988 N N . LEU C 1 141 ? 16.506 20.369 80.911 1.00 30.17 141 LEU C N 1
ATOM 5989 C CA . LEU C 1 141 ? 16.102 21.259 79.829 1.00 33.16 141 LEU C CA 1
ATOM 5990 C C . LEU C 1 141 ? 14.607 21.192 79.567 1.00 35.57 141 LEU C C 1
ATOM 5991 O O . LEU C 1 141 ? 14.060 22.002 78.819 1.00 37.22 141 LEU C O 1
ATOM 5996 N N . ASN C 1 142 ? 13.950 20.215 80.176 1.00 39.50 142 ASN C N 1
ATOM 5997 C CA . ASN C 1 142 ? 12.520 20.046 79.998 1.00 42.99 142 ASN C CA 1
ATOM 5998 C C . ASN C 1 142 ? 12.199 19.836 78.515 1.00 44.26 142 ASN C C 1
ATOM 5999 O O . ASN C 1 142 ? 11.306 20.479 77.965 1.00 44.62 142 ASN C O 1
ATOM 6004 N N . ARG C 1 143 ? 12.952 18.942 77.876 1.00 37.87 143 ARG C N 1
ATOM 6005 C CA . ARG C 1 143 ? 12.758 18.604 76.468 1.00 38.57 143 ARG C CA 1
ATOM 6006 C C . ARG C 1 143 ? 12.632 17.085 76.342 1.00 39.50 143 ARG C C 1
ATOM 6007 O O . ARG C 1 143 ? 13.246 16.465 75.474 1.00 37.99 143 ARG C O 1
ATOM 6015 N N . VAL C 1 144 ? 11.825 16.498 77.220 1.00 39.87 144 VAL C N 1
ATOM 6016 C CA . VAL C 1 144 ? 11.603 15.054 77.248 1.00 43.25 144 VAL C CA 1
ATOM 6017 C C . VAL C 1 144 ? 10.715 14.504 76.128 1.00 45.75 144 VAL C C 1
ATOM 6018 O O . VAL C 1 144 ? 11.100 13.564 75.432 1.00 44.56 144 VAL C O 1
ATOM 6022 N N . ARG C 1 145 ? 9.528 15.080 75.961 1.00 64.61 145 ARG C N 1
ATOM 6023 C CA . ARG C 1 145 ? 8.583 14.622 74.941 1.00 69.60 145 ARG C CA 1
ATOM 6024 C C . ARG C 1 145 ? 9.138 14.695 73.526 1.00 69.14 145 ARG C C 1
ATOM 6025 O O . ARG C 1 145 ? 8.494 14.250 72.575 1.00 69.00 145 ARG C O 1
ATOM 6033 N N . SER C 1 146 ? 10.336 15.255 73.396 1.00 71.28 146 SER C N 1
ATOM 6034 C CA . SER C 1 146 ? 10.983 15.415 72.101 1.00 69.87 146 SER C CA 1
ATOM 6035 C C . SER C 1 146 ? 11.442 14.097 71.480 1.00 68.86 146 SER C C 1
ATOM 6036 O O . SER C 1 146 ? 11.366 13.921 70.264 1.00 69.17 146 SER C O 1
ATOM 6039 N N . GLY C 1 147 ? 11.911 13.172 72.311 1.00 50.77 147 GLY C N 1
ATOM 6040 C CA . GLY C 1 147 ? 12.387 11.901 71.791 1.00 49.29 147 GLY C CA 1
ATOM 6041 C C . GLY C 1 147 ? 11.469 10.728 72.059 1.00 47.83 147 GLY C C 1
ATOM 6042 O O . GLY C 1 147 ? 11.870 9.572 71.930 1.00 46.70 147 GLY C O 1
ATOM 6043 N N . PHE C 1 148 ? 10.230 11.037 72.418 1.00 79.37 148 PHE C N 1
ATOM 6044 C CA . PHE C 1 148 ? 9.212 10.040 72.741 1.00 79.37 148 PHE C CA 1
ATOM 6045 C C . PHE C 1 148 ? 8.061 10.131 71.744 1.00 79.37 148 PHE C C 1
ATOM 6046 O O . PHE C 1 148 ? 7.847 11.182 71.140 1.00 79.37 148 PHE C O 1
ATOM 6054 N N . ASN C 1 149 ? 7.335 9.031 71.550 1.00 93.15 149 ASN C N 1
ATOM 6055 C CA . ASN C 1 149 ? 6.142 9.090 70.712 1.00 93.15 149 ASN C CA 1
ATOM 6056 C C . ASN C 1 149 ? 5.284 9.720 71.795 1.00 93.15 149 ASN C C 1
ATOM 6057 O O . ASN C 1 149 ? 5.342 9.274 72.943 1.00 93.15 149 ASN C O 1
ATOM 6062 N N . ARG C 1 150 ? 4.496 10.739 71.471 1.00 115.74 150 ARG C N 1
ATOM 6063 C CA . ARG C 1 150 ? 3.750 11.401 72.532 1.00 115.74 150 ARG C CA 1
ATOM 6064 C C . ARG C 1 150 ? 3.046 10.540 73.557 1.00 115.74 150 ARG C C 1
ATOM 6065 O O . ARG C 1 150 ? 2.746 9.363 73.346 1.00 115.74 150 ARG C O 1
ATOM 6073 N N . MET C 1 151 ? 2.778 11.197 74.676 1.00 83.75 151 MET C N 1
ATOM 6074 C CA . MET C 1 151 ? 2.170 10.616 75.854 1.00 83.75 151 MET C CA 1
ATOM 6075 C C . MET C 1 151 ? 0.758 11.145 76.075 1.00 83.75 151 MET C C 1
ATOM 6076 O O . MET C 1 151 ? 0.349 12.125 75.452 1.00 83.75 151 MET C O 1
ATOM 6081 N N . SER C 1 152 ? 0.021 10.494 76.970 1.00 88.54 152 SER C N 1
ATOM 6082 C CA . SER C 1 152 ? -1.332 10.928 77.299 1.00 88.54 152 SER C CA 1
ATOM 6083 C C . SER C 1 152 ? -1.125 12.307 77.901 1.00 88.54 152 SER C C 1
ATOM 6084 O O . SER C 1 152 ? 0.007 12.669 78.216 1.00 88.54 152 SER C O 1
ATOM 6087 N N . GLU C 1 153 ? -2.184 13.091 78.065 1.00 86.19 153 GLU C N 1
ATOM 6088 C CA . GLU C 1 153 ? -1.983 14.396 78.675 1.00 84.91 153 GLU C CA 1
ATOM 6089 C C . GLU C 1 153 ? -1.586 14.102 80.109 1.00 81.87 153 GLU C C 1
ATOM 6090 O O . GLU C 1 153 ? -1.008 14.938 80.800 1.00 81.33 153 GLU C O 1
ATOM 6096 N N . SER C 1 154 ? -1.911 12.890 80.543 1.00 73.50 154 SER C N 1
ATOM 6097 C CA . SER C 1 154 ? -1.610 12.446 81.891 1.00 69.59 154 SER C CA 1
ATOM 6098 C C . SER C 1 154 ? -0.103 12.254 82.041 1.00 66.85 154 SER C C 1
ATOM 6099 O O . SER C 1 154 ? 0.484 12.627 83.058 1.00 66.09 154 SER C O 1
ATOM 6102 N N . GLU C 1 155 ? 0.520 11.677 81.020 1.00 57.38 155 GLU C N 1
ATOM 6103 C CA . GLU C 1 155 ? 1.959 11.445 81.047 1.00 53.82 155 GLU C CA 1
ATOM 6104 C C . GLU C 1 155 ? 2.690 12.767 80.836 1.00 52.26 155 GLU C C 1
ATOM 6105 O O . GLU C 1 155 ? 3.745 13.008 81.424 1.00 49.88 155 GLU C O 1
ATOM 6111 N N . GLU C 1 156 ? 2.112 13.618 79.993 1.00 59.07 156 GLU C N 1
ATOM 6112 C CA . GLU C 1 156 ? 2.673 14.931 79.702 1.00 57.90 156 GLU C CA 1
ATOM 6113 C C . GLU C 1 156 ? 2.684 15.773 80.974 1.00 55.26 156 GLU C C 1
ATOM 6114 O O . GLU C 1 156 ? 3.592 16.572 81.197 1.00 54.55 156 GLU C O 1
ATOM 6120 N N . LYS C 1 157 ? 1.667 15.583 81.807 1.00 45.22 157 LYS C N 1
ATOM 6121 C CA . LYS C 1 157 ? 1.544 16.326 83.054 1.00 43.01 157 LYS C CA 1
ATOM 6122 C C . LYS C 1 157 ? 2.491 15.772 84.115 1.00 38.93 157 LYS C C 1
ATOM 6123 O O . LYS C 1 157 ? 3.040 16.520 84.927 1.00 35.17 157 LYS C O 1
ATOM 6129 N N . ALA C 1 158 ? 2.673 14.457 84.102 1.00 52.45 158 ALA C N 1
ATOM 6130 C CA . ALA C 1 158 ? 3.556 13.794 85.052 1.00 50.02 158 ALA C CA 1
ATOM 6131 C C . ALA C 1 158 ? 4.994 14.265 84.840 1.00 48.15 158 ALA C C 1
ATOM 6132 O O . ALA C 1 158 ? 5.664 14.689 85.781 1.00 47.52 158 ALA C O 1
ATOM 6134 N N . TRP C 1 159 ? 5.462 14.195 83.597 1.00 45.87 159 TRP C N 1
ATOM 6135 C CA . TRP C 1 159 ? 6.819 14.617 83.271 1.00 44.32 159 TRP C CA 1
ATOM 6136 C C . TRP C 1 159 ? 7.069 16.085 83.588 1.00 42.87 159 TRP C C 1
ATOM 6137 O O . TRP C 1 159 ? 8.167 16.460 84.012 1.00 41.19 159 TRP C O 1
ATOM 6148 N N . GLN C 1 160 ? 6.052 16.916 83.392 1.00 36.75 160 GLN C N 1
ATOM 6149 C CA . GLN C 1 160 ? 6.190 18.339 83.671 1.00 35.70 160 GLN C CA 1
ATOM 6150 C C . GLN C 1 160 ? 6.327 18.579 85.177 1.00 33.73 160 GLN C C 1
ATOM 6151 O O . GLN C 1 160 ? 7.034 19.490 85.612 1.00 31.65 160 GLN C O 1
ATOM 6157 N N . LYS C 1 161 ? 5.650 17.758 85.970 1.00 32.81 161 LYS C N 1
ATOM 6158 C CA . LYS C 1 161 ? 5.715 17.883 87.421 1.00 34.75 161 LYS C CA 1
ATOM 6159 C C . LYS C 1 161 ? 7.099 17.451 87.920 1.00 32.22 161 LYS C C 1
ATOM 6160 O O . LYS C 1 161 ? 7.673 18.061 88.823 1.00 31.55 161 LYS C O 1
ATOM 6166 N N . LEU C 1 162 ? 7.625 16.388 87.326 1.00 35.80 162 LEU C N 1
ATOM 6167 C CA . LEU C 1 162 ? 8.932 15.871 87.699 1.00 33.30 162 LEU C CA 1
ATOM 6168 C C . LEU C 1 162 ? 10.049 16.850 87.321 1.00 31.52 162 LEU C C 1
ATOM 6169 O O . LEU C 1 162 ? 10.925 17.150 88.132 1.00 28.81 162 LEU C O 1
ATOM 6174 N N . CYS C 1 163 ? 10.008 17.356 86.093 1.00 29.44 163 CYS C N 1
ATOM 6175 C CA . CYS C 1 163 ? 11.028 18.286 85.622 1.00 30.36 163 CYS C CA 1
ATOM 6176 C C . CYS C 1 163 ? 11.036 19.611 86.373 1.00 31.43 163 CYS C C 1
ATOM 6177 O O . CYS C 1 163 ? 11.981 20.393 86.244 1.00 28.50 163 CYS C O 1
ATOM 6180 N N . SER C 1 164 ? 9.992 19.857 87.162 1.00 39.08 164 SER C N 1
ATOM 6181 C CA . SER C 1 164 ? 9.895 21.098 87.923 1.00 41.17 164 SER C CA 1
ATOM 6182 C C . SER C 1 164 ? 10.370 20.984 89.364 1.00 40.75 164 SER C C 1
ATOM 6183 O O . SER C 1 164 ? 10.451 21.991 90.068 1.00 41.59 164 SER C O 1
ATOM 6186 N N . LEU C 1 165 ? 10.682 19.768 89.807 1.00 33.64 165 LEU C N 1
ATOM 6187 C CA . LEU C 1 165 ? 11.155 19.568 91.173 1.00 34.95 165 LEU C CA 1
ATOM 6188 C C . LEU C 1 165 ? 12.247 20.565 91.536 1.00 36.19 165 LEU C C 1
ATOM 6189 O O . LEU C 1 165 ? 13.174 20.791 90.759 1.00 35.87 165 LEU C O 1
ATOM 6194 N N . GLY C 1 166 ? 12.121 21.163 92.716 1.00 31.96 166 GLY C N 1
ATOM 6195 C CA . GLY C 1 166 ? 13.105 22.119 93.176 1.00 35.95 166 GLY C CA 1
ATOM 6196 C C . GLY C 1 166 ? 12.921 23.540 92.682 1.00 39.77 166 GLY C C 1
ATOM 6197 O O . GLY C 1 166 ? 13.540 24.464 93.213 1.00 39.81 166 GLY C O 1
ATOM 6198 N N . LEU C 1 167 ? 12.080 23.726 91.670 1.00 43.70 167 LEU C N 1
ATOM 6199 C CA . LEU C 1 167 ? 11.850 25.058 91.119 1.00 48.99 167 LEU C CA 1
ATOM 6200 C C . LEU C 1 167 ? 10.516 25.644 91.571 1.00 54.17 167 LEU C C 1
ATOM 6201 O O . LEU C 1 167 ? 10.206 26.799 91.278 1.00 53.93 167 LEU C O 1
ATOM 6206 N N . GLU C 1 168 ? 9.734 24.847 92.289 1.00 92.98 168 GLU C N 1
ATOM 6207 C CA . GLU C 1 168 ? 8.421 25.273 92.758 1.00 100.18 168 GLU C CA 1
ATOM 6208 C C . GLU C 1 168 ? 8.344 26.673 93.365 1.00 100.78 168 GLU C C 1
ATOM 6209 O O . GLU C 1 168 ? 7.302 27.323 93.279 1.00 102.00 168 GLU C O 1
ATOM 6215 N N . LYS C 1 169 ? 9.431 27.144 93.975 1.00 65.84 169 LYS C N 1
ATOM 6216 C CA . LYS C 1 169 ? 9.425 28.476 94.575 1.00 64.94 169 LYS C CA 1
ATOM 6217 C C . LYS C 1 169 ? 10.175 29.475 93.698 1.00 63.84 169 LYS C C 1
ATOM 6218 O O . LYS C 1 169 ? 10.833 30.389 94.199 1.00 62.97 169 LYS C O 1
ATOM 6224 N N . GLY C 1 170 ? 10.065 29.293 92.386 1.00 112.78 170 GLY C N 1
ATOM 6225 C CA . GLY C 1 170 ? 10.737 30.178 91.454 1.00 111.90 170 GLY C CA 1
ATOM 6226 C C . GLY C 1 170 ? 12.021 29.572 90.923 1.00 111.30 170 GLY C C 1
ATOM 6227 O O . GLY C 1 170 ? 12.625 28.714 91.570 1.00 113.16 170 GLY C O 1
ATOM 6228 N N . GLY C 1 171 ? 12.440 30.012 89.742 1.00 75.12 171 GLY C N 1
ATOM 6229 C CA . GLY C 1 171 ? 13.662 29.489 89.162 1.00 70.41 171 GLY C CA 1
ATOM 6230 C C . GLY C 1 171 ? 13.777 29.743 87.674 1.00 66.51 171 GLY C C 1
ATOM 6231 O O . GLY C 1 171 ? 12.847 29.479 86.912 1.00 65.51 171 GLY C O 1
ATOM 6232 N N . LEU C 1 172 ? 14.928 30.262 87.262 1.00 48.91 172 LEU C N 1
ATOM 6233 C CA . LEU C 1 172 ? 15.178 30.547 85.859 1.00 44.59 172 LEU C CA 1
ATOM 6234 C C . LEU C 1 172 ? 15.266 29.262 85.051 1.00 42.03 172 LEU C C 1
ATOM 6235 O O . LEU C 1 172 ? 15.785 28.253 85.531 1.00 41.34 172 LEU C O 1
ATOM 6240 N N . GLU C 1 173 ? 14.739 29.289 83.832 1.00 39.04 173 GLU C N 1
ATOM 6241 C CA . GLU C 1 173 ? 14.846 28.124 82.972 1.00 36.63 173 GLU C CA 1
ATOM 6242 C C . GLU C 1 173 ? 16.307 28.146 82.554 1.00 32.24 173 GLU C C 1
ATOM 6243 O O . GLU C 1 173 ? 16.907 29.219 82.460 1.00 28.74 173 GLU C O 1
ATOM 6249 N N . ILE C 1 174 ? 16.892 26.979 82.320 1.00 30.47 174 ILE C N 1
ATOM 6250 C CA . ILE C 1 174 ? 18.279 26.942 81.903 1.00 26.37 174 ILE C CA 1
ATOM 6251 C C . ILE C 1 174 ? 18.348 27.327 80.431 1.00 24.39 174 ILE C C 1
ATOM 6252 O O . ILE C 1 174 ? 17.561 26.844 79.621 1.00 23.86 174 ILE C O 1
ATOM 6257 N N . ASP C 1 175 ? 19.275 28.220 80.099 1.00 26.44 175 ASP C N 1
ATOM 6258 C CA . ASP C 1 175 ? 19.474 28.666 78.722 1.00 24.52 175 ASP C CA 1
ATOM 6259 C C . ASP C 1 175 ? 20.322 27.614 78.003 1.00 24.35 175 ASP C C 1
ATOM 6260 O O . ASP C 1 175 ? 21.509 27.461 78.297 1.00 22.50 175 ASP C O 1
ATOM 6265 N N . PRO C 1 176 ? 19.724 26.888 77.042 1.00 27.04 176 PRO C N 1
ATOM 6266 C CA . PRO C 1 176 ? 20.404 25.838 76.270 1.00 26.55 176 PRO C CA 1
ATOM 6267 C C . PRO C 1 176 ? 21.762 26.268 75.711 1.00 26.72 176 PRO C C 1
ATOM 6268 O O . PRO C 1 176 ? 22.689 25.463 75.630 1.00 25.41 176 PRO C O 1
ATOM 6272 N N . LYS C 1 177 ? 21.871 27.538 75.325 1.00 27.01 177 LYS C N 1
ATOM 6273 C CA . LYS C 1 177 ? 23.111 28.068 74.765 1.00 27.09 177 LYS C CA 1
ATOM 6274 C C . LYS C 1 177 ? 24.209 28.154 75.815 1.00 26.14 177 LYS C C 1
ATOM 6275 O O . LYS C 1 177 ? 25.370 28.392 75.491 1.00 26.03 177 LYS C O 1
ATOM 6281 N N . CYS C 1 178 ? 23.839 27.959 77.073 1.00 27.80 178 CYS C N 1
ATOM 6282 C CA . CYS C 1 178 ? 24.810 28.011 78.154 1.00 26.81 178 CYS C CA 1
ATOM 6283 C C . CYS C 1 178 ? 25.164 26.619 78.688 1.00 25.76 178 CYS C C 1
ATOM 6284 O O . CYS C 1 178 ? 25.768 26.479 79.755 1.00 25.35 178 CYS C O 1
ATOM 6287 N N . LEU C 1 179 ? 24.762 25.595 77.940 1.00 19.59 179 LEU C N 1
ATOM 6288 C CA . LEU C 1 179 ? 25.090 24.213 78.269 1.00 19.64 179 LEU C CA 1
ATOM 6289 C C . LEU C 1 179 ? 26.186 23.900 77.256 1.00 19.96 179 LEU C C 1
ATOM 6290 O O . LEU C 1 179 ? 25.925 23.861 76.048 1.00 19.14 179 LEU C O 1
ATOM 6295 N N . VAL C 1 180 ? 27.412 23.708 77.737 1.00 18.48 180 VAL C N 1
ATOM 6296 C CA . VAL C 1 180 ? 28.538 23.421 76.849 1.00 17.92 180 VAL C CA 1
ATOM 6297 C C . VAL C 1 180 ? 29.005 21.963 76.948 1.00 18.42 180 VAL C C 1
ATOM 6298 O O . VAL C 1 180 ? 29.433 21.501 78.008 1.00 17.67 180 VAL C O 1
ATOM 6302 N N . TYR C 1 181 ? 28.914 21.247 75.832 1.00 19.24 181 TYR C N 1
ATOM 6303 C CA . TYR C 1 181 ? 29.318 19.845 75.764 1.00 19.54 181 TYR C CA 1
ATOM 6304 C C . TYR C 1 181 ? 30.761 19.691 75.308 1.00 20.83 181 TYR C C 1
ATOM 6305 O O . TYR C 1 181 ? 31.232 20.446 74.454 1.00 19.63 181 TYR C O 1
ATOM 6314 N N . PHE C 1 182 ? 31.441 18.686 75.855 1.00 23.06 182 PHE C N 1
ATOM 6315 C CA . PHE C 1 182 ? 32.829 18.385 75.493 1.00 21.93 182 PHE C CA 1
ATOM 6316 C C . PHE C 1 182 ? 32.955 16.881 75.265 1.00 21.62 182 PHE C C 1
ATOM 6317 O O . PHE C 1 182 ? 32.522 16.092 76.104 1.00 22.33 182 PHE C O 1
ATOM 6325 N N . GLY C 1 183 ? 33.538 16.491 74.134 1.00 18.27 183 GLY C N 1
ATOM 6326 C CA . GLY C 1 183 ? 33.753 15.080 73.843 1.00 14.88 183 GLY C CA 1
ATOM 6327 C C . GLY C 1 183 ? 32.576 14.210 73.445 1.00 15.91 183 GLY C C 1
ATOM 6328 O O . GLY C 1 183 ? 32.740 13.008 73.245 1.00 14.59 183 GLY C O 1
ATOM 6329 N N . VAL C 1 184 ? 31.391 14.794 73.320 1.00 19.74 184 VAL C N 1
ATOM 6330 C CA . VAL C 1 184 ? 30.210 14.022 72.941 1.00 18.77 184 VAL C CA 1
ATOM 6331 C C . VAL C 1 184 ? 30.439 13.392 71.570 1.00 21.51 184 VAL C C 1
ATOM 6332 O O . VAL C 1 184 ? 30.903 14.058 70.643 1.00 20.78 184 VAL C O 1
ATOM 6336 N N . ARG C 1 185 ? 30.118 12.106 71.444 1.00 23.64 185 ARG C N 1
ATOM 6337 C CA . ARG C 1 185 ? 30.344 11.393 70.186 1.00 25.66 185 ARG C CA 1
ATOM 6338 C C . ARG C 1 185 ? 29.291 10.308 69.936 1.00 26.24 185 ARG C C 1
ATOM 6339 O O . ARG C 1 185 ? 29.218 9.734 68.846 1.00 26.56 185 ARG C O 1
ATOM 6347 N N . SER C 1 186 ? 28.490 10.021 70.956 1.00 24.66 186 SER C N 1
ATOM 6348 C CA . SER C 1 186 ? 27.444 9.013 70.851 1.00 25.76 186 SER C CA 1
ATOM 6349 C C . SER C 1 186 ? 26.114 9.683 71.155 1.00 26.80 186 SER C C 1
ATOM 6350 O O . SER C 1 186 ? 25.841 10.050 72.298 1.00 27.87 186 SER C O 1
ATOM 6353 N N . THR C 1 187 ? 25.287 9.844 70.131 1.00 21.93 187 THR C N 1
ATOM 6354 C CA . THR C 1 187 ? 23.996 10.498 70.302 1.00 23.43 187 THR C CA 1
ATOM 6355 C C . THR C 1 187 ? 22.898 9.854 69.457 1.00 23.18 187 THR C C 1
ATOM 6356 O O . THR C 1 187 ? 23.182 9.123 68.510 1.00 21.84 187 THR C O 1
ATOM 6360 N N . GLU C 1 188 ? 21.648 10.141 69.821 1.00 26.55 188 GLU C N 1
ATOM 6361 C CA . GLU C 1 188 ? 20.473 9.658 69.098 1.00 26.76 188 GLU C CA 1
ATOM 6362 C C . GLU C 1 188 ? 20.049 10.819 68.196 1.00 26.76 188 GLU C C 1
ATOM 6363 O O . GLU C 1 188 ? 20.323 11.976 68.509 1.00 26.79 188 GLU C O 1
ATOM 6369 N N . GLN C 1 189 ? 19.383 10.523 67.086 1.00 26.40 189 GLN C N 1
ATOM 6370 C CA . GLN C 1 189 ? 18.945 11.579 66.170 1.00 25.43 189 GLN C CA 1
ATOM 6371 C C . GLN C 1 189 ? 18.079 12.619 66.881 1.00 23.80 189 GLN C C 1
ATOM 6372 O O . GLN C 1 189 ? 18.215 13.821 66.654 1.00 25.19 189 GLN C O 1
ATOM 6378 N N . SER C 1 190 ? 17.189 12.160 67.751 1.00 20.31 190 SER C N 1
ATOM 6379 C CA . SER C 1 190 ? 16.320 13.081 68.468 1.00 19.21 190 SER C CA 1
ATOM 6380 C C . SER C 1 190 ? 17.128 14.029 69.344 1.00 18.81 190 SER C C 1
ATOM 6381 O O . SER C 1 190 ? 16.713 15.158 69.574 1.00 18.94 190 SER C O 1
ATOM 6384 N N . GLU C 1 191 ? 18.279 13.577 69.839 1.00 24.34 191 GLU C N 1
ATOM 6385 C CA . GLU C 1 191 ? 19.114 14.438 70.683 1.00 24.80 191 GLU C CA 1
ATOM 6386 C C . GLU C 1 191 ? 19.833 15.445 69.799 1.00 24.79 191 GLU C C 1
ATOM 6387 O O . GLU C 1 191 ? 20.021 16.603 70.180 1.00 24.86 191 GLU C O 1
ATOM 6393 N N . ARG C 1 192 ? 20.245 14.998 68.619 1.00 22.49 192 ARG C N 1
ATOM 6394 C CA . ARG C 1 192 ? 20.917 15.893 67.690 1.00 27.02 192 ARG C CA 1
ATOM 6395 C C . ARG C 1 192 ? 19.949 16.984 67.229 1.00 26.53 192 ARG C C 1
ATOM 6396 O O . ARG C 1 192 ? 20.361 18.108 66.965 1.00 26.73 192 ARG C O 1
ATOM 6404 N N . ASP C 1 193 ? 18.660 16.654 67.143 1.00 23.77 193 ASP C N 1
ATOM 6405 C CA . ASP C 1 193 ? 17.665 17.642 66.736 1.00 23.72 193 ASP C CA 1
ATOM 6406 C C . ASP C 1 193 ? 17.563 18.732 67.799 1.00 23.27 193 ASP C C 1
ATOM 6407 O O . ASP C 1 193 ? 17.488 19.919 67.478 1.00 22.44 193 ASP C O 1
ATOM 6412 N N . VAL C 1 194 ? 17.559 18.323 69.066 1.00 26.53 194 VAL C N 1
ATOM 6413 C CA . VAL C 1 194 ? 17.472 19.267 70.176 1.00 26.33 194 VAL C CA 1
ATOM 6414 C C . VAL C 1 194 ? 18.692 20.182 70.199 1.00 26.98 194 VAL C C 1
ATOM 6415 O O . VAL C 1 194 ? 18.573 21.402 70.351 1.00 29.90 194 VAL C O 1
ATOM 6419 N N . ILE C 1 195 ? 19.865 19.582 70.046 1.00 22.13 195 ILE C N 1
ATOM 6420 C CA . ILE C 1 195 ? 21.117 20.319 70.039 1.00 20.68 195 ILE C CA 1
ATOM 6421 C C . ILE C 1 195 ? 21.114 21.342 68.911 1.00 21.22 195 ILE C C 1
ATOM 6422 O O . ILE C 1 195 ? 21.588 22.469 69.080 1.00 19.24 195 ILE C O 1
ATOM 6427 N N . ARG C 1 196 ? 20.577 20.942 67.762 1.00 23.16 196 ARG C N 1
ATOM 6428 C CA . ARG C 1 196 ? 20.508 21.825 66.602 1.00 24.14 196 ARG C CA 1
ATOM 6429 C C . ARG C 1 196 ? 19.486 22.932 66.826 1.00 24.99 196 ARG C C 1
ATOM 6430 O O . ARG C 1 196 ? 19.802 24.122 66.715 1.00 21.63 196 ARG C O 1
ATOM 6438 N N . GLU C 1 197 ? 18.258 22.534 67.147 1.00 23.38 197 GLU C N 1
ATOM 6439 C CA . GLU C 1 197 ? 17.187 23.497 67.362 1.00 25.35 197 GLU C CA 1
ATOM 6440 C C . GLU C 1 197 ? 17.461 24.490 68.488 1.00 24.28 197 GLU C C 1
ATOM 6441 O O . GLU C 1 197 ? 17.153 25.670 68.353 1.00 24.42 197 GLU C O 1
ATOM 6447 N N . LEU C 1 198 ? 18.048 24.031 69.593 1.00 22.14 198 LEU C N 1
ATOM 6448 C CA . LEU C 1 198 ? 18.328 24.935 70.708 1.00 20.45 198 LEU C CA 1
ATOM 6449 C C . LEU C 1 198 ? 19.718 25.570 70.628 1.00 19.95 198 LEU C C 1
ATOM 6450 O O . LEU C 1 198 ? 20.110 26.337 71.504 1.00 18.82 198 LEU C O 1
ATOM 6455 N N . GLN C 1 199 ? 20.464 25.239 69.580 1.00 21.74 199 GLN C N 1
ATOM 6456 C CA . GLN C 1 199 ? 21.793 25.810 69.372 1.00 22.84 199 GLN C CA 1
ATOM 6457 C C . GLN C 1 199 ? 22.740 25.605 70.563 1.00 22.56 199 GLN C C 1
ATOM 6458 O O . GLN C 1 199 ? 23.361 26.553 71.058 1.00 20.53 199 GLN C O 1
ATOM 6464 N N . ILE C 1 200 ? 22.854 24.360 71.010 1.00 22.45 200 ILE C N 1
ATOM 6465 C CA . ILE C 1 200 ? 23.716 24.024 72.135 1.00 20.00 200 ILE C CA 1
ATOM 6466 C C . ILE C 1 200 ? 25.147 23.815 71.636 1.00 19.86 200 ILE C C 1
ATOM 6467 O O . ILE C 1 200 ? 25.395 22.992 70.750 1.00 17.76 200 ILE C O 1
ATOM 6472 N N . PRO C 1 201 ? 26.111 24.568 72.190 1.00 20.44 201 PRO C N 1
ATOM 6473 C CA . PRO C 1 201 ? 27.500 24.403 71.746 1.00 20.54 201 PRO C CA 1
ATOM 6474 C C . PRO C 1 201 ? 28.059 23.035 72.106 1.00 21.18 201 PRO C C 1
ATOM 6475 O O . PRO C 1 201 ? 27.908 22.561 73.238 1.00 21.03 201 PRO C O 1
ATOM 6479 N N . LEU C 1 202 ? 28.699 22.405 71.132 1.00 17.33 202 LEU C N 1
ATOM 6480 C CA . LEU C 1 202 ? 29.298 21.095 71.335 1.00 20.52 202 LEU C CA 1
ATOM 6481 C C . LEU C 1 202 ? 30.711 21.095 70.754 1.00 20.09 202 LEU C C 1
ATOM 6482 O O . LEU C 1 202 ? 30.910 21.377 69.568 1.00 19.64 202 LEU C O 1
ATOM 6487 N N . PHE C 1 203 ? 31.690 20.792 71.601 1.00 21.17 203 PHE C N 1
ATOM 6488 C CA . PHE C 1 203 ? 33.084 20.761 71.181 1.00 20.83 203 PHE C CA 1
ATOM 6489 C C . PHE C 1 203 ? 33.589 19.330 71.184 1.00 20.81 203 PHE C C 1
ATOM 6490 O O . PHE C 1 203 ? 33.801 18.714 72.235 1.00 20.41 203 PHE C O 1
ATOM 6498 N N . SER C 1 204 ? 33.772 18.813 69.978 1.00 16.30 204 SER C N 1
ATOM 6499 C CA . SER C 1 204 ? 34.199 17.444 69.767 1.00 17.53 204 SER C CA 1
ATOM 6500 C C . SER C 1 204 ? 35.614 17.132 70.222 1.00 17.68 204 SER C C 1
ATOM 6501 O O . SER C 1 204 ? 36.412 18.029 70.511 1.00 15.57 204 SER C O 1
ATOM 6504 N N . VAL C 1 205 ? 35.900 15.836 70.274 1.00 20.55 205 VAL C N 1
ATOM 6505 C CA . VAL C 1 205 ? 37.208 15.319 70.651 1.00 23.79 205 VAL C CA 1
ATOM 6506 C C . VAL C 1 205 ? 38.270 15.878 69.705 1.00 24.42 205 VAL C C 1
ATOM 6507 O O . VAL C 1 205 ? 39.323 16.347 70.143 1.00 23.19 205 VAL C O 1
ATOM 6511 N N . ASP C 1 206 ? 37.990 15.828 68.406 1.00 24.40 206 ASP C N 1
ATOM 6512 C CA . ASP C 1 206 ? 38.942 16.340 67.430 1.00 27.44 206 ASP C CA 1
ATOM 6513 C C . ASP C 1 206 ? 39.214 17.820 67.639 1.00 26.56 206 ASP C C 1
ATOM 6514 O O . ASP C 1 206 ? 40.360 18.251 67.574 1.00 26.37 206 ASP C O 1
ATOM 6519 N N . ALA C 1 207 ? 38.166 18.597 67.904 1.00 24.84 207 ALA C N 1
ATOM 6520 C CA . ALA C 1 207 ? 38.335 20.027 68.129 1.00 22.56 207 ALA C CA 1
ATOM 6521 C C . ALA C 1 207 ? 39.152 20.261 69.395 1.00 23.65 207 ALA C C 1
ATOM 6522 O O . ALA C 1 207 ? 40.022 21.131 69.432 1.00 22.39 207 ALA C O 1
ATOM 6524 N N . ILE C 1 208 ? 38.861 19.485 70.435 1.00 22.90 208 ILE C N 1
ATOM 6525 C CA . ILE C 1 208 ? 39.573 19.605 71.701 1.00 23.91 208 ILE C CA 1
ATOM 6526 C C . ILE C 1 208 ? 41.035 19.229 71.474 1.00 25.53 208 ILE C C 1
ATOM 6527 O O . ILE C 1 208 ? 41.947 19.882 71.979 1.00 24.72 208 ILE C O 1
ATOM 6532 N N . ARG C 1 209 ? 41.249 18.177 70.697 1.00 30.66 209 ARG C N 1
ATOM 6533 C CA . ARG C 1 209 ? 42.593 17.714 70.391 1.00 34.05 209 ARG C CA 1
ATOM 6534 C C . ARG C 1 209 ? 43.349 18.701 69.502 1.00 36.93 209 ARG C C 1
ATOM 6535 O O . ARG C 1 209 ? 44.514 19.002 69.758 1.00 37.63 209 ARG C O 1
ATOM 6543 N N . GLU C 1 210 ? 42.684 19.211 68.469 1.00 39.97 210 GLU C N 1
ATOM 6544 C CA . GLU C 1 210 ? 43.313 20.160 67.555 1.00 42.81 210 GLU C CA 1
ATOM 6545 C C . GLU C 1 210 ? 43.702 21.476 68.218 1.00 42.01 210 GLU C C 1
ATOM 6546 O O . GLU C 1 210 ? 44.849 21.915 68.115 1.00 42.14 210 GLU C O 1
ATOM 6552 N N . ASN C 1 211 ? 42.756 22.110 68.901 1.00 33.78 211 ASN C N 1
ATOM 6553 C CA . ASN C 1 211 ? 43.048 23.377 69.550 1.00 32.44 211 ASN C CA 1
ATOM 6554 C C . ASN C 1 211 ? 42.241 23.554 70.829 1.00 31.54 211 ASN C C 1
ATOM 6555 O O . ASN C 1 211 ? 41.205 24.221 70.838 1.00 30.38 211 ASN C O 1
ATOM 6560 N N . MET C 1 212 ? 42.735 22.964 71.911 1.00 27.33 212 MET C N 1
ATOM 6561 C CA . MET C 1 212 ? 42.072 23.026 73.202 1.00 26.64 212 MET C CA 1
ATOM 6562 C C . MET C 1 212 ? 41.892 24.467 73.675 1.00 27.69 212 MET C C 1
ATOM 6563 O O . MET C 1 212 ? 40.837 24.833 74.201 1.00 26.92 212 MET C O 1
ATOM 6568 N N . GLN C 1 213 ? 42.918 25.291 73.490 1.00 32.01 213 GLN C N 1
ATOM 6569 C CA . GLN C 1 213 ? 42.837 26.686 73.911 1.00 34.82 213 GLN C CA 1
ATOM 6570 C C . GLN C 1 213 ? 41.678 27.389 73.206 1.00 33.44 213 GLN C C 1
ATOM 6571 O O . GLN C 1 213 ? 40.949 28.177 73.812 1.00 33.25 213 GLN C O 1
ATOM 6577 N N . GLU C 1 214 ? 41.513 27.101 71.922 1.00 32.51 214 GLU C N 1
ATOM 6578 C CA . GLU C 1 214 ? 40.443 27.705 71.142 1.00 32.61 214 GLU C CA 1
ATOM 6579 C C . GLU C 1 214 ? 39.093 27.253 71.691 1.00 30.17 214 GLU C C 1
ATOM 6580 O O . GLU C 1 214 ? 38.177 28.057 71.855 1.00 30.79 214 GLU C O 1
ATOM 6586 N N . VAL C 1 215 ? 38.975 25.965 71.985 1.00 27.68 215 VAL C N 1
ATOM 6587 C CA . VAL C 1 215 ? 37.731 25.433 72.529 1.00 25.57 215 VAL C CA 1
ATOM 6588 C C . VAL C 1 215 ? 37.353 26.175 73.806 1.00 25.39 215 VAL C C 1
ATOM 6589 O O . VAL C 1 215 ? 36.193 26.533 74.006 1.00 26.27 215 VAL C O 1
ATOM 6593 N N . VAL C 1 216 ? 38.336 26.427 74.662 1.00 22.22 216 VAL C N 1
ATOM 6594 C CA . VAL C 1 216 ? 38.072 27.120 75.912 1.00 21.96 216 VAL C CA 1
ATOM 6595 C C . VAL C 1 216 ? 37.690 28.587 75.698 1.00 22.67 216 VAL C C 1
ATOM 6596 O O . VAL C 1 216 ? 36.905 29.148 76.468 1.00 20.38 216 VAL C O 1
ATOM 6600 N N . GLN C 1 217 ? 38.233 29.204 74.651 1.00 28.45 217 GLN C N 1
ATOM 6601 C CA . GLN C 1 217 ? 37.905 30.597 74.349 1.00 29.54 217 GLN C CA 1
ATOM 6602 C C . GLN C 1 217 ? 36.445 30.698 73.911 1.00 28.08 217 GLN C C 1
ATOM 6603 O O . GLN C 1 217 ? 35.718 31.589 74.344 1.00 28.94 217 GLN C O 1
ATOM 6609 N N . LYS C 1 218 ? 36.023 29.786 73.042 1.00 26.78 218 LYS C N 1
ATOM 6610 C CA . LYS C 1 218 ? 34.643 29.782 72.576 1.00 28.68 218 LYS C CA 1
ATOM 6611 C C . LYS C 1 218 ? 33.732 29.500 73.765 1.00 28.15 218 LYS C C 1
ATOM 6612 O O . LYS C 1 218 ? 32.645 30.075 73.880 1.00 27.27 218 LYS C O 1
ATOM 6618 N N . THR C 1 219 ? 34.190 28.615 74.650 1.00 27.24 219 THR C N 1
ATOM 6619 C CA . THR C 1 219 ? 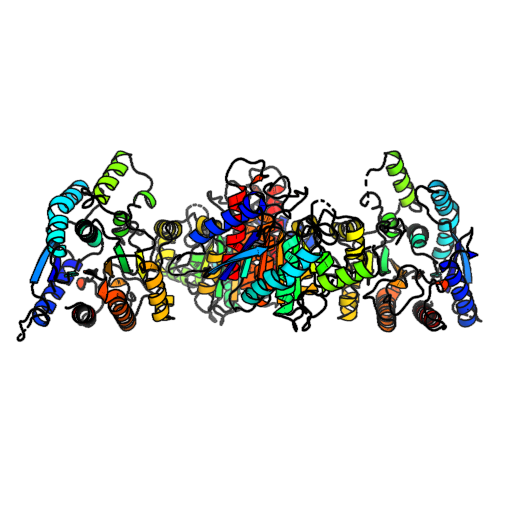33.426 28.269 75.840 1.00 24.96 219 THR C CA 1
ATOM 6620 C C . THR C 1 219 ? 33.189 29.537 76.660 1.00 25.96 219 THR C C 1
ATOM 6621 O O . THR C 1 219 ? 32.099 29.738 77.200 1.00 25.63 219 THR C O 1
ATOM 6625 N N . LYS C 1 220 ? 34.207 30.395 76.741 1.00 21.61 220 LYS C N 1
ATOM 6626 C CA . LYS C 1 220 ? 34.080 31.654 77.476 1.00 23.61 220 LYS C CA 1
ATOM 6627 C C . LYS C 1 220 ? 33.031 32.556 76.822 1.00 24.43 220 LYS C C 1
ATOM 6628 O O . LYS C 1 220 ? 32.254 33.213 77.510 1.00 23.12 220 LYS C O 1
ATOM 6634 N N . GLU C 1 221 ? 33.012 32.586 75.492 1.00 26.67 221 GLU C N 1
ATOM 6635 C CA . GLU C 1 221 ? 32.033 33.397 74.770 1.00 26.69 221 GLU C CA 1
ATOM 6636 C C . GLU C 1 221 ? 30.617 32.918 75.099 1.00 25.27 221 GLU C C 1
ATOM 6637 O O . GLU C 1 221 ? 29.726 33.723 75.367 1.00 23.75 221 GLU C O 1
ATOM 6643 N N . SER C 1 222 ? 30.419 31.603 75.082 1.00 23.84 222 SER C N 1
ATOM 6644 C CA . SER C 1 222 ? 29.109 31.027 75.375 1.00 25.45 222 SER C CA 1
ATOM 6645 C C . SER C 1 222 ? 28.651 31.301 76.811 1.00 24.33 222 SER C C 1
ATOM 6646 O O . SER C 1 222 ? 27.460 31.464 77.079 1.00 25.03 222 SER C O 1
ATOM 6649 N N . LEU C 1 223 ? 29.608 31.353 77.725 1.00 23.79 223 LEU C N 1
ATOM 6650 C CA . LEU C 1 223 ? 29.323 31.553 79.142 1.00 24.29 223 LEU C CA 1
ATOM 6651 C C . LEU C 1 223 ? 29.570 32.953 79.690 1.00 24.86 223 LEU C C 1
ATOM 6652 O O . LEU C 1 223 ? 29.384 33.190 80.885 1.00 24.40 223 LEU C O 1
ATOM 6657 N N . LYS C 1 224 ? 29.980 33.878 78.831 1.00 24.50 224 LYS C N 1
ATOM 6658 C CA . LYS C 1 224 ? 30.277 35.240 79.273 1.00 27.59 224 LYS C CA 1
ATOM 6659 C C . LYS C 1 224 ? 29.198 35.886 80.140 1.00 26.68 224 LYS C C 1
ATOM 6660 O O . LYS C 1 224 ? 29.510 36.716 80.987 1.00 27.24 224 LYS C O 1
ATOM 6666 N N . ALA C 1 225 ? 27.939 35.500 79.956 1.00 32.54 225 ALA C N 1
ATOM 6667 C CA . ALA C 1 225 ? 26.865 36.107 80.736 1.00 33.29 225 ALA C CA 1
ATOM 6668 C C . ALA C 1 225 ? 26.306 35.354 81.946 1.00 33.32 225 ALA C C 1
ATOM 6669 O O . ALA C 1 225 ? 25.446 35.894 82.640 1.00 36.89 225 ALA C O 1
ATOM 6671 N N . VAL C 1 226 ? 26.753 34.133 82.224 1.00 27.09 226 VAL C N 1
ATOM 6672 C CA . VAL C 1 226 ? 26.191 33.438 83.389 1.00 26.51 226 VAL C CA 1
ATOM 6673 C C . VAL C 1 226 ? 26.836 33.874 84.703 1.00 27.22 226 VAL C C 1
ATOM 6674 O O . VAL C 1 226 ? 27.980 34.337 84.728 1.00 26.65 226 VAL C O 1
ATOM 6678 N N . ASP C 1 227 ? 26.089 33.716 85.789 1.00 26.80 227 ASP C N 1
ATOM 6679 C CA . ASP C 1 227 ? 26.557 34.091 87.115 1.00 28.76 227 ASP C CA 1
ATOM 6680 C C . ASP C 1 227 ? 27.364 32.990 87.785 1.00 28.64 227 ASP C C 1
ATOM 6681 O O . ASP C 1 227 ? 28.349 33.265 88.470 1.00 28.50 227 ASP C O 1
ATOM 6686 N N . ILE C 1 228 ? 26.942 31.743 87.600 1.00 24.42 228 ILE C N 1
ATOM 6687 C CA . ILE C 1 228 ? 27.643 30.623 88.213 1.00 25.17 228 ILE C CA 1
ATOM 6688 C C . ILE C 1 228 ? 27.735 29.422 87.285 1.00 24.44 228 ILE C C 1
ATOM 6689 O O . ILE C 1 228 ? 26.901 29.234 86.404 1.00 24.99 228 ILE C O 1
ATOM 6694 N N . ILE C 1 229 ? 28.750 28.599 87.505 1.00 27.34 229 ILE C N 1
ATOM 6695 C CA . ILE C 1 229 ? 28.973 27.436 86.666 1.00 24.42 229 ILE C CA 1
ATOM 6696 C C . ILE C 1 229 ? 28.974 26.114 87.434 1.00 23.67 229 ILE C C 1
ATOM 6697 O O . ILE C 1 229 ? 29.411 26.037 88.585 1.00 21.70 229 ILE C O 1
ATOM 6702 N N . TYR C 1 230 ? 28.453 25.086 86.776 1.00 25.06 230 TYR C N 1
ATOM 6703 C CA . TYR C 1 230 ? 28.369 23.740 87.326 1.00 24.02 230 TYR C CA 1
ATOM 6704 C C . TYR C 1 230 ? 29.116 22.833 86.349 1.00 24.24 230 TYR C C 1
ATOM 6705 O O . TYR C 1 230 ? 28.822 22.844 85.153 1.00 23.83 230 TYR C O 1
ATOM 6714 N N . LEU C 1 231 ? 30.092 22.072 86.839 1.00 22.28 231 LEU C N 1
ATOM 6715 C CA . LEU C 1 231 ? 30.835 21.171 85.957 1.00 22.75 231 LEU C CA 1
ATOM 6716 C C . LEU C 1 231 ? 30.522 19.719 86.280 1.00 23.09 231 LEU C C 1
ATOM 6717 O O . LEU C 1 231 ? 30.621 19.277 87.431 1.00 22.30 231 LEU C O 1
ATOM 6722 N N . SER C 1 232 ? 30.147 18.984 85.243 1.00 17.49 232 SER C N 1
ATOM 6723 C CA . SER C 1 232 ? 29.795 17.582 85.372 1.00 18.10 232 SER C CA 1
ATOM 6724 C C . SER C 1 232 ? 30.705 16.767 84.468 1.00 17.85 232 SER C C 1
ATOM 6725 O O . SER C 1 232 ? 30.711 16.947 83.249 1.00 17.64 232 SER C O 1
ATOM 6728 N N . LEU C 1 233 ? 31.474 15.870 85.068 1.00 20.54 233 LEU C N 1
ATOM 6729 C CA . LEU C 1 233 ? 32.395 15.044 84.314 1.00 19.62 233 LEU C CA 1
ATOM 6730 C C . LEU C 1 233 ? 32.017 13.572 84.346 1.00 20.34 233 LEU C C 1
ATOM 6731 O O . LEU C 1 233 ? 31.933 12.964 85.419 1.00 17.70 233 LEU C O 1
ATOM 6736 N N . ASP C 1 234 ? 31.781 13.014 83.160 1.00 17.24 234 ASP C N 1
ATOM 6737 C CA . ASP C 1 234 ? 31.466 11.595 83.005 1.00 18.16 234 ASP C CA 1
ATOM 6738 C C . ASP C 1 234 ? 32.789 11.026 82.526 1.00 17.91 234 ASP C C 1
ATOM 6739 O O . ASP C 1 234 ? 33.335 11.498 81.528 1.00 18.10 234 ASP C O 1
ATOM 6744 N N . LEU C 1 235 ? 33.308 10.022 83.226 1.00 21.25 235 LEU C N 1
ATOM 6745 C CA . LEU C 1 235 ? 34.594 9.432 82.862 1.00 20.00 235 LEU C CA 1
ATOM 6746 C C . LEU C 1 235 ? 34.641 8.797 81.468 1.00 19.79 235 LEU C C 1
ATOM 6747 O O . LEU C 1 235 ? 35.722 8.657 80.885 1.00 18.24 235 LEU C O 1
ATOM 6752 N N . ASP C 1 236 ? 33.486 8.420 80.919 1.00 15.19 236 ASP C N 1
ATOM 6753 C CA . ASP C 1 236 ? 33.489 7.813 79.591 1.00 14.40 236 ASP C CA 1
ATOM 6754 C C . ASP C 1 236 ? 33.877 8.805 78.499 1.00 14.16 236 ASP C C 1
ATOM 6755 O O . ASP C 1 236 ? 33.889 8.460 77.326 1.00 12.93 236 ASP C O 1
ATOM 6760 N N . ILE C 1 237 ? 34.192 10.042 78.875 1.00 22.93 237 ILE C N 1
ATOM 6761 C CA . ILE C 1 237 ? 34.620 11.016 77.874 1.00 23.16 237 ILE C CA 1
ATOM 6762 C C . ILE C 1 237 ? 35.977 10.541 77.350 1.00 23.85 237 ILE C C 1
ATOM 6763 O O . ILE C 1 237 ? 36.368 10.848 76.223 1.00 23.30 237 ILE C O 1
ATOM 6768 N N . MET C 1 238 ? 36.697 9.787 78.179 1.00 20.84 238 MET C N 1
ATOM 6769 C CA . MET C 1 238 ? 37.994 9.254 77.772 1.00 18.90 238 MET C CA 1
ATOM 6770 C C . MET C 1 238 ? 37.748 8.088 76.831 1.00 19.20 238 MET C C 1
ATOM 6771 O O . MET C 1 238 ? 36.740 7.377 76.948 1.00 15.41 238 MET C O 1
ATOM 6776 N N . ASP C 1 239 ? 38.666 7.897 75.889 1.00 21.95 239 ASP C N 1
ATOM 6777 C CA . ASP C 1 239 ? 38.549 6.814 74.921 1.00 22.49 239 ASP C CA 1
ATOM 6778 C C . ASP C 1 239 ? 38.141 5.492 75.567 1.00 22.20 239 ASP C C 1
ATOM 6779 O O . ASP C 1 239 ? 38.716 5.074 76.576 1.00 20.92 239 ASP C O 1
ATOM 6784 N N . GLY C 1 240 ? 37.164 4.831 74.957 1.00 21.34 240 GLY C N 1
ATOM 6785 C CA . GLY C 1 240 ? 36.667 3.566 75.466 1.00 24.03 240 GLY C CA 1
ATOM 6786 C C . GLY C 1 240 ? 37.671 2.430 75.529 1.00 26.34 240 GLY C C 1
ATOM 6787 O O . GLY C 1 240 ? 37.463 1.456 76.255 1.00 24.99 240 GLY C O 1
ATOM 6788 N N . LYS C 1 241 ? 38.752 2.524 74.767 1.00 31.48 241 LYS C N 1
ATOM 6789 C CA . LYS C 1 241 ? 39.749 1.466 74.812 1.00 35.63 241 LYS C CA 1
ATOM 6790 C C . LYS C 1 241 ? 40.806 1.767 75.865 1.00 36.28 241 LYS C C 1
ATOM 6791 O O . LYS C 1 241 ? 41.442 0.855 76.390 1.00 37.81 241 LYS C O 1
ATOM 6797 N N . LEU C 1 242 ? 40.985 3.045 76.180 1.00 36.60 242 LEU C N 1
ATOM 6798 C CA . LEU C 1 242 ? 41.967 3.445 77.183 1.00 37.98 242 LEU C CA 1
ATOM 6799 C C . LEU C 1 242 ? 41.403 3.368 78.601 1.00 35.97 242 LEU C C 1
ATOM 6800 O O . LEU C 1 242 ? 42.082 2.910 79.514 1.00 38.40 242 LEU C O 1
ATOM 6805 N N . PHE C 1 243 ? 40.166 3.816 78.785 1.00 30.22 243 PHE C N 1
ATOM 6806 C CA . PHE C 1 243 ? 39.534 3.776 80.101 1.00 27.02 243 PHE C CA 1
ATOM 6807 C C . PHE C 1 243 ? 38.359 2.804 80.049 1.00 26.50 243 PHE C C 1
ATOM 6808 O O . PHE C 1 243 ? 37.356 3.063 79.382 1.00 26.43 243 PHE C O 1
ATOM 6816 N N . THR C 1 244 ? 38.472 1.695 80.771 1.00 20.16 244 THR C N 1
ATOM 6817 C CA . THR C 1 244 ? 37.431 0.681 80.738 1.00 19.00 244 THR C CA 1
ATOM 6818 C C . THR C 1 244 ? 36.545 0.589 81.971 1.00 19.96 244 THR C C 1
ATOM 6819 O O . THR C 1 244 ? 35.596 -0.193 81.990 1.00 20.65 244 THR C O 1
ATOM 6823 N N . SER C 1 245 ? 36.830 1.392 82.990 1.00 22.96 245 SER C N 1
ATOM 6824 C CA . SER C 1 245 ? 36.028 1.362 84.209 1.00 22.58 245 SER C CA 1
ATOM 6825 C C . SER C 1 245 ? 34.746 2.198 84.161 1.00 20.97 245 SER C C 1
ATOM 6826 O O . SER C 1 245 ? 34.425 2.893 85.124 1.00 22.09 245 SER C O 1
ATOM 6829 N N . THR C 1 246 ? 34.034 2.146 83.037 1.00 16.23 246 THR C N 1
ATOM 6830 C CA . THR C 1 246 ? 32.759 2.847 82.880 1.00 17.48 246 THR C CA 1
ATOM 6831 C C . THR C 1 246 ? 31.768 1.864 82.299 1.00 15.53 246 THR C C 1
ATOM 6832 O O . THR C 1 246 ? 32.146 0.975 81.541 1.00 18.47 246 THR C O 1
ATOM 6836 N N . GLY C 1 247 ? 30.499 2.047 82.635 1.00 16.65 247 GLY C N 1
ATOM 6837 C CA . GLY C 1 247 ? 29.456 1.166 82.137 1.00 17.85 247 GLY C CA 1
ATOM 6838 C C . GLY C 1 247 ? 29.231 1.214 80.638 1.00 18.40 247 GLY C C 1
ATOM 6839 O O . GLY C 1 247 ? 28.867 0.207 80.050 1.00 22.25 247 GLY C O 1
ATOM 6840 N N . VAL C 1 248 ? 29.444 2.370 80.014 1.00 26.16 248 VAL C N 1
ATOM 6841 C CA . VAL C 1 248 ? 29.237 2.505 78.570 1.00 28.13 248 VAL C CA 1
ATOM 6842 C C . VAL C 1 248 ? 30.438 3.165 77.904 1.00 28.37 248 VAL C C 1
ATOM 6843 O O . VAL C 1 248 ? 30.562 4.387 77.899 1.00 29.94 248 VAL C O 1
ATOM 6847 N N . ARG C 1 249 ? 31.312 2.351 77.328 1.00 21.37 249 ARG C N 1
ATOM 6848 C CA . ARG C 1 249 ? 32.509 2.862 76.674 1.00 22.28 249 ARG C CA 1
ATOM 6849 C C . ARG C 1 249 ? 32.313 3.194 75.201 1.00 21.35 249 ARG C C 1
ATOM 6850 O O . ARG C 1 249 ? 31.675 2.444 74.465 1.00 21.15 249 ARG C O 1
ATOM 6858 N N . GLU C 1 250 ? 32.875 4.324 74.779 1.00 23.69 250 GLU C N 1
ATOM 6859 C CA . GLU C 1 250 ? 32.763 4.782 73.399 1.00 22.85 250 GLU C CA 1
ATOM 6860 C C . GLU C 1 250 ? 34.137 5.070 72.804 1.00 23.26 250 GLU C C 1
ATOM 6861 O O . GLU C 1 250 ? 34.940 5.805 73.386 1.00 21.96 250 GLU C O 1
ATOM 6867 N N . ASN C 1 251 ? 34.401 4.500 71.635 1.00 23.12 251 ASN C N 1
ATOM 6868 C CA . ASN C 1 251 ? 35.675 4.718 70.963 1.00 23.90 251 ASN C CA 1
ATOM 6869 C C . ASN C 1 251 ? 35.834 6.171 70.526 1.00 22.62 251 ASN C C 1
ATOM 6870 O O . ASN C 1 251 ? 34.874 6.943 70.559 1.00 23.21 251 ASN C O 1
ATOM 6875 N N . ASN C 1 252 ? 37.053 6.530 70.125 1.00 17.77 252 ASN C N 1
ATOM 6876 C CA . ASN C 1 252 ? 37.374 7.876 69.659 1.00 18.15 252 ASN C CA 1
ATOM 6877 C C . ASN C 1 252 ? 37.209 8.945 70.730 1.00 19.04 252 ASN C C 1
ATOM 6878 O O . ASN C 1 252 ? 36.682 10.032 70.470 1.00 19.03 252 ASN C O 1
ATOM 6883 N N . GLY C 1 253 ? 37.675 8.639 71.934 1.00 20.23 253 GLY C N 1
ATOM 6884 C CA . GLY C 1 253 ? 37.573 9.593 73.020 1.00 21.48 253 GLY C CA 1
ATOM 6885 C C . GLY C 1 253 ? 38.902 10.253 73.331 1.00 21.76 253 GLY C C 1
ATOM 6886 O O . GLY C 1 253 ? 39.879 10.079 72.602 1.00 21.21 253 GLY C O 1
ATOM 6887 N N . LEU C 1 254 ? 38.933 11.021 74.414 1.00 21.21 254 LEU C N 1
ATOM 6888 C CA . LEU C 1 254 ? 40.148 11.705 74.832 1.00 21.18 254 LEU C CA 1
ATOM 6889 C C . LEU C 1 254 ? 41.083 10.751 75.559 1.00 22.06 254 LEU C C 1
ATOM 6890 O O . LEU C 1 254 ? 40.659 9.712 76.072 1.00 21.21 254 LEU C O 1
ATOM 6895 N N . SER C 1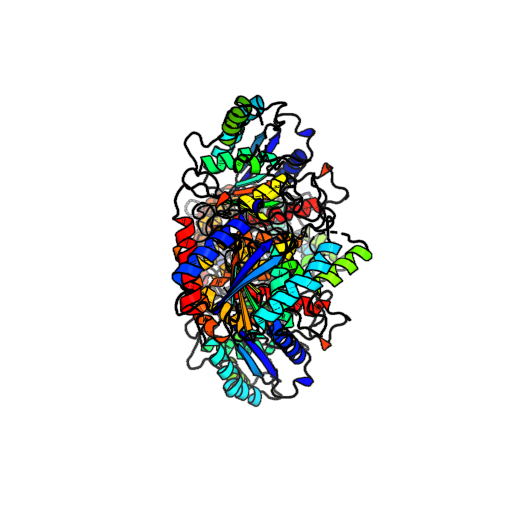 255 ? 42.359 11.118 75.602 1.00 22.39 255 SER C N 1
ATOM 6896 C CA . SER C 1 255 ? 43.362 10.322 76.291 1.00 23.71 255 SER C CA 1
ATOM 6897 C C . SER C 1 255 ? 43.357 10.843 77.713 1.00 23.67 255 SER C C 1
ATOM 6898 O O . SER C 1 255 ? 42.792 11.905 77.975 1.00 21.82 255 SER C O 1
ATOM 6901 N N . PHE C 1 256 ? 43.992 10.106 78.621 1.00 26.93 256 PHE C N 1
ATOM 6902 C CA . PHE C 1 256 ? 44.062 10.515 80.020 1.00 27.09 256 PHE C CA 1
ATOM 6903 C C . PHE C 1 256 ? 44.703 11.897 80.145 1.00 26.79 256 PHE C C 1
ATOM 6904 O O . PHE C 1 256 ? 44.219 12.749 80.887 1.00 27.53 256 PHE C O 1
ATOM 6912 N N . ASP C 1 257 ? 45.790 12.128 79.414 1.00 23.62 257 ASP C N 1
ATOM 6913 C CA . ASP C 1 257 ? 46.456 13.427 79.465 1.00 24.09 257 ASP C CA 1
ATOM 6914 C C . ASP C 1 257 ? 45.605 14.555 78.868 1.00 22.28 257 ASP C C 1
ATOM 6915 O O . ASP C 1 257 ? 45.609 15.676 79.372 1.00 22.04 257 ASP C O 1
ATOM 6920 N N . GLU C 1 258 ? 44.871 14.268 77.801 1.00 24.37 258 GLU C N 1
ATOM 6921 C CA . GLU C 1 258 ? 44.030 15.292 77.192 1.00 25.03 258 GLU C CA 1
ATOM 6922 C C . GLU C 1 258 ? 42.927 15.741 78.161 1.00 24.56 258 GLU C C 1
ATOM 6923 O O . GLU C 1 258 ? 42.661 16.939 78.291 1.00 24.51 258 GLU C O 1
ATOM 6929 N N . LEU C 1 259 ? 42.294 14.790 78.847 1.00 22.05 259 LEU C N 1
ATOM 6930 C CA . LEU C 1 259 ? 41.247 15.138 79.806 1.00 22.53 259 LEU C CA 1
ATOM 6931 C C . LEU C 1 259 ? 41.822 16.013 80.919 1.00 23.28 259 LEU C C 1
ATOM 6932 O O . LEU C 1 259 ? 41.211 17.003 81.332 1.00 22.76 259 LEU C O 1
ATOM 6937 N N . LYS C 1 260 ? 43.004 15.655 81.403 1.00 23.86 260 LYS C N 1
ATOM 6938 C CA . LYS C 1 260 ? 43.634 16.435 82.460 1.00 25.45 260 LYS C CA 1
ATOM 6939 C C . LYS C 1 260 ? 43.897 17.864 81.994 1.00 24.64 260 LYS C C 1
ATOM 6940 O O . LYS C 1 260 ? 43.619 18.817 82.720 1.00 24.52 260 LYS C O 1
ATOM 6946 N N . GLN C 1 261 ? 44.429 18.009 80.784 1.00 23.25 261 GLN C N 1
ATOM 6947 C CA . GLN C 1 261 ? 44.705 19.330 80.226 1.00 24.10 261 GLN C CA 1
ATOM 6948 C C . GLN C 1 261 ? 43.419 20.142 80.119 1.00 22.55 261 GLN C C 1
ATOM 6949 O O . GLN C 1 261 ? 43.359 21.275 80.585 1.00 22.52 261 GLN C O 1
ATOM 6955 N N . LEU C 1 262 ? 42.398 19.560 79.494 1.00 23.89 262 LEU C N 1
ATOM 6956 C CA . LEU C 1 262 ? 41.112 20.235 79.336 1.00 23.29 262 LEU C CA 1
ATOM 6957 C C . LEU C 1 262 ? 40.578 20.668 80.701 1.00 22.54 262 LEU C C 1
ATOM 6958 O O . LEU C 1 262 ? 40.171 21.817 80.886 1.00 21.30 262 LEU C O 1
ATOM 6963 N N . LEU C 1 263 ? 40.586 19.742 81.655 1.00 26.44 263 LEU C N 1
ATOM 6964 C CA . LEU C 1 263 ? 40.110 20.019 83.010 1.00 27.97 263 LEU C CA 1
ATOM 6965 C C . LEU C 1 263 ? 40.875 21.180 83.636 1.00 27.53 263 LEU C C 1
ATOM 6966 O O . LEU C 1 263 ? 40.277 22.087 84.222 1.00 27.95 263 LEU C O 1
ATOM 6971 N N . GLY C 1 264 ? 42.199 21.144 83.509 1.00 24.67 264 GLY C N 1
ATOM 6972 C CA . GLY C 1 264 ? 43.026 22.209 84.055 1.00 22.96 264 GLY C CA 1
ATOM 6973 C C . GLY C 1 264 ? 42.644 23.565 83.493 1.00 23.30 264 GLY C C 1
ATOM 6974 O O . GLY C 1 264 ? 42.487 24.524 84.247 1.00 23.56 264 GLY C O 1
ATOM 6975 N N . LEU C 1 265 ? 42.493 23.653 82.169 1.00 25.66 265 LEU C N 1
ATOM 6976 C CA . LEU C 1 265 ? 42.104 24.911 81.524 1.00 24.16 265 LEU C CA 1
ATOM 6977 C C . LEU C 1 265 ? 40.734 25.363 82.008 1.00 22.60 265 LEU C C 1
ATOM 6978 O O . LEU C 1 265 ? 40.564 26.500 82.440 1.00 25.16 265 LEU C O 1
ATOM 6983 N N . LEU C 1 266 ? 39.752 24.473 81.936 1.00 21.26 266 LEU C N 1
ATOM 6984 C CA . LEU C 1 266 ? 38.405 24.820 82.379 1.00 22.18 266 LEU C CA 1
ATOM 6985 C C . LEU C 1 266 ? 38.397 25.304 83.830 1.00 22.47 266 LEU C C 1
ATOM 6986 O O . LEU C 1 266 ? 37.799 26.330 84.144 1.00 22.63 266 LEU C O 1
ATOM 6991 N N . LEU C 1 267 ? 39.074 24.575 84.710 1.00 26.63 267 LEU C N 1
ATOM 6992 C CA . LEU C 1 267 ? 39.132 24.955 86.120 1.00 29.15 267 LEU C CA 1
ATOM 6993 C C . LEU C 1 267 ? 39.745 26.344 86.311 1.00 30.76 267 LEU C C 1
ATOM 6994 O O . LEU C 1 267 ? 39.268 27.144 87.116 1.00 30.54 267 LEU C O 1
ATOM 6999 N N . GLU C 1 268 ? 40.802 26.629 85.561 1.00 32.33 268 GLU C N 1
ATOM 7000 C CA . GLU C 1 268 ? 41.476 27.919 85.655 1.00 34.48 268 GLU C CA 1
ATOM 7001 C C . GLU C 1 268 ? 40.658 29.053 85.031 1.00 32.13 268 GLU C C 1
ATOM 7002 O O . GLU C 1 268 ? 40.534 30.132 85.609 1.00 31.21 268 GLU C O 1
ATOM 7008 N N . SER C 1 269 ? 40.092 28.801 83.858 1.00 28.04 269 SER C N 1
ATOM 7009 C CA . SER C 1 269 ? 39.315 29.821 83.167 1.00 27.07 269 SER C CA 1
ATOM 7010 C C . SER C 1 269 ? 37.987 30.180 83.833 1.00 26.91 269 SER C C 1
ATOM 7011 O O . SER C 1 269 ? 37.474 31.284 83.643 1.00 27.05 269 SER C O 1
ATOM 7014 N N . PHE C 1 270 ? 37.423 29.266 84.615 1.00 26.21 270 PHE C N 1
ATOM 7015 C CA . PHE C 1 270 ? 36.140 29.554 85.251 1.00 27.81 270 PHE C CA 1
ATOM 7016 C C . PHE C 1 270 ? 36.166 29.473 86.772 1.00 29.18 270 PHE C C 1
ATOM 7017 O O . PHE C 1 270 ? 35.119 29.435 87.424 1.00 28.24 270 PHE C O 1
ATOM 7025 N N . LYS C 1 271 ? 37.378 29.470 87.318 1.00 30.57 271 LYS C N 1
ATOM 7026 C CA . LYS C 1 271 ? 37.620 29.399 88.757 1.00 33.33 271 LYS C CA 1
ATOM 7027 C C . LYS C 1 271 ? 36.667 30.251 89.593 1.00 33.84 271 LYS C C 1
ATOM 7028 O O . LYS C 1 271 ? 36.124 29.792 90.596 1.00 33.86 271 LYS C O 1
ATOM 7034 N N . ASP C 1 272 ? 36.459 31.492 89.172 1.00 35.47 272 ASP C N 1
ATOM 7035 C CA . ASP C 1 272 ? 35.608 32.413 89.911 1.00 36.69 272 ASP C CA 1
ATOM 7036 C C . ASP C 1 272 ? 34.114 32.115 89.965 1.00 34.02 272 ASP C C 1
ATOM 7037 O O . ASP C 1 272 ? 33.469 32.397 90.973 1.00 33.24 272 ASP C O 1
ATOM 7042 N N . ARG C 1 273 ? 33.555 31.545 88.904 1.00 28.63 273 ARG C N 1
ATOM 7043 C CA . ARG C 1 273 ? 32.121 31.259 88.897 1.00 27.00 273 ARG C CA 1
ATOM 7044 C C . ARG C 1 273 ? 31.763 29.797 89.137 1.00 25.05 273 ARG C C 1
ATOM 7045 O O . ARG C 1 273 ? 30.609 29.475 89.444 1.00 23.35 273 ARG C O 1
ATOM 7053 N N . LEU C 1 274 ? 32.751 28.918 88.999 1.00 26.34 274 LEU C N 1
ATOM 7054 C CA . LEU C 1 274 ? 32.544 27.488 89.208 1.00 26.83 274 LEU C CA 1
ATOM 7055 C C . LEU C 1 274 ? 32.219 27.231 90.680 1.00 26.13 274 LEU C C 1
ATOM 7056 O O . LEU C 1 274 ? 33.053 27.461 91.560 1.00 27.25 274 LEU C O 1
ATOM 7061 N N . LYS C 1 275 ? 31.011 26.744 90.944 1.00 25.52 275 LYS C N 1
ATOM 7062 C CA . LYS C 1 275 ? 30.582 26.492 92.316 1.00 25.94 275 LYS C CA 1
ATOM 7063 C C . LYS C 1 275 ? 30.388 25.023 92.684 1.00 24.24 275 LYS C C 1
ATOM 7064 O O . LYS C 1 275 ? 30.024 24.703 93.813 1.00 25.55 275 LYS C O 1
ATOM 7070 N N . ALA C 1 276 ? 30.614 24.123 91.741 1.00 20.67 276 ALA C N 1
ATOM 7071 C CA . ALA C 1 276 ? 30.465 22.705 92.043 1.00 19.69 276 ALA C CA 1
ATOM 7072 C C . ALA C 1 276 ? 31.026 21.848 90.936 1.00 17.99 276 ALA C C 1
ATOM 7073 O O . ALA C 1 276 ? 31.032 22.234 89.766 1.00 16.39 276 ALA C O 1
ATOM 7075 N N . VAL C 1 277 ? 31.501 20.676 91.323 1.00 21.37 277 VAL C N 1
ATOM 7076 C CA . VAL C 1 277 ? 32.047 19.734 90.379 1.00 19.97 277 VAL C CA 1
ATOM 7077 C C . VAL C 1 277 ? 31.529 18.345 90.698 1.00 20.49 277 VAL C C 1
ATOM 7078 O O . VAL C 1 277 ? 31.564 17.892 91.846 1.00 19.30 277 VAL C O 1
ATOM 7082 N N . GLU C 1 278 ? 31.042 17.682 89.655 1.00 16.85 278 GLU C N 1
ATOM 7083 C CA . GLU C 1 278 ? 30.507 16.341 89.754 1.00 17.41 278 GLU C CA 1
ATOM 7084 C C . GLU C 1 278 ? 31.345 15.389 88.889 1.00 16.84 278 GLU C C 1
ATOM 7085 O O . GLU C 1 278 ? 31.626 15.682 87.726 1.00 16.15 278 GLU C O 1
ATOM 7091 N N . VAL C 1 279 ? 31.765 14.266 89.465 1.00 15.31 279 VAL C N 1
ATOM 7092 C CA . VAL C 1 279 ? 32.514 13.266 88.706 1.00 16.45 279 VAL C CA 1
ATOM 7093 C C . VAL C 1 279 ? 31.697 11.992 88.839 1.00 16.99 279 VAL C C 1
ATOM 7094 O O . VAL C 1 279 ? 31.338 11.585 89.951 1.00 17.51 279 VAL C O 1
ATOM 7098 N N . THR C 1 280 ? 31.411 11.347 87.714 1.00 15.92 280 THR C N 1
ATOM 7099 C CA . THR C 1 280 ? 30.562 10.171 87.755 1.00 17.09 280 THR C CA 1
ATOM 7100 C C . THR C 1 280 ? 30.924 9.064 86.761 1.00 16.48 280 THR C C 1
ATOM 7101 O O . THR C 1 280 ? 31.864 9.186 85.968 1.00 15.03 280 THR C O 1
ATOM 7105 N N . GLU C 1 281 ? 30.161 7.978 86.840 1.00 16.92 281 GLU C N 1
ATOM 7106 C CA . GLU C 1 281 ? 30.315 6.808 85.989 1.00 17.39 281 GLU C CA 1
ATOM 7107 C C . GLU C 1 281 ? 31.623 6.032 86.166 1.00 18.27 281 GLU C C 1
ATOM 7108 O O . GLU C 1 281 ? 32.208 5.542 85.206 1.00 18.75 281 GLU C O 1
ATOM 7114 N N . TYR C 1 282 ? 32.093 5.926 87.400 1.00 19.30 282 TYR C N 1
ATOM 7115 C CA . TYR C 1 282 ? 33.287 5.138 87.652 1.00 19.21 282 TYR C CA 1
ATOM 7116 C C . TYR C 1 282 ? 32.778 3.791 88.146 1.00 17.89 282 TYR C C 1
ATOM 7117 O O . TYR C 1 282 ? 32.223 3.695 89.243 1.00 17.35 282 TYR C O 1
ATOM 7126 N N . ASN C 1 283 ? 32.938 2.770 87.308 1.00 19.72 283 ASN C N 1
ATOM 7127 C CA . ASN C 1 283 ? 32.513 1.410 87.621 1.00 21.42 283 ASN C CA 1
ATOM 7128 C C . ASN C 1 283 ? 33.722 0.490 87.455 1.00 21.21 283 ASN C C 1
ATOM 7129 O O . ASN C 1 283 ? 34.001 0.002 86.359 1.00 22.23 283 ASN C O 1
ATOM 7134 N N . PRO C 1 284 ? 34.453 0.235 88.548 1.00 20.53 284 PRO C N 1
ATOM 7135 C CA . PRO C 1 284 ? 35.637 -0.629 88.492 1.00 19.92 284 PRO C CA 1
ATOM 7136 C C . PRO C 1 284 ? 35.348 -2.105 88.225 1.00 21.95 284 PRO C C 1
ATOM 7137 O O . PRO C 1 284 ? 36.234 -2.851 87.799 1.00 20.94 284 PRO C O 1
ATOM 7141 N N . THR C 1 285 ? 34.106 -2.518 88.463 1.00 24.97 285 THR C N 1
ATOM 7142 C CA . THR C 1 285 ? 33.722 -3.911 88.283 1.00 25.50 285 THR C CA 1
ATOM 7143 C C . THR C 1 285 ? 33.635 -4.365 86.830 1.00 27.76 285 THR C C 1
ATOM 7144 O O . THR C 1 285 ? 33.612 -5.566 86.558 1.00 27.20 285 THR C O 1
ATOM 7148 N N . VAL C 1 286 ? 33.583 -3.424 85.893 1.00 23.42 286 VAL C N 1
ATOM 7149 C CA . VAL C 1 286 ? 33.502 -3.812 84.488 1.00 24.02 286 VAL C CA 1
ATOM 7150 C C . VAL C 1 286 ? 34.841 -3.646 83.775 1.00 25.43 286 VAL C C 1
ATOM 7151 O O . VAL C 1 286 ? 34.943 -3.859 82.570 1.00 25.18 286 VAL C O 1
ATOM 7155 N N . SER C 1 287 ? 35.866 -3.267 84.528 1.00 27.65 287 SER C N 1
ATOM 7156 C CA . SER C 1 287 ? 37.202 -3.083 83.973 1.00 31.76 287 SER C CA 1
ATOM 7157 C C . SER C 1 287 ? 37.711 -4.384 83.342 1.00 36.28 287 SER C C 1
ATOM 7158 O O . SER C 1 287 ? 37.484 -5.472 83.884 1.00 37.13 287 SER C O 1
ATOM 7161 N N . ILE C 1 288 ? 38.388 -4.273 82.200 1.00 49.44 288 ILE C N 1
ATOM 7162 C CA . ILE C 1 288 ? 38.932 -5.451 81.527 1.00 54.67 288 ILE C CA 1
ATOM 7163 C C . ILE C 1 288 ? 40.369 -5.697 81.987 1.00 57.80 288 ILE C C 1
ATOM 7164 O O . ILE C 1 288 ? 40.955 -6.741 81.707 1.00 59.17 288 ILE C O 1
ATOM 7169 N N . LYS C 1 289 ? 40.930 -4.719 82.687 1.00 46.30 289 LYS C N 1
ATOM 7170 C CA . LYS C 1 289 ? 42.279 -4.828 83.218 1.00 50.61 289 LYS C CA 1
ATOM 7171 C C . LYS C 1 289 ? 42.128 -5.433 84.607 1.00 54.94 289 LYS C C 1
ATOM 7172 O O . LYS C 1 289 ? 41.010 -5.727 85.032 1.00 55.37 289 LYS C O 1
ATOM 7178 N N . HIS C 1 290 ? 43.233 -5.631 85.313 1.00 100.87 290 HIS C N 1
ATOM 7179 C CA . HIS C 1 290 ? 43.162 -6.201 86.654 1.00 106.42 290 HIS C CA 1
ATOM 7180 C C . HIS C 1 290 ? 44.081 -5.472 87.622 1.00 106.55 290 HIS C C 1
ATOM 7181 O O . HIS C 1 290 ? 44.106 -5.770 88.817 1.00 108.09 290 HIS C O 1
ATOM 7188 N N . ASN C 1 291 ? 44.833 -4.511 87.093 1.00 67.90 291 ASN C N 1
ATOM 7189 C CA . ASN C 1 291 ? 45.743 -3.715 87.904 1.00 63.92 291 ASN C CA 1
ATOM 7190 C C . ASN C 1 291 ? 44.969 -2.519 88.452 1.00 61.61 291 ASN C C 1
ATOM 7191 O O . ASN C 1 291 ? 43.741 -2.485 88.376 1.00 61.13 291 ASN C O 1
ATOM 7196 N N . ASN C 1 292 ? 45.681 -1.538 88.997 1.00 46.31 292 ASN C N 1
ATOM 7197 C CA . ASN C 1 292 ? 45.033 -0.358 89.560 1.00 43.48 292 ASN C CA 1
ATOM 7198 C C . ASN C 1 292 ? 45.300 0.928 88.786 1.00 39.50 292 ASN C C 1
ATOM 7199 O O . ASN C 1 292 ? 45.161 2.021 89.328 1.00 37.74 292 ASN C O 1
ATOM 7204 N N . GLU C 1 293 ? 45.671 0.800 87.518 1.00 38.39 293 GLU C N 1
ATOM 7205 C CA . GLU C 1 293 ? 45.955 1.973 86.698 1.00 34.76 293 GLU C CA 1
ATOM 7206 C C . GLU C 1 293 ? 44.762 2.920 86.567 1.00 29.39 293 GLU C C 1
ATOM 7207 O O . GLU C 1 293 ? 44.898 4.123 86.777 1.00 25.48 293 GLU C O 1
ATOM 7213 N N . GLU C 1 294 ? 43.600 2.370 86.217 1.00 34.59 294 GLU C N 1
ATOM 7214 C CA . GLU C 1 294 ? 42.389 3.164 86.035 1.00 28.97 294 GLU C CA 1
ATOM 7215 C C . GLU C 1 294 ? 41.933 3.820 87.332 1.00 26.20 294 GLU C C 1
ATOM 7216 O O . GLU C 1 294 ? 41.481 4.962 87.324 1.00 24.57 294 GLU C O 1
ATOM 7222 N N . GLU C 1 295 ? 42.056 3.119 88.453 1.00 24.97 295 GLU C N 1
ATOM 7223 C CA . GLU C 1 295 ? 41.656 3.729 89.712 1.00 25.52 295 GLU C CA 1
ATOM 7224 C C . GLU C 1 295 ? 42.590 4.892 90.049 1.00 25.25 295 GLU C C 1
ATOM 7225 O O . GLU C 1 295 ? 42.140 5.936 90.527 1.00 25.06 295 GLU C O 1
ATOM 7231 N N . LYS C 1 296 ? 43.885 4.717 89.794 1.00 26.10 296 LYS C N 1
ATOM 7232 C CA . LYS C 1 296 ? 44.856 5.777 90.060 1.00 26.58 296 LYS C CA 1
ATOM 7233 C C . LYS C 1 296 ? 44.580 6.987 89.171 1.00 25.46 296 LYS C C 1
ATOM 7234 O O . LYS C 1 296 ? 44.666 8.128 89.622 1.00 23.95 296 LYS C O 1
ATOM 7240 N N . GLN C 1 297 ? 44.251 6.734 87.907 1.00 22.20 297 GLN C N 1
ATOM 7241 C CA . GLN C 1 297 ? 43.940 7.818 86.987 1.00 20.82 297 GLN C CA 1
ATOM 7242 C C . GLN C 1 297 ? 42.758 8.623 87.515 1.00 20.32 297 GLN C C 1
ATOM 7243 O O . GLN C 1 297 ? 42.782 9.854 87.490 1.00 19.16 297 GLN C O 1
ATOM 7249 N N . VAL C 1 298 ? 41.723 7.934 87.999 1.00 18.84 298 VAL C N 1
ATOM 7250 C CA . VAL C 1 298 ? 40.563 8.637 88.535 1.00 18.34 298 VAL C CA 1
ATOM 7251 C C . VAL C 1 298 ? 40.982 9.472 89.746 1.00 18.06 298 VAL C C 1
ATOM 7252 O O . VAL C 1 298 ? 40.553 10.615 89.896 1.00 18.96 298 VAL C O 1
ATOM 7256 N N . LEU C 1 299 ? 41.834 8.917 90.604 1.00 22.65 299 LEU C N 1
ATOM 7257 C CA . LEU C 1 299 ? 42.282 9.657 91.783 1.00 22.02 299 LEU C CA 1
ATOM 7258 C C . LEU C 1 299 ? 43.166 10.852 91.415 1.00 22.89 299 LEU C C 1
ATOM 7259 O O . LEU C 1 299 ? 43.151 11.874 92.103 1.00 24.60 299 LEU C O 1
ATOM 7264 N N . GLU C 1 300 ? 43.927 10.730 90.328 1.00 23.58 300 GLU C N 1
ATOM 7265 C CA . GLU C 1 300 ? 44.778 11.828 89.860 1.00 24.29 300 GLU C CA 1
ATOM 7266 C C . GLU C 1 300 ? 43.894 12.949 89.314 1.00 23.53 300 GLU C C 1
ATOM 7267 O O . GLU C 1 300 ? 44.208 14.130 89.453 1.00 23.13 300 GLU C O 1
ATOM 7273 N N . ILE C 1 301 ? 42.792 12.569 88.673 1.00 24.21 301 ILE C N 1
ATOM 7274 C CA . ILE C 1 301 ? 41.853 13.548 88.129 1.00 23.40 301 ILE C CA 1
ATOM 7275 C C . ILE C 1 301 ? 41.168 14.269 89.286 1.00 22.90 301 ILE C C 1
ATOM 7276 O O . ILE C 1 301 ? 40.998 15.483 89.254 1.00 23.54 301 ILE C O 1
ATOM 7281 N N . LEU C 1 302 ? 40.800 13.523 90.322 1.00 22.22 302 LEU C N 1
ATOM 7282 C CA . LEU C 1 302 ? 40.154 14.118 91.491 1.00 24.27 302 LEU C CA 1
ATOM 7283 C C . LEU C 1 302 ? 41.128 15.021 92.240 1.00 24.02 302 LEU C C 1
ATOM 7284 O O . LEU C 1 302 ? 40.745 16.080 92.739 1.00 25.02 302 LEU C O 1
ATOM 7289 N N . ASP C 1 303 ? 42.386 14.599 92.314 1.00 22.46 303 ASP C N 1
ATOM 7290 C CA . ASP C 1 303 ? 43.418 15.386 92.984 1.00 23.62 303 ASP C CA 1
ATOM 7291 C C . ASP C 1 303 ? 43.553 16.732 92.279 1.00 22.46 303 ASP C C 1
ATOM 7292 O O . ASP C 1 303 ? 43.648 17.781 92.920 1.00 20.39 303 ASP C O 1
ATOM 7297 N N . LEU C 1 304 ? 43.559 16.682 90.950 1.00 24.03 304 LEU C N 1
ATOM 7298 C CA . LEU C 1 304 ? 43.673 17.870 90.114 1.00 25.31 304 LEU C CA 1
ATOM 7299 C C . LEU C 1 304 ? 42.539 18.831 90.433 1.00 25.71 304 LEU C C 1
ATOM 7300 O O . LEU C 1 304 ? 42.756 20.030 90.608 1.00 25.26 304 LEU C O 1
ATOM 7305 N N . ILE C 1 305 ? 41.325 18.297 90.513 1.00 27.42 305 ILE C N 1
ATOM 7306 C CA . ILE C 1 305 ? 40.155 19.114 90.807 1.00 26.17 305 ILE C CA 1
ATOM 7307 C C . ILE C 1 305 ? 40.228 19.729 92.197 1.00 27.66 305 ILE C C 1
ATOM 7308 O O . ILE C 1 305 ? 39.938 20.912 92.382 1.00 27.35 305 ILE C O 1
ATOM 7313 N N . ILE C 1 306 ? 40.624 18.921 93.173 1.00 26.19 306 ILE C N 1
ATOM 7314 C CA . ILE C 1 306 ? 40.706 19.384 94.548 1.00 26.42 306 ILE C CA 1
ATOM 7315 C C . ILE C 1 306 ? 41.715 20.508 94.755 1.00 27.86 306 ILE C C 1
ATOM 7316 O O . ILE C 1 306 ? 41.379 21.547 95.317 1.00 27.89 306 ILE C O 1
ATOM 7321 N N . ASN C 1 307 ? 42.945 20.315 94.298 1.00 37.09 307 ASN C N 1
ATOM 7322 C CA . ASN C 1 307 ? 43.964 21.346 94.461 1.00 39.94 307 ASN C CA 1
ATOM 7323 C C . ASN C 1 307 ? 43.541 22.664 93.832 1.00 40.22 307 ASN C C 1
ATOM 7324 O O . ASN C 1 307 ? 43.807 23.733 94.371 1.00 41.30 307 ASN C O 1
ATOM 7329 N N . SER C 1 308 ? 42.860 22.582 92.698 1.00 29.17 308 SER C N 1
ATOM 7330 C CA . SER C 1 308 ? 42.415 23.772 91.996 1.00 29.52 308 SER C CA 1
ATOM 7331 C C . SER C 1 308 ? 41.212 24.474 92.622 1.00 30.91 308 SER C C 1
ATOM 7332 O O . SER C 1 308 ? 41.187 25.705 92.726 1.00 30.19 308 SER C O 1
ATOM 7335 N N . CYS C 1 309 ? 40.220 23.697 93.045 1.00 34.29 309 CYS C N 1
ATOM 7336 C CA . CYS C 1 309 ? 39.003 24.268 93.618 1.00 37.50 309 CYS C CA 1
ATOM 7337 C C . CYS C 1 309 ? 39.021 24.583 95.106 1.00 39.73 309 CYS C C 1
ATOM 7338 O O . CYS C 1 309 ? 38.127 25.268 95.604 1.00 39.36 309 CYS C O 1
ATOM 7341 N N . LYS C 1 310 ? 40.025 24.089 95.819 1.00 52.09 310 LYS C N 1
ATOM 7342 C CA . LYS C 1 310 ? 40.113 24.347 97.249 1.00 55.81 310 LYS C CA 1
ATOM 7343 C C . LYS C 1 310 ? 40.383 25.824 97.512 1.00 59.15 310 LYS C C 1
ATOM 7344 O O . LYS C 1 310 ? 41.168 26.455 96.805 1.00 60.52 310 LYS C O 1
ATOM 7350 N N . ILE C 1 311 ? 39.717 26.371 98.524 1.00 68.88 311 ILE C N 1
ATOM 7351 C CA . ILE C 1 311 ? 39.887 27.773 98.892 1.00 72.59 311 ILE C CA 1
ATOM 7352 C C . ILE C 1 311 ? 41.022 27.923 99.904 1.00 73.18 311 ILE C C 1
ATOM 7353 O O . ILE C 1 311 ? 42.068 28.501 99.600 1.00 74.55 311 ILE C O 1
ATOM 7358 N N . MET D 1 1 ? 33.270 39.196 60.486 1.00 21.41 1 MET D N 1
ATOM 7359 C CA . MET D 1 1 ? 32.506 39.873 59.399 1.00 22.65 1 MET D CA 1
ATOM 7360 C C . MET D 1 1 ? 31.963 41.220 59.870 1.00 21.54 1 MET D C 1
ATOM 7361 O O . MET D 1 1 ? 31.628 41.388 61.039 1.00 21.77 1 MET D O 1
ATOM 7366 N N . ILE D 1 2 ? 31.883 42.173 58.945 1.00 22.69 2 ILE D N 1
ATOM 7367 C CA . ILE D 1 2 ? 31.384 43.511 59.234 1.00 22.01 2 ILE D CA 1
ATOM 7368 C C . ILE D 1 2 ? 30.042 43.708 58.539 1.00 22.35 2 ILE D C 1
ATOM 7369 O O . ILE D 1 2 ? 29.911 43.436 57.345 1.00 23.86 2 ILE D O 1
ATOM 7374 N N . LEU D 1 3 ? 29.050 44.177 59.284 1.00 20.93 3 LEU D N 1
ATOM 7375 C CA . LEU D 1 3 ? 27.740 44.443 58.714 1.00 20.65 3 LEU D CA 1
ATOM 7376 C C . LEU D 1 3 ? 27.611 45.953 58.567 1.00 20.47 3 LEU D C 1
ATOM 7377 O O . LEU D 1 3 ? 27.662 46.689 59.559 1.00 20.76 3 LEU D O 1
ATOM 7382 N N . VAL D 1 4 ? 27.465 46.417 57.330 1.00 19.71 4 VAL D N 1
ATOM 7383 C CA . VAL D 1 4 ? 27.313 47.843 57.080 1.00 17.21 4 VAL D CA 1
ATOM 7384 C C . VAL D 1 4 ? 25.858 48.112 56.701 1.00 18.97 4 VAL D C 1
ATOM 7385 O O . VAL D 1 4 ? 25.296 47.457 55.818 1.00 17.57 4 VAL D O 1
ATOM 7389 N N . GLY D 1 5 ? 25.244 49.062 57.395 1.00 17.55 5 GLY D N 1
ATOM 7390 C CA . GLY D 1 5 ? 23.870 49.411 57.112 1.00 19.08 5 GLY D CA 1
ATOM 7391 C C . GLY D 1 5 ? 23.800 50.867 56.710 1.00 20.15 5 GLY D C 1
ATOM 7392 O O . GLY D 1 5 ? 24.231 51.741 57.461 1.00 22.73 5 GLY D O 1
ATOM 7393 N N . LEU D 1 6 ? 23.277 51.132 55.519 1.00 19.81 6 LEU D N 1
ATOM 7394 C CA . LEU D 1 6 ? 23.152 52.503 55.040 1.00 18.99 6 LEU D CA 1
ATOM 7395 C C . LEU D 1 6 ? 21.849 53.100 55.543 1.00 18.56 6 LEU D C 1
ATOM 7396 O O . LEU D 1 6 ? 20.850 52.398 55.693 1.00 17.28 6 LEU D O 1
ATOM 7401 N N . GLU D 1 7 ? 21.867 54.399 55.805 1.00 20.87 7 GLU D N 1
ATOM 7402 C CA . GLU D 1 7 ? 20.685 55.105 56.283 1.00 21.54 7 GLU D CA 1
ATOM 7403 C C . GLU D 1 7 ? 20.825 56.545 55.800 1.00 20.65 7 GLU D C 1
ATOM 7404 O O . GLU D 1 7 ? 21.914 57.117 55.872 1.00 20.30 7 GLU D O 1
ATOM 7410 N N . ALA D 1 8 ? 19.740 57.125 55.292 1.00 16.88 8 ALA D N 1
ATOM 7411 C CA . ALA D 1 8 ? 19.802 58.498 54.801 1.00 19.50 8 ALA D CA 1
ATOM 7412 C C . ALA D 1 8 ? 19.987 59.476 55.954 1.00 18.67 8 ALA D C 1
ATOM 7413 O O . ALA D 1 8 ? 19.311 59.381 56.977 1.00 18.43 8 ALA D O 1
ATOM 7415 N N . GLU D 1 9 ? 20.917 60.407 55.792 1.00 21.22 9 GLU D N 1
ATOM 7416 C CA . GLU D 1 9 ? 21.137 61.411 56.822 1.00 22.27 9 GLU D CA 1
ATOM 7417 C C . GLU D 1 9 ? 19.823 62.155 57.082 1.00 20.42 9 GLU D C 1
ATOM 7418 O O . GLU D 1 9 ? 19.497 62.464 58.225 1.00 18.40 9 GLU D O 1
ATOM 7424 N N . LEU D 1 10 ? 19.060 62.411 56.019 1.00 20.45 10 LEU D N 1
ATOM 7425 C CA . LEU D 1 10 ? 17.790 63.129 56.136 1.00 21.73 10 LEU D CA 1
ATOM 7426 C C . LEU D 1 10 ? 16.566 62.342 55.664 1.00 19.98 10 LEU D C 1
ATOM 7427 O O . LEU D 1 10 ? 16.579 61.745 54.592 1.00 20.81 10 LEU D O 1
ATOM 7432 N N . GLY D 1 11 ? 15.515 62.346 56.479 1.00 19.48 11 GLY D N 1
ATOM 7433 C CA . GLY D 1 11 ? 14.268 61.676 56.128 1.00 21.27 11 GLY D CA 1
ATOM 7434 C C . GLY D 1 11 ? 14.227 60.159 56.049 1.00 21.71 11 GLY D C 1
ATOM 7435 O O . GLY D 1 11 ? 13.365 59.595 55.369 1.00 19.72 11 GLY D O 1
ATOM 7436 N N . ALA D 1 12 ? 15.132 59.491 56.759 1.00 21.32 12 ALA D N 1
ATOM 7437 C CA . ALA D 1 12 ? 15.187 58.035 56.721 1.00 19.62 12 ALA D CA 1
ATOM 7438 C C . ALA D 1 12 ? 13.861 57.372 57.046 1.00 18.00 12 ALA D C 1
ATOM 7439 O O . ALA D 1 12 ? 13.485 56.386 56.414 1.00 14.78 12 ALA D O 1
ATOM 7441 N N . SER D 1 13 ? 13.147 57.906 58.027 1.00 18.46 13 SER D N 1
ATOM 7442 C CA . SER D 1 13 ? 11.879 57.300 58.420 1.00 21.62 13 SER D CA 1
ATOM 7443 C C . SER D 1 13 ? 10.818 57.397 57.333 1.00 22.26 13 SER D C 1
ATOM 7444 O O . SER D 1 13 ? 9.760 56.772 57.434 1.00 21.63 13 SER D O 1
ATOM 7447 N N . LYS D 1 14 ? 11.118 58.175 56.297 1.00 23.89 14 LYS D N 1
ATOM 7448 C CA . LYS D 1 14 ? 10.217 58.344 55.165 1.00 29.21 14 LYS D CA 1
ATOM 7449 C C . LYS D 1 14 ? 10.584 57.380 54.029 1.00 28.50 14 LYS D C 1
ATOM 7450 O O . LYS D 1 14 ? 9.850 57.280 53.042 1.00 30.00 14 LYS D O 1
ATOM 7456 N N . ARG D 1 15 ? 11.713 56.680 54.151 1.00 21.58 15 ARG D N 1
ATOM 7457 C CA . ARG D 1 15 ? 12.112 55.752 53.090 1.00 22.85 15 ARG D CA 1
ATOM 7458 C C . ARG D 1 15 ? 11.921 54.281 53.414 1.00 21.00 15 ARG D C 1
ATOM 7459 O O . ARG D 1 15 ? 12.488 53.761 54.384 1.00 19.91 15 ARG D O 1
ATOM 7467 N N . GLY D 1 16 ? 11.115 53.619 52.583 1.00 24.48 16 GLY D N 1
ATOM 7468 C CA . GLY D 1 16 ? 10.826 52.206 52.760 1.00 23.30 16 GLY D CA 1
ATOM 7469 C C . GLY D 1 16 ? 12.058 51.319 52.820 1.00 21.46 16 GLY D C 1
ATOM 7470 O O . GLY D 1 16 ? 12.114 50.384 53.620 1.00 20.88 16 GLY D O 1
ATOM 7471 N N . THR D 1 17 ? 13.050 51.614 51.986 1.00 18.86 17 THR D N 1
ATOM 7472 C CA . THR D 1 17 ? 14.274 50.821 51.963 1.00 17.75 17 THR D CA 1
ATOM 7473 C C . THR D 1 17 ? 15.081 50.970 53.241 1.00 17.75 17 THR D C 1
ATOM 7474 O O . THR D 1 17 ? 15.699 50.008 53.690 1.00 16.03 17 THR D O 1
ATOM 7478 N N . ASP D 1 18 ? 15.089 52.169 53.823 1.00 17.59 18 ASP D N 1
ATOM 7479 C CA . ASP D 1 18 ? 15.831 52.388 55.067 1.00 18.72 18 ASP D CA 1
ATOM 7480 C C . ASP D 1 18 ? 15.168 51.583 56.176 1.00 20.42 18 ASP D C 1
ATOM 7481 O O . ASP D 1 18 ? 15.841 51.038 57.052 1.00 21.39 18 ASP D O 1
ATOM 7486 N N . LYS D 1 19 ? 13.841 51.506 56.133 1.00 21.11 19 LYS D N 1
ATOM 7487 C CA . LYS D 1 19 ? 13.103 50.736 57.122 1.00 22.34 19 LYS D CA 1
ATOM 7488 C C . LYS D 1 19 ? 13.475 49.265 56.932 1.00 21.52 19 LYS D C 1
ATOM 7489 O O . LYS D 1 19 ? 13.648 48.530 57.903 1.00 21.47 19 LYS D O 1
ATOM 7495 N N . GLY D 1 20 ? 13.603 48.844 55.677 1.00 18.68 20 GLY D N 1
ATOM 7496 C CA . GLY D 1 20 ? 13.993 47.470 55.401 1.00 18.49 20 GLY D CA 1
ATOM 7497 C C . GLY D 1 20 ? 15.360 47.169 56.004 1.00 16.56 20 GLY D C 1
ATOM 7498 O O . GLY D 1 20 ? 15.561 46.139 56.658 1.00 16.37 20 GLY D O 1
ATOM 7499 N N . VAL D 1 21 ? 16.305 48.081 55.799 1.00 16.70 21 VAL D N 1
ATOM 7500 C CA . VAL D 1 21 ? 17.657 47.923 56.336 1.00 16.39 21 VAL D CA 1
ATOM 7501 C C . VAL D 1 21 ? 17.643 47.809 57.863 1.00 18.64 21 VAL D C 1
ATOM 7502 O O . VAL D 1 21 ? 18.300 46.941 58.435 1.00 16.88 21 VAL D O 1
ATOM 7506 N N . ARG D 1 22 ? 16.891 48.690 58.515 1.00 15.28 22 ARG D N 1
ATOM 7507 C CA . ARG D 1 22 ? 16.798 48.694 59.966 1.00 18.04 22 ARG D CA 1
ATOM 7508 C C . ARG D 1 22 ? 16.271 47.366 60.507 1.00 18.51 22 ARG D C 1
ATOM 7509 O O . ARG D 1 22 ? 16.749 46.869 61.534 1.00 14.93 22 ARG D O 1
ATOM 7517 N N . ARG D 1 23 ? 15.285 46.797 59.816 1.00 23.07 23 ARG D N 1
ATOM 7518 C CA . ARG D 1 23 ? 14.716 45.509 60.205 1.00 23.30 23 ARG D CA 1
ATOM 7519 C C . ARG D 1 23 ? 15.763 44.396 60.091 1.00 20.18 23 ARG D C 1
ATOM 7520 O O . ARG D 1 23 ? 15.928 43.589 61.002 1.00 20.47 23 ARG D O 1
ATOM 7528 N N . LEU D 1 24 ? 16.444 44.343 58.950 1.00 15.22 24 LEU D N 1
ATOM 7529 C CA . LEU D 1 24 ? 17.471 43.329 58.713 1.00 15.26 24 LEU D CA 1
ATOM 7530 C C . LEU D 1 24 ? 18.611 43.442 59.734 1.00 15.15 24 LEU D C 1
ATOM 7531 O O . LEU D 1 24 ? 19.094 42.433 60.238 1.00 15.50 24 LEU D O 1
ATOM 7536 N N . ARG D 1 25 ? 19.035 44.667 60.031 1.00 18.62 25 ARG D N 1
ATOM 7537 C CA . ARG D 1 25 ? 20.097 44.899 61.011 1.00 20.53 25 ARG D CA 1
ATOM 7538 C C . ARG D 1 25 ? 19.709 44.318 62.375 1.00 21.12 25 ARG D C 1
ATOM 7539 O O . ARG D 1 25 ? 20.502 43.630 63.015 1.00 20.95 25 ARG D O 1
ATOM 7547 N N . GLU D 1 26 ? 18.488 44.607 62.816 1.00 22.63 26 GLU D N 1
ATOM 7548 C CA . GLU D 1 26 ? 18.017 44.118 64.102 1.00 24.34 26 GLU D CA 1
ATOM 7549 C C . GLU D 1 26 ? 17.867 42.604 64.118 1.00 23.71 26 GLU D C 1
ATOM 7550 O O . GLU D 1 26 ? 18.223 41.966 65.108 1.00 24.99 26 GLU D O 1
ATOM 7556 N N . ALA D 1 27 ? 17.359 42.028 63.056 1.00 17.42 27 ALA D N 1
ATOM 7557 C CA . ALA D 1 27 ? 17.268 40.617 62.864 1.00 18.57 27 ALA D CA 1
ATOM 7558 C C . ALA D 1 27 ? 18.679 39.879 62.898 1.00 19.80 27 ALA D C 1
ATOM 7559 O O . ALA D 1 27 ? 18.843 39.005 63.531 1.00 19.46 27 ALA D O 1
ATOM 7561 N N . LEU D 1 28 ? 19.618 40.422 62.249 1.00 19.58 28 LEU D N 1
ATOM 7562 C CA . LEU D 1 28 ? 20.936 40.017 62.238 1.00 21.51 28 LEU D CA 1
ATOM 7563 C C . LEU D 1 28 ? 21.655 40.108 63.626 1.00 23.64 28 LEU D C 1
ATOM 7564 O O . LEU D 1 28 ? 22.265 39.342 63.912 1.00 23.15 28 LEU D O 1
ATOM 7569 N N . SER D 1 29 ? 21.415 41.078 64.375 1.00 21.97 29 SER D N 1
ATOM 7570 C CA . SER D 1 29 ? 21.971 41.310 65.557 1.00 25.16 29 SER D CA 1
ATOM 7571 C C . SER D 1 29 ? 21.713 40.258 66.534 1.00 26.93 29 SER D C 1
ATOM 7572 O O . SER D 1 29 ? 22.518 39.938 67.185 1.00 29.15 29 SER D O 1
ATOM 7575 N N . ALA D 1 30 ? 20.538 39.771 66.518 1.00 28.66 30 ALA D N 1
ATOM 7576 C CA . ALA D 1 30 ? 20.101 38.680 67.214 1.00 30.13 30 ALA D CA 1
ATOM 7577 C C . ALA D 1 30 ? 20.753 37.362 66.901 1.00 31.17 30 ALA D C 1
ATOM 7578 O O . ALA D 1 30 ? 20.834 36.664 67.649 1.00 32.05 30 ALA D O 1
ATOM 7580 N N . THR D 1 31 ? 21.088 37.102 65.684 1.00 29.47 31 THR D N 1
ATOM 7581 C CA . THR D 1 31 ? 21.656 35.911 65.244 1.00 26.60 31 THR D CA 1
ATOM 7582 C C . THR D 1 31 ? 23.123 35.874 64.904 1.00 26.51 31 THR D C 1
ATOM 7583 O O . THR D 1 31 ? 23.839 35.688 65.748 1.00 27.54 31 THR D O 1
ATOM 7587 N N . HIS D 1 32 ? 23.525 36.202 63.742 1.00 21.64 32 HIS D N 1
ATOM 7588 C CA . HIS D 1 32 ? 24.808 36.257 63.292 1.00 20.04 32 HIS D CA 1
ATOM 7589 C C . HIS D 1 32 ? 25.686 37.299 64.061 1.00 20.58 32 HIS D C 1
ATOM 7590 O O . HIS D 1 32 ? 26.765 37.155 64.180 1.00 19.17 32 HIS D O 1
ATOM 7597 N N . GLY D 1 33 ? 25.034 38.333 64.518 1.00 20.12 33 GLY D N 1
ATOM 7598 C CA . GLY D 1 33 ? 25.691 39.405 65.243 1.00 20.92 33 GLY D CA 1
ATOM 7599 C C . GLY D 1 33 ? 25.748 39.148 66.737 1.00 24.34 33 GLY D C 1
ATOM 7600 O O . GLY D 1 33 ? 26.023 40.042 67.531 1.00 22.55 33 GLY D O 1
ATOM 7601 N N . ASP D 1 34 ? 25.480 37.915 67.135 1.00 25.01 34 ASP D N 1
ATOM 7602 C CA . ASP D 1 34 ? 25.534 37.576 68.546 1.00 26.34 34 ASP D CA 1
ATOM 7603 C C . ASP D 1 34 ? 26.321 36.285 68.680 1.00 25.64 34 ASP D C 1
ATOM 7604 O O . ASP D 1 34 ? 26.741 35.719 67.678 1.00 25.19 34 ASP D O 1
ATOM 7609 N N . VAL D 1 35 ? 26.529 35.826 69.907 1.00 30.55 35 VAL D N 1
ATOM 7610 C CA . VAL D 1 35 ? 27.268 34.588 70.133 1.00 31.34 35 VAL D CA 1
ATOM 7611 C C . VAL D 1 35 ? 26.388 33.367 69.887 1.00 31.39 35 VAL D C 1
ATOM 7612 O O . VAL D 1 35 ? 25.367 33.179 70.546 1.00 32.23 35 VAL D O 1
ATOM 7616 N N . ILE D 1 36 ? 26.792 32.544 68.927 1.00 25.50 36 ILE D N 1
ATOM 7617 C CA . ILE D 1 36 ? 26.069 31.331 68.593 1.00 24.27 36 ILE D CA 1
ATOM 7618 C C . ILE D 1 36 ? 27.061 30.181 68.694 1.00 25.66 36 ILE D C 1
ATOM 7619 O O . ILE D 1 36 ? 28.013 30.087 67.908 1.00 24.03 36 ILE D O 1
ATOM 7624 N N . LYS D 1 37 ? 26.845 29.316 69.678 1.00 28.19 37 LYS D N 1
ATOM 7625 C CA . LYS D 1 37 ? 27.721 28.175 69.905 1.00 28.68 37 LYS D CA 1
ATOM 7626 C C . LYS D 1 37 ? 29.162 28.621 70.109 1.00 27.63 37 LYS D C 1
ATOM 7627 O O . LYS D 1 37 ? 30.093 28.031 69.565 1.00 26.88 37 LYS D O 1
ATOM 7633 N N . GLY D 1 38 ? 29.327 29.683 70.892 1.00 27.06 38 GLY D N 1
ATOM 7634 C CA . GLY D 1 38 ? 30.652 30.198 71.202 1.00 28.37 38 GLY D CA 1
ATOM 7635 C C . GLY D 1 38 ? 31.331 31.072 70.164 1.00 29.34 38 GLY D C 1
ATOM 7636 O O . GLY D 1 38 ? 32.487 31.453 70.346 1.00 28.21 38 GLY D O 1
ATOM 7637 N N . MET D 1 39 ? 30.630 31.420 69.090 1.00 26.60 39 MET D N 1
ATOM 7638 C CA . MET D 1 39 ? 31.251 32.238 68.054 1.00 27.12 39 MET D CA 1
ATOM 7639 C C . MET D 1 39 ? 30.398 33.402 67.577 1.00 27.05 39 MET D C 1
ATOM 7640 O O . MET D 1 39 ? 29.185 33.269 67.391 1.00 25.59 39 MET D O 1
ATOM 7645 N N . GLN D 1 40 ? 31.042 34.546 67.369 1.00 26.29 40 GLN D N 1
ATOM 7646 C CA . GLN D 1 40 ? 30.333 35.722 66.899 1.00 27.76 40 GLN D CA 1
ATOM 7647 C C . GLN D 1 40 ? 30.752 36.017 65.467 1.00 24.89 40 GLN D C 1
ATOM 7648 O O . GLN D 1 40 ? 31.836 36.541 65.226 1.00 26.40 40 GLN D O 1
ATOM 7654 N N . THR D 1 41 ? 29.888 35.683 64.517 1.00 25.29 41 THR D N 1
ATOM 7655 C CA . THR D 1 41 ? 30.194 35.898 63.108 1.00 23.44 41 THR D CA 1
ATOM 7656 C C . THR D 1 41 ? 30.332 37.381 62.765 1.00 21.49 41 THR D C 1
ATOM 7657 O O . THR D 1 41 ? 31.356 37.804 62.228 1.00 18.87 41 THR D O 1
ATOM 7661 N N . ILE D 1 42 ? 29.308 38.172 63.073 1.00 20.51 42 ILE D N 1
ATOM 7662 C CA . ILE D 1 42 ? 29.360 39.601 62.788 1.00 19.21 42 ILE D CA 1
ATOM 7663 C C . ILE D 1 42 ? 29.952 40.282 64.010 1.00 19.08 42 ILE D C 1
ATOM 7664 O O . ILE D 1 42 ? 29.317 40.348 65.059 1.00 16.67 42 ILE D O 1
ATOM 7669 N N . THR D 1 43 ? 31.177 40.783 63.869 1.00 19.14 43 THR D N 1
ATOM 7670 C CA . THR D 1 43 ? 31.875 41.419 64.983 1.00 20.38 43 THR D CA 1
ATOM 7671 C C . THR D 1 43 ? 31.624 42.917 65.067 1.00 21.25 43 THR D C 1
ATOM 7672 O O . THR D 1 43 ? 31.978 43.563 66.052 1.00 21.70 43 THR D O 1
ATOM 7676 N N . GLN D 1 44 ? 31.018 43.474 64.030 1.00 19.75 44 GLN D N 1
ATOM 7677 C CA . GLN D 1 44 ? 30.759 44.896 64.028 1.00 20.50 44 GLN D CA 1
ATOM 7678 C C . GLN D 1 44 ? 29.596 45.310 63.134 1.00 18.99 44 GLN D C 1
ATOM 7679 O O . GLN D 1 44 ? 29.505 44.900 61.975 1.00 14.49 44 GLN D O 1
ATOM 7685 N N . GLU D 1 45 ? 28.705 46.120 63.695 1.00 16.07 45 GLU D N 1
ATOM 7686 C CA . GLU D 1 45 ? 27.565 46.637 62.958 1.00 17.95 45 GLU D CA 1
ATOM 7687 C C . GLU D 1 45 ? 27.798 48.134 62.816 1.00 17.89 45 GLU D C 1
ATOM 7688 O O . GLU D 1 45 ? 27.694 48.874 63.791 1.00 17.59 45 GLU D O 1
ATOM 7694 N N . ARG D 1 46 ? 28.119 48.580 61.608 1.00 24.05 46 ARG D N 1
ATOM 7695 C CA . ARG D 1 46 ? 28.367 49.995 61.384 1.00 23.84 46 ARG D CA 1
ATOM 7696 C C . ARG D 1 46 ? 27.291 50.679 60.554 1.00 22.78 46 ARG D C 1
ATOM 7697 O O . ARG D 1 46 ? 26.916 50.203 59.483 1.00 20.60 46 ARG D O 1
ATOM 7705 N N . CYS D 1 47 ? 26.793 51.800 61.066 1.00 19.38 47 CYS D N 1
ATOM 7706 C CA . CYS D 1 47 ? 25.786 52.570 60.358 1.00 20.87 47 CYS D CA 1
ATOM 7707 C C . CYS D 1 47 ? 26.530 53.604 59.531 1.00 20.24 47 CYS D C 1
ATOM 7708 O O . CYS D 1 47 ? 27.432 54.275 60.039 1.00 19.99 47 CYS D O 1
ATOM 7711 N N . VAL D 1 48 ? 26.169 53.707 58.254 1.00 18.50 48 VAL D N 1
ATOM 7712 C CA . VAL D 1 48 ? 26.793 54.668 57.352 1.00 18.96 48 VAL D CA 1
ATOM 7713 C C . VAL D 1 48 ? 25.694 55.533 56.736 1.00 19.60 48 VAL D C 1
ATOM 7714 O O . VAL D 1 48 ? 24.732 55.011 56.163 1.00 15.44 48 VAL D O 1
ATOM 7718 N N . LEU D 1 49 ? 25.840 56.851 56.873 1.00 22.31 49 LEU D N 1
ATOM 7719 C CA . LEU D 1 49 ? 24.863 57.803 56.349 1.00 22.86 49 LEU D CA 1
ATOM 7720 C C . LEU D 1 49 ? 25.129 58.131 54.887 1.00 22.93 49 LEU D C 1
ATOM 7721 O O . LEU D 1 49 ? 26.278 58.172 54.435 1.00 22.02 49 LEU D O 1
ATOM 7726 N N . TYR D 1 50 ? 24.056 58.354 54.143 1.00 18.24 50 TYR D N 1
ATOM 7727 C CA . TYR D 1 50 ? 24.179 58.683 52.731 1.00 19.45 50 TYR D CA 1
ATOM 7728 C C . TYR D 1 50 ? 23.233 59.812 52.354 1.00 20.44 50 TYR D C 1
ATOM 7729 O O . TYR D 1 50 ? 22.301 60.139 53.090 1.00 17.67 50 TYR D O 1
ATOM 7738 N N . LYS D 1 51 ? 23.493 60.406 51.198 1.00 26.75 51 LYS D N 1
ATOM 7739 C CA . LYS D 1 51 ? 22.685 61.500 50.687 1.00 30.00 51 LYS D CA 1
ATOM 7740 C C . LYS D 1 51 ? 22.148 61.051 49.338 1.00 31.86 51 LYS D C 1
ATOM 7741 O O . LYS D 1 51 ? 22.898 60.538 48.511 1.00 32.17 51 LYS D O 1
ATOM 7747 N N . GLU D 1 52 ? 20.853 61.235 49.122 1.00 26.16 52 GLU D N 1
ATOM 7748 C CA . GLU D 1 52 ? 20.233 60.833 47.868 1.00 31.52 52 GLU D CA 1
ATOM 7749 C C . GLU D 1 52 ? 20.667 61.744 46.726 1.00 33.19 52 GLU D C 1
ATOM 7750 O O . GLU D 1 52 ? 20.727 62.963 46.884 1.00 33.06 52 GLU D O 1
ATOM 7756 N N . PHE D 1 53 ? 20.970 61.151 45.577 1.00 36.68 53 PHE D N 1
ATOM 7757 C CA . PHE D 1 53 ? 21.380 61.927 44.412 1.00 40.44 53 PHE D CA 1
ATOM 7758 C C . PHE D 1 53 ? 20.143 62.315 43.604 1.00 43.40 53 PHE D C 1
ATOM 7759 O O . PHE D 1 53 ? 19.429 61.451 43.098 1.00 42.72 53 PHE D O 1
ATOM 7767 N N . ARG D 1 54 ? 19.884 63.614 43.501 1.00 72.10 54 ARG D N 1
ATOM 7768 C CA . ARG D 1 54 ? 18.732 64.093 42.750 1.00 77.75 54 ARG D CA 1
ATOM 7769 C C . ARG D 1 54 ? 19.167 64.808 41.485 1.00 80.53 54 ARG D C 1
ATOM 7770 O O . ARG D 1 54 ? 18.491 65.726 41.018 1.00 82.42 54 ARG D O 1
ATOM 7778 N N . TYR D 1 55 ? 20.308 64.401 40.946 1.00 106.17 55 TYR D N 1
ATOM 7779 C CA . TYR D 1 55 ? 20.832 64.992 39.724 1.00 108.69 55 TYR D CA 1
ATOM 7780 C C . TYR D 1 55 ? 20.962 66.509 39.819 1.00 109.02 55 TYR D C 1
ATOM 7781 O O . TYR D 1 55 ? 21.690 67.025 40.668 1.00 110.30 55 TYR D O 1
ATOM 7790 N N . ALA D 1 56 ? 20.257 67.219 38.945 1.00 79.13 56 ALA D N 1
ATOM 7791 C CA . ALA D 1 56 ? 20.306 68.674 38.927 1.00 79.81 56 ALA D CA 1
ATOM 7792 C C . ALA D 1 56 ? 19.851 69.286 40.248 1.00 79.51 56 ALA D C 1
ATOM 7793 O O . ALA D 1 56 ? 20.370 70.324 40.662 1.00 80.46 56 ALA D O 1
ATOM 7795 N N . LYS D 1 57 ? 18.892 68.643 40.912 1.00 85.07 57 LYS D N 1
ATOM 7796 C CA . LYS D 1 57 ? 18.380 69.162 42.180 1.00 83.60 57 LYS D CA 1
ATOM 7797 C C . LYS D 1 57 ? 19.469 69.453 43.211 1.00 81.70 57 LYS D C 1
ATOM 7798 O O . LYS D 1 57 ? 19.453 70.509 43.841 1.00 81.86 57 LYS D O 1
ATOM 7804 N N . ASN D 1 58 ? 20.415 68.530 43.380 1.00 61.71 58 ASN D N 1
ATOM 7805 C CA . ASN D 1 58 ? 21.469 68.709 44.378 1.00 58.55 58 ASN D CA 1
ATOM 7806 C C . ASN D 1 58 ? 22.819 68.120 43.973 1.00 56.75 58 ASN D C 1
ATOM 7807 O O . ASN D 1 58 ? 23.525 67.542 44.802 1.00 56.11 58 ASN D O 1
ATOM 7812 N N . PHE D 1 59 ? 23.189 68.283 42.708 1.00 44.55 59 PHE D N 1
ATOM 7813 C CA . PHE D 1 59 ? 24.447 67.739 42.215 1.00 42.52 59 PHE D CA 1
ATOM 7814 C C . PHE D 1 59 ? 25.657 68.069 43.087 1.00 43.17 59 PHE D C 1
ATOM 7815 O O . PHE D 1 59 ? 26.403 67.171 43.481 1.00 42.51 59 PHE D O 1
ATOM 7823 N N . GLU D 1 60 ? 25.855 69.348 43.390 1.00 47.07 60 GLU D N 1
ATOM 7824 C CA . GLU D 1 60 ? 26.999 69.757 44.195 1.00 48.52 60 GLU D CA 1
ATOM 7825 C C . GLU D 1 60 ? 26.974 69.169 45.609 1.00 46.50 60 GLU D C 1
ATOM 7826 O O . GLU D 1 60 ? 27.988 68.661 46.090 1.00 45.84 60 GLU D O 1
ATOM 7832 N N . ASP D 1 61 ? 25.822 69.236 46.271 1.00 42.30 61 ASP D N 1
ATOM 7833 C CA . ASP D 1 61 ? 25.696 68.699 47.624 1.00 40.82 61 ASP D CA 1
ATOM 7834 C C . ASP D 1 61 ? 26.029 67.211 47.630 1.00 39.03 61 ASP D C 1
ATOM 7835 O O . ASP D 1 61 ? 26.764 66.730 48.491 1.00 37.46 61 ASP D O 1
ATOM 7840 N N . TYR D 1 62 ? 25.482 66.489 46.657 1.00 41.79 62 TYR D N 1
ATOM 7841 C CA . TYR D 1 62 ? 25.720 65.059 46.543 1.00 38.92 62 TYR D CA 1
ATOM 7842 C C . TYR D 1 62 ? 27.202 64.802 46.326 1.00 36.65 62 TYR D C 1
ATOM 7843 O O . TYR D 1 62 ? 27.784 63.900 46.928 1.00 35.29 62 TYR D O 1
ATOM 7852 N N . TYR D 1 63 ? 27.804 65.600 45.454 1.00 28.86 63 TYR D N 1
ATOM 7853 C CA . TYR D 1 63 ? 29.218 65.459 45.150 1.00 28.76 63 TYR D CA 1
ATOM 7854 C C . TYR D 1 63 ? 30.050 65.595 46.409 1.00 27.27 63 TYR D C 1
ATOM 7855 O O . TYR D 1 63 ? 30.864 64.734 46.720 1.00 25.89 63 TYR D O 1
ATOM 7864 N N . LEU D 1 64 ? 29.847 66.696 47.122 1.00 33.24 64 LEU D N 1
ATOM 7865 C CA . LEU D 1 64 ? 30.585 66.964 48.349 1.00 33.51 64 LEU D CA 1
ATOM 7866 C C . LEU D 1 64 ? 30.366 65.901 49.416 1.00 31.35 64 LEU D C 1
ATOM 7867 O O . LEU D 1 64 ? 31.312 65.479 50.077 1.00 31.48 64 LEU D O 1
ATOM 7872 N N . PHE D 1 65 ? 29.120 65.474 49.588 1.00 31.70 65 PHE D N 1
ATOM 7873 C CA . PHE D 1 65 ? 28.808 64.465 50.592 1.00 31.39 65 PHE D CA 1
ATOM 7874 C C . PHE D 1 65 ? 29.558 63.170 50.303 1.00 32.04 65 PHE D C 1
ATOM 7875 O O . PHE D 1 65 ? 30.159 62.579 51.201 1.00 31.74 65 PHE D O 1
ATOM 7883 N N . CYS D 1 66 ? 29.522 62.731 49.048 1.00 29.55 66 CYS D N 1
ATOM 7884 C CA . CYS D 1 66 ? 30.201 61.503 48.661 1.00 30.95 66 CYS D CA 1
ATOM 7885 C C . CYS D 1 66 ? 31.704 61.598 48.904 1.00 32.49 66 CYS D C 1
ATOM 7886 O O . CYS D 1 66 ? 32.301 60.705 49.512 1.00 31.07 66 CYS D O 1
ATOM 7889 N N . LYS D 1 67 ? 32.312 62.686 48.435 1.00 34.38 67 LYS D N 1
ATOM 7890 C CA . LYS D 1 67 ? 33.747 62.881 48.602 1.00 34.43 67 LYS D CA 1
ATOM 7891 C C . LYS D 1 67 ? 34.177 63.020 50.060 1.00 33.43 67 LYS D C 1
ATOM 7892 O O . LYS D 1 67 ? 35.207 62.486 50.462 1.00 32.16 67 LYS D O 1
ATOM 7898 N N . GLU D 1 68 ? 33.384 63.730 50.850 1.00 31.92 68 GLU D N 1
ATOM 7899 C CA . GLU D 1 68 ? 33.732 63.970 52.246 1.00 34.44 68 GLU D CA 1
ATOM 7900 C C . GLU D 1 68 ? 33.184 63.003 53.294 1.00 33.30 68 GLU D C 1
ATOM 7901 O O . GLU D 1 68 ? 33.810 62.804 54.333 1.00 32.99 68 GLU D O 1
ATOM 7907 N N . ASN D 1 69 ? 32.025 62.407 53.039 1.00 31.91 69 ASN D N 1
ATOM 7908 C CA . ASN D 1 69 ? 31.433 61.497 54.012 1.00 30.96 69 ASN D CA 1
ATOM 7909 C C . ASN D 1 69 ? 31.358 60.025 53.617 1.00 28.54 69 ASN D C 1
ATOM 7910 O O . ASN D 1 69 ? 32.109 59.194 54.130 1.00 27.99 69 ASN D O 1
ATOM 7915 N N . LEU D 1 70 ? 30.438 59.709 52.712 1.00 28.32 70 LEU D N 1
ATOM 7916 C CA . LEU D 1 70 ? 30.229 58.334 52.270 1.00 25.41 70 LEU D CA 1
ATOM 7917 C C . LEU D 1 70 ? 31.480 57.567 51.842 1.00 23.10 70 LEU D C 1
ATOM 7918 O O . LEU D 1 70 ? 31.789 56.525 52.409 1.00 22.48 70 LEU D O 1
ATOM 7923 N N . ILE D 1 71 ? 32.199 58.072 50.847 1.00 23.76 71 ILE D N 1
ATOM 7924 C CA . ILE D 1 71 ? 33.391 57.377 50.369 1.00 23.91 71 ILE D CA 1
ATOM 7925 C C . ILE D 1 71 ? 34.450 57.175 51.452 1.00 23.84 71 ILE D C 1
ATOM 7926 O O . ILE D 1 71 ? 34.977 56.077 51.607 1.00 25.35 71 ILE D O 1
ATOM 7931 N N . PRO D 1 72 ? 34.780 58.226 52.216 1.00 24.86 72 PRO D N 1
ATOM 7932 C CA . PRO D 1 72 ? 35.790 58.044 53.265 1.00 24.15 72 PRO D CA 1
ATOM 7933 C C . PRO D 1 72 ? 35.389 56.970 54.279 1.00 23.90 72 PRO D C 1
ATOM 7934 O O . PRO D 1 72 ? 36.219 56.167 54.702 1.00 22.59 72 PRO D O 1
ATOM 7938 N N . CYS D 1 73 ? 34.114 56.959 54.664 1.00 23.60 73 CYS D N 1
ATOM 7939 C CA . CYS D 1 73 ? 33.614 55.974 55.625 1.00 24.22 73 CYS D CA 1
ATOM 7940 C C . CYS D 1 73 ? 33.699 54.554 55.076 1.00 23.14 73 CYS D C 1
ATOM 7941 O O . CYS D 1 73 ? 34.130 53.633 55.774 1.00 22.83 73 CYS D O 1
ATOM 7944 N N . MET D 1 74 ? 33.278 54.373 53.828 1.00 20.95 74 MET D N 1
ATOM 7945 C CA . MET D 1 74 ? 33.319 53.052 53.230 1.00 22.28 74 MET D CA 1
ATOM 7946 C C . MET D 1 74 ? 34.755 52.584 53.024 1.00 22.27 74 MET D C 1
ATOM 7947 O O . MET D 1 74 ? 35.029 51.385 53.094 1.00 23.22 74 MET D O 1
ATOM 7952 N N . LYS D 1 75 ? 35.675 53.515 52.778 1.00 27.75 75 LYS D N 1
ATOM 7953 C CA . LYS D 1 75 ? 37.073 53.135 52.596 1.00 30.40 75 LYS D CA 1
ATOM 7954 C C . LYS D 1 75 ? 37.587 52.537 53.897 1.00 30.40 75 LYS D C 1
ATOM 7955 O O . LYS D 1 75 ? 38.341 51.568 53.886 1.00 33.13 75 LYS D O 1
ATOM 7961 N N . GLU D 1 76 ? 37.173 53.117 55.018 1.00 26.89 76 GLU D N 1
ATOM 7962 C CA . GLU D 1 76 ? 37.580 52.611 56.326 1.00 29.10 76 GLU D CA 1
ATOM 7963 C C . GLU D 1 76 ? 37.122 51.167 56.468 1.00 28.64 76 GLU D C 1
ATOM 7964 O O . GLU D 1 76 ? 37.842 50.321 56.995 1.00 29.65 76 GLU D O 1
ATOM 7970 N N . VAL D 1 77 ? 35.914 50.886 55.991 1.00 28.14 77 VAL D N 1
ATOM 7971 C CA . VAL D 1 77 ? 35.381 49.535 56.068 1.00 26.58 77 VAL D CA 1
ATOM 7972 C C . VAL D 1 77 ? 36.168 48.587 55.170 1.00 26.95 77 VAL D C 1
ATOM 7973 O O . VAL D 1 77 ? 36.611 47.527 55.612 1.00 26.07 77 VAL D O 1
ATOM 7977 N N . PHE D 1 78 ? 36.360 48.973 53.911 1.00 24.89 78 PHE D N 1
ATOM 7978 C CA . PHE D 1 78 ? 37.068 48.109 52.972 1.00 26.11 78 PHE D CA 1
ATOM 7979 C C . PHE D 1 78 ? 38.558 47.923 53.268 1.00 29.80 78 PHE D C 1
ATOM 7980 O O . PHE D 1 78 ? 39.200 47.027 52.714 1.00 26.84 78 PHE D O 1
ATOM 7988 N N . GLU D 1 79 ? 39.106 48.758 54.144 1.00 42.12 79 GLU D N 1
ATOM 7989 C CA . GLU D 1 79 ? 40.516 48.649 54.499 1.00 45.90 79 GLU D CA 1
ATOM 7990 C C . GLU D 1 79 ? 40.748 47.582 55.564 1.00 48.19 79 GLU D C 1
ATOM 7991 O O . GLU D 1 79 ? 41.877 47.139 55.765 1.00 47.62 79 GLU D O 1
ATOM 7997 N N . LYS D 1 80 ? 39.679 47.172 56.244 1.00 36.02 80 LYS D N 1
ATOM 7998 C CA . LYS D 1 80 ? 39.788 46.129 57.262 1.00 38.46 80 LYS D CA 1
ATOM 7999 C C . LYS D 1 80 ? 39.874 44.787 56.536 1.00 39.25 80 LYS D C 1
ATOM 8000 O O . LYS D 1 80 ? 39.447 44.673 55.387 1.00 37.36 80 LYS D O 1
ATOM 8006 N N . LYS D 1 81 ? 40.417 43.773 57.202 1.00 49.79 81 LYS D N 1
ATOM 8007 C CA . LYS D 1 81 ? 40.557 42.450 56.595 1.00 52.06 81 LYS D CA 1
ATOM 8008 C C . LYS D 1 81 ? 39.240 41.673 56.610 1.00 48.61 81 LYS D C 1
ATOM 8009 O O . LYS D 1 81 ? 38.996 40.820 55.761 1.00 49.03 81 LYS D O 1
ATOM 8015 N N . GLU D 1 82 ? 38.396 41.985 57.582 1.00 36.67 82 GLU D N 1
ATOM 8016 C CA . GLU D 1 82 ? 37.117 41.314 57.758 1.00 32.28 82 GLU D CA 1
ATOM 8017 C C . GLU D 1 82 ? 36.162 41.468 56.566 1.00 27.82 82 GLU D C 1
ATOM 8018 O O . GLU D 1 82 ? 36.043 42.546 55.981 1.00 25.29 82 GLU D O 1
ATOM 8024 N N . PHE D 1 83 ? 35.481 40.381 56.214 1.00 27.87 83 PHE D N 1
ATOM 8025 C CA . PHE D 1 83 ? 34.549 40.391 55.092 1.00 23.71 83 PHE D CA 1
ATOM 8026 C C . PHE D 1 83 ? 33.362 41.313 55.365 1.00 21.39 83 PHE D C 1
ATOM 8027 O O . PHE D 1 83 ? 32.754 41.256 56.433 1.00 19.68 83 PHE D O 1
ATOM 8035 N N . PRO D 1 84 ? 33.024 42.184 54.404 1.00 20.99 84 PRO D N 1
ATOM 8036 C CA . PRO D 1 84 ? 31.895 43.093 54.613 1.00 21.37 84 PRO D CA 1
ATOM 8037 C C . PRO D 1 84 ? 30.585 42.724 53.907 1.00 21.50 84 PRO D C 1
ATOM 8038 O O . PRO D 1 84 ? 30.560 42.460 52.700 1.00 21.37 84 PRO D O 1
ATOM 8042 N N . LEU D 1 85 ? 29.500 42.699 54.675 1.00 21.82 85 LEU D N 1
ATOM 8043 C CA . LEU D 1 85 ? 28.174 42.452 54.124 1.00 21.55 85 LEU D CA 1
ATOM 8044 C C . LEU D 1 85 ? 27.539 43.847 54.161 1.00 19.88 85 LEU D C 1
ATOM 8045 O O . LEU D 1 85 ? 27.384 44.440 55.229 1.00 20.61 85 LEU D O 1
ATOM 8050 N N . ILE D 1 86 ? 27.183 44.370 52.997 1.00 18.79 86 ILE D N 1
ATOM 8051 C CA . ILE D 1 86 ? 26.638 45.718 52.917 1.00 19.29 86 ILE D CA 1
ATOM 8052 C C . ILE D 1 86 ? 25.171 45.847 52.523 1.00 20.19 86 ILE D C 1
ATOM 8053 O O . ILE D 1 86 ? 24.785 45.489 51.416 1.00 22.06 86 ILE D O 1
ATOM 8058 N N . LEU D 1 87 ? 24.408 46.327 53.392 1.00 19.11 87 LEU D N 1
ATOM 8059 C CA . LEU D 1 87 ? 23.095 46.705 53.221 1.00 18.84 87 LEU D CA 1
ATOM 8060 C C . LEU D 1 87 ? 22.926 48.178 52.793 1.00 18.89 87 LEU D C 1
ATOM 8061 O O . LEU D 1 87 ? 22.694 48.956 53.507 1.00 18.82 87 LEU D O 1
ATOM 8066 N N . SER D 1 88 ? 22.982 48.378 51.547 1.00 18.36 88 SER D N 1
ATOM 8067 C CA . SER D 1 88 ? 22.942 49.588 50.843 1.00 19.16 88 SER D CA 1
ATOM 8068 C C . SER D 1 88 ? 21.655 50.406 50.801 1.00 18.44 88 SER D C 1
ATOM 8069 O O . SER D 1 88 ? 21.683 51.301 50.434 1.00 17.14 88 SER D O 1
ATOM 8072 N N . SER D 1 89 ? 20.577 49.834 51.124 1.00 16.36 89 SER D N 1
ATOM 8073 C CA . SER D 1 89 ? 19.273 50.352 51.091 1.00 16.45 89 SER D CA 1
ATOM 8074 C C . SER D 1 89 ? 18.746 50.544 49.695 1.00 16.71 89 SER D C 1
ATOM 8075 O O . SER D 1 89 ? 18.074 49.942 49.426 1.00 19.65 89 SER D O 1
ATOM 8078 N N . GLU D 1 90 ? 19.296 51.364 48.912 1.00 17.95 90 GLU D N 1
ATOM 8079 C CA . GLU D 1 90 ? 19.059 51.736 47.554 1.00 21.85 90 GLU D CA 1
ATOM 8080 C C . GLU D 1 90 ? 20.131 51.437 46.638 1.00 20.77 90 GLU D C 1
ATOM 8081 O O . GLU D 1 90 ? 21.177 51.721 46.994 1.00 19.71 90 GLU D O 1
ATOM 8087 N N . HIS D 1 91 ? 19.874 50.828 45.484 1.00 20.03 91 HIS D N 1
ATOM 8088 C CA . HIS D 1 91 ? 20.970 50.550 44.578 1.00 19.58 91 HIS D CA 1
ATOM 8089 C C . HIS D 1 91 ? 21.806 51.749 44.160 1.00 19.11 91 HIS D C 1
ATOM 8090 O O . HIS D 1 91 ? 22.994 51.609 43.888 1.00 19.07 91 HIS D O 1
ATOM 8097 N N . ALA D 1 92 ? 21.204 52.927 44.105 1.00 21.28 92 ALA D N 1
ATOM 8098 C CA . ALA D 1 92 ? 21.951 54.114 43.716 1.00 23.36 92 ALA D CA 1
ATOM 8099 C C . ALA D 1 92 ? 23.173 54.327 44.615 1.00 22.79 92 ALA D C 1
ATOM 8100 O O . ALA D 1 92 ? 24.161 54.907 44.181 1.00 22.47 92 ALA D O 1
ATOM 8102 N N . ASN D 1 93 ? 23.113 53.847 45.858 1.00 20.89 93 ASN D N 1
ATOM 8103 C CA . ASN D 1 93 ? 24.232 54.008 46.792 1.00 20.63 93 ASN D CA 1
ATOM 8104 C C . ASN D 1 93 ? 25.439 53.167 46.401 1.00 20.29 93 ASN D C 1
ATOM 8105 O O . ASN D 1 93 ? 26.539 53.361 46.926 1.00 19.09 93 ASN D O 1
ATOM 8110 N N . MET D 1 94 ? 25.225 52.234 45.481 1.00 20.62 94 MET D N 1
ATOM 8111 C CA . MET D 1 94 ? 26.296 51.361 45.007 1.00 22.64 94 MET D CA 1
ATOM 8112 C C . MET D 1 94 ? 27.459 52.177 44.431 1.00 22.08 94 MET D C 1
ATOM 8113 O O . MET D 1 94 ? 28.618 51.782 44.542 1.00 20.17 94 MET D O 1
ATOM 8118 N N . PHE D 1 95 ? 27.156 53.318 43.824 1.00 21.84 95 PHE D N 1
ATOM 8119 C CA . PHE D 1 95 ? 28.220 54.148 43.252 1.00 24.08 95 PHE D CA 1
ATOM 8120 C C . PHE D 1 95 ? 29.250 54.566 44.300 1.00 22.84 95 PHE D C 1
ATOM 8121 O O . PHE D 1 95 ? 30.432 54.224 44.200 1.00 20.92 95 PHE D O 1
ATOM 8129 N N . GLY D 1 96 ? 28.793 55.314 45.301 1.00 22.81 96 GLY D N 1
ATOM 8130 C CA . GLY D 1 96 ? 29.689 55.767 46.351 1.00 22.74 96 GLY D CA 1
ATOM 8131 C C . GLY D 1 96 ? 30.428 54.614 47.007 1.00 22.14 96 GLY D C 1
ATOM 8132 O O . GLY D 1 96 ? 31.633 54.692 47.236 1.00 20.23 96 GLY D O 1
ATOM 8133 N N . ILE D 1 97 ? 29.705 53.536 47.298 1.00 22.70 97 ILE D N 1
ATOM 8134 C CA . ILE D 1 97 ? 30.294 52.361 47.930 1.00 22.40 97 ILE D CA 1
ATOM 8135 C C . ILE D 1 97 ? 31.375 51.715 47.061 1.00 23.33 97 ILE D C 1
ATOM 8136 O O . ILE D 1 97 ? 32.464 51.391 47.544 1.00 22.28 97 ILE D O 1
ATOM 8141 N N . PHE D 1 98 ? 31.072 51.527 45.779 1.00 21.75 98 PHE D N 1
ATOM 8142 C CA . PHE D 1 98 ? 32.014 50.893 44.865 1.00 20.82 98 PHE D CA 1
ATOM 8143 C C . PHE D 1 98 ? 33.242 51.769 44.595 1.00 21.45 98 PHE D C 1
ATOM 8144 O O . PHE D 1 98 ? 34.352 51.253 44.432 1.00 19.87 98 PHE D O 1
ATOM 8152 N N . GLN D 1 99 ? 33.047 53.084 44.532 1.00 24.30 99 GLN D N 1
ATOM 8153 C CA . GLN D 1 99 ? 34.174 53.984 44.305 1.00 25.72 99 GLN D CA 1
ATOM 8154 C C . GLN D 1 99 ? 35.155 53.836 45.468 1.00 26.40 99 GLN D C 1
ATOM 8155 O O . GLN D 1 99 ? 36.368 53.857 45.271 1.00 25.83 99 GLN D O 1
ATOM 8161 N N . ALA D 1 100 ? 34.627 53.689 46.682 1.00 24.48 100 ALA D N 1
ATOM 8162 C CA . ALA D 1 100 ? 35.476 53.517 47.855 1.00 24.49 100 ALA D CA 1
ATOM 8163 C C . ALA D 1 100 ? 36.213 52.190 47.717 1.00 26.05 100 ALA D C 1
ATOM 8164 O O . ALA D 1 100 ? 37.393 52.078 48.059 1.00 26.31 100 ALA D O 1
ATOM 8166 N N . PHE D 1 101 ? 35.501 51.188 47.207 1.00 21.25 101 PHE D N 1
ATOM 8167 C CA . PHE D 1 101 ? 36.052 49.854 46.997 1.00 22.63 101 PHE D CA 1
ATOM 8168 C C . PHE D 1 101 ? 37.218 49.920 46.004 1.00 24.04 101 PHE D C 1
ATOM 8169 O O . PHE D 1 101 ? 38.276 49.328 46.229 1.00 24.37 101 PHE D O 1
ATOM 8177 N N . ARG D 1 102 ? 37.005 50.628 44.898 1.00 28.59 102 ARG D N 1
ATOM 8178 C CA . ARG D 1 102 ? 38.027 50.790 43.869 1.00 30.54 102 ARG D CA 1
ATOM 8179 C C . ARG D 1 102 ? 39.205 51.576 44.436 1.00 31.30 102 ARG D C 1
ATOM 8180 O O . ARG D 1 102 ? 40.358 51.288 44.137 1.00 32.29 102 ARG D O 1
ATOM 8188 N N . SER D 1 103 ? 38.900 52.576 45.254 1.00 36.51 103 SER D N 1
ATOM 8189 C CA . SER D 1 103 ? 39.928 53.413 45.850 1.00 39.47 103 SER D CA 1
ATOM 8190 C C . SER D 1 103 ? 40.859 52.614 46.755 1.00 39.71 103 SER D C 1
ATOM 8191 O O . SER D 1 103 ? 42.072 52.800 46.722 1.00 41.71 103 SER D O 1
ATOM 8194 N N . VAL D 1 104 ? 40.294 51.727 47.565 1.00 31.03 104 VAL D N 1
ATOM 8195 C CA . VAL D 1 104 ? 41.106 50.903 48.454 1.00 32.26 104 VAL D CA 1
ATOM 8196 C C . VAL D 1 104 ? 41.939 49.893 47.661 1.00 33.96 104 VAL D C 1
ATOM 8197 O O . VAL D 1 104 ? 43.077 49.608 48.018 1.00 35.89 104 VAL D O 1
ATOM 8201 N N . HIS D 1 105 ? 41.365 49.353 46.590 1.00 34.14 105 HIS D N 1
ATOM 8202 C CA . HIS D 1 105 ? 42.055 48.376 45.744 1.00 36.82 105 HIS D CA 1
ATOM 8203 C C . HIS D 1 105 ? 42.447 49.037 44.425 1.00 39.87 105 HIS D C 1
ATOM 8204 O O . HIS D 1 105 ? 42.159 48.510 43.349 1.00 38.71 105 HIS D O 1
ATOM 8211 N N . LYS D 1 106 ? 43.115 50.184 44.522 1.00 46.52 106 LYS D N 1
ATOM 8212 C CA . LYS D 1 106 ? 43.523 50.963 43.356 1.00 49.61 106 LYS D CA 1
ATOM 8213 C C . LYS D 1 106 ? 44.363 50.271 42.289 1.00 49.35 106 LYS D C 1
ATOM 8214 O O . LYS D 1 106 ? 44.257 50.611 41.114 1.00 50.18 106 LYS D O 1
ATOM 8220 N N . ASP D 1 107 ? 45.184 49.303 42.677 1.00 47.59 107 ASP D N 1
ATOM 8221 C CA . ASP D 1 107 ? 46.019 48.607 41.701 1.00 48.53 107 ASP D CA 1
ATOM 8222 C C . ASP D 1 107 ? 45.518 47.205 41.365 1.00 47.06 107 ASP D C 1
ATOM 8223 O O . ASP D 1 107 ? 46.287 46.356 40.922 1.00 48.44 107 ASP D O 1
ATOM 8228 N N . LYS D 1 108 ? 44.230 46.962 41.569 1.00 40.12 108 LYS D N 1
ATOM 8229 C CA . LYS D 1 108 ? 43.658 45.652 41.285 1.00 37.25 108 LYS D CA 1
ATOM 8230 C C . LYS D 1 108 ? 42.602 45.708 40.185 1.00 34.29 108 LYS D C 1
ATOM 8231 O O . LYS D 1 108 ? 41.885 46.700 40.048 1.00 34.08 108 LYS D O 1
ATOM 8237 N N . LYS D 1 109 ? 42.521 44.643 39.392 1.00 34.73 109 LYS D N 1
ATOM 8238 C CA . LYS D 1 109 ? 41.517 44.558 38.338 1.00 31.82 109 LYS D CA 1
ATOM 8239 C C . LYS D 1 109 ? 40.284 44.013 39.051 1.00 29.14 109 LYS D C 1
ATOM 8240 O O . LYS D 1 109 ? 40.342 42.955 39.677 1.00 28.24 109 LYS D O 1
ATOM 8246 N N . ILE D 1 110 ? 39.174 44.738 38.957 1.00 29.08 110 ILE D N 1
ATOM 8247 C CA . ILE D 1 110 ? 37.954 44.349 39.648 1.00 27.06 110 ILE D CA 1
ATOM 8248 C C . ILE D 1 110 ? 36.827 43.822 38.770 1.00 25.47 110 ILE D C 1
ATOM 8249 O O . ILE D 1 110 ? 36.503 44.398 37.734 1.00 25.44 110 ILE D O 1
ATOM 8254 N N . GLY D 1 111 ? 36.232 42.720 39.206 1.00 25.31 111 GLY D N 1
ATOM 8255 C CA . GLY D 1 111 ? 35.120 42.135 38.484 1.00 25.47 111 GLY D CA 1
ATOM 8256 C C . GLY D 1 111 ? 33.849 42.419 39.262 1.00 24.75 111 GLY D C 1
ATOM 8257 O O . GLY D 1 111 ? 33.881 42.531 40.489 1.00 23.66 111 GLY D O 1
ATOM 8258 N N . ILE D 1 112 ? 32.729 42.532 38.557 1.00 23.14 112 ILE D N 1
ATOM 8259 C CA . ILE D 1 112 ? 31.457 42.818 39.205 1.00 23.09 112 ILE D CA 1
ATOM 8260 C C . ILE D 1 112 ? 30.368 41.806 38.870 1.00 21.95 112 ILE D C 1
ATOM 8261 O O . ILE D 1 112 ? 30.083 41.554 37.702 1.00 21.06 112 ILE D O 1
ATOM 8266 N N . LEU D 1 113 ? 29.770 41.223 39.904 1.00 20.37 113 LEU D N 1
ATOM 8267 C CA . LEU D 1 113 ? 28.670 40.283 39.721 1.00 20.06 113 LEU D CA 1
ATOM 8268 C C . LEU D 1 113 ? 27.462 41.125 40.101 1.00 18.12 113 LEU D C 1
ATOM 8269 O O . LEU D 1 113 ? 27.298 41.498 41.259 1.00 16.94 113 LEU D O 1
ATOM 8274 N N . TYR D 1 114 ? 26.629 41.437 39.115 1.00 15.59 114 TYR D N 1
ATOM 8275 C CA . TYR D 1 114 ? 25.468 42.294 39.336 1.00 15.88 114 TYR D CA 1
ATOM 8276 C C . TYR D 1 114 ? 24.148 41.554 39.105 1.00 15.91 114 TYR D C 1
ATOM 8277 O O . TYR D 1 114 ? 23.754 41.331 37.961 1.00 16.06 114 TYR D O 1
ATOM 8286 N N . LEU D 1 115 ? 23.471 41.180 40.188 1.00 19.54 115 LEU D N 1
ATOM 8287 C CA . LEU D 1 115 ? 22.192 40.466 40.100 1.00 19.30 115 LEU D CA 1
ATOM 8288 C C . LEU D 1 115 ? 21.102 41.509 40.229 1.00 20.90 115 LEU D C 1
ATOM 8289 O O . LEU D 1 115 ? 20.939 42.127 41.286 1.00 17.98 115 LEU D O 1
ATOM 8294 N N . ASP D 1 116 ? 20.332 41.683 39.160 1.00 21.35 116 ASP D N 1
ATOM 8295 C CA . ASP D 1 116 ? 19.336 42.741 39.148 1.00 22.05 116 ASP D CA 1
ATOM 8296 C C . ASP D 1 116 ? 18.380 42.555 37.972 1.00 22.94 116 ASP D C 1
ATOM 8297 O O . ASP D 1 116 ? 18.733 41.937 36.973 1.00 22.44 116 ASP D O 1
ATOM 8302 N N . ALA D 1 117 ? 17.174 43.096 38.097 1.00 17.80 117 ALA D N 1
ATOM 8303 C CA . ALA D 1 117 ? 16.200 43.021 37.019 1.00 18.87 117 ALA D CA 1
ATOM 8304 C C . ALA D 1 117 ? 16.532 44.154 36.049 1.00 19.92 117 ALA D C 1
ATOM 8305 O O . ALA D 1 117 ? 16.098 44.139 34.895 1.00 19.34 117 ALA D O 1
ATOM 8307 N N . HIS D 1 118 ? 17.322 45.120 36.528 1.00 22.27 118 HIS D N 1
ATOM 8308 C CA . HIS D 1 118 ? 17.725 46.284 35.730 1.00 23.27 118 HIS D CA 1
ATOM 8309 C C . HIS D 1 118 ? 19.235 46.382 35.495 1.00 22.65 118 HIS D C 1
ATOM 8310 O O . HIS D 1 118 ? 20.027 45.831 36.253 1.00 21.38 118 HIS D O 1
ATOM 8317 N N . ALA D 1 119 ? 19.622 47.116 34.454 1.00 20.12 119 ALA D N 1
ATOM 8318 C CA . ALA D 1 119 ? 21.030 47.315 34.122 1.00 19.50 119 ALA D CA 1
ATOM 8319 C C . ALA D 1 119 ? 21.604 48.494 34.914 1.00 20.96 119 ALA D C 1
ATOM 8320 O O . ALA D 1 119 ? 22.817 48.591 35.121 1.00 20.28 119 ALA D O 1
ATOM 8322 N N . ASP D 1 120 ? 20.727 49.398 35.345 1.00 18.53 120 ASP D N 1
ATOM 8323 C CA . ASP D 1 120 ? 21.147 50.569 36.118 1.00 20.74 120 ASP D CA 1
ATOM 8324 C C . ASP D 1 120 ? 22.252 51.386 35.445 1.00 19.06 120 ASP D C 1
ATOM 8325 O O . ASP D 1 120 ? 23.138 51.897 36.118 1.00 19.22 120 ASP D O 1
ATOM 8330 N N . ILE D 1 121 ? 22.200 51.510 34.123 1.00 23.32 121 ILE D N 1
ATOM 8331 C CA . ILE D 1 121 ? 23.211 52.278 33.407 1.00 24.61 121 ILE D CA 1
ATOM 8332 C C . ILE D 1 121 ? 22.758 53.720 33.192 1.00 25.45 121 ILE D C 1
ATOM 8333 O O . ILE D 1 121 ? 23.544 54.659 33.335 1.00 25.39 121 ILE D O 1
ATOM 8338 N N . HIS D 1 122 ? 21.487 53.893 32.855 1.00 22.88 122 HIS D N 1
ATOM 8339 C CA . HIS D 1 122 ? 20.934 55.222 32.629 1.00 25.37 122 HIS D CA 1
ATOM 8340 C C . HIS D 1 122 ? 19.648 55.408 33.419 1.00 28.23 122 HIS D C 1
ATOM 8341 O O . HIS D 1 122 ? 18.803 54.513 33.474 1.00 28.55 122 HIS D O 1
ATOM 8348 N N . THR D 1 123 ? 19.504 56.571 34.040 1.00 39.02 123 THR D N 1
ATOM 8349 C CA . THR D 1 123 ? 18.307 56.865 34.815 1.00 42.74 123 THR D CA 1
ATOM 8350 C C . THR D 1 123 ? 17.084 56.789 33.911 1.00 45.85 123 THR D C 1
ATOM 8351 O O . THR D 1 123 ? 17.053 57.411 32.849 1.00 47.83 123 THR D O 1
ATOM 8355 N N . ALA D 1 124 ? 16.081 56.027 34.338 1.00 65.48 124 ALA D N 1
ATOM 8356 C CA . ALA D 1 124 ? 14.859 55.865 33.561 1.00 67.71 124 ALA D CA 1
ATOM 8357 C C . ALA D 1 124 ? 13.644 56.373 34.330 1.00 69.51 124 ALA D C 1
ATOM 8358 O O . ALA D 1 124 ? 13.584 56.265 35.553 1.00 71.93 124 ALA D O 1
ATOM 8360 N N . ILE D 1 132 ? 12.241 56.001 38.670 1.00 61.75 132 ILE D N 1
ATOM 8361 C CA . ILE D 1 132 ? 12.271 54.544 38.697 1.00 62.36 132 ILE D CA 1
ATOM 8362 C C . ILE D 1 132 ? 13.579 54.037 39.305 1.00 61.77 132 ILE D C 1
ATOM 8363 O O . ILE D 1 132 ? 13.689 53.907 40.524 1.00 62.45 132 ILE D O 1
ATOM 8368 N N . HIS D 1 133 ? 14.570 53.755 38.464 1.00 65.85 133 HIS D N 1
ATOM 8369 C CA . HIS D 1 133 ? 15.855 53.269 38.953 1.00 63.14 133 HIS D CA 1
ATOM 8370 C C . HIS D 1 133 ? 16.977 54.251 38.621 1.00 61.31 133 HIS D C 1
ATOM 8371 O O . HIS D 1 133 ? 16.886 55.008 37.653 1.00 62.03 133 HIS D O 1
ATOM 8378 N N . GLY D 1 134 ? 18.030 54.233 39.435 1.00 50.08 134 GLY D N 1
ATOM 8379 C CA . GLY D 1 134 ? 19.159 55.127 39.238 1.00 45.84 134 GLY D CA 1
ATOM 8380 C C . GLY D 1 134 ? 20.109 54.712 38.133 1.00 43.75 134 GLY D C 1
ATOM 8381 O O . GLY D 1 134 ? 19.738 53.964 37.229 1.00 43.82 134 GLY D O 1
ATOM 8382 N N . MET D 1 135 ? 21.347 55.189 38.211 1.00 38.48 135 MET D N 1
ATOM 8383 C CA . MET D 1 135 ? 22.351 54.883 37.194 1.00 35.91 135 MET D CA 1
ATOM 8384 C C . MET D 1 135 ? 23.750 54.711 37.786 1.00 32.56 135 MET D C 1
ATOM 8385 O O . MET D 1 135 ? 24.735 55.245 37.251 1.00 29.30 135 MET D O 1
ATOM 8390 N N . PRO D 1 136 ? 23.862 53.951 38.889 1.00 28.95 136 PRO D N 1
ATOM 8391 C CA . PRO D 1 136 ? 25.179 53.750 39.507 1.00 26.50 136 PRO D CA 1
ATOM 8392 C C . PRO D 1 136 ? 26.229 53.188 38.549 1.00 24.54 136 PRO D C 1
ATOM 8393 O O . PRO D 1 136 ? 27.370 53.643 38.538 1.00 24.79 136 PRO D O 1
ATOM 8397 N N . LEU D 1 137 ? 25.842 52.208 37.739 1.00 24.08 137 LEU D N 1
ATOM 8398 C CA . LEU D 1 137 ? 26.768 51.596 36.794 1.00 23.96 137 LEU D CA 1
ATOM 8399 C C . LEU D 1 137 ? 27.113 52.541 35.642 1.00 24.27 137 LEU D C 1
ATOM 8400 O O . LEU D 1 137 ? 28.200 52.460 35.062 1.00 22.03 137 LEU D O 1
ATOM 8405 N N . GLY D 1 138 ? 26.185 53.438 35.316 1.00 24.34 138 GLY D N 1
ATOM 8406 C CA . GLY D 1 138 ? 26.435 54.397 34.257 1.00 25.79 138 GLY D CA 1
ATOM 8407 C C . GLY D 1 138 ? 27.575 55.299 34.689 1.00 27.99 138 GLY D C 1
ATOM 8408 O O . GLY D 1 138 ? 28.409 55.705 33.880 1.00 28.36 138 GLY D O 1
ATOM 8409 N N . MET D 1 139 ? 27.613 55.610 35.980 1.00 31.87 139 MET D N 1
ATOM 8410 C CA . MET D 1 139 ? 28.657 56.459 36.535 1.00 33.39 139 MET D CA 1
ATOM 8411 C C . MET D 1 139 ? 29.938 55.662 36.737 1.00 34.23 139 MET D C 1
ATOM 8412 O O . MET D 1 139 ? 31.039 56.188 36.568 1.00 35.88 139 MET D O 1
ATOM 8417 N N . VAL D 1 140 ? 29.795 54.393 37.102 1.00 26.56 140 VAL D N 1
ATOM 8418 C CA . VAL D 1 140 ? 30.955 53.540 37.306 1.00 28.49 140 VAL D CA 1
ATOM 8419 C C . VAL D 1 140 ? 31.656 53.295 35.975 1.00 29.89 140 VAL D C 1
ATOM 8420 O O . VAL D 1 140 ? 32.883 53.285 35.904 1.00 29.74 140 VAL D O 1
ATOM 8424 N N . LEU D 1 141 ? 30.866 53.101 34.923 1.00 34.03 141 LEU D N 1
ATOM 8425 C CA . LEU D 1 141 ? 31.402 52.845 33.592 1.00 35.85 141 LEU D CA 1
ATOM 8426 C C . LEU D 1 141 ? 31.715 54.128 32.826 1.00 38.82 141 LEU D C 1
ATOM 8427 O O . LEU D 1 141 ? 32.271 54.084 31.731 1.00 39.14 141 LEU D O 1
ATOM 8432 N N . ASN D 1 142 ? 31.356 55.267 33.404 1.00 43.21 142 ASN D N 1
ATOM 8433 C CA . ASN D 1 142 ? 31.584 56.553 32.766 1.00 46.86 142 ASN D CA 1
ATOM 8434 C C . ASN D 1 142 ? 30.797 56.671 31.466 1.00 48.35 142 ASN D C 1
ATOM 8435 O O . ASN D 1 142 ? 31.325 57.108 30.443 1.00 49.30 142 ASN D O 1
ATOM 8440 N N . ARG D 1 143 ? 29.533 56.266 31.512 1.00 46.46 143 ARG D N 1
ATOM 8441 C CA . ARG D 1 143 ? 28.654 56.347 30.351 1.00 48.20 143 ARG D CA 1
ATOM 8442 C C . ARG D 1 143 ? 27.382 57.090 30.740 1.00 48.99 143 ARG D C 1
ATOM 8443 O O . ARG D 1 143 ? 26.277 56.650 30.431 1.00 49.57 143 ARG D O 1
ATOM 8451 N N . VAL D 1 144 ? 27.548 58.218 31.427 1.00 55.61 144 VAL D N 1
ATOM 8452 C CA . VAL D 1 144 ? 26.414 59.033 31.856 1.00 58.29 144 VAL D CA 1
ATOM 8453 C C . VAL D 1 144 ? 25.724 59.625 30.629 1.00 61.01 144 VAL D C 1
ATOM 8454 O O . VAL D 1 144 ? 24.556 59.338 30.371 1.00 59.86 144 VAL D O 1
ATOM 8458 N N . ARG D 1 145 ? 26.437 60.464 29.882 1.00 92.28 145 ARG D N 1
ATOM 8459 C CA . ARG D 1 145 ? 25.870 61.032 28.666 1.00 96.33 145 ARG D CA 1
ATOM 8460 C C . ARG D 1 145 ? 25.850 59.857 27.702 1.00 95.07 145 ARG D C 1
ATOM 8461 O O . ARG D 1 145 ? 26.859 59.180 27.536 1.00 95.01 145 ARG D O 1
ATOM 8469 N N . SER D 1 146 ? 24.692 59.609 27.101 1.00 77.30 146 SER D N 1
ATOM 8470 C CA . SER D 1 146 ? 24.481 58.495 26.174 1.00 76.53 146 SER D CA 1
ATOM 8471 C C . SER D 1 146 ? 23.166 57.852 26.596 1.00 76.26 146 SER D C 1
ATOM 8472 O O . SER D 1 146 ? 22.590 58.226 27.623 1.00 74.53 146 SER D O 1
ATOM 8475 N N . MET D 1 151 ? 24.794 67.623 26.939 1.00 59.84 151 MET D N 1
ATOM 8476 C CA . MET D 1 151 ? 25.121 68.450 28.095 1.00 59.92 151 MET D CA 1
ATOM 8477 C C . MET D 1 151 ? 26.219 69.460 27.771 1.00 59.32 151 MET D C 1
ATOM 8478 O O . MET D 1 151 ? 27.071 69.218 26.915 1.00 58.38 151 MET D O 1
ATOM 8483 N N . SER D 1 152 ? 26.188 70.596 28.460 1.00 64.38 152 SER D N 1
ATOM 8484 C CA . SER D 1 152 ? 27.167 71.652 28.241 1.00 64.63 152 SER D CA 1
ATOM 8485 C C . SER D 1 152 ? 28.571 71.219 28.632 1.00 65.14 152 SER D C 1
ATOM 8486 O O . SER D 1 152 ? 28.768 70.145 29.201 1.00 66.21 152 SER D O 1
ATOM 8489 N N . GLU D 1 153 ? 29.543 72.070 28.321 1.00 56.60 153 GLU D N 1
ATOM 8490 C CA . GLU D 1 153 ? 30.944 71.800 28.625 1.00 56.82 153 GLU D CA 1
ATOM 8491 C C . GLU D 1 153 ? 31.168 71.669 30.129 1.00 55.50 153 GLU D C 1
ATOM 8492 O O . GLU D 1 153 ? 31.925 70.808 30.582 1.00 53.33 153 GLU D O 1
ATOM 8498 N N . SER D 1 154 ? 30.503 72.531 30.895 1.00 55.94 154 SER D N 1
ATOM 8499 C CA . SER D 1 154 ? 30.635 72.526 32.348 1.00 55.58 154 SER D CA 1
ATOM 8500 C C . SER D 1 154 ? 29.966 71.311 32.985 1.00 54.94 154 SER D C 1
ATOM 8501 O O . SER D 1 154 ? 30.527 70.682 33.886 1.00 53.40 154 SER D O 1
ATOM 8504 N N . GLU D 1 155 ? 28.763 70.987 32.520 1.00 51.21 155 GLU D N 1
ATOM 8505 C CA . GLU D 1 155 ? 28.030 69.852 33.064 1.00 52.22 155 GLU D CA 1
ATOM 8506 C C . GLU D 1 155 ? 28.816 68.578 32.824 1.00 51.09 155 GLU D C 1
ATOM 8507 O O . GLU D 1 155 ? 28.838 67.681 33.667 1.00 50.74 155 GLU D O 1
ATOM 8513 N N . GLU D 1 156 ? 29.470 68.508 31.672 1.00 54.40 156 GLU D N 1
ATOM 8514 C CA . GLU D 1 156 ? 30.270 67.344 31.335 1.00 53.67 156 GLU D CA 1
ATOM 8515 C C . GLU D 1 156 ? 31.453 67.292 32.290 1.00 51.40 156 GLU D C 1
ATOM 8516 O O . GLU D 1 156 ? 31.830 66.225 32.774 1.00 49.91 156 GLU D O 1
ATOM 8522 N N . LYS D 1 157 ? 32.019 68.460 32.571 1.00 45.06 157 LYS D N 1
ATOM 8523 C CA . LYS D 1 157 ? 33.152 68.565 33.475 1.00 43.44 157 LYS D CA 1
ATOM 8524 C C . LYS D 1 157 ? 32.686 68.125 34.861 1.00 40.69 157 LYS D C 1
ATOM 8525 O O . LYS D 1 157 ? 33.391 67.401 35.569 1.00 38.42 157 LYS D O 1
ATOM 8531 N N . ALA D 1 158 ? 31.487 68.567 35.233 1.00 34.83 158 ALA D N 1
ATOM 8532 C CA . ALA D 1 158 ? 30.896 68.222 36.518 1.00 33.94 158 ALA D CA 1
ATOM 8533 C C . ALA D 1 158 ? 30.784 66.705 36.651 1.00 33.73 158 ALA D C 1
ATOM 8534 O O . ALA D 1 158 ? 31.280 66.121 37.617 1.00 32.54 158 ALA D O 1
ATOM 8536 N N . TRP D 1 159 ? 30.134 66.068 35.679 1.00 35.69 159 TRP D N 1
ATOM 8537 C CA . TRP D 1 159 ? 29.974 64.618 35.697 1.00 36.48 159 TRP D CA 1
ATOM 8538 C C . TRP D 1 159 ? 31.293 63.857 35.735 1.00 36.14 159 TRP D C 1
ATOM 8539 O O . TRP D 1 159 ? 31.391 62.810 36.376 1.00 35.67 159 TRP D O 1
ATOM 8550 N N . GLN D 1 160 ? 32.307 64.374 35.051 1.00 36.90 160 GLN D N 1
ATOM 8551 C CA . GLN D 1 160 ? 33.607 63.718 35.036 1.00 37.80 160 GLN D CA 1
ATOM 8552 C C . GLN D 1 160 ? 34.206 63.833 36.424 1.00 36.32 160 GLN D C 1
ATOM 8553 O O . GLN D 1 160 ? 34.885 62.926 36.900 1.00 34.46 160 GLN D O 1
ATOM 8559 N N . LYS D 1 161 ? 33.945 64.967 37.065 1.00 42.84 161 LYS D N 1
ATOM 8560 C CA . LYS D 1 161 ? 34.438 65.232 38.406 1.00 42.08 161 LYS D CA 1
ATOM 8561 C C . LYS D 1 161 ? 33.837 64.183 39.339 1.00 40.24 161 LYS D C 1
ATOM 8562 O O . LYS D 1 161 ? 34.542 63.542 40.115 1.00 39.79 161 LYS D O 1
ATOM 8568 N N . LEU D 1 162 ? 32.522 64.022 39.243 1.00 33.68 162 LEU D N 1
ATOM 8569 C CA . LEU D 1 162 ? 31.777 63.071 40.054 1.00 32.30 162 LEU D CA 1
ATOM 8570 C C . LEU D 1 162 ? 32.220 61.626 39.804 1.00 31.25 162 LEU D C 1
ATOM 8571 O O . LEU D 1 162 ? 32.586 60.912 40.740 1.00 29.41 162 LEU D O 1
ATOM 8576 N N . CYS D 1 163 ? 32.196 61.203 38.543 1.00 33.80 163 CYS D N 1
ATOM 8577 C CA . CYS D 1 163 ? 32.596 59.840 38.178 1.00 33.26 163 CYS D CA 1
ATOM 8578 C C . CYS D 1 163 ? 34.019 59.504 38.609 1.00 32.47 163 CYS D C 1
ATOM 8579 O O . CYS D 1 163 ? 34.386 58.331 38.719 1.00 30.26 163 CYS D O 1
ATOM 8582 N N . SER D 1 164 ? 34.816 60.539 38.848 1.00 33.57 164 SER D N 1
ATOM 8583 C CA . SER D 1 164 ? 36.201 60.351 39.251 1.00 34.66 164 SER D CA 1
ATOM 8584 C C . SER D 1 164 ? 36.353 60.271 40.766 1.00 32.84 164 SER D C 1
ATOM 8585 O O . SER D 1 164 ? 37.443 60.003 41.267 1.00 30.47 164 SER D O 1
ATOM 8588 N N . LEU D 1 165 ? 35.266 60.509 41.492 1.00 33.85 165 LEU D N 1
ATOM 8589 C CA . LEU D 1 165 ? 35.316 60.443 42.951 1.00 36.95 165 LEU D CA 1
ATOM 8590 C C . LEU D 1 165 ? 36.031 59.179 43.428 1.00 37.51 165 LEU D C 1
ATOM 8591 O O . LEU D 1 165 ? 35.663 58.065 43.041 1.00 36.75 165 LEU D O 1
ATOM 8596 N N . GLY D 1 166 ? 37.066 59.363 44.246 1.00 40.09 166 GLY D N 1
ATOM 8597 C CA . GLY D 1 166 ? 37.811 58.237 44.788 1.00 41.49 166 GLY D CA 1
ATOM 8598 C C . GLY D 1 166 ? 39.013 57.718 44.014 1.00 43.08 166 GLY D C 1
ATOM 8599 O O . GLY D 1 166 ? 39.840 56.999 44.576 1.00 42.05 166 GLY D O 1
ATOM 8600 N N . LEU D 1 167 ? 39.124 58.071 42.738 1.00 50.58 167 LEU D N 1
ATOM 8601 C CA . LEU D 1 167 ? 40.231 57.590 41.916 1.00 51.16 167 LEU D CA 1
ATOM 8602 C C . LEU D 1 167 ? 41.311 58.658 41.734 1.00 51.67 167 LEU D C 1
ATOM 8603 O O . LEU D 1 167 ? 42.241 58.500 40.950 1.00 53.36 167 LEU D O 1
ATOM 8608 N N . GLU D 1 168 ? 41.162 59.742 42.476 1.00 94.04 168 GLU D N 1
ATOM 8609 C CA . GLU D 1 168 ? 42.055 60.897 42.462 1.00 94.04 168 GLU D CA 1
ATOM 8610 C C . GLU D 1 168 ? 43.517 60.513 42.681 1.00 94.04 168 GLU D C 1
ATOM 8611 O O . GLU D 1 168 ? 44.421 61.094 42.080 1.00 94.04 168 GLU D O 1
ATOM 8617 N N . LYS D 1 169 ? 43.745 59.528 43.539 1.00 85.83 169 LYS D N 1
ATOM 8618 C CA . LYS D 1 169 ? 45.099 59.053 43.797 1.00 85.83 169 LYS D CA 1
ATOM 8619 C C . LYS D 1 169 ? 45.361 57.922 42.811 1.00 85.83 169 LYS D C 1
ATOM 8620 O O . LYS D 1 169 ? 46.439 57.336 42.788 1.00 85.83 169 LYS D O 1
ATOM 8626 N N . GLY D 1 170 ? 44.356 57.619 41.998 1.00 94.24 170 GLY D N 1
ATOM 8627 C CA . GLY D 1 170 ? 44.509 56.564 41.018 1.00 94.11 170 GLY D CA 1
ATOM 8628 C C . GLY D 1 170 ? 43.620 55.354 41.241 1.00 93.67 170 GLY D C 1
ATOM 8629 O O . GLY D 1 170 ? 43.228 55.026 42.363 1.00 94.39 170 GLY D O 1
ATOM 8630 N N . GLY D 1 171 ? 43.310 54.688 40.136 1.00 69.42 171 GLY D N 1
ATOM 8631 C CA . GLY D 1 171 ? 42.469 53.509 40.141 1.00 66.34 171 GLY D CA 1
ATOM 8632 C C . GLY D 1 171 ? 42.216 53.205 38.685 1.00 63.48 171 GLY D C 1
ATOM 8633 O O . GLY D 1 171 ? 42.164 54.110 37.855 1.00 63.46 171 GLY D O 1
ATOM 8634 N N . LEU D 1 172 ? 42.046 51.933 38.368 1.00 51.68 172 LEU D N 1
ATOM 8635 C CA . LEU D 1 172 ? 41.830 51.540 36.988 1.00 47.54 172 LEU D CA 1
ATOM 8636 C C . LEU D 1 172 ? 40.400 51.753 36.516 1.00 45.19 172 LEU D C 1
ATOM 8637 O O . LEU D 1 172 ? 39.465 51.785 37.318 1.00 43.98 172 LEU D O 1
ATOM 8642 N N . GLU D 1 173 ? 40.240 51.915 35.205 1.00 40.98 173 GLU D N 1
ATOM 8643 C CA . GLU D 1 173 ? 38.916 52.059 34.610 1.00 39.14 173 GLU D CA 1
ATOM 8644 C C . GLU D 1 173 ? 38.367 50.647 34.709 1.00 34.04 173 GLU D C 1
ATOM 8645 O O . GLU D 1 173 ? 39.114 49.684 34.572 1.00 31.18 173 GLU D O 1
ATOM 8651 N N . ILE D 1 174 ? 37.075 50.510 34.960 1.00 30.36 174 ILE D N 1
ATOM 8652 C CA . ILE D 1 174 ? 36.504 49.180 35.043 1.00 25.78 174 ILE D CA 1
ATOM 8653 C C . ILE D 1 174 ? 36.420 48.590 33.631 1.00 24.90 174 ILE D C 1
ATOM 8654 O O . ILE D 1 174 ? 36.080 49.288 32.676 1.00 21.66 174 ILE D O 1
ATOM 8659 N N . ASP D 1 175 ? 36.760 47.314 33.494 1.00 32.06 175 ASP D N 1
ATOM 8660 C CA . ASP D 1 175 ? 36.692 46.649 32.196 1.00 31.93 175 ASP D CA 1
ATOM 8661 C C . ASP D 1 175 ? 35.228 46.237 32.012 1.00 32.10 175 ASP D C 1
ATOM 8662 O O . ASP D 1 175 ? 34.732 45.363 32.723 1.00 31.05 175 ASP D O 1
ATOM 8667 N N . PRO D 1 176 ? 34.519 46.861 31.054 1.00 34.20 176 PRO D N 1
ATOM 8668 C CA . PRO D 1 176 ? 33.106 46.562 30.791 1.00 33.90 176 PRO D CA 1
ATOM 8669 C C . PRO D 1 176 ? 32.787 45.074 30.675 1.00 34.63 176 PRO D C 1
ATOM 8670 O O . PRO D 1 176 ? 31.697 44.629 31.054 1.00 33.81 176 PRO D O 1
ATOM 8674 N N . LYS D 1 177 ? 33.739 44.310 30.151 1.00 29.20 177 LYS D N 1
ATOM 8675 C CA . LYS D 1 177 ? 33.552 42.876 29.979 1.00 29.80 177 LYS D CA 1
ATOM 8676 C C . LYS D 1 177 ? 33.744 42.081 31.268 1.00 27.18 177 LYS D C 1
ATOM 8677 O O . LYS D 1 177 ? 33.642 40.858 31.271 1.00 25.58 177 LYS D O 1
ATOM 8683 N N . CYS D 1 178 ? 34.017 42.780 32.362 1.00 25.61 178 CYS D N 1
ATOM 8684 C CA . CYS D 1 178 ? 34.191 42.122 33.650 1.00 25.17 178 CYS D CA 1
ATOM 8685 C C . CYS D 1 178 ? 33.002 42.464 34.558 1.00 25.07 178 CYS D C 1
ATOM 8686 O O . CYS D 1 178 ? 33.006 42.194 35.763 1.00 24.48 178 CYS D O 1
ATOM 8689 N N . LEU D 1 179 ? 31.990 43.079 33.953 1.00 31.24 179 LEU D N 1
ATOM 8690 C CA . LEU D 1 179 ? 30.746 43.414 34.629 1.00 31.50 179 LEU D CA 1
ATOM 8691 C C . LEU D 1 179 ? 29.807 42.346 34.084 1.00 32.02 179 LEU D C 1
ATOM 8692 O O . LEU D 1 179 ? 29.546 42.305 32.880 1.00 33.88 179 LEU D O 1
ATOM 8697 N N . VAL D 1 180 ? 29.332 41.465 34.959 1.00 25.65 180 VAL D N 1
ATOM 8698 C CA . VAL D 1 180 ? 28.448 40.381 34.547 1.00 25.16 180 VAL D CA 1
ATOM 8699 C C . VAL D 1 180 ? 27.026 40.551 35.093 1.00 24.50 180 VAL D C 1
ATOM 8700 O O . VAL D 1 180 ? 26.801 40.499 36.301 1.00 24.80 180 VAL D O 1
ATOM 8704 N N . TYR D 1 181 ? 26.071 40.747 34.190 1.00 23.16 181 TYR D N 1
ATOM 8705 C CA . TYR D 1 181 ? 24.673 40.929 34.578 1.00 21.89 181 TYR D CA 1
ATOM 8706 C C . TYR D 1 181 ? 23.928 39.601 34.705 1.00 21.18 181 TYR D C 1
ATOM 8707 O O . TYR D 1 181 ? 24.130 38.692 33.899 1.00 21.09 181 TYR D O 1
ATOM 8716 N N . PHE D 1 182 ? 23.059 39.506 35.710 1.00 20.33 182 PHE D N 1
ATOM 8717 C CA . PHE D 1 182 ? 22.252 38.305 35.938 1.00 19.66 182 PHE D CA 1
ATOM 8718 C C . PHE D 1 182 ? 20.782 38.698 36.116 1.00 20.37 182 PHE D C 1
ATOM 8719 O O . PHE D 1 182 ? 20.457 39.516 36.979 1.00 19.53 182 PHE D O 1
ATOM 8727 N N . GLY D 1 183 ? 19.907 38.127 35.292 1.00 19.79 183 GLY D N 1
ATOM 8728 C CA . GLY D 1 183 ? 18.483 38.410 35.395 1.00 19.96 183 GLY D CA 1
ATOM 8729 C C . GLY D 1 183 ? 17.959 39.749 34.875 1.00 21.31 183 GLY D C 1
ATOM 8730 O O . GLY D 1 183 ? 16.774 40.056 35.050 1.00 21.42 183 GLY D O 1
ATOM 8731 N N . VAL D 1 184 ? 18.767 40.523 34.193 1.00 18.26 184 VAL D N 1
ATOM 8732 C CA . VAL D 1 184 ? 18.388 41.784 33.627 1.00 20.44 184 VAL D CA 1
ATOM 8733 C C . VAL D 1 184 ? 17.302 41.599 32.516 1.00 22.68 184 VAL D C 1
ATOM 8734 O O . VAL D 1 184 ? 17.370 40.899 31.819 1.00 20.83 184 VAL D O 1
ATOM 8738 N N . ARG D 1 185 ? 16.244 42.254 32.702 1.00 27.78 185 ARG D N 1
ATOM 8739 C CA . ARG D 1 185 ? 14.996 42.282 31.991 1.00 29.19 185 ARG D CA 1
ATOM 8740 C C . ARG D 1 185 ? 14.296 43.591 31.737 1.00 29.71 185 ARG D C 1
ATOM 8741 O O . ARG D 1 185 ? 13.480 43.636 31.161 1.00 29.38 185 ARG D O 1
ATOM 8749 N N . SER D 1 186 ? 14.687 44.604 32.321 1.00 24.91 186 SER D N 1
ATOM 8750 C CA . SER D 1 186 ? 14.058 45.782 32.198 1.00 25.58 186 SER D CA 1
ATOM 8751 C C . SER D 1 186 ? 14.974 46.883 32.024 1.00 26.45 186 SER D C 1
ATOM 8752 O O . SER D 1 186 ? 15.504 47.278 32.933 1.00 25.73 186 SER D O 1
ATOM 8755 N N . THR D 1 187 ? 15.028 47.431 30.823 1.00 30.49 187 THR D N 1
ATOM 8756 C CA . THR D 1 187 ? 16.001 48.451 30.447 1.00 30.65 187 THR D CA 1
ATOM 8757 C C . THR D 1 187 ? 15.492 49.432 29.386 1.00 32.56 187 THR D C 1
ATOM 8758 O O . THR D 1 187 ? 14.464 49.198 28.737 1.00 33.51 187 THR D O 1
ATOM 8762 N N . GLU D 1 188 ? 16.238 50.521 29.206 1.00 26.78 188 GLU D N 1
ATOM 8763 C CA . GLU D 1 188 ? 15.919 51.531 28.196 1.00 28.02 188 GLU D CA 1
ATOM 8764 C C . GLU D 1 188 ? 16.796 51.209 26.984 1.00 26.42 188 GLU D C 1
ATOM 8765 O O . GLU D 1 188 ? 17.867 50.616 27.129 1.00 24.09 188 GLU D O 1
ATOM 8771 N N . GLN D 1 189 ? 16.349 51.600 25.796 1.00 26.48 189 GLN D N 1
ATOM 8772 C CA . GLN D 1 189 ? 17.124 51.351 24.587 1.00 27.30 189 GLN D CA 1
ATOM 8773 C C . GLN D 1 189 ? 18.552 51.887 24.709 1.00 25.96 189 GLN D C 1
ATOM 8774 O O . GLN D 1 189 ? 19.500 51.246 24.254 1.00 24.66 189 GLN D O 1
ATOM 8780 N N . SER D 1 190 ? 18.705 53.062 25.316 1.00 26.85 190 SER D N 1
ATOM 8781 C CA . SER D 1 190 ? 20.028 53.660 25.474 1.00 28.64 190 SER D CA 1
ATOM 8782 C C . SER D 1 190 ? 20.944 52.766 26.307 1.00 28.59 190 SER D C 1
ATOM 8783 O O . SER D 1 190 ? 22.154 52.737 26.092 1.00 28.90 190 SER D O 1
ATOM 8786 N N . GLU D 1 191 ? 20.365 52.043 27.263 1.00 24.63 191 GLU D N 1
ATOM 8787 C CA . GLU D 1 191 ? 21.153 51.148 28.101 1.00 23.70 191 GLU D CA 1
ATOM 8788 C C . GLU D 1 191 ? 21.557 49.940 27.269 1.00 23.11 191 GLU D C 1
ATOM 8789 O O . GLU D 1 191 ? 22.701 49.485 27.330 1.00 22.77 191 GLU D O 1
ATOM 8795 N N . ARG D 1 192 ? 20.618 49.428 26.482 1.00 19.65 192 ARG D N 1
ATOM 8796 C CA . ARG D 1 192 ? 20.902 48.281 25.634 1.00 22.37 192 ARG D CA 1
ATOM 8797 C C . ARG D 1 192 ? 21.973 48.623 24.598 1.00 22.60 192 ARG D C 1
ATOM 8798 O O . ARG D 1 192 ? 22.732 47.750 24.180 1.00 23.61 192 ARG D O 1
ATOM 8806 N N . ASP D 1 193 ? 22.037 49.888 24.182 1.00 25.47 193 ASP D N 1
ATOM 8807 C CA . ASP D 1 193 ? 23.050 50.299 23.215 1.00 26.79 193 ASP D CA 1
ATOM 8808 C C . ASP D 1 193 ? 24.417 50.256 23.889 1.00 25.58 193 ASP D C 1
ATOM 8809 O O . ASP D 1 193 ? 25.400 49.849 23.277 1.00 26.04 193 ASP D O 1
ATOM 8814 N N . VAL D 1 194 ? 24.480 50.685 25.148 1.00 25.08 194 VAL D N 1
ATOM 8815 C CA . VAL D 1 194 ? 25.741 50.663 25.888 1.00 25.19 194 VAL D CA 1
ATOM 8816 C C . VAL D 1 194 ? 26.209 49.225 26.084 1.00 24.58 194 VAL D C 1
ATOM 8817 O O . VAL D 1 194 ? 27.388 48.908 25.911 1.00 25.80 194 VAL D O 1
ATOM 8821 N N . ILE D 1 195 ? 25.271 48.360 26.452 1.00 27.50 195 ILE D N 1
ATOM 8822 C CA . ILE D 1 195 ? 25.562 46.949 26.670 1.00 28.83 195 ILE D CA 1
ATOM 8823 C C . ILE D 1 195 ? 26.090 46.290 25.395 1.00 29.68 195 ILE D C 1
ATOM 8824 O O . ILE D 1 195 ? 27.052 45.519 25.436 1.00 28.99 195 ILE D O 1
ATOM 8829 N N . ARG D 1 196 ? 25.461 46.591 24.264 1.00 24.94 196 ARG D N 1
ATOM 8830 C CA . ARG D 1 196 ? 25.899 46.007 23.002 1.00 26.73 196 ARG D CA 1
ATOM 8831 C C . ARG D 1 196 ? 27.250 46.579 22.588 1.00 27.87 196 ARG D C 1
ATOM 8832 O O . ARG D 1 196 ? 28.149 45.839 22.187 1.00 29.40 196 ARG D O 1
ATOM 8840 N N . GLU D 1 197 ? 27.394 47.895 22.699 1.00 27.95 197 GLU D N 1
ATOM 8841 C CA . GLU D 1 197 ? 28.637 48.546 22.324 1.00 29.40 197 GLU D CA 1
ATOM 8842 C C . GLU D 1 197 ? 29.824 48.088 23.158 1.00 28.50 197 GLU D C 1
ATOM 8843 O O . GLU D 1 197 ? 30.870 47.754 22.602 1.00 26.28 197 GLU D O 1
ATOM 8849 N N . LEU D 1 198 ? 29.667 48.068 24.483 1.00 22.18 198 LEU D N 1
ATOM 8850 C CA . LEU D 1 198 ? 30.760 47.659 25.358 1.00 22.55 198 LEU D CA 1
ATOM 8851 C C . LEU D 1 198 ? 30.882 46.149 25.522 1.00 22.94 198 LEU D C 1
ATOM 8852 O O . LEU D 1 198 ? 31.779 45.669 26.212 1.00 24.70 198 LEU D O 1
ATOM 8857 N N . GLN D 1 199 ? 29.975 45.409 24.889 1.00 27.07 199 GLN D N 1
ATOM 8858 C CA . GLN D 1 199 ? 29.971 43.952 24.947 1.00 26.03 199 GLN D CA 1
ATOM 8859 C C . GLN D 1 199 ? 29.970 43.421 26.379 1.00 25.70 199 GLN D C 1
ATOM 8860 O O . GLN D 1 199 ? 30.762 42.547 26.747 1.00 25.29 199 GLN D O 1
ATOM 8866 N N . ILE D 1 200 ? 29.057 43.955 27.183 1.00 27.20 200 ILE D N 1
ATOM 8867 C CA . ILE D 1 200 ? 28.920 43.550 28.577 1.00 27.72 200 ILE D CA 1
ATOM 8868 C C . ILE D 1 200 ? 28.138 42.233 28.658 1.00 26.63 200 ILE D C 1
ATOM 8869 O O . ILE D 1 200 ? 26.996 42.157 28.207 1.00 25.71 200 ILE D O 1
ATOM 8874 N N . PRO D 1 201 ? 28.750 41.175 29.226 1.00 22.61 201 PRO D N 1
ATOM 8875 C CA . PRO D 1 201 ? 28.082 39.870 29.351 1.00 22.09 201 PRO D CA 1
ATOM 8876 C C . PRO D 1 201 ? 26.807 39.958 30.189 1.00 21.89 201 PRO D C 1
ATOM 8877 O O . PRO D 1 201 ? 26.818 40.510 31.288 1.00 22.38 201 PRO D O 1
ATOM 8881 N N . LEU D 1 202 ? 25.714 39.415 29.665 1.00 26.31 202 LEU D N 1
ATOM 8882 C CA . LEU D 1 202 ? 24.423 39.447 30.349 1.00 26.91 202 LEU D CA 1
ATOM 8883 C C . LEU D 1 202 ? 23.714 38.093 30.278 1.00 27.33 202 LEU D C 1
ATOM 8884 O O . LEU D 1 202 ? 23.477 37.556 29.192 1.00 26.82 202 LEU D O 1
ATOM 8889 N N . PHE D 1 203 ? 23.373 37.548 31.443 1.00 24.28 203 PHE D N 1
ATOM 8890 C CA . PHE D 1 203 ? 22.696 36.258 31.513 1.00 23.31 203 PHE D CA 1
ATOM 8891 C C . PHE D 1 203 ? 21.247 36.431 31.955 1.00 22.72 203 PHE D C 1
ATOM 8892 O O . PHE D 1 203 ? 20.969 36.726 33.115 1.00 23.16 203 PHE D O 1
ATOM 8900 N N . SER D 1 204 ? 20.329 36.235 31.013 1.00 21.83 204 SER D N 1
ATOM 8901 C CA . SER D 1 204 ? 18.904 36.403 31.270 1.00 21.44 204 SER D CA 1
ATOM 8902 C C . SER D 1 204 ? 18.332 35.371 32.223 1.00 20.06 204 SER D C 1
ATOM 8903 O O . SER D 1 204 ? 18.975 34.376 32.544 1.00 17.74 204 SER D O 1
ATOM 8906 N N . VAL D 1 205 ? 17.104 35.626 32.661 1.00 20.73 205 VAL D N 1
ATOM 8907 C CA . VAL D 1 205 ? 16.392 34.730 33.551 1.00 20.39 205 VAL D CA 1
ATOM 8908 C C . VAL D 1 205 ? 16.318 33.333 32.941 1.00 21.57 205 VAL D C 1
ATOM 8909 O O . VAL D 1 205 ? 16.588 32.338 33.615 1.00 20.70 205 VAL D O 1
ATOM 8913 N N . ASP D 1 206 ? 15.962 33.263 31.659 1.00 26.83 206 ASP D N 1
ATOM 8914 C CA . ASP D 1 206 ? 15.838 31.984 30.968 1.00 28.23 206 ASP D CA 1
ATOM 8915 C C . ASP D 1 206 ? 17.149 31.205 30.854 1.00 28.44 206 ASP D C 1
ATOM 8916 O O . ASP D 1 206 ? 17.164 29.989 31.037 1.00 30.34 206 ASP D O 1
ATOM 8921 N N . ALA D 1 207 ? 18.249 31.886 30.554 1.00 19.98 207 ALA D N 1
ATOM 8922 C CA . ALA D 1 207 ? 19.529 31.189 30.442 1.00 19.16 207 ALA D CA 1
ATOM 8923 C C . ALA D 1 207 ? 19.893 30.604 31.803 1.00 19.06 207 ALA D C 1
ATOM 8924 O O . ALA D 1 207 ? 20.353 29.470 31.910 1.00 19.04 207 ALA D O 1
ATOM 8926 N N . ILE D 1 208 ? 19.684 31.396 32.847 1.00 22.81 208 ILE D N 1
ATOM 8927 C CA . ILE D 1 208 ? 19.986 30.968 34.201 1.00 24.02 208 ILE D CA 1
ATOM 8928 C C . ILE D 1 208 ? 19.118 29.768 34.568 1.00 25.32 208 ILE D C 1
ATOM 8929 O O . ILE D 1 208 ? 19.596 28.788 35.132 1.00 25.58 208 ILE D O 1
ATOM 8934 N N . ARG D 1 209 ? 17.841 29.851 34.224 1.00 27.25 209 ARG D N 1
ATOM 8935 C CA . ARG D 1 209 ? 16.897 28.786 34.509 1.00 28.82 209 ARG D CA 1
ATOM 8936 C C . ARG D 1 209 ? 17.197 27.523 33.702 1.00 29.69 209 ARG D C 1
ATOM 8937 O O . ARG D 1 209 ? 17.121 26.414 34.227 1.00 29.44 209 ARG D O 1
ATOM 8945 N N . GLU D 1 210 ? 17.546 27.698 32.432 1.00 30.50 210 GLU D N 1
ATOM 8946 C CA . GLU D 1 210 ? 17.845 26.574 31.541 1.00 32.55 210 GLU D CA 1
ATOM 8947 C C . GLU D 1 210 ? 19.150 25.836 31.856 1.00 31.32 210 GLU D C 1
ATOM 8948 O O 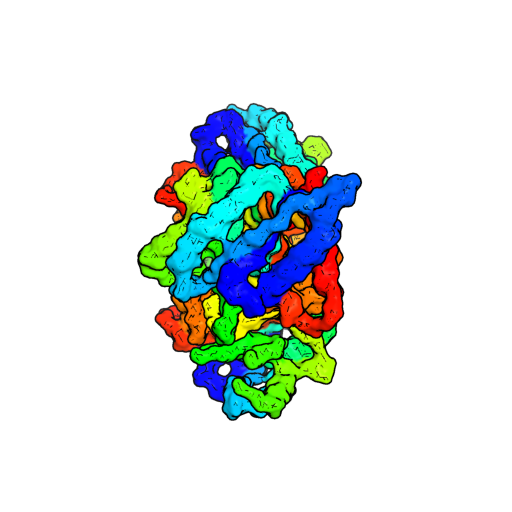. GLU D 1 210 ? 19.202 24.606 31.791 1.00 31.06 210 GLU D O 1
ATOM 8954 N N . ASN D 1 211 ? 20.210 26.576 32.169 1.00 24.76 211 ASN D N 1
ATOM 8955 C CA . ASN D 1 211 ? 21.489 25.945 32.486 1.00 23.03 211 ASN D CA 1
ATOM 8956 C C . ASN D 1 211 ? 22.356 26.889 33.310 1.00 22.25 211 ASN D C 1
ATOM 8957 O O . ASN D 1 211 ? 23.149 27.668 32.775 1.00 20.97 211 ASN D O 1
ATOM 8962 N N . MET D 1 212 ? 22.193 26.795 34.622 1.00 21.33 212 MET D N 1
ATOM 8963 C CA . MET D 1 212 ? 22.916 27.620 35.569 1.00 21.40 212 MET D CA 1
ATOM 8964 C C . MET D 1 212 ? 24.398 27.284 35.566 1.00 20.93 212 MET D C 1
ATOM 8965 O O . MET D 1 212 ? 25.238 28.161 35.751 1.00 19.39 212 MET D O 1
ATOM 8970 N N . GLN D 1 213 ? 24.721 26.011 35.367 1.00 28.22 213 GLN D N 1
ATOM 8971 C CA . GLN D 1 213 ? 26.120 25.587 35.350 1.00 30.49 213 GLN D CA 1
ATOM 8972 C C . GLN D 1 213 ? 26.886 26.297 34.246 1.00 28.60 213 GLN D C 1
ATOM 8973 O O . GLN D 1 213 ? 27.993 26.783 34.459 1.00 29.07 213 GLN D O 1
ATOM 8979 N N . GLU D 1 214 ? 26.290 26.356 33.062 1.00 25.51 214 GLU D N 1
ATOM 8980 C CA . GLU D 1 214 ? 26.947 27.001 31.940 1.00 27.10 214 GLU D CA 1
ATOM 8981 C C . GLU D 1 214 ? 27.065 28.491 32.206 1.00 24.30 214 GLU D C 1
ATOM 8982 O O . GLU D 1 214 ? 28.079 29.099 31.879 1.00 25.22 214 GLU D O 1
ATOM 8988 N N . VAL D 1 215 ? 26.035 29.084 32.801 1.00 21.58 215 VAL D N 1
ATOM 8989 C CA . VAL D 1 215 ? 26.095 30.513 33.104 1.00 21.63 215 VAL D CA 1
ATOM 8990 C C . VAL D 1 215 ? 27.290 30.800 34.016 1.00 20.87 215 VAL D C 1
ATOM 8991 O O . VAL D 1 215 ? 28.060 31.720 33.767 1.00 19.17 215 VAL D O 1
ATOM 8995 N N . VAL D 1 216 ? 27.453 30.005 35.066 1.00 22.81 216 VAL D N 1
ATOM 8996 C CA . VAL D 1 216 ? 28.572 30.207 35.983 1.00 25.02 216 VAL D CA 1
ATOM 8997 C C . VAL D 1 216 ? 29.917 29.947 35.291 1.00 26.45 216 VAL D C 1
ATOM 8998 O O . VAL D 1 216 ? 30.898 30.653 35.536 1.00 24.59 216 VAL D O 1
ATOM 9002 N N . GLN D 1 217 ? 29.963 28.943 34.420 1.00 29.85 217 GLN D N 1
ATOM 9003 C CA . GLN D 1 217 ? 31.204 28.621 33.718 1.00 29.68 217 GLN D CA 1
ATOM 9004 C C . GLN D 1 217 ? 31.596 29.784 32.807 1.00 29.10 217 GLN D C 1
ATOM 9005 O O . GLN D 1 217 ? 32.753 30.206 32.788 1.00 29.15 217 GLN D O 1
ATOM 9011 N N . LYS D 1 218 ? 30.633 30.313 32.059 1.00 27.69 218 LYS D N 1
ATOM 9012 C CA . LYS D 1 218 ? 30.917 31.444 31.182 1.00 28.87 218 LYS D CA 1
ATOM 9013 C C . LYS D 1 218 ? 31.303 32.661 32.029 1.00 28.55 218 LYS D C 1
ATOM 9014 O O . LYS D 1 218 ? 32.115 33.488 31.614 1.00 27.32 218 LYS D O 1
ATOM 9020 N N . THR D 1 219 ? 30.718 32.763 33.221 1.00 27.17 219 THR D N 1
ATOM 9021 C CA . THR D 1 219 ? 31.026 33.867 34.129 1.00 27.08 219 THR D CA 1
ATOM 9022 C C . THR D 1 219 ? 32.504 33.791 34.519 1.00 26.48 219 THR D C 1
ATOM 9023 O O . THR D 1 219 ? 33.197 34.810 34.562 1.00 26.03 219 THR D O 1
ATOM 9027 N N . LYS D 1 220 ? 32.971 32.575 34.792 1.00 29.55 220 LYS D N 1
ATOM 9028 C CA . LYS D 1 220 ? 34.368 32.323 35.157 1.00 33.35 220 LYS D CA 1
ATOM 9029 C C . LYS D 1 220 ? 35.302 32.789 34.044 1.00 33.06 220 LYS D C 1
ATOM 9030 O O . LYS D 1 220 ? 36.348 33.384 34.296 1.00 34.40 220 LYS D O 1
ATOM 9036 N N . GLU D 1 221 ? 34.912 32.503 32.809 1.00 31.00 221 GLU D N 1
ATOM 9037 C CA . GLU D 1 221 ? 35.696 32.881 31.645 1.00 31.25 221 GLU D CA 1
ATOM 9038 C C . GLU D 1 221 ? 35.840 34.393 31.573 1.00 30.23 221 GLU D C 1
ATOM 9039 O O . GLU D 1 221 ? 36.943 34.908 31.376 1.00 28.73 221 GLU D O 1
ATOM 9045 N N . SER D 1 222 ? 34.721 35.098 31.732 1.00 27.85 222 SER D N 1
ATOM 9046 C CA . SER D 1 222 ? 34.710 36.558 31.685 1.00 27.17 222 SER D CA 1
ATOM 9047 C C . SER D 1 222 ? 35.534 37.195 32.801 1.00 27.70 222 SER D C 1
ATOM 9048 O O . SER D 1 222 ? 36.082 38.284 32.632 1.00 27.45 222 SER D O 1
ATOM 9051 N N . LEU D 1 223 ? 35.628 36.510 33.937 1.00 28.51 223 LEU D N 1
ATOM 9052 C CA . LEU D 1 223 ? 36.358 37.032 35.088 1.00 28.67 223 LEU D CA 1
ATOM 9053 C C . LEU D 1 223 ? 37.709 36.374 35.361 1.00 28.64 223 LEU D C 1
ATOM 9054 O O . LEU D 1 223 ? 38.346 36.656 36.375 1.00 28.45 223 LEU D O 1
ATOM 9059 N N . LYS D 1 224 ? 38.153 35.511 34.453 1.00 29.82 224 LYS D N 1
ATOM 9060 C CA . LYS D 1 224 ? 39.424 34.802 34.616 1.00 31.40 224 LYS D CA 1
ATOM 9061 C C . LYS D 1 224 ? 40.633 35.676 34.982 1.00 31.00 224 LYS D C 1
ATOM 9062 O O . LYS D 1 224 ? 41.532 35.231 35.695 1.00 31.19 224 LYS D O 1
ATOM 9068 N N . ALA D 1 225 ? 40.655 36.917 34.508 1.00 39.24 225 ALA D N 1
ATOM 9069 C CA . ALA D 1 225 ? 41.784 37.801 34.776 1.00 39.34 225 ALA D CA 1
ATOM 9070 C C . ALA D 1 225 ? 41.641 38.795 35.926 1.00 39.21 225 ALA D C 1
ATOM 9071 O O . ALA D 1 225 ? 42.625 39.427 36.307 1.00 42.20 225 ALA D O 1
ATOM 9073 N N . VAL D 1 226 ? 40.444 38.950 36.489 1.00 33.52 226 VAL D N 1
ATOM 9074 C CA . VAL D 1 226 ? 40.288 39.913 37.580 1.00 30.26 226 VAL D CA 1
ATOM 9075 C C . VAL D 1 226 ? 40.964 39.428 38.857 1.00 30.14 226 VAL D C 1
ATOM 9076 O O . VAL D 1 226 ? 41.135 38.226 39.066 1.00 29.70 226 VAL D O 1
ATOM 9080 N N . ASP D 1 227 ? 41.355 40.373 39.706 1.00 27.56 227 ASP D N 1
ATOM 9081 C CA . ASP D 1 227 ? 42.016 40.054 40.963 1.00 26.98 227 ASP D CA 1
ATOM 9082 C C . ASP D 1 227 ? 41.002 39.908 42.085 1.00 27.06 227 ASP D C 1
ATOM 9083 O O . ASP D 1 227 ? 41.135 39.039 42.945 1.00 27.65 227 ASP D O 1
ATOM 9088 N N . ILE D 1 228 ? 39.996 40.774 42.089 1.00 27.25 228 ILE D N 1
ATOM 9089 C CA . ILE D 1 228 ? 38.970 40.710 43.116 1.00 28.45 228 ILE D CA 1
ATOM 9090 C C . ILE D 1 228 ? 37.592 40.916 42.516 1.00 28.04 228 ILE D C 1
ATOM 9091 O O . ILE D 1 228 ? 37.442 41.499 41.439 1.00 27.22 228 ILE D O 1
ATOM 9096 N N . ILE D 1 229 ? 36.585 40.439 43.234 1.00 29.68 229 ILE D N 1
ATOM 9097 C CA . ILE D 1 229 ? 35.218 40.525 42.771 1.00 28.30 229 ILE D CA 1
ATOM 9098 C C . ILE D 1 229 ? 34.304 41.188 43.794 1.00 28.26 229 ILE D C 1
ATOM 9099 O O . ILE D 1 229 ? 34.477 41.029 45.007 1.00 27.96 229 ILE D O 1
ATOM 9104 N N . TYR D 1 230 ? 33.341 41.943 43.278 1.00 19.93 230 TYR D N 1
ATOM 9105 C CA . TYR D 1 230 ? 32.359 42.647 44.087 1.00 20.25 230 TYR D CA 1
ATOM 9106 C C . TYR D 1 230 ? 31.001 42.100 43.643 1.00 18.94 230 TYR D C 1
ATOM 9107 O O . TYR D 1 230 ? 30.682 42.127 42.454 1.00 18.16 230 TYR D O 1
ATOM 9116 N N . LEU D 1 231 ? 30.211 41.581 44.577 1.00 21.41 231 LEU D N 1
ATOM 9117 C CA . LEU D 1 231 ? 28.893 41.071 44.211 1.00 20.45 231 LEU D CA 1
ATOM 9118 C C . LEU D 1 231 ? 27.796 42.013 44.710 1.00 20.72 231 LEU D C 1
ATOM 9119 O O . LEU D 1 231 ? 27.723 42.335 45.898 1.00 20.23 231 LEU D O 1
ATOM 9124 N N . SER D 1 232 ? 26.950 42.461 43.786 1.00 18.19 232 SER D N 1
ATOM 9125 C CA . SER D 1 232 ? 25.870 43.367 44.127 1.00 18.23 232 SER D CA 1
ATOM 9126 C C . SER D 1 232 ? 24.536 42.708 43.776 1.00 19.39 232 SER D C 1
ATOM 9127 O O . SER D 1 232 ? 24.248 42.426 42.609 1.00 20.33 232 SER D O 1
ATOM 9130 N N . LEU D 1 233 ? 23.729 42.459 44.803 1.00 19.24 233 LEU D N 1
ATOM 9131 C CA . LEU D 1 233 ? 22.437 41.806 44.640 1.00 19.61 233 LEU D CA 1
ATOM 9132 C C . LEU D 1 233 ? 21.234 42.703 44.905 1.00 19.86 233 LEU D C 1
ATOM 9133 O O . LEU D 1 233 ? 21.027 43.168 46.024 1.00 19.23 233 LEU D O 1
ATOM 9138 N N . ASP D 1 234 ? 20.444 42.934 43.861 1.00 19.48 234 ASP D N 1
ATOM 9139 C CA . ASP D 1 234 ? 19.222 43.720 43.974 1.00 18.97 234 ASP D CA 1
ATOM 9140 C C . ASP D 1 234 ? 18.117 42.668 44.035 1.00 17.82 234 ASP D C 1
ATOM 9141 O O . ASP D 1 234 ? 17.956 41.877 43.105 1.00 18.69 234 ASP D O 1
ATOM 9146 N N . LEU D 1 235 ? 17.362 42.662 45.125 1.00 16.06 235 LEU D N 1
ATOM 9147 C CA . LEU D 1 235 ? 16.293 41.690 45.317 1.00 18.27 235 LEU D CA 1
ATOM 9148 C C . LEU D 1 235 ? 15.231 41.627 44.215 1.00 18.19 235 LEU D C 1
ATOM 9149 O O . LEU D 1 235 ? 14.536 40.623 44.087 1.00 18.50 235 LEU D O 1
ATOM 9154 N N . ASP D 1 236 ? 15.093 42.679 43.417 1.00 20.28 236 ASP D N 1
ATOM 9155 C CA . ASP D 1 236 ? 14.085 42.633 42.365 1.00 20.75 236 ASP D CA 1
ATOM 9156 C C . ASP D 1 236 ? 14.492 41.707 41.220 1.00 20.27 236 ASP D C 1
ATOM 9157 O O . ASP D 1 236 ? 13.833 41.664 40.182 1.00 19.58 236 ASP D O 1
ATOM 9162 N N . ILE D 1 237 ? 15.586 40.968 41.403 1.00 20.15 237 ILE D N 1
ATOM 9163 C CA . ILE D 1 237 ? 16.001 40.022 40.378 1.00 18.18 237 ILE D CA 1
ATOM 9164 C C . ILE D 1 237 ? 14.966 38.889 40.429 1.00 19.53 237 ILE D C 1
ATOM 9165 O O . ILE D 1 237 ? 14.757 38.172 39.447 1.00 17.59 237 ILE D O 1
ATOM 9170 N N . MET D 1 238 ? 14.323 38.735 41.585 1.00 17.11 238 MET D N 1
ATOM 9171 C CA . MET D 1 238 ? 13.289 37.713 41.751 1.00 19.53 238 MET D CA 1
ATOM 9172 C C . MET D 1 238 ? 12.002 38.196 41.079 1.00 17.80 238 MET D C 1
ATOM 9173 O O . MET D 1 238 ? 11.762 39.401 40.980 1.00 15.14 238 MET D O 1
ATOM 9178 N N . ASP D 1 239 ? 11.182 37.258 40.617 1.00 17.78 239 ASP D N 1
ATOM 9179 C CA . ASP D 1 239 ? 9.934 37.611 39.952 1.00 19.71 239 ASP D CA 1
ATOM 9180 C C . ASP D 1 239 ? 9.092 38.603 40.758 1.00 19.40 239 ASP D C 1
ATOM 9181 O O . ASP D 1 239 ? 8.859 38.407 41.953 1.00 19.93 239 ASP D O 1
ATOM 9186 N N . GLY D 1 240 ? 8.627 39.655 40.087 1.00 20.30 240 GLY D N 1
ATOM 9187 C CA . GLY D 1 240 ? 7.821 40.676 40.737 1.00 21.20 240 GLY D CA 1
ATOM 9188 C C . GLY D 1 240 ? 6.538 40.183 41.382 1.00 21.74 240 GLY D C 1
ATOM 9189 O O . GLY D 1 240 ? 6.017 40.831 42.286 1.00 22.03 240 GLY D O 1
ATOM 9190 N N . LYS D 1 241 ? 6.021 39.048 40.921 1.00 20.88 241 LYS D N 1
ATOM 9191 C CA . LYS D 1 241 ? 4.799 38.483 41.487 1.00 24.29 241 LYS D CA 1
ATOM 9192 C C . LYS D 1 241 ? 5.144 37.585 42.668 1.00 24.13 241 LYS D C 1
ATOM 9193 O O . LYS D 1 241 ? 4.317 37.362 43.547 1.00 23.96 241 LYS D O 1
ATOM 9199 N N . LEU D 1 242 ? 6.369 37.068 42.674 1.00 22.77 242 LEU D N 1
ATOM 9200 C CA . LEU D 1 242 ? 6.835 36.191 43.746 1.00 24.13 242 LEU D CA 1
ATOM 9201 C C . LEU D 1 242 ? 7.394 36.985 44.934 1.00 24.07 242 LEU D C 1
ATOM 9202 O O . LEU D 1 242 ? 7.173 36.628 46.091 1.00 24.14 242 LEU D O 1
ATOM 9207 N N . PHE D 1 243 ? 8.110 38.067 44.654 1.00 25.11 243 PHE D N 1
ATOM 9208 C CA . PHE D 1 243 ? 8.676 38.874 45.731 1.00 24.39 243 PHE D CA 1
ATOM 9209 C C . PHE D 1 243 ? 8.217 40.310 45.528 1.00 24.24 243 PHE D C 1
ATOM 9210 O O . PHE D 1 243 ? 8.555 40.943 44.525 1.00 25.15 243 PHE D O 1
ATOM 9218 N N . THR D 1 244 ? 7.453 40.832 46.480 1.00 23.76 244 THR D N 1
ATOM 9219 C CA . THR D 1 244 ? 6.914 42.176 46.333 1.00 24.35 244 THR D CA 1
ATOM 9220 C C . THR D 1 244 ? 7.499 43.268 47.230 1.00 23.54 244 THR D C 1
ATOM 9221 O O . THR D 1 244 ? 7.149 44.439 47.089 1.00 25.95 244 THR D O 1
ATOM 9225 N N . SER D 1 245 ? 8.396 42.900 48.136 1.00 19.93 245 SER D N 1
ATOM 9226 C CA . SER D 1 245 ? 8.992 43.884 49.035 1.00 19.35 245 SER D CA 1
ATOM 9227 C C . SER D 1 245 ? 10.160 44.621 48.389 1.00 19.45 245 SER D C 1
ATOM 9228 O O . SER D 1 245 ? 11.254 44.684 48.950 1.00 17.85 245 SER D O 1
ATOM 9231 N N . THR D 1 246 ? 9.922 45.178 47.207 1.00 18.86 246 THR D N 1
ATOM 9232 C CA . THR D 1 246 ? 10.956 45.905 46.493 1.00 18.58 246 THR D CA 1
ATOM 9233 C C . THR D 1 246 ? 10.304 47.019 45.669 1.00 21.46 246 THR D C 1
ATOM 9234 O O . THR D 1 246 ? 9.177 46.875 45.184 1.00 20.42 246 THR D O 1
ATOM 9238 N N . GLY D 1 247 ? 11.013 48.136 45.535 1.00 25.69 247 GLY D N 1
ATOM 9239 C CA . GLY D 1 247 ? 10.489 49.283 44.819 1.00 28.44 247 GLY D CA 1
ATOM 9240 C C . GLY D 1 247 ? 10.004 49.113 43.390 1.00 31.92 247 GLY D C 1
ATOM 9241 O O . GLY D 1 247 ? 8.876 49.495 43.068 1.00 32.66 247 GLY D O 1
ATOM 9242 N N . VAL D 1 248 ? 10.850 48.549 42.532 1.00 28.10 248 VAL D N 1
ATOM 9243 C CA . VAL D 1 248 ? 10.508 48.361 41.127 1.00 27.27 248 VAL D CA 1
ATOM 9244 C C . VAL D 1 248 ? 10.419 46.891 40.746 1.00 27.03 248 VAL D C 1
ATOM 9245 O O . VAL D 1 248 ? 11.396 46.302 40.293 1.00 27.24 248 VAL D O 1
ATOM 9249 N N . ARG D 1 249 ? 9.240 46.309 40.932 1.00 25.06 249 ARG D N 1
ATOM 9250 C CA . ARG D 1 249 ? 9.007 44.907 40.613 1.00 24.74 249 ARG D CA 1
ATOM 9251 C C . ARG D 1 249 ? 8.924 44.654 39.106 1.00 24.42 249 ARG D C 1
ATOM 9252 O O . ARG D 1 249 ? 8.285 45.401 38.374 1.00 24.82 249 ARG D O 1
ATOM 9260 N N . GLU D 1 250 ? 9.575 43.591 38.649 1.00 23.70 250 GLU D N 1
ATOM 9261 C CA . GLU D 1 250 ? 9.559 43.239 37.234 1.00 23.04 250 GLU D CA 1
ATOM 9262 C C . GLU D 1 250 ? 9.169 41.769 37.100 1.00 23.53 250 GLU D C 1
ATOM 9263 O O . GLU D 1 250 ? 9.707 40.905 37.803 1.00 20.53 250 GLU D O 1
ATOM 9269 N N . ASN D 1 251 ? 8.229 41.495 36.198 1.00 24.65 251 ASN D N 1
ATOM 9270 C CA . ASN D 1 251 ? 7.761 40.131 35.952 1.00 24.51 251 ASN D CA 1
ATOM 9271 C C . ASN D 1 251 ? 8.804 39.313 35.195 1.00 23.74 251 ASN D C 1
ATOM 9272 O O . ASN D 1 251 ? 9.773 39.859 34.667 1.00 22.42 251 ASN D O 1
ATOM 9277 N N . ASN D 1 252 ? 8.596 38.001 35.152 1.00 23.50 252 ASN D N 1
ATOM 9278 C CA . ASN D 1 252 ? 9.501 37.088 34.463 1.00 24.71 252 ASN D CA 1
ATOM 9279 C C . ASN D 1 252 ? 10.895 37.082 35.093 1.00 24.84 252 ASN D C 1
ATOM 9280 O O . ASN D 1 252 ? 11.912 37.170 34.398 1.00 23.51 252 ASN D O 1
ATOM 9285 N N . GLY D 1 253 ? 10.930 36.973 36.417 1.00 23.41 253 GLY D N 1
ATOM 9286 C CA . GLY D 1 253 ? 12.193 36.941 37.123 1.00 21.68 253 GLY D CA 1
ATOM 9287 C C . GLY D 1 253 ? 12.478 35.562 37.680 1.00 21.00 253 GLY D C 1
ATOM 9288 O O . GLY D 1 253 ? 11.789 34.593 37.360 1.00 20.74 253 GLY D O 1
ATOM 9289 N N . LEU D 1 254 ? 13.505 35.470 38.514 1.00 21.95 254 LEU D N 1
ATOM 9290 C CA . LEU D 1 254 ? 13.877 34.204 39.123 1.00 22.59 254 LEU D CA 1
ATOM 9291 C C . LEU D 1 254 ? 12.964 33.910 40.293 1.00 21.25 254 LEU D C 1
ATOM 9292 O O . LEU D 1 254 ? 12.355 34.817 40.862 1.00 22.58 254 LEU D O 1
ATOM 9297 N N . SER D 1 255 ? 12.873 32.636 40.645 1.00 20.46 255 SER D N 1
ATOM 9298 C CA . SER D 1 255 ? 12.076 32.223 41.783 1.00 22.03 255 SER D CA 1
ATOM 9299 C C . SER D 1 255 ? 13.026 32.325 42.967 1.00 21.36 255 SER D C 1
ATOM 9300 O O . SER D 1 255 ? 14.237 32.485 42.787 1.00 20.79 255 SER D O 1
ATOM 9303 N N . PHE D 1 256 ? 12.486 32.231 44.173 1.00 22.26 256 PHE D N 1
ATOM 9304 C CA . PHE D 1 256 ? 13.306 32.300 45.374 1.00 20.98 256 PHE D CA 1
ATOM 9305 C C . PHE D 1 256 ? 14.387 31.214 45.362 1.00 21.74 256 PHE D C 1
ATOM 9306 O O . PHE D 1 256 ? 15.552 31.486 45.646 1.00 22.47 256 PHE D O 1
ATOM 9314 N N . ASP D 1 257 ? 14.002 29.986 45.028 1.00 18.70 257 ASP D N 1
ATOM 9315 C CA . ASP D 1 257 ? 14.951 28.873 44.991 1.00 19.77 257 ASP D CA 1
ATOM 9316 C C . ASP D 1 257 ? 16.029 29.010 43.917 1.00 18.70 257 ASP D C 1
ATOM 9317 O O . ASP D 1 257 ? 17.178 28.629 44.138 1.00 18.07 257 ASP D O 1
ATOM 9322 N N . GLU D 1 258 ? 15.657 29.549 42.760 1.00 18.92 258 GLU D N 1
ATOM 9323 C CA . GLU D 1 258 ? 16.611 29.749 41.678 1.00 20.20 258 GLU D CA 1
ATOM 9324 C C . GLU D 1 258 ? 17.694 30.727 42.116 1.00 19.97 258 GLU D C 1
ATOM 9325 O O . GLU D 1 258 ? 18.877 30.508 41.853 1.00 19.70 258 GLU D O 1
ATOM 9331 N N . LEU D 1 259 ? 17.291 31.800 42.793 1.00 23.88 259 LEU D N 1
ATOM 9332 C CA . LEU D 1 259 ? 18.256 32.788 43.275 1.00 23.41 259 LEU D CA 1
ATOM 9333 C C . LEU D 1 259 ? 19.190 32.144 44.291 1.00 24.54 259 LEU D C 1
ATOM 9334 O O . LEU D 1 259 ? 20.401 32.376 44.262 1.00 24.88 259 LEU D O 1
ATOM 9339 N N . LYS D 1 260 ? 18.626 31.331 45.184 1.00 20.03 260 LYS D N 1
ATOM 9340 C CA . LYS D 1 260 ? 19.423 30.649 46.202 1.00 20.83 260 LYS D CA 1
ATOM 9341 C C . LYS D 1 260 ? 20.455 29.741 45.561 1.00 19.66 260 LYS D C 1
ATOM 9342 O O . LYS D 1 260 ? 21.605 29.704 45.987 1.00 20.19 260 LYS D O 1
ATOM 9348 N N . GLN D 1 261 ? 20.039 29.012 44.533 1.00 17.49 261 GLN D N 1
ATOM 9349 C CA . GLN D 1 261 ? 20.941 28.119 43.817 1.00 19.85 261 GLN D CA 1
ATOM 9350 C C . GLN D 1 261 ? 22.020 28.905 43.083 1.00 18.30 261 GLN D C 1
ATOM 9351 O O . GLN D 1 261 ? 23.196 28.547 43.142 1.00 18.71 261 GLN D O 1
ATOM 9357 N N . LEU D 1 262 ? 21.619 29.962 42.380 1.00 16.39 262 LEU D N 1
ATOM 9358 C CA . LEU D 1 262 ? 22.585 30.772 41.652 1.00 17.86 262 LEU D CA 1
ATOM 9359 C C . LEU D 1 262 ? 23.576 31.417 42.623 1.00 17.63 262 LEU D C 1
ATOM 9360 O O . LEU D 1 262 ? 24.775 31.422 42.377 1.00 17.27 262 LEU D O 1
ATOM 9365 N N . LEU D 1 263 ? 23.067 31.962 43.723 1.00 19.35 263 LEU D N 1
ATOM 9366 C CA . LEU D 1 263 ? 23.918 32.597 44.720 1.00 19.02 263 LEU D CA 1
ATOM 9367 C C . LEU D 1 263 ? 24.920 31.612 45.290 1.00 18.50 263 LEU D C 1
ATOM 9368 O O . LEU D 1 263 ? 26.108 31.916 45.402 1.00 19.91 263 LEU D O 1
ATOM 9373 N N . GLY D 1 264 ? 24.432 30.428 45.651 1.00 20.98 264 GLY D N 1
ATOM 9374 C CA . GLY D 1 264 ? 25.300 29.410 46.217 1.00 21.63 264 GLY D CA 1
ATOM 9375 C C . GLY D 1 264 ? 26.451 29.035 45.304 1.00 21.41 264 GLY D C 1
ATOM 9376 O O . GLY D 1 264 ? 27.589 28.884 45.753 1.00 21.34 264 GLY D O 1
ATOM 9377 N N . LEU D 1 265 ? 26.151 28.884 44.018 1.00 21.31 265 LEU D N 1
ATOM 9378 C CA . LEU D 1 265 ? 27.159 28.529 43.030 1.00 22.24 265 LEU D CA 1
ATOM 9379 C C . LEU D 1 265 ? 28.173 29.657 42.826 1.00 22.84 265 LEU D C 1
ATOM 9380 O O . LEU D 1 265 ? 29.379 29.411 42.761 1.00 22.29 265 LEU D O 1
ATOM 9385 N N . LEU D 1 266 ? 27.690 30.891 42.737 1.00 21.30 266 LEU D N 1
ATOM 9386 C CA . LEU D 1 266 ? 28.584 32.027 42.545 1.00 22.33 266 LEU D CA 1
ATOM 9387 C C . LEU D 1 266 ? 29.493 32.231 43.757 1.00 23.41 266 LEU D C 1
ATOM 9388 O O . LEU D 1 266 ? 30.678 32.555 43.611 1.00 21.74 266 LEU D O 1
ATOM 9393 N N . LEU D 1 267 ? 28.938 32.049 44.953 1.00 22.45 267 LEU D N 1
ATOM 9394 C CA . LEU D 1 267 ? 29.715 32.235 46.172 1.00 23.11 267 LEU D CA 1
ATOM 9395 C C . LEU D 1 267 ? 30.829 31.203 46.285 1.00 23.82 267 LEU D C 1
ATOM 9396 O O . LEU D 1 267 ? 31.958 31.529 46.659 1.00 22.62 267 LEU D O 1
ATOM 9401 N N . GLU D 1 268 ? 30.512 29.962 45.949 1.00 21.89 268 GLU D N 1
ATOM 9402 C CA . GLU D 1 268 ? 31.490 28.890 46.017 1.00 24.97 268 GLU D CA 1
ATOM 9403 C C . GLU D 1 268 ? 32.509 28.996 44.880 1.00 24.23 268 GLU D C 1
ATOM 9404 O O . GLU D 1 268 ? 33.700 28.785 45.091 1.00 23.11 268 GLU D O 1
ATOM 9410 N N . SER D 1 269 ? 32.040 29.340 43.681 1.00 25.30 269 SER D N 1
ATOM 9411 C CA . SER D 1 269 ? 32.913 29.455 42.516 1.00 24.37 269 SER D CA 1
ATOM 9412 C C . SER D 1 269 ? 33.916 30.588 42.611 1.00 25.90 269 SER D C 1
ATOM 9413 O O . SER D 1 269 ? 35.009 30.499 42.050 1.00 26.27 269 SER D O 1
ATOM 9416 N N . PHE D 1 270 ? 33.548 31.659 43.308 1.00 28.26 270 PHE D N 1
ATOM 9417 C CA . PHE D 1 270 ? 34.435 32.811 43.432 1.00 29.45 270 PHE D CA 1
ATOM 9418 C C . PHE D 1 270 ? 34.857 33.111 44.860 1.00 31.48 270 PHE D C 1
ATOM 9419 O O . PHE D 1 270 ? 35.347 34.199 45.149 1.00 30.87 270 PHE D O 1
ATOM 9427 N N . LYS D 1 271 ? 34.676 32.133 45.742 1.00 30.41 271 LYS D N 1
ATOM 9428 C CA . LYS D 1 271 ? 35.034 32.265 47.154 1.00 35.06 271 LYS D CA 1
ATOM 9429 C C . LYS D 1 271 ? 36.368 32.980 47.426 1.00 34.21 271 LYS D C 1
ATOM 9430 O O . LYS D 1 271 ? 36.455 33.832 48.310 1.00 34.89 271 LYS D O 1
ATOM 9436 N N . ASP D 1 272 ? 37.399 32.633 46.663 1.00 32.05 272 ASP D N 1
ATOM 9437 C CA . ASP D 1 272 ? 38.729 33.202 46.844 1.00 32.65 272 ASP D CA 1
ATOM 9438 C C . ASP D 1 272 ? 38.931 34.671 46.479 1.00 31.33 272 ASP D C 1
ATOM 9439 O O . ASP D 1 272 ? 39.696 35.370 47.144 1.00 30.82 272 ASP D O 1
ATOM 9444 N N . ARG D 1 273 ? 38.259 35.147 45.436 1.00 26.75 273 ARG D N 1
ATOM 9445 C CA . ARG D 1 273 ? 38.433 36.535 45.016 1.00 24.28 273 ARG D CA 1
ATOM 9446 C C . ARG D 1 273 ? 37.312 37.501 45.398 1.00 22.54 273 ARG D C 1
ATOM 9447 O O . ARG D 1 273 ? 37.448 38.711 45.200 1.00 18.71 273 ARG D O 1
ATOM 9455 N N . LEU D 1 274 ? 36.212 36.970 45.927 1.00 29.23 274 LEU D N 1
ATOM 9456 C CA . LEU D 1 274 ? 35.075 37.794 46.346 1.00 28.58 274 LEU D CA 1
ATOM 9457 C C . LEU D 1 274 ? 35.469 38.542 47.616 1.00 27.24 274 LEU D C 1
ATOM 9458 O O . LEU D 1 274 ? 35.784 37.921 48.627 1.00 28.79 274 LEU D O 1
ATOM 9463 N N . LYS D 1 275 ? 35.441 39.870 47.569 1.00 27.39 275 LYS D N 1
ATOM 9464 C CA . LYS D 1 275 ? 35.831 40.672 48.728 1.00 27.27 275 LYS D CA 1
ATOM 9465 C C . LYS D 1 275 ? 34.703 41.469 49.379 1.00 25.89 275 LYS D C 1
ATOM 9466 O O . LYS D 1 275 ? 34.901 42.101 50.419 1.00 24.95 275 LYS D O 1
ATOM 9472 N N . ALA D 1 276 ? 33.525 41.453 48.769 1.00 22.91 276 ALA D N 1
ATOM 9473 C CA . ALA D 1 276 ? 32.395 42.170 49.341 1.00 22.24 276 ALA D CA 1
ATOM 9474 C C . ALA D 1 276 ? 31.089 41.763 48.702 1.00 20.27 276 ALA D C 1
ATOM 9475 O O . ALA D 1 276 ? 31.053 41.371 47.534 1.00 19.75 276 ALA D O 1
ATOM 9477 N N . VAL D 1 277 ? 30.018 41.851 49.483 1.00 19.14 277 VAL D N 1
ATOM 9478 C CA . VAL D 1 277 ? 28.683 41.544 48.994 1.00 18.93 277 VAL D CA 1
ATOM 9479 C C . VAL D 1 277 ? 27.733 42.634 49.467 1.00 19.56 277 VAL D C 1
ATOM 9480 O O . VAL D 1 277 ? 27.710 43.012 50.649 1.00 17.17 277 VAL D O 1
ATOM 9484 N N . GLU D 1 278 ? 26.966 43.146 48.514 1.00 20.21 278 GLU D N 1
ATOM 9485 C CA . GLU D 1 278 ? 25.992 44.189 48.755 1.00 18.84 278 GLU D CA 1
ATOM 9486 C C . GLU D 1 278 ? 24.633 43.591 48.436 1.00 19.70 278 GLU D C 1
ATOM 9487 O O . GLU D 1 278 ? 24.476 42.942 47.400 1.00 20.90 278 GLU D O 1
ATOM 9493 N N . VAL D 1 279 ? 23.666 43.775 49.332 1.00 19.60 279 VAL D N 1
ATOM 9494 C CA . VAL D 1 279 ? 22.304 43.284 49.107 1.00 19.70 279 VAL D CA 1
ATOM 9495 C C . VAL D 1 279 ? 21.452 44.525 49.286 1.00 20.11 279 VAL D C 1
ATOM 9496 O O . VAL D 1 279 ? 21.550 45.219 50.306 1.00 21.37 279 VAL D O 1
ATOM 9500 N N . THR D 1 280 ? 20.606 44.808 48.302 1.00 18.59 280 THR D N 1
ATOM 9501 C CA . THR D 1 280 ? 19.841 46.045 48.331 1.00 19.00 280 THR D CA 1
ATOM 9502 C C . THR D 1 280 ? 18.398 45.975 47.822 1.00 20.19 280 THR D C 1
ATOM 9503 O O . THR D 1 280 ? 17.939 44.946 47.314 1.00 18.14 280 THR D O 1
ATOM 9507 N N . GLU D 1 281 ? 17.703 47.104 47.957 1.00 21.52 281 GLU D N 1
ATOM 9508 C CA . GLU D 1 281 ? 16.319 47.257 47.523 1.00 21.01 281 GLU D CA 1
ATOM 9509 C C . GLU D 1 281 ? 15.312 46.391 48.269 1.00 20.50 281 GLU D C 1
ATOM 9510 O O . GLU D 1 281 ? 14.426 45.783 47.662 1.00 21.30 281 GLU D O 1
ATOM 9516 N N . TYR D 1 282 ? 15.467 46.309 49.584 1.00 19.56 282 TYR D N 1
ATOM 9517 C CA . TYR D 1 282 ? 14.501 45.581 50.389 1.00 19.94 282 TYR D CA 1
ATOM 9518 C C . TYR D 1 282 ? 13.593 46.666 50.946 1.00 18.73 282 TYR D C 1
ATOM 9519 O O . TYR D 1 282 ? 14.017 47.462 51.782 1.00 16.98 282 TYR D O 1
ATOM 9528 N N . ASN D 1 283 ? 12.356 46.713 50.460 1.00 16.40 283 ASN D N 1
ATOM 9529 C CA . ASN D 1 283 ? 11.384 47.698 50.925 1.00 17.02 283 ASN D CA 1
ATOM 9530 C C . ASN D 1 283 ? 10.120 46.966 51.376 1.00 19.14 283 ASN D C 1
ATOM 9531 O O . ASN D 1 283 ? 9.208 46.738 50.586 1.00 17.46 283 ASN D O 1
ATOM 9536 N N . PRO D 1 284 ? 10.048 46.592 52.658 1.00 21.36 284 PRO D N 1
ATOM 9537 C CA . PRO D 1 284 ? 8.872 45.885 53.166 1.00 23.38 284 PRO D CA 1
ATOM 9538 C C . PRO D 1 284 ? 7.579 46.703 53.170 1.00 23.71 284 PRO D C 1
ATOM 9539 O O . PRO D 1 284 ? 6.492 46.136 53.202 1.00 24.20 284 PRO D O 1
ATOM 9543 N N . THR D 1 285 ? 7.693 48.027 53.128 1.00 25.47 285 THR D N 1
ATOM 9544 C CA . THR D 1 285 ? 6.508 48.878 53.168 1.00 26.42 285 THR D CA 1
ATOM 9545 C C . THR D 1 285 ? 5.615 48.808 51.925 1.00 27.35 285 THR D C 1
ATOM 9546 O O . THR D 1 285 ? 4.421 49.101 52.009 1.00 26.82 285 THR D O 1
ATOM 9550 N N . VAL D 1 286 ? 6.179 48.431 50.778 1.00 26.95 286 VAL D N 1
ATOM 9551 C CA . VAL D 1 286 ? 5.386 48.336 49.554 1.00 25.31 286 VAL D CA 1
ATOM 9552 C C . VAL D 1 286 ? 4.905 46.917 49.281 1.00 23.64 286 VAL D C 1
ATOM 9553 O O . VAL D 1 286 ? 4.301 46.651 48.244 1.00 23.55 286 VAL D O 1
ATOM 9557 N N . SER D 1 287 ? 5.167 45.998 50.204 1.00 21.43 287 SER D N 1
ATOM 9558 C CA . SER D 1 287 ? 4.737 44.619 49.993 1.00 22.02 287 SER D CA 1
ATOM 9559 C C . SER D 1 287 ? 3.219 44.532 49.901 1.00 23.54 287 SER D C 1
ATOM 9560 O O . SER D 1 287 ? 2.507 45.329 50.509 1.00 23.18 287 SER D O 1
ATOM 9563 N N . ILE D 1 288 ? 2.725 43.569 49.135 1.00 27.56 288 ILE D N 1
ATOM 9564 C CA . ILE D 1 288 ? 1.287 43.393 49.006 1.00 31.28 288 ILE D CA 1
ATOM 9565 C C . ILE D 1 288 ? 0.851 42.142 49.762 1.00 32.23 288 ILE D C 1
ATOM 9566 O O . ILE D 1 288 ? -0.304 41.748 49.711 1.00 34.74 288 ILE D O 1
ATOM 9571 N N . LYS D 1 289 ? 1.787 41.518 50.467 1.00 29.25 289 LYS D N 1
ATOM 9572 C CA . LYS D 1 289 ? 1.472 40.329 51.246 1.00 29.36 289 LYS D CA 1
ATOM 9573 C C . LYS D 1 289 ? 1.306 40.721 52.705 1.00 29.01 289 LYS D C 1
ATOM 9574 O O . LYS D 1 289 ? 1.705 41.815 53.113 1.00 26.05 289 LYS D O 1
ATOM 9580 N N . HIS D 1 290 ? 0.716 39.830 53.494 1.00 35.12 290 HIS D N 1
ATOM 9581 C CA . HIS D 1 290 ? 0.484 40.130 54.898 1.00 36.27 290 HIS D CA 1
ATOM 9582 C C . HIS D 1 290 ? 0.905 39.014 55.838 1.00 37.16 290 HIS D C 1
ATOM 9583 O O . HIS D 1 290 ? 0.109 38.494 56.622 1.00 38.21 290 HIS D O 1
ATOM 9590 N N . ASN D 1 291 ? 2.180 38.659 55.734 1.00 29.50 291 ASN D N 1
ATOM 9591 C CA . ASN D 1 291 ? 2.802 37.636 56.555 1.00 28.48 291 ASN D CA 1
ATOM 9592 C C . ASN D 1 291 ? 4.301 37.930 56.537 1.00 27.25 291 ASN D C 1
ATOM 9593 O O . ASN D 1 291 ? 4.736 38.900 55.918 1.00 24.64 291 ASN D O 1
ATOM 9598 N N . ASN D 1 292 ? 5.093 37.108 57.208 1.00 28.79 292 ASN D N 1
ATOM 9599 C CA . ASN D 1 292 ? 6.528 37.352 57.256 1.00 31.27 292 ASN D CA 1
ATOM 9600 C C . ASN D 1 292 ? 7.310 36.558 56.218 1.00 28.83 292 ASN D C 1
ATOM 9601 O O . ASN D 1 292 ? 8.529 36.451 56.306 1.00 28.73 292 ASN D O 1
ATOM 9606 N N . GLU D 1 293 ? 6.604 36.008 55.236 1.00 24.97 293 GLU D N 1
ATOM 9607 C CA . GLU D 1 293 ? 7.231 35.220 54.181 1.00 26.27 293 GLU D CA 1
ATOM 9608 C C . GLU D 1 293 ? 8.379 35.919 53.451 1.00 23.56 293 GLU D C 1
ATOM 9609 O O . GLU D 1 293 ? 9.486 35.380 53.360 1.00 22.34 293 GLU D O 1
ATOM 9615 N N . GLU D 1 294 ? 8.124 37.111 52.925 1.00 21.82 294 GLU D N 1
ATOM 9616 C CA . GLU D 1 294 ? 9.161 37.814 52.183 1.00 20.76 294 GLU D CA 1
ATOM 9617 C C . GLU D 1 294 ? 10.340 38.208 53.068 1.00 20.40 294 GLU D C 1
ATOM 9618 O O . GLU D 1 294 ? 11.491 38.163 52.627 1.00 16.41 294 GLU D O 1
ATOM 9624 N N . GLU D 1 295 ? 10.072 38.577 54.317 1.00 18.50 295 GLU D N 1
ATOM 9625 C CA . GLU D 1 295 ? 11.169 38.943 55.196 1.00 20.44 295 GLU D CA 1
ATOM 9626 C C . GLU D 1 295 ? 12.032 37.716 55.498 1.00 19.52 295 GLU D C 1
ATOM 9627 O O . GLU D 1 295 ? 13.257 37.812 55.541 1.00 18.02 295 GLU D O 1
ATOM 9633 N N . LYS D 1 296 ? 11.397 36.562 55.702 1.00 22.32 296 LYS D N 1
ATOM 9634 C CA . LYS D 1 296 ? 12.146 35.342 55.974 1.00 23.20 296 LYS D CA 1
ATOM 9635 C C . LYS D 1 296 ? 12.998 34.951 54.768 1.00 21.70 296 LYS D C 1
ATOM 9636 O O . LYS D 1 296 ? 14.095 34.435 54.933 1.00 21.04 296 LYS D O 1
ATOM 9642 N N . GLN D 1 297 ? 12.501 35.192 53.560 1.00 20.98 297 GLN D N 1
ATOM 9643 C CA . GLN D 1 297 ? 13.279 34.857 52.370 1.00 21.38 297 GLN D CA 1
ATOM 9644 C C . GLN D 1 297 ? 14.547 35.713 52.313 1.00 20.51 297 GLN D C 1
ATOM 9645 O O . GLN D 1 297 ? 15.634 35.199 52.039 1.00 20.82 297 GLN D O 1
ATOM 9651 N N . VAL D 1 298 ? 14.414 37.013 52.577 1.00 15.39 298 VAL D N 1
ATOM 9652 C CA . VAL D 1 298 ? 15.576 37.900 52.556 1.00 16.53 298 VAL D CA 1
ATOM 9653 C C . VAL D 1 298 ? 16.567 37.449 53.631 1.00 16.17 298 VAL D C 1
ATOM 9654 O O . VAL D 1 298 ? 17.760 37.316 53.363 1.00 17.51 298 VAL D O 1
ATOM 9658 N N . LEU D 1 299 ? 16.073 37.204 54.841 1.00 17.94 299 LEU D N 1
ATOM 9659 C CA . LEU D 1 299 ? 16.933 36.746 55.924 1.00 17.99 299 LEU D CA 1
ATOM 9660 C C . LEU D 1 299 ? 17.614 35.428 55.545 1.00 18.81 299 LEU D C 1
ATOM 9661 O O . LEU D 1 299 ? 18.782 35.216 55.866 1.00 18.78 299 LEU D O 1
ATOM 9666 N N . GLU D 1 300 ? 16.897 34.551 54.850 1.00 18.53 300 GLU D N 1
ATOM 9667 C CA . GLU D 1 300 ? 17.479 33.282 54.413 1.00 20.43 300 GLU D CA 1
ATOM 9668 C C . GLU D 1 300 ? 18.612 33.553 53.426 1.00 19.85 300 GLU D C 1
ATOM 9669 O O . GLU D 1 300 ? 19.672 32.918 53.480 1.00 18.73 300 GLU D O 1
ATOM 9675 N N . ILE D 1 301 ? 18.374 34.489 52.512 1.00 19.14 301 ILE D N 1
ATOM 9676 C CA . ILE D 1 301 ? 19.383 34.862 51.530 1.00 18.85 301 ILE D CA 1
ATOM 9677 C C . ILE D 1 301 ? 20.613 35.395 52.265 1.00 17.66 301 ILE D C 1
ATOM 9678 O O . ILE D 1 301 ? 21.754 35.071 51.918 1.00 15.36 301 ILE D O 1
ATOM 9683 N N . LEU D 1 302 ? 20.369 36.202 53.291 1.00 16.93 302 LEU D N 1
ATOM 9684 C CA . LEU D 1 302 ? 21.445 36.761 54.099 1.00 18.29 302 LEU D CA 1
ATOM 9685 C C . LEU D 1 302 ? 22.198 35.652 54.841 1.00 18.87 302 LEU D C 1
ATOM 9686 O O . LEU D 1 302 ? 23.433 35.673 54.900 1.00 17.44 302 LEU D O 1
ATOM 9691 N N . ASP D 1 303 ? 21.466 34.689 55.400 1.00 16.59 303 ASP D N 1
ATOM 9692 C CA . ASP D 1 303 ? 22.101 33.569 56.102 1.00 18.01 303 ASP D CA 1
ATOM 9693 C C . ASP D 1 303 ? 23.002 32.800 55.141 1.00 17.86 303 ASP D C 1
ATOM 9694 O O . ASP D 1 303 ? 24.082 32.340 55.517 1.00 16.33 303 ASP D O 1
ATOM 9699 N N . LEU D 1 304 ? 22.542 32.650 53.903 1.00 18.18 304 LEU D N 1
ATOM 9700 C CA . LEU D 1 304 ? 23.302 31.926 52.892 1.00 20.54 304 LEU D CA 1
ATOM 9701 C C . LEU D 1 304 ? 24.619 32.638 52.574 1.00 20.33 304 LEU D C 1
ATOM 9702 O O . LEU D 1 304 ? 25.668 32.012 52.509 1.00 20.12 304 LEU D O 1
ATOM 9707 N N . ILE D 1 305 ? 24.561 33.948 52.375 1.00 18.52 305 ILE D N 1
ATOM 9708 C CA . ILE D 1 305 ? 25.761 34.716 52.078 1.00 16.54 305 ILE D CA 1
ATOM 9709 C C . ILE D 1 305 ? 26.739 34.679 53.254 1.00 16.58 305 ILE D C 1
ATOM 9710 O O . ILE D 1 305 ? 27.933 34.436 53.085 1.00 14.96 305 ILE D O 1
ATOM 9715 N N . ILE D 1 306 ? 26.212 34.912 54.448 1.00 15.57 306 ILE D N 1
ATOM 9716 C CA . ILE D 1 306 ? 27.010 34.941 55.659 1.00 16.86 306 ILE D CA 1
ATOM 9717 C C . ILE D 1 306 ? 27.664 33.615 56.000 1.00 19.06 306 ILE D C 1
ATOM 9718 O O . ILE D 1 306 ? 28.877 33.556 56.229 1.00 19.24 306 ILE D O 1
ATOM 9723 N N . ASN D 1 307 ? 26.869 32.550 56.036 1.00 21.23 307 ASN D N 1
ATOM 9724 C CA . ASN D 1 307 ? 27.398 31.238 56.368 1.00 25.49 307 ASN D CA 1
ATOM 9725 C C . ASN D 1 307 ? 28.388 30.746 55.325 1.00 26.75 307 ASN D C 1
ATOM 9726 O O . ASN D 1 307 ? 29.287 29.957 55.622 1.00 26.22 307 ASN D O 1
ATOM 9731 N N . SER D 1 308 ? 28.230 31.227 54.101 1.00 25.14 308 SER D N 1
ATOM 9732 C CA . SER D 1 308 ? 29.117 30.828 53.027 1.00 26.82 308 SER D CA 1
ATOM 9733 C C . SER D 1 308 ? 30.406 31.654 53.007 1.00 27.19 308 SER D C 1
ATOM 9734 O O . SER D 1 308 ? 31.473 31.126 52.703 1.00 26.77 308 SER D O 1
ATOM 9737 N N . CYS D 1 309 ? 30.306 32.937 53.355 1.00 26.56 309 CYS D N 1
ATOM 9738 C CA . CYS D 1 309 ? 31.459 33.835 53.337 1.00 27.41 309 CYS D CA 1
ATOM 9739 C C . CYS D 1 309 ? 32.266 33.942 54.634 1.00 29.14 309 CYS D C 1
ATOM 9740 O O . CYS D 1 309 ? 33.406 34.405 54.613 1.00 29.27 309 CYS D O 1
ATOM 9743 N N . LYS D 1 310 ? 31.695 33.529 55.760 1.00 30.48 310 LYS D N 1
ATOM 9744 C CA . LYS D 1 310 ? 32.422 33.631 57.018 1.00 34.05 310 LYS D CA 1
ATOM 9745 C C . LYS D 1 310 ? 33.665 32.738 57.049 1.00 37.97 310 LYS D C 1
ATOM 9746 O O . LYS D 1 310 ? 34.608 33.005 57.797 1.00 37.67 310 LYS D O 1
ATOM 9752 N N . ILE D 1 311 ? 33.671 31.689 56.230 1.00 54.07 311 ILE D N 1
ATOM 9753 C CA . ILE D 1 311 ? 34.812 30.780 56.169 1.00 58.26 311 ILE D CA 1
ATOM 9754 C C . ILE D 1 311 ? 36.060 31.529 55.715 1.00 59.36 311 ILE D C 1
ATOM 9755 O O . ILE D 1 311 ? 36.966 31.777 56.507 1.00 62.40 311 ILE D O 1
#

Foldseek 3Di:
DAEEAEAAPPDRVVALLSVLRVVLLVVCCVPLVDQDPNDRLHPYYHYFHAHDPPDVVPLPVNQCCLQPGLLVVLLVVLLDQRFYEYEQSAPLSVQSNVLSNQLNVQEFAEAEAEEDQAPLLEDDVFHHNSVVLLQVVHDVDDPVRNVSSVSRSCRSAPVGHDRHQLLRYEYEAHNDYDVSSVVCCVVSVHHYQHQVNLVVCVPVVLVVNCVSCVRGQAYEYEAEVLLAACVQAPQFRHHDHPHHHLVSCLVSVLCNCVVRVPRYRHYYYYGGRNVRDPDDDCVNVVSVSVSVCSNSVSNSD/DAEEAEAAPPPRVVALLSVLRVVLLVVCCVVAVPPHLHPYYHYFHAHDPPDVVPLPVNLCCLQPGLLVVLLVVLLDPFFYEYANSAPLSVQSNVLSVCLNVFPFAEAEEEEDQAPLQEFDADPVRHTQHHRSPVLLQVVHVLSDDDPVRVVSSVSSSCRSVVPPGDRHQQLRYEYELHNDYDVSSVVCCVVSVHHYQHQVNCVVCVVVSVVVNCVSNVPTQAYEYEAEPLLAACVAAVQFDHHDHPHHHLVSVLVSLLSNCVSRVPRYRHYYYYRGRNVRDPDDDCVNVVSVVVSVVSVSVSNRD/DAEEAEAAPPPRVVALLSVLSVVLLVVCCVPQVDPPVDGLHVYYHYFHAHDPPDVVPLPVNLCCLQPGLLVVLLVVLLDPFFYEYAQSAPLSVQSNVLSVQLNVAPFAEAEEEEDQAPLQEFDADPVSHTAHHRSPVLLQVPYCQPPVDDDVVSVVSSVSSSCRSCVVHHDRHQQLRYEYELHNDYDVSSVVVCVVSVHHYQHQVNCVVCVVVSVVVNCVSNVPTQAYEYEHEVLQAACVQAPQFPHHDHPHHHLVSVLVSLLSNLVVRVPRYRYYYYYRGRNVRDPDDDCPNVVSVSVSVVSVSVSNGD/DAEEAEAAPPDRVVALLSVLSVVLLVVCCVPLCDADPRDRLHVYYHYFHAHDPPDVVPLPVNLCCLQPGLLVVLLVVLLDQRFYEYEQSAPLSVQSNVLSVQLNVQPFQEAEAEQDQAPLLEDDLHHNSVVLLQVNHPLDDPVVNVSSVSRSCRNQVVGHDRHQQLRYEYEAHNDYDVSSVVVCVVSVRHYHHQVNLVVCVPVVLVVNCVSNVPGQAYEYEAEVLQAACVQAPQFSDHDHPHHHLVSVLVSVLSNCVSRVPRYRYYYYYGGRNVRGPDDDCVNVVSVSVSVCSNSVSNSD

Nearest PDB structures (foldseek):
  4g3h-assembly1_A  TM=1.003E+00  e=3.795E-62  Helicobacter pylori 26695
  4g3h-assembly4_D  TM=1.001E+00  e=8.337E-59  Helicobacter pylori 26695
  4g3h-assembly3_C  TM=9.957E-01  e=3.454E-54  Helicobacter pylori 26695
  4g3h-assembly2_B  TM=9.871E-01  e=4.120E-54  Helicobacter pylori 26695
  8d27-assembly1_B  TM=7.870E-01  e=2.236E-17  Fusobacterium nucleatum subsp. nucleatum ATCC 25586

Sequence (1216 aa):
MILVGLEAELGASKRGTDKGVRRLREALSATHGDVIKGMQTITQERCVLYKEFRYAKNFEDYYLFCKENLIPCMKEVFEKKEFPLILSSEHANMFGIFQAFRSVHKDKKIGILYLDAHADIHTAYIHGMPLGMVLNRVRRMSESEEKAWQKLCSLGLEKGGLEIDPKCLVYFGVRSTEQSERDVIRELQIPLFSVDAIRENMQEVVQKTKESLKAVDIIYLSLDLDIMDGKLFTSTGVRENNGLSFDELKQLLGLLLESFKDRLKAVEVTEYNPTVSIKHNNEEEKQVLEILDLIINSCKIMILVGLEAELGASKRGTDKGVRRLREALSATHGDVQTITQERCVLYKEFRYAKNFEDYYLFCKENLIPCMKEVFEKKEFPLILSSEHANMFGIFQAFRSVHKDKKIGILYLDAHADIHTAYDSDSKHIHGMPLGMVLNRVRSGRMSESEEKAWQKLCSLGLEKGGLEIDPKCLVYFGVRSTEQSERDVIRELQIPLFSVDAIRENMQEVVQKTKESLKAVDIIYLSLDLDIMDGKLFTSTGVRENNGLSFDELKQLLGLLLESFKDRLKAVEVTEYNPTVSIKHNNEEEKQVLEILDLIINSCKIMILVGLEAELGASKRGTDKGVRRLREALSATHGDVIKMQTITQERCVLYKEFRYAKNFEDYYLFCKENLIPCMKEVFEKKEFPLILSSEHANMFGIFQAFRSVHKDKKIGILYLDAHADIHTAYDSDSKHIHGMPLGMVLNRVRSGFNRMSESEEKAWQKLCSLGLEKGGLEIDPKCLVYFGVRSTEQSERDVIRELQIPLFSVDAIRENMQEVVQKTKESLKAVDIIYLSLDLDIMDGKLFTSTGVRENNGLSFDELKQLLGLLLESFKDRLKAVEVTEYNPTVSIKHNNEEEKQVLEILDLIINSCKIMILVGLEAELGASKRGTDKGVRRLREALSATHGDVIKGMQTITQERCVLYKEFRYAKNFEDYYLFCKENLIPCMKEVFEKKEFPLILSSEHANMFGIFQAFRSVHKDKKIGILYLDAHADIHTAIHGMPLGMVLNRVRSMSESEEKAWQKLCSLGLEKGGLEIDPKCLVYFGVRSTEQSERDVIRELQIPLFSVDAIRENMQEVVQKTKESLKAVDIIYLSLDLDIMDGKLFTSTGVRENNGLSFDELKQLLGLLLESFKDRLKAVEVTEYNPTVSIKHNNEEEKQVLEILDLIINSCKI